Protein AF-0000000072565455 (afdb_homodimer)

Organism: Arthroderma benhamiae (strain ATCC MYA-4681 / CBS 112371) (NCBI:txid663331)

Structure (mmCIF, N/CA/C/O backbone):
data_AF-0000000072565455-model_v1
#
loop_
_entity.id
_entity.type
_entity.pdbx_description
1 polymer 'PHP domain protein'
#
loop_
_atom_site.group_PDB
_atom_site.id
_atom_site.type_symbol
_atom_site.label_atom_id
_atom_site.label_alt_id
_atom_site.label_comp_id
_atom_site.label_asym_id
_atom_site.label_entity_id
_atom_site.label_seq_id
_atom_site.pdbx_PDB_ins_code
_atom_site.Cartn_x
_atom_site.Cartn_y
_atom_site.Cartn_z
_atom_site.occupancy
_atom_site.B_iso_or_equiv
_atom_site.auth_seq_id
_atom_site.auth_comp_id
_atom_site.auth_asym_id
_atom_site.auth_atom_id
_atom_site.pdbx_PDB_model_num
ATOM 1 N N . MET A 1 1 ? -24.5 -38.125 63.219 1 19.62 1 MET A N 1
ATOM 2 C CA . MET A 1 1 ? -24.641 -38.969 62.031 1 19.62 1 MET A CA 1
ATOM 3 C C . MET A 1 1 ? -24.625 -38.156 60.75 1 19.62 1 MET A C 1
ATOM 5 O O . MET A 1 1 ? -25.656 -37.625 60.312 1 19.62 1 MET A O 1
ATOM 9 N N . VAL A 1 2 ? -23.75 -37.25 60.594 1 24.77 2 VAL A N 1
ATOM 10 C CA . VAL A 1 2 ? -23.609 -36.062 59.75 1 24.77 2 VAL A CA 1
ATOM 11 C C . VAL A 1 2 ? -23.312 -36.469 58.312 1 24.77 2 VAL A C 1
ATOM 13 O O . VAL A 1 2 ? -22.312 -37.156 58.062 1 24.77 2 VAL A O 1
ATOM 16 N N . THR A 1 3 ? -24.391 -36.781 57.594 1 21.44 3 THR A N 1
ATOM 17 C CA . THR A 1 3 ? -24.484 -37.469 56.312 1 21.44 3 THR A CA 1
ATOM 18 C C . THR A 1 3 ? -23.719 -36.719 55.219 1 21.44 3 THR A C 1
ATOM 20 O O . THR A 1 3 ? -23.828 -35.5 55.094 1 21.44 3 THR A O 1
ATOM 23 N N . TRP A 1 4 ? -22.547 -37.219 54.812 1 23.03 4 TRP A N 1
ATOM 24 C CA . TRP A 1 4 ? -21.5 -36.906 53.844 1 23.03 4 TRP A CA 1
ATOM 25 C C . TRP A 1 4 ? -22.062 -36.75 52.438 1 23.03 4 TRP A C 1
ATOM 27 O O . TRP A 1 4 ? -22.547 -37.719 51.875 1 23.03 4 TRP A O 1
ATOM 37 N N . ALA A 1 5 ? -22.906 -35.688 52.25 1 22.03 5 ALA A N 1
ATOM 38 C CA . ALA A 1 5 ? -23.656 -35.688 50.969 1 22.03 5 ALA A CA 1
ATOM 39 C C . ALA A 1 5 ? -22.703 -35.719 49.781 1 22.03 5 ALA A C 1
ATOM 41 O O . ALA A 1 5 ? -21.766 -34.938 49.688 1 22.03 5 ALA A O 1
ATOM 42 N N . PHE A 1 6 ? -22.391 -36.875 49.219 1 21.48 6 PHE A N 1
ATOM 43 C CA . PHE A 1 6 ? -21.562 -37.344 48.125 1 21.48 6 PHE A CA 1
ATOM 44 C C . PHE A 1 6 ? -21.906 -36.594 46.812 1 21.48 6 PHE A C 1
ATOM 46 O O . PHE A 1 6 ? -23.031 -36.688 46.344 1 21.48 6 PHE A O 1
ATOM 53 N N . ILE A 1 7 ? -21.578 -35.312 46.719 1 22.39 7 ILE A N 1
ATOM 54 C CA . ILE A 1 7 ? -22.078 -34.562 45.594 1 22.39 7 ILE A CA 1
ATOM 55 C C . ILE A 1 7 ? -21.562 -35.219 44.281 1 22.39 7 ILE A C 1
ATOM 57 O O . ILE A 1 7 ? -20.359 -35.406 44.125 1 22.39 7 ILE A O 1
ATOM 61 N N . SER A 1 8 ? -22.312 -36.031 43.656 1 18.98 8 SER A N 1
ATOM 62 C CA . SER A 1 8 ? -22.141 -36.875 42.469 1 18.98 8 SER A CA 1
ATOM 63 C C . SER A 1 8 ? -21.703 -36.031 41.281 1 18.98 8 SER A C 1
ATOM 65 O O . SER A 1 8 ? -22.312 -35 40.969 1 18.98 8 SER A O 1
ATOM 67 N N . PHE A 1 9 ? -20.422 -35.969 40.969 1 22.52 9 PHE A N 1
ATOM 68 C CA . PHE A 1 9 ? -19.688 -35.375 39.875 1 22.52 9 PHE A CA 1
ATOM 69 C C . PHE A 1 9 ? -20.281 -35.812 38.531 1 22.52 9 PHE A C 1
ATOM 71 O O . PHE A 1 9 ? -20.281 -37 38.219 1 22.52 9 PHE A O 1
ATOM 78 N N . ALA A 1 10 ? -21.438 -35.219 38.156 1 20.12 10 ALA A N 1
ATOM 79 C CA . ALA A 1 10 ? -22.141 -35.625 36.938 1 20.12 10 ALA A CA 1
ATOM 80 C C . ALA A 1 10 ? -21.172 -35.656 35.75 1 20.12 10 ALA A C 1
ATOM 82 O O . ALA A 1 10 ? -20.281 -34.812 35.656 1 20.12 10 ALA A O 1
ATOM 83 N N . VAL A 1 11 ? -20.969 -36.812 35.125 1 20.44 11 VAL A N 1
ATOM 84 C CA . VAL A 1 11 ? -20.25 -37.375 33.969 1 20.44 11 VAL A CA 1
ATOM 85 C C . VAL A 1 11 ? -20.562 -36.531 32.719 1 20.44 11 VAL A C 1
ATOM 87 O O . VAL A 1 11 ? -21.719 -36.469 32.281 1 20.44 11 VAL A O 1
ATOM 90 N N . LEU A 1 12 ? -20 -35.344 32.562 1 20.39 12 LEU A N 1
ATOM 91 C CA . LEU A 1 12 ? -20.203 -34.531 31.359 1 20.39 12 LEU A CA 1
ATOM 92 C C . LEU A 1 12 ? -19.953 -35.375 30.109 1 20.39 12 LEU A C 1
ATOM 94 O O . LEU A 1 12 ? -18.875 -35.938 29.953 1 20.39 12 LEU A O 1
ATOM 98 N N . ILE A 1 13 ? -20.953 -35.938 29.547 1 20.23 13 ILE A N 1
ATOM 99 C CA . ILE A 1 13 ? -21.062 -36.781 28.344 1 20.23 13 ILE A CA 1
ATOM 100 C C . ILE A 1 13 ? -20.344 -36.062 27.188 1 20.23 13 ILE A C 1
ATOM 102 O O . ILE A 1 13 ? -20.531 -34.875 26.969 1 20.23 13 ILE A O 1
ATOM 106 N N . TRP A 1 14 ? -19.312 -36.625 26.641 1 21.28 14 TRP A N 1
ATOM 107 C CA . TRP A 1 14 ? -18.406 -36.5 25.5 1 21.28 14 TRP A CA 1
ATOM 108 C C . TRP A 1 14 ? -19.188 -36.312 24.203 1 21.28 14 TRP A C 1
ATOM 110 O O . TRP A 1 14 ? -19.797 -37.281 23.719 1 21.28 14 TRP A O 1
ATOM 120 N N . ALA A 1 15 ? -20.047 -35.281 24.062 1 20.5 15 ALA A N 1
ATOM 121 C CA . ALA A 1 15 ? -20.766 -35.312 22.797 1 20.5 15 ALA A CA 1
ATOM 122 C C . ALA A 1 15 ? -19.781 -35.344 21.625 1 20.5 15 ALA A C 1
ATOM 124 O O . ALA A 1 15 ? -18.797 -34.594 21.609 1 20.5 15 ALA A O 1
ATOM 125 N N . ALA A 1 16 ? -19.734 -36.438 20.828 1 21.88 16 ALA A N 1
ATOM 126 C CA . ALA A 1 16 ? -19.047 -36.812 19.594 1 21.88 16 ALA A CA 1
ATOM 127 C C . ALA A 1 16 ? -19.203 -35.719 18.531 1 21.88 16 ALA A C 1
ATOM 129 O O . ALA A 1 16 ? -20.312 -35.469 18.062 1 21.88 16 ALA A O 1
ATOM 130 N N . VAL A 1 17 ? -18.547 -34.625 18.672 1 21.83 17 VAL A N 1
ATOM 131 C CA . VAL A 1 17 ? -18.594 -33.625 17.594 1 21.83 17 VAL A CA 1
ATOM 132 C C . VAL A 1 17 ? -18.266 -34.312 16.266 1 21.83 17 VAL A C 1
ATOM 134 O O . VAL A 1 17 ? -17.203 -34.906 16.109 1 21.83 17 VAL A O 1
ATOM 137 N N . SER A 1 18 ? -19.266 -34.781 15.523 1 21.62 18 SER A N 1
ATOM 138 C CA . SER A 1 18 ? -19.188 -35.344 14.18 1 21.62 18 SER A CA 1
ATOM 139 C C . SER A 1 18 ? -18.344 -34.438 13.273 1 21.62 18 SER A C 1
ATOM 141 O O . SER A 1 18 ? -18.5 -33.219 13.281 1 21.62 18 SER A O 1
ATOM 143 N N . THR A 1 19 ? -17.156 -34.812 12.938 1 23.67 19 THR A N 1
ATOM 144 C CA . THR A 1 19 ? -16.172 -34.281 11.992 1 23.67 19 THR A CA 1
ATOM 145 C C . THR A 1 19 ? -16.797 -34.094 10.609 1 23.67 19 THR A C 1
ATOM 147 O O . THR A 1 19 ? -17.109 -35.062 9.922 1 23.67 19 THR A O 1
ATOM 150 N N . ALA A 1 20 ? -17.688 -33.125 10.422 1 25.16 20 ALA A N 1
ATOM 151 C CA . ALA A 1 20 ? -18.188 -32.938 9.062 1 25.16 20 ALA A CA 1
ATOM 152 C C . ALA A 1 20 ? -17.047 -32.75 8.07 1 25.16 20 ALA A C 1
ATOM 154 O O . ALA A 1 20 ? -16.109 -31.984 8.328 1 25.16 20 ALA A O 1
ATOM 155 N N . SER A 1 21 ? -16.781 -33.75 7.355 1 23.53 21 SER A N 1
ATOM 156 C CA . SER A 1 21 ? -15.914 -33.781 6.176 1 23.53 21 SER A CA 1
ATOM 157 C C . SER A 1 21 ? -16.188 -32.562 5.273 1 23.53 21 SER A C 1
ATOM 159 O O . SER A 1 21 ? -17.312 -32.406 4.797 1 23.53 21 SER A O 1
ATOM 161 N N . VAL A 1 22 ? -15.609 -31.469 5.602 1 26.25 22 VAL A N 1
ATOM 162 C CA . VAL A 1 22 ? -15.773 -30.344 4.688 1 26.25 22 VAL A CA 1
ATOM 163 C C . VAL A 1 22 ? -15.43 -30.781 3.266 1 26.25 22 VAL A C 1
ATOM 165 O O . VAL A 1 22 ? -14.281 -31.156 2.986 1 26.25 22 VAL A O 1
ATOM 168 N N . ASP A 1 23 ? -16.391 -31.422 2.629 1 24.09 23 ASP A N 1
ATOM 169 C CA . ASP A 1 23 ? -16.297 -31.641 1.187 1 24.09 23 ASP A CA 1
ATOM 170 C C . ASP A 1 23 ? -15.906 -30.344 0.469 1 24.09 23 ASP A C 1
ATOM 172 O O . ASP A 1 23 ? -16.656 -29.375 0.472 1 24.09 23 ASP A O 1
ATOM 176 N N . THR A 1 24 ? -14.664 -29.938 0.474 1 27.45 24 THR A N 1
ATOM 177 C CA . THR A 1 24 ? -14.062 -28.797 -0.216 1 27.45 24 THR A CA 1
ATOM 178 C C . THR A 1 24 ? -14.383 -28.844 -1.708 1 27.45 24 THR A C 1
ATOM 180 O O . THR A 1 24 ? -13.531 -29.203 -2.518 1 27.45 24 THR A O 1
ATOM 183 N N . SER A 1 25 ? -15.469 -29.469 -2.168 1 28.83 25 SER A N 1
ATOM 184 C CA . SER A 1 25 ? -15.758 -29.281 -3.584 1 28.83 25 SER A CA 1
ATOM 185 C C . SER A 1 25 ? -15.648 -27.812 -3.975 1 28.83 25 SER A C 1
ATOM 187 O O . SER A 1 25 ? -16.328 -26.953 -3.398 1 28.83 25 SER A O 1
ATOM 189 N N . LEU A 1 26 ? -14.516 -27.25 -4.258 1 31.48 26 LEU A N 1
ATOM 190 C CA . LEU A 1 26 ? -14.234 -25.969 -4.875 1 31.48 26 LEU A CA 1
ATOM 191 C C . LEU A 1 26 ? -15.328 -25.594 -5.871 1 31.48 26 LEU A C 1
ATOM 193 O O . LEU A 1 26 ? -15.5 -26.266 -6.891 1 31.48 26 LEU A O 1
ATOM 197 N N . LEU A 1 27 ? -16.484 -25.109 -5.465 1 31.94 27 LEU A N 1
ATOM 198 C CA . LEU A 1 27 ? -17.688 -24.594 -6.109 1 31.94 27 LEU A CA 1
ATOM 199 C C . LEU A 1 27 ? -17.328 -23.609 -7.215 1 31.94 27 LEU A C 1
ATOM 201 O O . LEU A 1 27 ? -16.531 -22.703 -7.004 1 31.94 27 LEU A O 1
ATOM 205 N N . SER A 1 28 ? -17.234 -23.953 -8.406 1 35.16 28 SER A N 1
ATOM 206 C CA . SER A 1 28 ? -17.375 -23.062 -9.547 1 35.16 28 SER A CA 1
ATOM 207 C C . SER A 1 28 ? -18.344 -21.922 -9.234 1 35.16 28 SER A C 1
ATOM 209 O O . SER A 1 28 ? -19.547 -22.141 -9.109 1 35.16 28 SER A O 1
ATOM 211 N N . ILE A 1 29 ? -18.047 -21.031 -8.43 1 41.22 29 ILE A N 1
ATOM 212 C CA . ILE A 1 29 ? -18.891 -19.922 -7.988 1 41.22 29 ILE A CA 1
ATOM 213 C C . ILE A 1 29 ? -19.531 -19.25 -9.203 1 41.22 29 ILE A C 1
ATOM 215 O O . ILE A 1 29 ? -19.859 -18.062 -9.148 1 41.22 29 ILE A O 1
ATOM 219 N N . ARG A 1 30 ? -19.281 -19.688 -10.391 1 44.69 30 ARG A N 1
ATOM 220 C CA . ARG A 1 30 ? -20.156 -19.234 -11.469 1 44.69 30 ARG A CA 1
ATOM 221 C C . ARG A 1 30 ? -21.594 -19.625 -11.195 1 44.69 30 ARG A C 1
ATOM 223 O O . ARG A 1 30 ? -21.906 -20.797 -10.953 1 44.69 30 ARG A O 1
ATOM 230 N N . GLY A 1 31 ? -22.234 -18.641 -10.898 1 61.12 31 GLY A N 1
ATOM 231 C CA . GLY A 1 31 ? -23.688 -18.719 -10.938 1 61.12 31 GLY A CA 1
ATOM 232 C C . GLY A 1 31 ? -24.328 -18.547 -9.578 1 61.12 31 GLY A C 1
ATOM 233 O O . GLY A 1 31 ? -25.5 -18.859 -9.398 1 61.12 31 GLY A O 1
ATOM 234 N N . GLN A 1 32 ? -23.359 -18.25 -8.609 1 78 32 GLN A N 1
ATOM 235 C CA . GLN A 1 32 ? -24 -18.062 -7.316 1 78 32 GLN A CA 1
ATOM 236 C C . GLN A 1 32 ? -24.875 -16.812 -7.312 1 78 32 GLN A C 1
ATOM 238 O O . GLN A 1 32 ? -24.5 -15.781 -7.871 1 78 32 GLN A O 1
ATOM 243 N N . GLN A 1 33 ? -26.047 -17 -6.891 1 89.62 33 GLN A N 1
ATOM 244 C CA . GLN A 1 33 ? -26.984 -15.898 -6.797 1 89.62 33 GLN A CA 1
ATOM 245 C C . GLN A 1 33 ? -26.562 -14.898 -5.723 1 89.62 33 GLN A C 1
ATOM 247 O O . GLN A 1 33 ? -25.984 -15.289 -4.703 1 89.62 33 GLN A O 1
ATOM 252 N N . PRO A 1 34 ? -26.797 -13.695 -5.949 1 94.12 34 PRO A N 1
ATOM 253 C CA . PRO A 1 34 ? -26.5 -12.68 -4.934 1 94.12 34 PRO A CA 1
ATOM 254 C C . PRO A 1 34 ? -27.203 -12.938 -3.611 1 94.12 34 PRO A C 1
ATOM 256 O O . PRO A 1 34 ? -28.281 -13.555 -3.592 1 94.12 34 PRO A O 1
ATOM 259 N N . ILE A 1 35 ? -26.578 -12.523 -2.541 1 96.62 35 ILE A N 1
ATOM 260 C CA . ILE A 1 35 ? -27.156 -12.617 -1.205 1 96.62 35 ILE A CA 1
ATOM 261 C C . ILE A 1 35 ? -27.625 -11.242 -0.742 1 96.62 35 ILE A C 1
ATOM 263 O O . ILE A 1 35 ? -26.891 -10.25 -0.882 1 96.62 35 ILE A O 1
ATOM 267 N N . HIS A 1 36 ? -28.859 -11.133 -0.255 1 97.5 36 HIS A N 1
ATOM 268 C CA . HIS A 1 36 ? -29.422 -9.898 0.263 1 97.5 36 HIS A CA 1
ATOM 269 C C . HIS A 1 36 ? -29.703 -10 1.76 1 97.5 36 HIS A C 1
ATOM 271 O O . HIS A 1 36 ? -30.375 -10.93 2.209 1 97.5 36 HIS A O 1
ATOM 277 N N . LEU A 1 37 ? -29.109 -9.102 2.52 1 98 37 LEU A N 1
ATOM 278 C CA . LEU A 1 37 ? -29.344 -9.023 3.959 1 98 37 LEU A CA 1
ATOM 279 C C . LEU A 1 37 ? -30.016 -7.703 4.328 1 98 37 LEU A C 1
ATOM 281 O O . LEU A 1 37 ? -29.719 -6.66 3.748 1 98 37 LEU A O 1
ATOM 285 N N . ASN A 1 38 ? -30.953 -7.723 5.172 1 98.19 38 ASN A N 1
ATOM 286 C CA . ASN A 1 38 ? -31.578 -6.562 5.801 1 98.19 38 ASN A CA 1
ATOM 287 C C . ASN A 1 38 ? -31.406 -6.586 7.316 1 98.19 38 ASN A C 1
ATOM 289 O O . ASN A 1 38 ? -32.031 -7.395 8.008 1 98.19 38 ASN A O 1
ATOM 293 N N . LEU A 1 39 ? -30.562 -5.727 7.812 1 98.5 39 LEU A N 1
ATOM 294 C CA . LEU A 1 39 ? -30.266 -5.664 9.242 1 98.5 39 LEU A CA 1
ATOM 295 C C . LEU A 1 39 ? -30.844 -4.391 9.852 1 98.5 39 LEU A C 1
ATOM 297 O O . LEU A 1 39 ? -30.688 -3.305 9.289 1 98.5 39 LEU A O 1
ATOM 301 N N . THR A 1 40 ? -31.531 -4.535 10.914 1 98.38 40 THR A N 1
ATOM 302 C CA . THR A 1 40 ? -32.125 -3.387 11.594 1 98.38 40 THR A CA 1
ATOM 303 C C . THR A 1 40 ? -31.656 -3.312 13.047 1 98.38 40 THR A C 1
ATOM 305 O O . THR A 1 40 ? -31.172 -4.301 13.594 1 98.38 40 THR A O 1
ATOM 308 N N . GLY A 1 41 ? -31.688 -2.125 13.578 1 98.06 41 GLY A N 1
ATOM 309 C CA . GLY A 1 41 ? -31.328 -1.925 14.969 1 98.06 41 GLY A CA 1
ATOM 310 C C . GLY A 1 41 ? -31.734 -0.563 15.5 1 98.06 41 GLY A C 1
ATOM 311 O O . GLY A 1 41 ? -32.406 0.204 14.805 1 98.06 41 GLY A O 1
ATOM 312 N N . HIS A 1 42 ? -31.5 -0.386 16.781 1 98 42 HIS A N 1
ATOM 313 C CA . HIS A 1 42 ? -31.812 0.846 17.5 1 98 42 HIS A CA 1
ATOM 314 C C . HIS A 1 42 ? -30.625 1.316 18.328 1 98 42 HIS A C 1
ATOM 316 O O . HIS A 1 42 ? -30 0.521 19.031 1 98 42 HIS A O 1
ATOM 322 N N . ILE A 1 43 ? -30.344 2.596 18.172 1 97.69 43 ILE A N 1
ATOM 323 C CA . ILE A 1 43 ? -29.328 3.23 19 1 97.69 43 ILE A CA 1
ATOM 324 C C . ILE A 1 43 ? -29.984 4.184 20 1 97.69 43 ILE A C 1
ATOM 326 O O . ILE A 1 43 ? -30.516 5.227 19.609 1 97.69 43 ILE A O 1
ATOM 330 N N . PRO A 1 44 ? -29.906 3.824 21.234 1 96.69 44 PRO A N 1
ATOM 331 C CA . PRO A 1 44 ? -30.484 4.738 22.219 1 96.69 44 PRO A CA 1
ATOM 332 C C . PRO A 1 44 ? -29.75 6.074 22.297 1 96.69 44 PRO A C 1
ATOM 334 O O . PRO A 1 44 ? -28.562 6.141 21.984 1 96.69 44 PRO A O 1
ATOM 337 N N . ALA A 1 45 ? -30.422 7.09 22.734 1 94.25 45 ALA A N 1
ATOM 338 C CA . ALA A 1 45 ? -29.859 8.438 22.797 1 94.25 45 ALA A CA 1
ATOM 339 C C . ALA A 1 45 ? -28.625 8.477 23.703 1 94.25 45 ALA A C 1
ATOM 341 O O . ALA A 1 45 ? -27.688 9.234 23.438 1 94.25 45 ALA A O 1
ATOM 342 N N . GLU A 1 46 ? -28.578 7.637 24.672 1 91.5 46 GLU A N 1
ATOM 343 C CA . GLU A 1 46 ? -27.484 7.629 25.641 1 91.5 46 GLU A CA 1
ATOM 344 C C . GLU A 1 46 ? -26.203 7.09 25 1 91.5 46 GLU A C 1
ATOM 346 O O . GLU A 1 46 ? -25.109 7.297 25.531 1 91.5 46 GLU A O 1
ATOM 351 N N . LYS A 1 47 ? -26.328 6.426 23.906 1 89.5 47 LYS A N 1
ATOM 352 C CA . LYS A 1 47 ? -25.172 5.82 23.25 1 89.5 47 LYS A CA 1
ATOM 353 C C . LYS A 1 47 ? -24.734 6.641 22.047 1 89.5 47 LYS A C 1
ATOM 355 O O . LYS A 1 47 ? -23.938 6.176 21.234 1 89.5 47 LYS A O 1
ATOM 360 N N . VAL A 1 48 ? -25.297 7.836 22.25 1 83.44 48 VAL A N 1
ATOM 361 C CA . VAL A 1 48 ? -24.922 8.719 21.156 1 83.44 48 VAL A CA 1
ATOM 362 C C . VAL A 1 48 ? -23.438 9.07 21.266 1 83.44 48 VAL A C 1
ATOM 364 O O . VAL A 1 48 ? -22.906 9.203 22.375 1 83.44 48 VAL A O 1
ATOM 367 N N . LEU A 1 49 ? -22.562 8.883 20.453 1 83.81 49 LEU A N 1
ATOM 368 C CA . LEU A 1 49 ? -21.141 9.18 20.281 1 83.81 49 LEU A CA 1
ATOM 369 C C . LEU A 1 49 ? -20.312 7.895 20.312 1 83.81 49 LEU A C 1
ATOM 371 O O . LEU A 1 49 ? -19.109 7.926 20.062 1 83.81 49 LEU A O 1
ATOM 375 N N . ASP A 1 50 ? -21.125 6.836 20.656 1 90.56 50 ASP A N 1
ATOM 376 C CA . ASP A 1 50 ? -20.453 5.543 20.562 1 90.56 50 ASP A CA 1
ATOM 377 C C . ASP A 1 50 ? -20.531 4.992 19.141 1 90.56 50 ASP A C 1
ATOM 379 O O . ASP A 1 50 ? -21.562 5.125 18.469 1 90.56 50 ASP A O 1
ATOM 383 N N . PHE A 1 51 ? -19.469 4.438 18.766 1 93.69 51 PHE A N 1
ATOM 384 C CA . PHE A 1 51 ? -19.5 3.758 17.484 1 93.69 51 PHE A CA 1
ATOM 385 C C . PHE A 1 51 ? -20.203 2.414 17.594 1 93.69 51 PHE A C 1
ATOM 387 O O . PHE A 1 51 ? -20.031 1.693 18.578 1 93.69 51 PHE A O 1
ATOM 394 N N . VAL A 1 52 ? -21.047 2.113 16.672 1 96.12 52 VAL A N 1
ATOM 395 C CA . VAL A 1 52 ? -21.797 0.867 16.625 1 96.12 52 VAL A CA 1
ATOM 396 C C . VAL A 1 52 ? -21.375 0.048 15.414 1 96.12 52 VAL A C 1
ATOM 398 O O . VAL A 1 52 ? -21.297 0.571 14.297 1 96.12 52 VAL A O 1
ATOM 401 N N . PHE A 1 53 ? -21.078 -1.197 15.656 1 96.81 53 PHE A N 1
ATOM 402 C CA . PHE A 1 53 ? -20.656 -2.084 14.578 1 96.81 53 PHE A CA 1
ATOM 403 C C . PHE A 1 53 ? -21.688 -3.18 14.352 1 96.81 53 PHE A C 1
ATOM 405 O O . PHE A 1 53 ? -22.031 -3.916 15.273 1 96.81 53 PHE A O 1
ATOM 412 N N . VAL A 1 54 ? -22.172 -3.229 13.148 1 98.44 54 VAL A N 1
ATOM 413 C CA . VAL A 1 54 ? -23.156 -4.242 12.766 1 98.44 54 VAL A CA 1
ATOM 414 C C . VAL A 1 54 ? -22.484 -5.316 11.914 1 98.44 54 VAL A C 1
ATOM 416 O O . VAL A 1 54 ? -22.141 -5.074 10.75 1 98.44 54 VAL A O 1
ATOM 419 N N . ASP A 1 55 ? -22.406 -6.5 12.484 1 98.06 55 ASP A N 1
ATOM 420 C CA . ASP A 1 55 ? -21.656 -7.586 11.859 1 98.06 55 ASP A CA 1
ATOM 421 C C . ASP A 1 55 ? -22.516 -8.328 10.836 1 98.06 55 ASP A C 1
ATOM 423 O O . ASP A 1 55 ? -23.734 -8.453 11.008 1 98.06 55 ASP A O 1
ATOM 427 N N . PHE A 1 56 ? -21.938 -8.781 9.773 1 98.12 56 PHE A N 1
ATOM 428 C CA . PHE A 1 56 ? -22.578 -9.664 8.812 1 98.12 56 PHE A CA 1
ATOM 429 C C . PHE A 1 56 ? -21.562 -10.625 8.195 1 98.12 56 PHE A C 1
ATOM 431 O O . PHE A 1 56 ? -20.375 -10.289 8.07 1 98.12 56 PHE A O 1
ATOM 438 N N . ASP A 1 57 ? -21.984 -11.758 7.816 1 97.38 57 ASP A N 1
ATOM 439 C CA . ASP A 1 57 ? -21.125 -12.797 7.266 1 97.38 57 ASP A CA 1
ATOM 440 C C . ASP A 1 57 ? -20.922 -12.609 5.766 1 97.38 57 ASP A C 1
ATOM 442 O O . ASP A 1 57 ? -21.875 -12.383 5.027 1 97.38 57 ASP A O 1
ATOM 446 N N . VAL A 1 58 ? -19.719 -12.664 5.359 1 96.62 58 VAL A N 1
ATOM 447 C CA . VAL A 1 58 ? -19.344 -12.656 3.945 1 96.62 58 VAL A CA 1
ATOM 448 C C . VAL A 1 58 ? -18.828 -14.039 3.543 1 96.62 58 VAL A C 1
ATOM 450 O O . VAL A 1 58 ? -17.766 -14.461 4 1 96.62 58 VAL A O 1
ATOM 453 N N . PRO A 1 59 ? -19.516 -14.703 2.736 1 94.5 59 PRO A N 1
ATOM 454 C CA . PRO A 1 59 ? -19.094 -16.047 2.344 1 94.5 59 PRO A CA 1
ATOM 455 C C . PRO A 1 59 ? -17.953 -16.047 1.321 1 94.5 59 PRO A C 1
ATOM 457 O O . PRO A 1 59 ? -17.688 -15.008 0.709 1 94.5 59 PRO A O 1
ATOM 460 N N . GLU A 1 60 ? -17.328 -17.188 1.196 1 88.69 60 GLU A N 1
ATOM 461 C CA . GLU A 1 60 ? -16.281 -17.375 0.203 1 88.69 60 GLU A CA 1
ATOM 462 C C . GLU A 1 60 ? -16.797 -17.094 -1.207 1 88.69 60 GLU A C 1
ATOM 464 O O . GLU A 1 60 ? -17.922 -17.484 -1.546 1 88.69 60 GLU A O 1
ATOM 469 N N . GLY A 1 61 ? -15.969 -16.453 -1.982 1 88.06 61 GLY A N 1
ATOM 470 C CA . GLY A 1 61 ? -16.297 -16.203 -3.377 1 88.06 61 GLY A CA 1
ATOM 471 C C . GLY A 1 61 ? -16.969 -14.867 -3.607 1 88.06 61 GLY A C 1
ATOM 472 O O . GLY A 1 61 ? -17.172 -14.461 -4.75 1 88.06 61 GLY A O 1
ATOM 473 N N . THR A 1 62 ? -17.297 -14.109 -2.5 1 94.62 62 THR A N 1
ATOM 474 C CA . THR A 1 62 ? -17.906 -12.789 -2.631 1 94.62 62 THR A CA 1
ATOM 475 C C . THR A 1 62 ? -16.984 -11.844 -3.385 1 94.62 62 THR A C 1
ATOM 477 O O . THR A 1 62 ? -15.781 -11.797 -3.125 1 94.62 62 THR A O 1
ATOM 480 N N . THR A 1 63 ? -17.609 -11.125 -4.398 1 93.62 63 THR A N 1
ATOM 481 C CA . THR A 1 63 ? -16.766 -10.227 -5.195 1 93.62 63 THR A CA 1
ATOM 482 C C . THR A 1 63 ? -17.312 -8.797 -5.145 1 93.62 63 THR A C 1
ATOM 484 O O . THR A 1 63 ? -16.766 -7.906 -5.805 1 93.62 63 THR A O 1
ATOM 487 N N . SER A 1 64 ? -18.406 -8.602 -4.418 1 96.88 64 SER A N 1
ATOM 488 C CA . SER A 1 64 ? -18.906 -7.242 -4.211 1 96.88 64 SER A CA 1
ATOM 489 C C . SER A 1 64 ? -19.734 -7.145 -2.932 1 96.88 64 SER A C 1
ATOM 491 O O . SER A 1 64 ? -20.453 -8.07 -2.58 1 96.88 64 SER A O 1
ATOM 493 N N . ILE A 1 65 ? -19.578 -6.109 -2.242 1 98.38 65 ILE A N 1
ATOM 494 C CA . ILE A 1 65 ? -20.375 -5.758 -1.072 1 98.38 65 ILE A CA 1
ATOM 495 C C . ILE A 1 65 ? -20.984 -4.367 -1.258 1 98.38 65 ILE A C 1
ATOM 497 O O . ILE A 1 65 ? -20.25 -3.379 -1.395 1 98.38 65 ILE A O 1
ATOM 501 N N . SER A 1 66 ? -22.281 -4.277 -1.317 1 98.69 66 SER A N 1
ATOM 502 C CA . SER A 1 66 ? -22.984 -3.004 -1.387 1 98.69 66 SER A CA 1
ATOM 503 C C . SER A 1 66 ? -23.891 -2.809 -0.174 1 98.69 66 SER A C 1
ATOM 505 O O . SER A 1 66 ? -24.625 -3.719 0.211 1 98.69 66 SER A O 1
ATOM 507 N N . VAL A 1 67 ? -23.797 -1.664 0.424 1 98.75 67 VAL A N 1
ATOM 508 C CA . VAL A 1 67 ? -24.594 -1.339 1.607 1 98.75 67 VAL A CA 1
ATOM 509 C C . VAL A 1 67 ? -25.391 -0.062 1.36 1 98.75 67 VAL A C 1
ATOM 511 O O . VAL A 1 67 ? -24.859 0.909 0.809 1 98.75 67 VAL A O 1
ATOM 514 N N . LEU A 1 68 ? -26.609 -0.078 1.695 1 98.75 68 LEU A N 1
ATOM 515 C CA . LEU A 1 68 ? -27.484 1.089 1.75 1 98.75 68 LEU A CA 1
ATOM 516 C C . LEU A 1 68 ? -27.984 1.326 3.17 1 98.75 68 LEU A C 1
ATOM 518 O O . LEU A 1 68 ? -28.547 0.419 3.795 1 98.75 68 LEU A O 1
ATOM 522 N N . GLN A 1 69 ? -27.75 2.494 3.65 1 98.69 69 GLN A N 1
ATOM 523 C CA . GLN A 1 69 ? -28.141 2.877 5.004 1 98.69 69 GLN A CA 1
ATOM 524 C C . GLN A 1 69 ? -29.391 3.748 4.988 1 98.69 69 GLN A C 1
ATOM 526 O O . GLN A 1 69 ? -29.484 4.707 4.219 1 98.69 69 GLN A O 1
ATOM 531 N N . LYS A 1 70 ? -30.344 3.377 5.828 1 98.38 70 LYS A N 1
ATOM 532 C CA . LYS A 1 70 ? -31.469 4.219 6.191 1 98.38 70 LYS A CA 1
ATOM 533 C C . LYS A 1 70 ? -31.578 4.379 7.707 1 98.38 70 LYS A C 1
ATOM 535 O O . LYS A 1 70 ? -31.203 3.479 8.461 1 98.38 70 LYS A O 1
ATOM 540 N N . TYR A 1 71 ? -32.062 5.562 8.125 1 98 71 TYR A N 1
ATOM 541 C CA . TYR A 1 71 ? -32.312 5.703 9.562 1 98 71 TYR A CA 1
ATOM 542 C C . TYR A 1 71 ? -33.375 6.758 9.844 1 98 71 TYR A C 1
ATOM 544 O O . TYR A 1 71 ? -33.656 7.602 8.984 1 98 71 TYR A O 1
ATOM 552 N N . SER A 1 72 ? -33.875 6.719 10.969 1 97.56 72 SER A N 1
ATOM 553 C CA . SER A 1 72 ? -35.031 7.535 11.344 1 97.56 72 SER A CA 1
ATOM 554 C C . SER A 1 72 ? -34.625 9 11.508 1 97.56 72 SER A C 1
ATOM 556 O O . SER A 1 72 ? -33.531 9.305 11.992 1 97.56 72 SER A O 1
ATOM 558 N N . LEU A 1 73 ? -35.5 9.914 11.055 1 97.25 73 LEU A N 1
ATOM 559 C CA . LEU A 1 73 ? -35.438 11.352 11.273 1 97.25 73 LEU A CA 1
ATOM 560 C C . LEU A 1 73 ? -34.125 11.93 10.766 1 97.25 73 LEU A C 1
ATOM 562 O O . LEU A 1 73 ? -33.562 12.828 11.383 1 97.25 73 LEU A O 1
ATOM 566 N N . LYS A 1 74 ? -33.656 11.336 9.75 1 95.25 74 LYS A N 1
ATOM 567 C CA . LYS A 1 74 ? -32.5 11.898 9.047 1 95.25 74 LYS A CA 1
ATOM 568 C C . LYS A 1 74 ? -32.75 13.352 8.656 1 95.25 74 LYS A C 1
ATOM 570 O O . LYS A 1 74 ? -33.781 13.664 8.016 1 95.25 74 LYS A O 1
ATOM 575 N N . GLY A 1 75 ? -31.828 14.172 9.031 1 90.25 75 GLY A N 1
ATOM 576 C CA . GLY A 1 75 ? -31.984 15.594 8.766 1 90.25 75 GLY A CA 1
ATOM 577 C C . GLY A 1 75 ? -32.938 16.297 9.727 1 90.25 75 GLY A C 1
ATOM 578 O O . GLY A 1 75 ? -33.156 17.5 9.625 1 90.25 75 GLY A O 1
ATOM 579 N N . LYS A 1 76 ? -33.5 15.57 10.609 1 95 76 LYS A N 1
ATOM 580 C CA . LYS A 1 76 ? -34.469 16.094 11.586 1 95 76 LYS A CA 1
ATOM 581 C C . LYS A 1 76 ? -34.031 15.766 13.008 1 95 76 LYS A C 1
ATOM 583 O O . LYS A 1 76 ? -34.875 15.336 13.82 1 95 76 LYS A O 1
ATOM 588 N N . GLY A 1 77 ? -32.781 15.898 13.164 1 93.12 77 GLY A N 1
ATOM 589 C CA . GLY A 1 77 ? -32.25 15.734 14.516 1 93.12 77 GLY A CA 1
ATOM 590 C C . GLY A 1 77 ? -31.312 14.547 14.656 1 93.12 77 GLY A C 1
ATOM 591 O O . GLY A 1 77 ? -30.484 14.516 15.57 1 93.12 77 GLY A O 1
ATOM 592 N N . ASN A 1 78 ? -31.578 13.555 13.805 1 95.31 78 ASN A N 1
ATOM 593 C CA . ASN A 1 78 ? -30.672 12.406 13.852 1 95.31 78 ASN A CA 1
ATOM 594 C C . ASN A 1 78 ? -29.578 12.5 12.797 1 95.31 78 ASN A C 1
ATOM 596 O O . ASN A 1 78 ? -29.828 12.977 11.688 1 95.31 78 ASN A O 1
ATOM 600 N N . ALA A 1 79 ? -28.391 12.188 13.172 1 94.25 79 ALA A N 1
ATOM 601 C CA . ALA A 1 79 ? -27.25 12.07 12.266 1 94.25 79 ALA A CA 1
ATOM 602 C C . ALA A 1 79 ? -26.469 10.789 12.539 1 94.25 79 ALA A C 1
ATOM 604 O O . ALA A 1 79 ? -26.125 10.5 13.688 1 94.25 79 ALA A O 1
ATOM 605 N N . LEU A 1 80 ? -26.219 10.031 11.461 1 96.56 80 LEU A N 1
ATOM 606 C CA . LEU A 1 80 ? -25.594 8.719 11.594 1 96.56 80 LEU A CA 1
ATOM 607 C C . LEU A 1 80 ? -24.562 8.492 10.5 1 96.56 80 LEU A C 1
ATOM 609 O O . LEU A 1 80 ? -24.922 8.273 9.336 1 96.56 80 LEU A O 1
ATOM 613 N N . ASP A 1 81 ? -23.312 8.508 10.914 1 96.75 81 ASP A N 1
ATOM 614 C CA . ASP A 1 81 ? -22.203 8.328 9.984 1 96.75 81 ASP A CA 1
ATOM 615 C C . ASP A 1 81 ? -22.094 6.871 9.539 1 96.75 81 ASP A C 1
ATOM 617 O O . ASP A 1 81 ? -22.672 5.98 10.164 1 96.75 81 ASP A O 1
ATOM 621 N N . LEU A 1 82 ? -21.344 6.66 8.453 1 98.19 82 LEU A N 1
ATOM 622 C CA . LEU A 1 82 ? -21.281 5.348 7.816 1 98.19 82 LEU A CA 1
ATOM 623 C C . LEU A 1 82 ? -19.844 4.969 7.496 1 98.19 82 LEU A C 1
ATOM 625 O O . LEU A 1 82 ? -19.062 5.801 7.012 1 98.19 82 LEU A O 1
ATOM 629 N N . GLY A 1 83 ? -19.438 3.715 7.82 1 98.25 83 GLY A N 1
ATOM 630 C CA . GLY A 1 83 ? -18.141 3.15 7.48 1 98.25 83 GLY A CA 1
ATOM 631 C C . GLY A 1 83 ? -18.156 1.639 7.367 1 98.25 83 GLY A C 1
ATOM 632 O O . GLY A 1 83 ? -19.234 1.023 7.367 1 98.25 83 GLY A O 1
ATOM 633 N N . CYS A 1 84 ? -16.938 1.071 7.168 1 98.25 84 CYS A N 1
ATOM 634 C CA . CYS A 1 84 ? -16.844 -0.371 6.965 1 98.25 84 CYS A CA 1
ATOM 635 C C . CYS A 1 84 ? -15.5 -0.907 7.418 1 98.25 84 CYS A C 1
ATOM 637 O O . CYS A 1 84 ? -14.461 -0.29 7.156 1 98.25 84 CYS A O 1
ATOM 639 N N . TRP A 1 85 ? -15.539 -2.023 8.133 1 96.75 85 TRP A N 1
ATOM 640 C CA . TRP A 1 85 ? -14.367 -2.828 8.445 1 96.75 85 TRP A CA 1
ATOM 641 C C . TRP A 1 85 ? -14.508 -4.242 7.887 1 96.75 85 TRP A C 1
ATOM 643 O O . TRP A 1 85 ? -15.602 -4.812 7.902 1 96.75 85 TRP A O 1
ATOM 653 N N . ASP A 1 86 ? -13.375 -4.781 7.41 1 94.25 86 ASP A N 1
ATOM 654 C CA . ASP A 1 86 ? -13.422 -6.125 6.844 1 94.25 86 ASP A CA 1
ATOM 655 C C . ASP A 1 86 ? -13.195 -7.184 7.922 1 94.25 86 ASP A C 1
ATOM 657 O O . ASP A 1 86 ? -13.352 -6.906 9.117 1 94.25 86 ASP A O 1
ATOM 661 N N . GLN A 1 87 ? -12.961 -8.453 7.488 1 89.75 87 GLN A N 1
ATOM 662 C CA . GLN A 1 87 ? -12.953 -9.609 8.375 1 89.75 87 GLN A CA 1
ATOM 663 C C . GLN A 1 87 ? -11.797 -9.539 9.367 1 89.75 87 GLN A C 1
ATOM 665 O O . GLN A 1 87 ? -11.773 -10.281 10.352 1 89.75 87 GLN A O 1
ATOM 670 N N . ARG A 1 88 ? -10.836 -8.68 9.156 1 86.19 88 ARG A N 1
ATOM 671 C CA . ARG A 1 88 ? -9.719 -8.531 10.078 1 86.19 88 ARG A CA 1
ATOM 672 C C . ARG A 1 88 ? -10.141 -7.805 11.352 1 86.19 88 ARG A C 1
ATOM 674 O O . ARG A 1 88 ? -9.438 -7.855 12.359 1 86.19 88 ARG A O 1
ATOM 681 N N . GLY A 1 89 ? -11.242 -7.098 11.234 1 86.31 89 GLY A N 1
ATOM 682 C CA . GLY A 1 89 ? -11.867 -6.613 12.453 1 86.31 89 GLY A CA 1
ATOM 683 C C . GLY A 1 89 ? -11.625 -5.137 12.703 1 86.31 89 GLY A C 1
ATOM 684 O O . GLY A 1 89 ? -10.906 -4.484 11.945 1 86.31 89 GLY A O 1
ATOM 685 N N . HIS A 1 90 ? -12.312 -4.664 13.758 1 89 90 HIS A N 1
ATOM 686 C CA . HIS A 1 90 ? -12.266 -3.25 14.109 1 89 90 HIS A CA 1
ATOM 687 C C . HIS A 1 90 ? -11.648 -3.041 15.484 1 89 90 HIS A C 1
ATOM 689 O O . HIS A 1 90 ? -11.562 -1.91 15.969 1 89 90 HIS A O 1
ATOM 695 N N . HIS A 1 91 ? -11.18 -4.125 16.031 1 82.94 91 HIS A N 1
ATOM 696 C CA . HIS A 1 91 ? -10.578 -4.016 17.359 1 82.94 91 HIS A CA 1
ATOM 697 C C . HIS A 1 91 ? -9.211 -3.35 17.297 1 82.94 91 HIS A C 1
ATOM 699 O O . HIS A 1 91 ? -8.453 -3.574 16.344 1 82.94 91 HIS A O 1
ATOM 705 N N . LEU A 1 92 ? -8.977 -2.531 18.281 1 76.06 92 LEU A N 1
ATOM 706 C CA . LEU A 1 92 ? -7.719 -1.797 18.328 1 76.06 92 LEU A CA 1
ATOM 707 C C . LEU A 1 92 ? -6.594 -2.682 18.859 1 76.06 92 LEU A C 1
ATOM 709 O O . LEU A 1 92 ? -6.797 -3.457 19.797 1 76.06 92 LEU A O 1
ATOM 713 N N . ALA A 1 93 ? -5.527 -2.713 18.016 1 66.81 93 ALA A N 1
ATOM 714 C CA . ALA A 1 93 ? -4.312 -3.412 18.438 1 66.81 93 ALA A CA 1
ATOM 715 C C . ALA A 1 93 ? -3.17 -2.432 18.672 1 66.81 93 ALA A C 1
ATOM 717 O O . ALA A 1 93 ? -3.338 -1.221 18.516 1 66.81 93 ALA A O 1
ATOM 718 N N . LEU A 1 94 ? -1.987 -2.91 19.141 1 56.44 94 LEU A N 1
ATOM 719 C CA . LEU A 1 94 ? -0.753 -2.16 19.344 1 56.44 94 LEU A CA 1
ATOM 720 C C . LEU A 1 94 ? -1.018 -0.891 20.141 1 56.44 94 LEU A C 1
ATOM 722 O O . LEU A 1 94 ? -0.772 0.216 19.656 1 56.44 94 LEU A O 1
ATOM 726 N N . GLU A 1 95 ? -1.518 -1.008 21.219 1 52.25 95 GLU A N 1
ATOM 727 C CA . GLU A 1 95 ? -1.769 0.046 22.203 1 52.25 95 GLU A CA 1
ATOM 728 C C . GLU A 1 95 ? -2.93 0.937 21.766 1 52.25 95 GLU A C 1
ATOM 730 O O . GLU A 1 95 ? -2.92 2.145 22.016 1 52.25 95 GLU A O 1
ATOM 735 N N . GLY A 1 96 ? -3.768 0.318 20.906 1 46.25 96 GLY A N 1
ATOM 736 C CA . GLY A 1 96 ? -5.031 0.988 20.656 1 46.25 96 GLY A CA 1
ATOM 737 C C . GLY A 1 96 ? -5.012 1.851 19.406 1 46.25 96 GLY A C 1
ATOM 738 O O . GLY A 1 96 ? -5.918 2.654 19.188 1 46.25 96 GLY A O 1
ATOM 739 N N . ASN A 1 97 ? -3.994 1.761 18.641 1 43.97 97 ASN A N 1
ATOM 740 C CA . ASN A 1 97 ? -3.922 2.729 17.562 1 43.97 97 ASN A CA 1
ATOM 741 C C . ASN A 1 97 ? -3.791 2.039 16.203 1 43.97 97 ASN A C 1
ATOM 743 O O . ASN A 1 97 ? -3.367 2.66 15.219 1 43.97 97 ASN A O 1
ATOM 747 N N . PHE A 1 98 ? -4.086 0.79 16.297 1 59.16 98 PHE A N 1
ATOM 748 C CA . PHE A 1 98 ? -3.939 0.048 15.055 1 59.16 98 PHE A CA 1
ATOM 749 C C . PHE A 1 98 ? -5.129 -0.877 14.828 1 59.16 98 PHE A C 1
ATOM 751 O O . PHE A 1 98 ? -5.613 -1.509 15.773 1 59.16 98 PHE A O 1
ATOM 758 N N . THR A 1 99 ? -5.785 -0.654 13.703 1 63.59 99 THR A N 1
ATOM 759 C CA . THR A 1 99 ? -6.754 -1.645 13.25 1 63.59 99 THR A CA 1
ATOM 760 C C . THR A 1 99 ? -6.371 -2.189 11.875 1 63.59 99 THR A C 1
ATOM 762 O O . THR A 1 99 ? -5.742 -1.49 11.078 1 63.59 99 THR A O 1
ATOM 765 N N . THR A 1 100 ? -6.672 -3.371 11.602 1 74.38 100 THR A N 1
ATOM 766 C CA . THR A 1 100 ? -6.238 -3.98 10.352 1 74.38 100 THR A CA 1
ATOM 767 C C . THR A 1 100 ? -7.406 -4.113 9.383 1 74.38 100 THR A C 1
ATOM 769 O O . THR A 1 100 ? -7.207 -4.375 8.195 1 74.38 100 THR A O 1
ATOM 772 N N . GLY A 1 101 ? -8.625 -3.752 9.789 1 87.94 101 GLY A N 1
ATOM 773 C CA . GLY A 1 101 ? -9.711 -4.121 8.898 1 87.94 101 GLY A CA 1
ATOM 774 C C . GLY A 1 101 ? -10.406 -2.922 8.273 1 87.94 101 GLY A C 1
ATOM 775 O O . GLY A 1 101 ? -11.438 -3.066 7.617 1 87.94 101 GLY A O 1
ATOM 776 N N . PHE A 1 102 ? -9.781 -1.739 8.367 1 94.06 102 PHE A N 1
ATOM 777 C CA . PHE A 1 102 ? -10.445 -0.537 7.875 1 94.06 102 PHE A CA 1
ATOM 778 C C . PHE A 1 102 ? -10.602 -0.585 6.359 1 94.06 102 PHE A C 1
ATOM 780 O O . PHE A 1 102 ? -9.633 -0.82 5.637 1 94.06 102 PHE A O 1
ATOM 787 N N . ARG A 1 103 ? -11.883 -0.305 5.867 1 96.56 103 ARG A N 1
ATOM 788 C CA . ARG A 1 103 ? -12.148 -0.321 4.434 1 96.56 103 ARG A CA 1
ATOM 789 C C . ARG A 1 103 ? -12.797 0.986 3.982 1 96.56 103 ARG A C 1
ATOM 791 O O . ARG A 1 103 ? -13.117 1.15 2.803 1 96.56 103 ARG A O 1
ATOM 798 N N . GLY A 1 104 ? -13.109 1.849 4.953 1 97.31 104 GLY A N 1
ATOM 799 C CA . GLY A 1 104 ? -13.57 3.145 4.484 1 97.31 104 GLY A CA 1
ATOM 800 C C . GLY A 1 104 ? -14.484 3.844 5.473 1 97.31 104 GLY A C 1
ATOM 801 O O . GLY A 1 104 ? -14.961 3.227 6.43 1 97.31 104 GLY A O 1
ATOM 802 N N . TRP A 1 105 ? -14.703 5.086 5.195 1 98 105 TRP A N 1
ATOM 803 C CA . TRP A 1 105 ? -15.531 6.004 5.977 1 98 105 TRP A CA 1
ATOM 804 C C . TRP A 1 105 ? -16.047 7.148 5.109 1 98 105 TRP A C 1
ATOM 806 O O . TRP A 1 105 ? -15.273 7.75 4.352 1 98 105 TRP A O 1
ATOM 816 N N . SER A 1 106 ? -17.344 7.391 5.242 1 96.75 106 SER A N 1
ATOM 817 C CA . SER A 1 106 ? -17.891 8.516 4.492 1 96.75 106 SER A CA 1
ATOM 818 C C . SER A 1 106 ? -18.516 9.555 5.422 1 96.75 106 SER A C 1
ATOM 820 O O . SER A 1 106 ? -18.922 10.625 4.977 1 96.75 106 SER A O 1
ATOM 822 N N . GLY A 1 107 ? -18.516 9.211 6.684 1 94.56 107 GLY A N 1
ATOM 823 C CA . GLY A 1 107 ? -19.297 10.086 7.539 1 94.56 107 GLY A CA 1
ATOM 824 C C . GLY A 1 107 ? -20.75 10.203 7.102 1 94.56 107 GLY A C 1
ATOM 825 O O . GLY A 1 107 ? -21.375 9.203 6.758 1 94.56 107 GLY A O 1
ATOM 826 N N . GLY A 1 108 ? -21.266 11.414 7.227 1 93.62 108 GLY A N 1
ATOM 827 C CA . GLY A 1 108 ? -22.641 11.656 6.805 1 93.62 108 GLY A CA 1
ATOM 828 C C . GLY A 1 108 ? -22.75 11.992 5.332 1 93.62 108 GLY A C 1
ATOM 829 O O . GLY A 1 108 ? -23.859 12.242 4.836 1 93.62 108 GLY A O 1
ATOM 830 N N . ALA A 1 109 ? -21.625 11.938 4.578 1 94.31 109 ALA A N 1
ATOM 831 C CA . ALA A 1 109 ? -21.609 12.391 3.189 1 94.31 109 ALA A CA 1
ATOM 832 C C . ALA A 1 109 ? -22.344 11.414 2.281 1 94.31 109 ALA A C 1
ATOM 834 O O . ALA A 1 109 ? -22.844 11.805 1.219 1 94.31 109 ALA A O 1
ATOM 835 N N . ARG A 1 110 ? -22.344 10.102 2.689 1 95.44 110 ARG A N 1
ATOM 836 C CA . ARG A 1 110 ? -23 9.062 1.9 1 95.44 110 ARG A CA 1
ATOM 837 C C . ARG A 1 110 ? -23.906 8.195 2.773 1 95.44 110 ARG A C 1
ATOM 839 O O . ARG A 1 110 ? -23.688 8.086 3.98 1 95.44 110 ARG A O 1
ATOM 846 N N . ASP A 1 111 ? -24.922 7.668 2.104 1 97.56 111 ASP A N 1
ATOM 847 C CA . ASP A 1 111 ? -25.766 6.691 2.793 1 97.56 111 ASP A CA 1
ATOM 848 C C . ASP A 1 111 ? -25.578 5.297 2.199 1 97.56 111 ASP A C 1
ATOM 850 O O . ASP A 1 111 ? -26.375 4.391 2.469 1 97.56 111 ASP A O 1
ATOM 854 N N . ASN A 1 112 ? -24.641 5.203 1.356 1 98.56 112 ASN A N 1
ATOM 855 C CA . ASN A 1 112 ? -24.344 3.91 0.745 1 98.56 112 ASN A CA 1
ATOM 856 C C . ASN A 1 112 ? -22.875 3.801 0.338 1 98.56 112 ASN A C 1
ATOM 858 O O . ASN A 1 112 ? -22.188 4.812 0.243 1 98.56 112 ASN A O 1
ATOM 862 N N . PHE A 1 113 ? -22.438 2.582 0.148 1 98.62 113 PHE A N 1
ATOM 863 C CA . PHE A 1 113 ? -21.125 2.336 -0.441 1 98.62 113 PHE A CA 1
ATOM 864 C C . PHE A 1 113 ? -21.078 0.958 -1.091 1 98.62 113 PHE A C 1
ATOM 866 O O . PHE A 1 113 ? -21.922 0.101 -0.806 1 98.62 113 PHE A O 1
ATOM 873 N N . THR A 1 114 ? -20.188 0.839 -2.027 1 98.56 114 THR A N 1
ATOM 874 C CA . THR A 1 114 ? -19.844 -0.431 -2.656 1 98.56 114 THR A CA 1
ATOM 875 C C . THR A 1 114 ? -18.344 -0.678 -2.598 1 98.56 114 THR A C 1
ATOM 877 O O . THR A 1 114 ? -17.547 0.24 -2.811 1 98.56 114 THR A O 1
ATOM 880 N N . ILE A 1 115 ? -17.953 -1.91 -2.258 1 97.88 115 ILE A N 1
ATOM 881 C CA . ILE A 1 115 ? -16.562 -2.344 -2.254 1 97.88 115 ILE A CA 1
ATOM 882 C C . ILE A 1 115 ? -16.391 -3.572 -3.145 1 97.88 115 ILE A C 1
ATOM 884 O O . ILE A 1 115 ? -17.141 -4.547 -3.01 1 97.88 115 ILE A O 1
ATOM 888 N N . THR A 1 116 ? -15.484 -3.508 -4.121 1 95.31 116 THR A N 1
ATOM 889 C CA . THR A 1 116 ? -15.109 -4.613 -4.996 1 95.31 116 THR A CA 1
ATOM 890 C C . THR A 1 116 ? -13.594 -4.715 -5.121 1 95.31 116 THR A C 1
ATOM 892 O O . THR A 1 116 ? -12.867 -3.816 -4.695 1 95.31 116 THR A O 1
ATOM 895 N N . PRO A 1 117 ? -13.062 -5.785 -5.656 1 91.62 117 PRO A N 1
ATOM 896 C CA . PRO A 1 117 ? -11.625 -5.871 -5.918 1 91.62 117 PRO A CA 1
ATOM 897 C C . PRO A 1 117 ? -11.148 -4.828 -6.926 1 91.62 117 PRO A C 1
ATOM 899 O O . PRO A 1 117 ? -9.961 -4.496 -6.957 1 91.62 117 PRO A O 1
ATOM 902 N N . GLU A 1 118 ? -12.055 -4.277 -7.75 1 89.38 118 GLU A N 1
ATOM 903 C CA . GLU A 1 118 ? -11.695 -3.387 -8.852 1 89.38 118 GLU A CA 1
ATOM 904 C C . GLU A 1 118 ? -11.906 -1.924 -8.469 1 89.38 118 GLU A C 1
ATOM 906 O O . GLU A 1 118 ? -11.133 -1.055 -8.867 1 89.38 118 GLU A O 1
ATOM 911 N N . TYR A 1 119 ? -13.016 -1.707 -7.754 1 92.69 119 TYR A N 1
ATOM 912 C CA . TYR A 1 119 ? -13.352 -0.33 -7.414 1 92.69 119 TYR A CA 1
ATOM 913 C C . TYR A 1 119 ? -14.117 -0.265 -6.098 1 92.69 119 TYR A C 1
ATOM 915 O O . TYR A 1 119 ? -14.625 -1.281 -5.617 1 92.69 119 TYR A O 1
ATOM 923 N N . ALA A 1 120 ? -14.156 0.883 -5.488 1 97.19 120 ALA A N 1
ATOM 924 C CA . ALA A 1 120 ? -15 1.183 -4.328 1 97.19 120 ALA A CA 1
ATOM 925 C C . ALA A 1 120 ? -15.562 2.6 -4.41 1 97.19 120 ALA A C 1
ATOM 927 O O . ALA A 1 120 ? -15.031 3.439 -5.145 1 97.19 120 ALA A O 1
ATOM 928 N N . SER A 1 121 ? -16.656 2.83 -3.695 1 97.44 121 SER A N 1
ATOM 929 C CA . SER A 1 121 ? -17.188 4.188 -3.559 1 97.44 121 SER A CA 1
ATOM 930 C C . SER A 1 121 ? -16.141 5.129 -2.975 1 97.44 121 SER A C 1
ATOM 932 O O . SER A 1 121 ? -15.328 4.723 -2.139 1 97.44 121 SER A O 1
ATOM 934 N N . PRO A 1 122 ? -16.188 6.465 -3.424 1 96.75 122 PRO A N 1
ATOM 935 C CA . PRO A 1 122 ? -15.273 7.418 -2.787 1 96.75 122 PRO A CA 1
ATOM 936 C C . PRO A 1 122 ? -15.383 7.414 -1.264 1 96.75 122 PRO A C 1
ATOM 938 O O . PRO A 1 122 ? -16.5 7.422 -0.724 1 96.75 122 PRO A O 1
ATOM 941 N N . GLY A 1 123 ? -14.281 7.367 -0.632 1 97.94 123 GLY A N 1
ATOM 942 C CA . GLY A 1 123 ? -14.227 7.254 0.817 1 97.94 123 GLY A CA 1
ATOM 943 C C . GLY A 1 123 ? -13.93 5.848 1.296 1 97.94 123 GLY A C 1
ATOM 944 O O . GLY A 1 123 ? -13.594 5.645 2.467 1 97.94 123 GLY A O 1
ATOM 945 N N . TYR A 1 124 ? -14.047 4.879 0.365 1 97.75 124 TYR A N 1
ATOM 946 C CA . TYR A 1 124 ? -13.812 3.475 0.678 1 97.75 124 TYR A CA 1
ATOM 947 C C . TYR A 1 124 ? -12.648 2.92 -0.136 1 97.75 124 TYR A C 1
ATOM 949 O O . TYR A 1 124 ? -12.203 3.547 -1.101 1 97.75 124 TYR A O 1
ATOM 957 N N . ILE A 1 125 ? -12.141 1.785 0.323 1 95.62 125 ILE A N 1
ATOM 958 C CA . ILE A 1 125 ? -10.922 1.231 -0.26 1 95.62 125 ILE A CA 1
ATOM 959 C C . ILE A 1 125 ? -11.25 -0.07 -0.99 1 95.62 125 ILE A C 1
ATOM 961 O O . ILE A 1 125 ? -11.727 -1.029 -0.379 1 95.62 125 ILE A O 1
ATOM 965 N N . ALA A 1 126 ? -10.938 -0.072 -2.283 1 93.88 126 ALA A N 1
ATOM 966 C CA . ALA A 1 126 ? -11.109 -1.271 -3.102 1 93.88 126 ALA A CA 1
ATOM 967 C C . ALA A 1 126 ? -10.07 -2.326 -2.752 1 93.88 126 ALA A C 1
ATOM 969 O O . ALA A 1 126 ? -9.07 -2.025 -2.098 1 93.88 126 ALA A O 1
ATOM 970 N N . GLY A 1 127 ? -10.352 -3.539 -3.193 1 90.88 127 GLY A N 1
ATOM 971 C CA . GLY A 1 127 ? -9.406 -4.625 -2.977 1 90.88 127 GLY A CA 1
ATOM 972 C C . GLY A 1 127 ? -10.086 -5.953 -2.686 1 90.88 127 GLY A C 1
ATOM 973 O O . GLY A 1 127 ? -11.312 -6.059 -2.748 1 90.88 127 GLY A O 1
ATOM 974 N N . ALA A 1 128 ? -9.305 -6.887 -2.35 1 88.19 128 ALA A N 1
ATOM 975 C CA . ALA A 1 128 ? -9.766 -8.258 -2.164 1 88.19 128 ALA A CA 1
ATOM 976 C C . ALA A 1 128 ? -10.836 -8.336 -1.085 1 88.19 128 ALA A C 1
ATOM 978 O O . ALA A 1 128 ? -10.75 -7.648 -0.063 1 88.19 128 ALA A O 1
ATOM 979 N N . ILE A 1 129 ? -11.828 -9.156 -1.331 1 92.62 129 ILE A N 1
ATOM 980 C CA . ILE A 1 129 ? -12.875 -9.469 -0.361 1 92.62 129 ILE A CA 1
ATOM 981 C C . ILE A 1 129 ? -12.664 -10.883 0.18 1 92.62 129 ILE A C 1
ATOM 983 O O . ILE A 1 129 ? -12.844 -11.867 -0.545 1 92.62 129 ILE A O 1
ATOM 987 N N . GLN A 1 130 ? -12.281 -10.914 1.435 1 88.38 130 GLN A N 1
ATOM 988 C CA . GLN A 1 130 ? -12.07 -12.211 2.068 1 88.38 130 GLN A CA 1
ATOM 989 C C . GLN A 1 130 ? -13.273 -12.625 2.902 1 88.38 130 GLN A C 1
ATOM 991 O O . GLN A 1 130 ? -13.953 -11.773 3.484 1 88.38 130 GLN A O 1
ATOM 996 N N . PRO A 1 131 ? -13.508 -13.945 2.941 1 91.62 131 PRO A N 1
ATOM 997 C CA . PRO A 1 131 ? -14.633 -14.391 3.756 1 91.62 131 PRO A CA 1
ATOM 998 C C . PRO A 1 131 ? -14.422 -14.156 5.25 1 91.62 131 PRO A C 1
ATOM 1000 O O . PRO A 1 131 ? -13.281 -14.117 5.711 1 91.62 131 PRO A O 1
ATOM 1003 N N . GLY A 1 132 ? -15.461 -14.039 5.953 1 92.69 132 GLY A N 1
ATOM 1004 C CA . GLY A 1 132 ? -15.445 -13.797 7.391 1 92.69 132 GLY A CA 1
ATOM 1005 C C . GLY A 1 132 ? -16.469 -12.773 7.836 1 92.69 132 GLY A C 1
ATOM 1006 O O . GLY A 1 132 ? -17.406 -12.453 7.086 1 92.69 132 GLY A O 1
ATOM 1007 N N . VAL A 1 133 ? -16.297 -12.328 8.984 1 95.25 133 VAL A N 1
ATOM 1008 C CA . VAL A 1 133 ? -17.25 -11.383 9.547 1 95.25 133 VAL A CA 1
ATOM 1009 C C . VAL A 1 133 ? -16.797 -9.953 9.242 1 95.25 133 VAL A C 1
ATOM 1011 O O . VAL A 1 133 ? -15.734 -9.523 9.688 1 95.25 133 VAL A O 1
ATOM 1014 N N . TRP A 1 134 ? -17.547 -9.305 8.391 1 97.56 134 TRP A N 1
ATOM 1015 C CA . TRP A 1 134 ? -17.359 -7.883 8.125 1 97.56 134 TRP A CA 1
ATOM 1016 C C . TRP A 1 134 ? -18.281 -7.039 9 1 97.56 134 TRP A C 1
ATOM 1018 O O . TRP A 1 134 ? -19.219 -7.562 9.617 1 97.56 134 TRP A O 1
ATOM 1028 N N . SER A 1 135 ? -18.016 -5.73 9.102 1 98 135 SER A N 1
ATOM 1029 C CA . SER A 1 135 ? -18.844 -4.863 9.938 1 98 135 SER A CA 1
ATOM 1030 C C . SER A 1 135 ? -19.156 -3.549 9.234 1 98 135 SER A C 1
ATOM 1032 O O . SER A 1 135 ? -18.25 -2.873 8.742 1 98 135 SER A O 1
ATOM 1034 N N . VAL A 1 136 ? -20.438 -3.223 9.164 1 98.62 136 VAL A N 1
ATOM 1035 C CA . VAL A 1 136 ? -20.812 -1.837 8.898 1 98.62 136 VAL A CA 1
ATOM 1036 C C . VAL A 1 136 ? -20.625 -1 10.156 1 98.62 136 VAL A C 1
ATOM 1038 O O . VAL A 1 136 ? -21.125 -1.362 11.227 1 98.62 136 VAL A O 1
ATOM 1041 N N . ALA A 1 137 ? -19.875 -0.013 10.016 1 97.69 137 ALA A N 1
ATOM 1042 C CA . ALA A 1 137 ? -19.625 0.876 11.148 1 97.69 137 ALA A CA 1
ATOM 1043 C C . ALA A 1 137 ? -20.578 2.07 11.117 1 97.69 137 ALA A C 1
ATOM 1045 O O . ALA A 1 137 ? -20.703 2.748 10.094 1 97.69 137 ALA A O 1
ATOM 1046 N N . LEU A 1 138 ? -21.219 2.33 12.203 1 97.75 138 LEU A N 1
ATOM 1047 C CA . LEU A 1 138 ? -22.109 3.463 12.391 1 97.75 138 LEU A CA 1
ATOM 1048 C C . LEU A 1 138 ? -21.578 4.414 13.461 1 97.75 138 LEU A C 1
ATOM 1050 O O . LEU A 1 138 ? -21.156 3.975 14.531 1 97.75 138 LEU A O 1
ATOM 1054 N N . GLY A 1 139 ? -21.531 5.688 13.062 1 95.62 139 GLY A N 1
ATOM 1055 C CA . GLY A 1 139 ? -21.109 6.703 14.008 1 95.62 139 GLY A CA 1
ATOM 1056 C C . GLY A 1 139 ? -22.156 7.75 14.289 1 95.62 139 GLY A C 1
ATOM 1057 O O . GLY A 1 139 ? -22.219 8.789 13.625 1 95.62 139 GLY A O 1
ATOM 1058 N N . PRO A 1 140 ? -23 7.496 15.266 1 93.69 140 PRO A N 1
ATOM 1059 C CA . PRO A 1 140 ? -23.969 8.531 15.617 1 93.69 140 PRO A CA 1
ATOM 1060 C C . PRO A 1 140 ? -23.312 9.789 16.188 1 93.69 140 PRO A C 1
ATOM 1062 O O . PRO A 1 140 ? -22.391 9.695 16.984 1 93.69 140 PRO A O 1
ATOM 1065 N N . TYR A 1 141 ? -23.781 10.945 15.695 1 87.12 141 TYR A N 1
ATOM 1066 C CA . TYR A 1 141 ? -23.188 12.141 16.281 1 87.12 141 TYR A CA 1
ATOM 1067 C C . TYR A 1 141 ? -24.266 13.102 16.781 1 87.12 141 TYR A C 1
ATOM 1069 O O . TYR A 1 141 ? -23.984 14.047 17.516 1 87.12 141 TYR A O 1
ATOM 1077 N N . ASN A 1 142 ? -25.484 12.859 16.406 1 89.94 142 ASN A N 1
ATOM 1078 C CA . ASN A 1 142 ? -26.641 13.555 16.969 1 89.94 142 ASN A CA 1
ATOM 1079 C C . ASN A 1 142 ? -27.875 12.664 16.984 1 89.94 142 ASN A C 1
ATOM 1081 O O . ASN A 1 142 ? -28.047 11.805 16.109 1 89.94 142 ASN A O 1
ATOM 1085 N N . SER A 1 143 ? -28.734 12.906 18.094 1 93.44 143 SER A N 1
ATOM 1086 C CA . SER A 1 143 ? -29.922 12.078 18.203 1 93.44 143 SER A CA 1
ATOM 1087 C C . SER A 1 143 ? -31.062 12.836 18.891 1 93.44 143 SER A C 1
ATOM 1089 O O . SER A 1 143 ? -30.812 13.648 19.781 1 93.44 143 SER A O 1
ATOM 1091 N N . VAL A 1 144 ? -32.219 12.477 18.469 1 95.5 144 VAL A N 1
ATOM 1092 C CA . VAL A 1 144 ? -33.406 12.859 19.234 1 95.5 144 VAL A CA 1
ATOM 1093 C C . VAL A 1 144 ? -33.5 11.992 20.484 1 95.5 144 VAL A C 1
ATOM 1095 O O . VAL A 1 144 ? -32.812 10.992 20.609 1 95.5 144 VAL A O 1
ATOM 1098 N N . PRO A 1 145 ? -34.406 12.477 21.328 1 95.81 145 PRO A N 1
ATOM 1099 C CA . PRO A 1 145 ? -34.469 11.75 22.594 1 95.81 145 PRO A CA 1
ATOM 1100 C C . PRO A 1 145 ? -34.875 10.281 22.422 1 95.81 145 PRO A C 1
ATOM 1102 O O . PRO A 1 145 ? -34.469 9.438 23.219 1 95.81 145 PRO A O 1
ATOM 1105 N N . GLN A 1 146 ? -35.562 9.984 21.406 1 96.25 146 GLN A N 1
ATOM 1106 C CA . GLN A 1 146 ? -36.031 8.625 21.172 1 96.25 146 GLN A CA 1
ATOM 1107 C C . GLN A 1 146 ? -34.938 7.73 20.609 1 96.25 146 GLN A C 1
ATOM 1109 O O . GLN A 1 146 ? -35.094 6.508 20.547 1 96.25 146 GLN A O 1
ATOM 1114 N N . GLY A 1 147 ? -33.906 8.266 20.25 1 97.31 147 GLY A N 1
ATOM 1115 C CA . GLY A 1 147 ? -32.844 7.488 19.656 1 97.31 147 GLY A CA 1
ATOM 1116 C C . GLY A 1 147 ? -32.938 7.41 18.141 1 97.31 147 GLY A C 1
ATOM 1117 O O . GLY A 1 147 ? -33.625 8.211 17.516 1 97.31 147 GLY A O 1
ATOM 1118 N N . ILE A 1 148 ? -32.125 6.492 17.547 1 98.12 148 ILE A N 1
ATOM 1119 C CA . ILE A 1 148 ? -32.031 6.363 16.094 1 98.12 148 ILE A CA 1
ATOM 1120 C C . ILE A 1 148 ? -32.406 4.934 15.688 1 98.12 148 ILE A C 1
ATOM 1122 O O . ILE A 1 148 ? -31.719 3.982 16.078 1 98.12 148 ILE A O 1
ATOM 1126 N N . ASP A 1 149 ? -33.438 4.758 14.961 1 98.44 149 ASP A N 1
ATOM 1127 C CA . ASP A 1 149 ? -33.688 3.492 14.281 1 98.44 149 ASP A CA 1
ATOM 1128 C C . ASP A 1 149 ? -32.938 3.418 12.945 1 98.44 149 ASP A C 1
ATOM 1130 O O . ASP A 1 149 ? -33.031 4.348 12.141 1 98.44 149 ASP A O 1
ATOM 1134 N N . TYR A 1 150 ? -32.219 2.312 12.734 1 98.38 150 TYR A N 1
ATOM 1135 C CA . TYR A 1 150 ? -31.5 2.217 11.469 1 98.38 150 TYR A CA 1
ATOM 1136 C C . TYR A 1 150 ? -31.844 0.923 10.742 1 98.38 150 TYR A C 1
ATOM 1138 O O . TYR A 1 150 ? -32.344 -0.025 11.359 1 98.38 150 TYR A O 1
ATOM 1146 N N . GLU A 1 151 ? -31.688 0.946 9.453 1 98.69 151 GLU A N 1
ATOM 1147 C CA . GLU A 1 151 ? -31.828 -0.177 8.531 1 98.69 151 GLU A CA 1
ATOM 1148 C C . GLU A 1 151 ? -30.656 -0.229 7.543 1 98.69 151 GLU A C 1
ATOM 1150 O O . GLU A 1 151 ? -30.344 0.774 6.902 1 98.69 151 GLU A O 1
ATOM 1155 N N . LEU A 1 152 ? -30.016 -1.383 7.48 1 98.81 152 LEU A N 1
ATOM 1156 C CA . LEU A 1 152 ? -28.922 -1.619 6.539 1 98.81 152 LEU A CA 1
ATOM 1157 C C . LEU A 1 152 ? -29.312 -2.688 5.52 1 98.81 152 LEU A C 1
ATOM 1159 O O . LEU A 1 152 ? -29.531 -3.846 5.883 1 98.81 152 LEU A O 1
ATOM 1163 N N . ASN A 1 153 ? -29.422 -2.258 4.285 1 98.75 153 ASN A N 1
ATOM 1164 C CA . ASN A 1 153 ? -29.562 -3.205 3.186 1 98.75 153 ASN A CA 1
ATOM 1165 C C . ASN A 1 153 ? -28.219 -3.588 2.59 1 98.75 153 ASN A C 1
ATOM 1167 O O . ASN A 1 153 ? -27.531 -2.748 1.996 1 98.75 153 ASN A O 1
ATOM 1171 N N . ILE A 1 154 ? -27.844 -4.836 2.75 1 98.75 154 ILE A N 1
ATOM 1172 C CA . ILE A 1 154 ? -26.547 -5.32 2.314 1 98.75 154 ILE A CA 1
ATOM 1173 C C . ILE A 1 154 ? -26.719 -6.312 1.166 1 98.75 154 ILE A C 1
ATOM 1175 O O . ILE A 1 154 ? -27.469 -7.285 1.286 1 98.75 154 ILE A O 1
ATOM 1179 N N . ASN A 1 155 ? -26.062 -6.035 0.076 1 98.44 155 ASN A N 1
ATOM 1180 C CA . ASN A 1 155 ? -26.047 -6.926 -1.08 1 98.44 155 ASN A CA 1
ATOM 1181 C C . ASN A 1 155 ? -24.656 -7.488 -1.334 1 98.44 155 ASN A C 1
ATOM 1183 O O . ASN A 1 155 ? -23.688 -6.734 -1.509 1 98.44 155 ASN A O 1
ATOM 1187 N N . LEU A 1 156 ? -24.516 -8.805 -1.333 1 98.12 156 LEU A N 1
ATOM 1188 C CA . LEU A 1 156 ? -23.281 -9.5 -1.67 1 98.12 156 LEU A CA 1
ATOM 1189 C C . LEU A 1 156 ? -23.359 -10.094 -3.072 1 98.12 156 LEU A C 1
ATOM 1191 O O . LEU A 1 156 ? -24.281 -10.844 -3.385 1 98.12 156 LEU A O 1
ATOM 1195 N N . GLY A 1 157 ? -22.406 -9.703 -3.883 1 96.56 157 GLY A N 1
ATOM 1196 C CA . GLY A 1 157 ? -22.359 -10.195 -5.25 1 96.56 157 GLY A CA 1
ATOM 1197 C C . GLY A 1 157 ? -21.234 -11.188 -5.484 1 96.56 157 GLY A C 1
ATOM 1198 O O . GLY A 1 157 ? -20.312 -11.281 -4.676 1 96.56 157 GLY A O 1
ATOM 1199 N N . PHE A 1 158 ? -21.375 -11.945 -6.57 1 93.25 158 PHE A N 1
ATOM 1200 C CA . PHE A 1 158 ? -20.422 -13.016 -6.895 1 93.25 158 PHE A CA 1
ATOM 1201 C C . PHE A 1 158 ? -20.031 -12.953 -8.359 1 93.25 158 PHE A C 1
ATOM 1203 O O . PHE A 1 158 ? -19.719 -13.977 -8.969 1 93.25 158 PHE A O 1
ATOM 1210 N N . GLU A 1 159 ? -20.016 -11.766 -8.898 1 87.88 159 GLU A N 1
ATOM 1211 C CA . GLU A 1 159 ? -19.688 -11.578 -10.305 1 87.88 159 GLU A CA 1
ATOM 1212 C C . GLU A 1 159 ? -18.188 -11.789 -10.547 1 87.88 159 GLU A C 1
ATOM 1214 O O . GLU A 1 159 ? -17.375 -11.555 -9.648 1 87.88 159 GLU A O 1
ATOM 1219 N N . PRO A 1 160 ? -17.828 -12.227 -11.781 1 84.69 160 PRO A N 1
ATOM 1220 C CA . PRO A 1 160 ? -16.406 -12.367 -12.109 1 84.69 160 PRO A CA 1
ATOM 1221 C C . PRO A 1 160 ? -15.633 -11.055 -11.961 1 84.69 160 PRO A C 1
ATOM 1223 O O . PRO A 1 160 ? -16.172 -9.984 -12.281 1 84.69 160 PRO A O 1
ATOM 1226 N N . VAL A 1 161 ? -14.453 -11.18 -11.422 1 88 161 VAL A N 1
ATOM 1227 C CA . VAL A 1 161 ? -13.586 -10.023 -11.242 1 88 161 VAL A CA 1
ATOM 1228 C C . VAL A 1 161 ? -12.805 -9.75 -12.523 1 88 161 VAL A C 1
ATOM 1230 O O . VAL A 1 161 ? -12.102 -10.633 -13.023 1 88 161 VAL A O 1
ATOM 1233 N N . LYS A 1 162 ? -12.836 -8.586 -13.023 1 82.94 162 LYS A N 1
ATOM 1234 C CA . LYS A 1 162 ? -12.234 -8.273 -14.32 1 82.94 162 LYS A CA 1
ATOM 1235 C C . LYS A 1 162 ? -10.82 -7.723 -14.141 1 82.94 162 LYS A C 1
ATOM 1237 O O . LYS A 1 162 ? -9.977 -7.855 -15.031 1 82.94 162 LYS A O 1
ATOM 1242 N N . SER A 1 163 ? -10.656 -7.059 -13.07 1 85.62 163 SER A N 1
ATOM 1243 C CA . SER A 1 163 ? -9.359 -6.457 -12.773 1 85.62 163 SER A CA 1
ATOM 1244 C C . SER A 1 163 ? -9.211 -6.16 -11.281 1 85.62 163 SER A C 1
ATOM 1246 O O . SER A 1 163 ? -10.18 -6.285 -10.523 1 85.62 163 SER A O 1
ATOM 1248 N N . TYR A 1 164 ? -7.965 -5.91 -10.906 1 87.12 164 TYR A N 1
ATOM 1249 C CA . TYR A 1 164 ? -7.691 -5.531 -9.523 1 87.12 164 TYR A CA 1
ATOM 1250 C C . TYR A 1 164 ? -7.355 -4.047 -9.422 1 87.12 164 TYR A C 1
ATOM 1252 O O . TYR A 1 164 ? -6.703 -3.488 -10.312 1 87.12 164 TYR A O 1
ATOM 1260 N N . PHE A 1 165 ? -7.828 -3.535 -8.344 1 89.56 165 PHE A N 1
ATOM 1261 C CA . PHE A 1 165 ? -7.504 -2.145 -8.062 1 89.56 165 PHE A CA 1
ATOM 1262 C C . PHE A 1 165 ? -5.996 -1.961 -7.914 1 89.56 165 PHE A C 1
ATOM 1264 O O . PHE A 1 165 ? -5.32 -2.795 -7.309 1 89.56 165 PHE A O 1
ATOM 1271 N N . GLN A 1 166 ? -5.512 -0.907 -8.516 1 86.62 166 GLN A N 1
ATOM 1272 C CA . GLN A 1 166 ? -4.129 -0.474 -8.344 1 86.62 166 GLN A CA 1
ATOM 1273 C C . GLN A 1 166 ? -4.059 0.975 -7.875 1 86.62 166 GLN A C 1
ATOM 1275 O O . GLN A 1 166 ? -4.547 1.879 -8.555 1 86.62 166 GLN A O 1
ATOM 1280 N N . PRO A 1 167 ? -3.43 1.187 -6.688 1 90.12 167 PRO A N 1
ATOM 1281 C CA . PRO A 1 167 ? -3.275 2.584 -6.281 1 90.12 167 PRO A CA 1
ATOM 1282 C C . PRO A 1 167 ? -2.348 3.371 -7.207 1 90.12 167 PRO A C 1
ATOM 1284 O O . PRO A 1 167 ? -1.439 2.795 -7.809 1 90.12 167 PRO A O 1
ATOM 1287 N N . ALA A 1 168 ? -2.615 4.578 -7.402 1 90.62 168 ALA A N 1
ATOM 1288 C CA . ALA A 1 168 ? -1.761 5.555 -8.07 1 90.62 168 ALA A CA 1
ATOM 1289 C C . ALA A 1 168 ? -1.371 6.688 -7.125 1 90.62 168 ALA A C 1
ATOM 1291 O O . ALA A 1 168 ? -2.135 7.637 -6.934 1 90.62 168 ALA A O 1
ATOM 1292 N N . PHE A 1 169 ? -0.209 6.617 -6.613 1 90.69 169 PHE A N 1
ATOM 1293 C CA . PHE A 1 169 ? 0.227 7.602 -5.633 1 90.69 169 PHE A CA 1
ATOM 1294 C C . PHE A 1 169 ? 0.828 8.82 -6.316 1 90.69 169 PHE A C 1
ATOM 1296 O O . PHE A 1 169 ? 1.546 8.695 -7.312 1 90.69 169 PHE A O 1
ATOM 1303 N N . ALA A 1 170 ? 0.493 9.961 -5.738 1 91.56 170 ALA A N 1
ATOM 1304 C CA . ALA A 1 170 ? 1.175 11.164 -6.199 1 91.56 170 ALA A CA 1
ATOM 1305 C C . ALA A 1 170 ? 2.65 11.141 -5.816 1 91.56 170 ALA A C 1
ATOM 1307 O O . ALA A 1 170 ? 3.016 10.633 -4.754 1 91.56 170 ALA A O 1
ATOM 1308 N N . PRO A 1 171 ? 3.477 11.75 -6.711 1 88 171 PRO A N 1
ATOM 1309 C CA . PRO A 1 171 ? 4.891 11.828 -6.332 1 88 171 PRO A CA 1
ATOM 1310 C C . PRO A 1 171 ? 5.109 12.617 -5.047 1 88 171 PRO A C 1
ATOM 1312 O O . PRO A 1 171 ? 4.418 13.602 -4.797 1 88 171 PRO A O 1
ATOM 1315 N N . SER A 1 172 ? 6.105 12.172 -4.301 1 91.19 172 SER A N 1
ATOM 1316 C CA . SER A 1 172 ? 6.402 12.844 -3.041 1 91.19 172 SER A CA 1
ATOM 1317 C C . SER A 1 172 ? 7.391 13.992 -3.246 1 91.19 172 SER A C 1
ATOM 1319 O O . SER A 1 172 ? 7.691 14.727 -2.307 1 91.19 172 SER A O 1
ATOM 1321 N N . ARG A 1 173 ? 7.938 14.078 -4.441 1 90.19 173 ARG A N 1
ATOM 1322 C CA . ARG A 1 173 ? 8.852 15.156 -4.793 1 90.19 173 ARG A CA 1
ATOM 1323 C C . ARG A 1 173 ? 8.656 15.594 -6.242 1 90.19 173 ARG A C 1
ATOM 1325 O O . ARG A 1 173 ? 8.453 14.758 -7.125 1 90.19 173 ARG A O 1
ATOM 1332 N N . ILE A 1 174 ? 8.641 16.859 -6.414 1 88 174 ILE A N 1
ATOM 1333 C CA . ILE A 1 174 ? 8.547 17.406 -7.762 1 88 174 ILE A CA 1
ATOM 1334 C C . ILE A 1 174 ? 9.906 17.938 -8.195 1 88 174 ILE A C 1
ATOM 1336 O O . ILE A 1 174 ? 10.555 18.688 -7.461 1 88 174 ILE A O 1
ATOM 1340 N N . ASP A 1 175 ? 10.43 17.219 -9.25 1 72.31 175 ASP A N 1
ATOM 1341 C CA . ASP A 1 175 ? 11.68 17.719 -9.805 1 72.31 175 ASP A CA 1
ATOM 1342 C C . ASP A 1 175 ? 11.414 18.797 -10.859 1 72.31 175 ASP A C 1
ATOM 1344 O O . ASP A 1 175 ? 10.852 18.516 -11.914 1 72.31 175 ASP A O 1
ATOM 1348 N N . SER A 1 176 ? 11.477 19.984 -10.5 1 55.06 176 SER A N 1
ATOM 1349 C CA . SER A 1 176 ? 11.188 21.125 -11.375 1 55.06 176 SER A CA 1
ATOM 1350 C C . SER A 1 176 ? 12.047 21.078 -12.633 1 55.06 176 SER A C 1
ATOM 1352 O O . SER A 1 176 ? 11.742 21.75 -13.617 1 55.06 176 SER A O 1
ATOM 1354 N N . SER A 1 177 ? 13.25 20.344 -12.617 1 48.47 177 SER A N 1
ATOM 1355 C CA . SER A 1 177 ? 14.109 20.344 -13.797 1 48.47 177 SER A CA 1
ATOM 1356 C C . SER A 1 177 ? 13.445 19.625 -14.969 1 48.47 177 SER A C 1
ATOM 1358 O O . SER A 1 177 ? 13.719 19.938 -16.125 1 48.47 177 SER A O 1
ATOM 1360 N N . LEU A 1 178 ? 12.641 18.641 -14.688 1 43.62 178 LEU A N 1
ATOM 1361 C CA . LEU A 1 178 ? 12.102 17.828 -15.766 1 43.62 178 LEU A CA 1
ATOM 1362 C C . LEU A 1 178 ? 11.008 18.562 -16.531 1 43.62 178 LEU A C 1
ATOM 1364 O O . LEU A 1 178 ? 10.688 18.219 -17.656 1 43.62 178 LEU A O 1
ATOM 1368 N N . TYR A 1 179 ? 10.25 19.359 -15.922 1 38.69 179 TYR A N 1
ATOM 1369 C CA . TYR A 1 179 ? 9.148 20.016 -16.625 1 38.69 179 TYR A CA 1
ATOM 1370 C C . TYR A 1 179 ? 9.578 21.391 -17.156 1 38.69 179 TYR A C 1
ATOM 1372 O O . TYR A 1 179 ? 8.742 22.172 -17.594 1 38.69 179 TYR A O 1
ATOM 1380 N N . MET A 1 180 ? 10.797 21.688 -17.062 1 34.25 180 MET A N 1
ATOM 1381 C CA . MET A 1 180 ? 11.219 22.922 -17.688 1 34.25 180 MET A CA 1
ATOM 1382 C C . MET A 1 180 ? 11 22.875 -19.203 1 34.25 180 MET A C 1
ATOM 1384 O O . MET A 1 180 ? 11.234 23.859 -19.906 1 34.25 180 MET A O 1
ATOM 1388 N N . ASN A 1 181 ? 10.953 21.688 -19.766 1 30.59 181 ASN A N 1
ATOM 1389 C CA . ASN A 1 181 ? 10.922 21.891 -21.203 1 30.59 181 ASN A CA 1
ATOM 1390 C C . ASN A 1 181 ? 9.531 22.297 -21.688 1 30.59 181 ASN A C 1
ATOM 1392 O O . ASN A 1 181 ? 9.297 22.438 -22.891 1 30.59 181 ASN A O 1
ATOM 1396 N N . GLU A 1 182 ? 8.438 21.766 -21.234 1 31 182 GLU A N 1
ATOM 1397 C CA . GLU A 1 182 ? 7.289 22.203 -22.031 1 31 182 GLU A CA 1
ATOM 1398 C C . GLU A 1 182 ? 7.121 23.719 -21.969 1 31 182 GLU A C 1
ATOM 1400 O O . GLU A 1 182 ? 7.641 24.359 -21.062 1 31 182 GLU A O 1
ATOM 1405 N N . SER A 1 183 ? 5.887 24.359 -22.594 1 28.48 183 SER A N 1
ATOM 1406 C CA . SER A 1 183 ? 5.785 25.734 -23.094 1 28.48 183 SER A CA 1
ATOM 1407 C C . SER A 1 183 ? 6.254 26.734 -22.062 1 28.48 183 SER A C 1
ATOM 1409 O O . SER A 1 183 ? 6.535 26.375 -20.906 1 28.48 183 SER A O 1
ATOM 1411 N N . GLY A 1 184 ? 5.395 27.969 -21.984 1 26.78 184 GLY A N 1
ATOM 1412 C CA . GLY A 1 184 ? 5.383 29.406 -21.891 1 26.78 184 GLY A CA 1
ATOM 1413 C C . GLY A 1 184 ? 5.785 29.922 -20.516 1 26.78 184 GLY A C 1
ATOM 1414 O O . GLY A 1 184 ? 6.48 29.234 -19.766 1 26.78 184 GLY A O 1
ATOM 1415 N N . SER A 1 185 ? 4.785 30.844 -19.891 1 29.72 185 SER A N 1
ATOM 1416 C CA . SER A 1 185 ? 4.879 32.094 -19.141 1 29.72 185 SER A CA 1
ATOM 1417 C C . SER A 1 185 ? 5.383 31.844 -17.719 1 29.72 185 SER A C 1
ATOM 1419 O O . SER A 1 185 ? 6.348 32.469 -17.281 1 29.72 185 SER A O 1
ATOM 1421 N N . ASN A 1 186 ? 4.43 31.328 -16.797 1 27.75 186 ASN A N 1
ATOM 1422 C CA . ASN A 1 186 ? 4.523 31.797 -15.422 1 27.75 186 ASN A CA 1
ATOM 1423 C C . ASN A 1 186 ? 5.574 31.031 -14.633 1 27.75 186 ASN A C 1
ATOM 1425 O O . ASN A 1 186 ? 5.707 31.219 -13.422 1 27.75 186 ASN A O 1
ATOM 1429 N N . ILE A 1 187 ? 6.07 29.906 -15.141 1 32.34 187 ILE A N 1
ATOM 1430 C CA . ILE A 1 187 ? 7.133 29.297 -14.352 1 32.34 187 ILE A CA 1
ATOM 1431 C C . ILE A 1 187 ? 8.414 30.125 -14.477 1 32.34 187 ILE A C 1
ATOM 1433 O O . ILE A 1 187 ? 9.445 29.766 -13.906 1 32.34 187 ILE A O 1
ATOM 1437 N N . ASP A 1 188 ? 8.531 30.828 -15.617 1 32.78 188 ASP A N 1
ATOM 1438 C CA . ASP A 1 188 ? 9.609 31.812 -15.688 1 32.78 188 ASP A CA 1
ATOM 1439 C C . ASP A 1 188 ? 9.789 32.531 -14.352 1 32.78 188 ASP A C 1
ATOM 1441 O O . ASP A 1 188 ? 10.867 33.062 -14.062 1 32.78 188 ASP A O 1
ATOM 1445 N N . GLN A 1 189 ? 8.57 32.906 -13.766 1 30.69 189 GLN A N 1
ATOM 1446 C CA . GLN A 1 189 ? 8.703 33.688 -12.539 1 30.69 189 GLN A CA 1
ATOM 1447 C C . GLN A 1 189 ? 9.32 32.875 -11.422 1 30.69 189 GLN A C 1
ATOM 1449 O O . GLN A 1 189 ? 9.75 33.406 -10.398 1 30.69 189 GLN A O 1
ATOM 1454 N N . LEU A 1 190 ? 9.031 31.484 -11.523 1 31.45 190 LEU A N 1
ATOM 1455 C CA . LEU A 1 190 ? 9.703 30.766 -10.453 1 31.45 190 LEU A CA 1
ATOM 1456 C C . LEU A 1 190 ? 11.18 30.562 -10.781 1 31.45 190 LEU A C 1
ATOM 1458 O O . LEU A 1 190 ? 11.922 29.984 -9.977 1 31.45 190 LEU A O 1
ATOM 1462 N N . LYS A 1 191 ? 11.484 30.5 -12.117 1 36.56 191 LYS A N 1
ATOM 1463 C CA . LYS A 1 191 ? 12.883 30.328 -12.5 1 36.56 191 LYS A CA 1
ATOM 1464 C C . LYS A 1 191 ? 13.727 31.516 -12.039 1 36.56 191 LYS A C 1
ATOM 1466 O O . LYS A 1 191 ? 14.875 31.672 -12.453 1 36.56 191 LYS A O 1
ATOM 1471 N N . ASN A 1 192 ? 12.93 32.625 -11.867 1 31.31 192 ASN A N 1
ATOM 1472 C CA . ASN A 1 192 ? 13.852 33.75 -11.828 1 31.31 192 ASN A CA 1
ATOM 1473 C C . ASN A 1 192 ? 15.109 33.406 -11.023 1 31.31 192 ASN A C 1
ATOM 1475 O O . ASN A 1 192 ? 16.109 34.125 -11.125 1 31.31 192 ASN A O 1
ATOM 1479 N N . ARG A 1 193 ? 14.984 33.5 -9.609 1 29.28 193 ARG A N 1
ATOM 1480 C CA . ARG A 1 193 ? 16.281 33.875 -9.062 1 29.28 193 ARG A CA 1
ATOM 1481 C C . ARG A 1 193 ? 17.281 32.75 -9.172 1 29.28 193 ARG A C 1
ATOM 1483 O O . ARG A 1 193 ? 17.047 31.656 -8.641 1 29.28 193 ARG A O 1
ATOM 1490 N N . PRO A 1 194 ? 18.109 32.5 -10.297 1 33.28 194 PRO A N 1
ATOM 1491 C CA . PRO A 1 194 ? 19.25 31.594 -10.406 1 33.28 194 PRO A CA 1
ATOM 1492 C C . PRO A 1 194 ? 19.859 31.25 -9.047 1 33.28 194 PRO A C 1
ATOM 1494 O O . PRO A 1 194 ? 20.922 30.609 -8.984 1 33.28 194 PRO A O 1
ATOM 1497 N N . GLY A 1 195 ? 19.922 32.25 -8.141 1 32.47 195 GLY A N 1
ATOM 1498 C CA . GLY A 1 195 ? 20.984 32.281 -7.16 1 32.47 195 GLY A CA 1
ATOM 1499 C C . GLY A 1 195 ? 21.172 30.953 -6.441 1 32.47 195 GLY A C 1
ATOM 1500 O O . GLY A 1 195 ? 20.656 29.922 -6.875 1 32.47 195 GLY A O 1
ATOM 1501 N N . GLN A 1 196 ? 21.469 31.016 -5.027 1 34.69 196 GLN A N 1
ATOM 1502 C CA . GLN A 1 196 ? 22.125 30.141 -4.062 1 34.69 196 GLN A CA 1
ATOM 1503 C C . GLN A 1 196 ? 21.391 28.797 -3.949 1 34.69 196 GLN A C 1
ATOM 1505 O O . GLN A 1 196 ? 20.156 28.766 -3.941 1 34.69 196 GLN A O 1
ATOM 1510 N N . PRO A 1 197 ? 21.859 27.531 -4.156 1 49.88 197 PRO A N 1
ATOM 1511 C CA . PRO A 1 197 ? 21.578 26.25 -3.498 1 49.88 197 PRO A CA 1
ATOM 1512 C C . PRO A 1 197 ? 20.844 26.422 -2.17 1 49.88 197 PRO A C 1
ATOM 1514 O O . PRO A 1 197 ? 21.375 27.031 -1.237 1 49.88 197 PRO A O 1
ATOM 1517 N N . GLY A 1 198 ? 19.453 26.969 -2.004 1 68.06 198 GLY A N 1
ATOM 1518 C CA . GLY A 1 198 ? 18.891 27.359 -0.723 1 68.06 198 GLY A CA 1
ATOM 1519 C C . GLY A 1 198 ? 17.391 27.203 -0.646 1 68.06 198 GLY A C 1
ATOM 1520 O O . GLY A 1 198 ? 16.766 26.688 -1.578 1 68.06 198 GLY A O 1
ATOM 1521 N N . LEU A 1 199 ? 16.719 27.578 0.384 1 84.38 199 LEU A N 1
ATOM 1522 C CA . LEU A 1 199 ? 15.32 27.578 0.771 1 84.38 199 LEU A CA 1
ATOM 1523 C C . LEU A 1 199 ? 14.508 28.5 -0.125 1 84.38 199 LEU A C 1
ATOM 1525 O O . LEU A 1 199 ? 14.945 29.609 -0.437 1 84.38 199 LEU A O 1
ATOM 1529 N N . GLN A 1 200 ? 13.461 28.031 -0.868 1 91.5 200 GLN A N 1
ATOM 1530 C CA . GLN A 1 200 ? 12.516 28.797 -1.679 1 91.5 200 GLN A CA 1
ATOM 1531 C C . GLN A 1 200 ? 11.117 28.766 -1.062 1 91.5 200 GLN A C 1
ATOM 1533 O O . GLN A 1 200 ? 10.789 27.875 -0.291 1 91.5 200 GLN A O 1
ATOM 1538 N N . TRP A 1 201 ? 10.367 29.844 -1.392 1 96.06 201 TRP A N 1
ATOM 1539 C CA . TRP A 1 201 ? 9.008 29.922 -0.875 1 96.06 201 TRP A CA 1
ATOM 1540 C C . TRP A 1 201 ? 8.023 29.234 -1.821 1 96.06 201 TRP A C 1
ATOM 1542 O O . TRP A 1 201 ? 8.031 29.5 -3.025 1 96.06 201 TRP A O 1
ATOM 1552 N N . TYR A 1 202 ? 7.234 28.344 -1.323 1 96.25 202 TYR A N 1
ATOM 1553 C CA . TYR A 1 202 ? 6.215 27.625 -2.082 1 96.25 202 TYR A CA 1
ATOM 1554 C C . TYR A 1 202 ? 4.82 27.906 -1.527 1 96.25 202 TYR A C 1
ATOM 1556 O O . TYR A 1 202 ? 4.602 27.828 -0.317 1 96.25 202 TYR A O 1
ATOM 1564 N N . ARG A 1 203 ? 3.891 28.266 -2.406 1 98.06 203 ARG A N 1
ATOM 1565 C CA . ARG A 1 203 ? 2.516 28.562 -2.016 1 98.06 203 ARG A CA 1
ATOM 1566 C C . ARG A 1 203 ? 1.68 27.281 -1.979 1 98.06 203 ARG A C 1
ATOM 1568 O O . ARG A 1 203 ? 1.738 26.469 -2.902 1 98.06 203 ARG A O 1
ATOM 1575 N N . GLY A 1 204 ? 0.925 27.125 -0.944 1 98.5 204 GLY A N 1
ATOM 1576 C CA . GLY A 1 204 ? 0.155 25.891 -0.843 1 98.5 204 GLY A CA 1
ATOM 1577 C C . GLY A 1 204 ? -1.069 26.031 0.043 1 98.5 204 GLY A C 1
ATOM 1578 O O . GLY A 1 204 ? -1.389 27.125 0.508 1 98.5 204 GLY A O 1
ATOM 1579 N N . ASP A 1 205 ? -1.873 24.969 0.144 1 98.81 205 ASP A N 1
ATOM 1580 C CA . ASP A 1 205 ? -3.094 24.812 0.928 1 98.81 205 ASP A CA 1
ATOM 1581 C C . ASP A 1 205 ? -3.076 23.516 1.716 1 98.81 205 ASP A C 1
ATOM 1583 O O . ASP A 1 205 ? -2.961 22.438 1.134 1 98.81 205 ASP A O 1
ATOM 1587 N N . PHE A 1 206 ? -3.273 23.594 3.037 1 98.69 206 PHE A N 1
ATOM 1588 C CA . PHE A 1 206 ? -3.053 22.422 3.883 1 98.69 206 PHE A CA 1
ATOM 1589 C C . PHE A 1 206 ? -4.379 21.781 4.273 1 98.69 206 PHE A C 1
ATOM 1591 O O . PHE A 1 206 ? -4.406 20.844 5.074 1 98.69 206 PHE A O 1
ATOM 1598 N N . HIS A 1 207 ? -5.512 22.234 3.758 1 98.75 207 HIS A N 1
ATOM 1599 C CA . HIS A 1 207 ? -6.816 21.75 4.199 1 98.75 207 HIS A CA 1
ATOM 1600 C C . HIS A 1 207 ? -7.812 21.734 3.043 1 98.75 207 HIS A C 1
ATOM 1602 O O . HIS A 1 207 ? -8.5 22.719 2.793 1 98.75 207 HIS A O 1
ATOM 1608 N N . ILE A 1 208 ? -7.93 20.562 2.387 1 98.38 208 ILE A N 1
ATOM 1609 C CA . ILE A 1 208 ? -8.781 20.438 1.208 1 98.38 208 ILE A CA 1
ATOM 1610 C C . ILE A 1 208 ? -9.562 19.125 1.272 1 98.38 208 ILE A C 1
ATOM 1612 O O . ILE A 1 208 ? -9.023 18.078 1.649 1 98.38 208 ILE A O 1
ATOM 1616 N N . HIS A 1 209 ? -10.82 19.203 0.899 1 98.38 209 HIS A N 1
ATOM 1617 C CA . HIS A 1 209 ? -11.664 18.016 0.825 1 98.38 209 HIS A CA 1
ATOM 1618 C C . HIS A 1 209 ? -12.102 17.75 -0.609 1 98.38 209 HIS A C 1
ATOM 1620 O O . HIS A 1 209 ? -12.117 18.656 -1.445 1 98.38 209 HIS A O 1
ATOM 1626 N N . THR A 1 210 ? -12.43 16.547 -0.898 1 98.12 210 THR A N 1
ATOM 1627 C CA . THR A 1 210 ? -12.977 16.078 -2.166 1 98.12 210 THR A CA 1
ATOM 1628 C C . THR A 1 210 ? -14.211 15.211 -1.935 1 98.12 210 THR A C 1
ATOM 1630 O O . THR A 1 210 ? -14.672 15.078 -0.801 1 98.12 210 THR A O 1
ATOM 1633 N N . ILE A 1 211 ? -14.719 14.641 -3.02 1 97.88 211 ILE A N 1
ATOM 1634 C CA . ILE A 1 211 ? -15.883 13.758 -2.949 1 97.88 211 ILE A CA 1
ATOM 1635 C C . ILE A 1 211 ? -15.523 12.5 -2.164 1 97.88 211 ILE A C 1
ATOM 1637 O O . ILE A 1 211 ? -16.391 11.68 -1.862 1 97.88 211 ILE A O 1
ATOM 1641 N N . TYR A 1 212 ? -14.32 12.289 -1.79 1 97.94 212 TYR A N 1
ATOM 1642 C CA . TYR A 1 212 ? -13.922 11.117 -1.023 1 97.94 212 TYR A CA 1
ATOM 1643 C C . TYR A 1 212 ? -14.289 11.273 0.447 1 97.94 212 TYR A C 1
ATOM 1645 O O . TYR A 1 212 ? -14.156 10.328 1.229 1 97.94 212 TYR A O 1
ATOM 1653 N N . SER A 1 213 ? -14.68 12.383 0.824 1 97.38 213 SER A N 1
ATOM 1654 C CA . SER A 1 213 ? -15.438 12.617 2.053 1 97.38 213 SER A CA 1
ATOM 1655 C C . SER A 1 213 ? -16.641 13.523 1.804 1 97.38 213 SER A C 1
ATOM 1657 O O . SER A 1 213 ? -17.594 13.117 1.146 1 97.38 213 SER A O 1
ATOM 1659 N N . ASP A 1 214 ? -16.609 14.773 2.305 1 96.38 214 ASP A N 1
ATOM 1660 C CA . ASP A 1 214 ? -17.828 15.57 2.156 1 96.38 214 ASP A CA 1
ATOM 1661 C C . ASP A 1 214 ? -17.594 16.766 1.244 1 96.38 214 ASP A C 1
ATOM 1663 O O . ASP A 1 214 ? -18.422 17.672 1.175 1 96.38 214 ASP A O 1
ATOM 1667 N N . GLY A 1 215 ? -16.453 16.812 0.561 1 97.38 215 GLY A N 1
ATOM 1668 C CA . GLY A 1 215 ? -16.312 17.766 -0.525 1 97.38 215 GLY A CA 1
ATOM 1669 C C . GLY A 1 215 ? -17.188 17.469 -1.717 1 97.38 215 GLY A C 1
ATOM 1670 O O . GLY A 1 215 ? -17.719 16.359 -1.838 1 97.38 215 GLY A O 1
ATOM 1671 N N . LYS A 1 216 ? -17.312 18.406 -2.605 1 97.19 216 LYS A N 1
ATOM 1672 C CA . LYS A 1 216 ? -18.266 18.234 -3.701 1 97.19 216 LYS A CA 1
ATOM 1673 C C . LYS A 1 216 ? -17.547 18.109 -5.039 1 97.19 216 LYS A C 1
ATOM 1675 O O . LYS A 1 216 ? -18.172 17.844 -6.066 1 97.19 216 LYS A O 1
ATOM 1680 N N . GLN A 1 217 ? -16.25 18.219 -5 1 96.75 217 GLN A N 1
ATOM 1681 C CA . GLN A 1 217 ? -15.523 18.156 -6.262 1 96.75 217 GLN A CA 1
ATOM 1682 C C . GLN A 1 217 ? -14.648 16.906 -6.328 1 96.75 217 GLN A C 1
ATOM 1684 O O . GLN A 1 217 ? -14.203 16.406 -5.297 1 96.75 217 GLN A O 1
ATOM 1689 N N . THR A 1 218 ? -14.43 16.453 -7.531 1 96.81 218 THR A N 1
ATOM 1690 C CA . THR A 1 218 ? -13.531 15.328 -7.781 1 96.81 218 THR A CA 1
ATOM 1691 C C . THR A 1 218 ? -12.078 15.75 -7.586 1 96.81 218 THR A C 1
ATOM 1693 O O . THR A 1 218 ? -11.758 16.938 -7.648 1 96.81 218 THR A O 1
ATOM 1696 N N . PRO A 1 219 ? -11.211 14.766 -7.348 1 96.69 219 PRO A N 1
ATOM 1697 C CA . PRO A 1 219 ? -9.789 15.078 -7.281 1 96.69 219 PRO A CA 1
ATOM 1698 C C . PRO A 1 219 ? -9.289 15.828 -8.516 1 96.69 219 PRO A C 1
ATOM 1700 O O . PRO A 1 219 ? -8.516 16.781 -8.398 1 96.69 219 PRO A O 1
ATOM 1703 N N . GLN A 1 220 ? -9.75 15.477 -9.664 1 95.5 220 GLN A N 1
ATOM 1704 C CA . GLN A 1 220 ? -9.344 16.156 -10.898 1 95.5 220 GLN A CA 1
ATOM 1705 C C . GLN A 1 220 ? -9.719 17.625 -10.859 1 95.5 220 GLN A C 1
ATOM 1707 O O . GLN A 1 220 ? -8.906 18.484 -11.211 1 95.5 220 GLN A O 1
ATOM 1712 N N . ARG A 1 221 ? -10.922 17.859 -10.43 1 96.56 221 ARG A N 1
ATOM 1713 C CA . ARG A 1 221 ? -11.383 19.25 -10.375 1 96.56 221 ARG A CA 1
ATOM 1714 C C . ARG A 1 221 ? -10.602 20.031 -9.328 1 96.56 221 ARG A C 1
ATOM 1716 O O . ARG A 1 221 ? -10.289 21.203 -9.539 1 96.56 221 ARG A O 1
ATOM 1723 N N . VAL A 1 222 ? -10.297 19.469 -8.242 1 97.75 222 VAL A N 1
ATOM 1724 C CA . VAL A 1 222 ? -9.547 20.141 -7.184 1 97.75 222 VAL A CA 1
ATOM 1725 C C . VAL A 1 222 ? -8.148 20.5 -7.688 1 97.75 222 VAL A C 1
ATOM 1727 O O . VAL A 1 222 ? -7.645 21.594 -7.395 1 97.75 222 VAL A O 1
ATOM 1730 N N . VAL A 1 223 ? -7.555 19.594 -8.469 1 97.19 223 VAL A N 1
ATOM 1731 C CA . VAL A 1 223 ? -6.258 19.875 -9.078 1 97.19 223 VAL A CA 1
ATOM 1732 C C . VAL A 1 223 ? -6.355 21.094 -9.977 1 97.19 223 VAL A C 1
ATOM 1734 O O . VAL A 1 223 ? -5.496 21.984 -9.93 1 97.19 223 VAL A O 1
ATOM 1737 N N . GLU A 1 224 ? -7.406 21.156 -10.727 1 96.56 224 GLU A N 1
ATOM 1738 C CA . GLU A 1 224 ? -7.613 22.297 -11.617 1 96.56 224 GLU A CA 1
ATOM 1739 C C . GLU A 1 224 ? -7.758 23.594 -10.828 1 96.56 224 GLU A C 1
ATOM 1741 O O . GLU A 1 224 ? -7.195 24.625 -11.203 1 96.56 224 GLU A O 1
ATOM 1746 N N . LEU A 1 225 ? -8.445 23.531 -9.766 1 97.56 225 LEU A N 1
ATOM 1747 C CA . LEU A 1 225 ? -8.656 24.703 -8.922 1 97.56 225 LEU A CA 1
ATOM 1748 C C . LEU A 1 225 ? -7.344 25.141 -8.273 1 97.56 225 LEU A C 1
ATOM 1750 O O . LEU A 1 225 ? -7.07 26.344 -8.164 1 97.56 225 LEU A O 1
ATOM 1754 N N . ALA A 1 226 ? -6.547 24.172 -7.844 1 97.88 226 ALA A N 1
ATOM 1755 C CA . ALA A 1 226 ? -5.254 24.484 -7.246 1 97.88 226 ALA A CA 1
ATOM 1756 C C . ALA A 1 226 ? -4.328 25.156 -8.258 1 97.88 226 ALA A C 1
ATOM 1758 O O . ALA A 1 226 ? -3.617 26.094 -7.922 1 97.88 226 ALA A O 1
ATOM 1759 N N . GLN A 1 227 ? -4.375 24.625 -9.438 1 95.62 227 GLN A N 1
ATOM 1760 C CA . GLN A 1 227 ? -3.57 25.219 -10.5 1 95.62 227 GLN A CA 1
ATOM 1761 C C . GLN A 1 227 ? -4.035 26.625 -10.82 1 95.62 227 GLN A C 1
ATOM 1763 O O . GLN A 1 227 ? -3.217 27.531 -11.023 1 95.62 227 GLN A O 1
ATOM 1768 N N . GLN A 1 228 ? -5.312 26.828 -10.852 1 95.69 228 GLN A N 1
ATOM 1769 C CA . GLN A 1 228 ? -5.879 28.141 -11.094 1 95.69 228 GLN A CA 1
ATOM 1770 C C . GLN A 1 228 ? -5.461 29.125 -10.008 1 95.69 228 GLN A C 1
ATOM 1772 O O . GLN A 1 228 ? -5.273 30.312 -10.273 1 95.69 228 GLN A O 1
ATOM 1777 N N . ALA A 1 229 ? -5.254 28.625 -8.859 1 96.62 229 ALA A N 1
ATOM 1778 C CA . ALA A 1 229 ? -4.844 29.469 -7.734 1 96.62 229 ALA A CA 1
ATOM 1779 C C . ALA A 1 229 ? -3.328 29.625 -7.691 1 96.62 229 ALA A C 1
ATOM 1781 O O . ALA A 1 229 ? -2.787 30.234 -6.773 1 96.62 229 ALA A O 1
ATOM 1782 N N . ASN A 1 230 ? -2.623 29 -8.578 1 94.88 230 ASN A N 1
ATOM 1783 C CA . ASN A 1 230 ? -1.171 29.062 -8.711 1 94.88 230 ASN A CA 1
ATOM 1784 C C . ASN A 1 230 ? -0.475 28.5 -7.477 1 94.88 230 ASN A C 1
ATOM 1786 O O . ASN A 1 230 ? 0.484 29.078 -6.973 1 94.88 230 ASN A O 1
ATOM 1790 N N . LEU A 1 231 ? -1.035 27.453 -7.031 1 97.56 231 LEU A N 1
ATOM 1791 C CA . LEU A 1 231 ? -0.413 26.766 -5.902 1 97.56 231 LEU A CA 1
ATOM 1792 C C . LEU A 1 231 ? 0.669 25.812 -6.383 1 97.56 231 LEU A C 1
ATOM 1794 O O . LEU A 1 231 ? 0.547 25.219 -7.457 1 97.56 231 LEU A O 1
ATOM 1798 N N . SER A 1 232 ? 1.727 25.672 -5.543 1 96.56 232 SER A N 1
ATOM 1799 C CA . SER A 1 232 ? 2.773 24.688 -5.781 1 96.56 232 SER A CA 1
ATOM 1800 C C . SER A 1 232 ? 2.422 23.344 -5.141 1 96.56 232 SER A C 1
ATOM 1802 O O . SER A 1 232 ? 2.891 22.297 -5.59 1 96.56 232 SER A O 1
ATOM 1804 N N . PHE A 1 233 ? 1.672 23.406 -4.121 1 97.94 233 PHE A N 1
ATOM 1805 C CA . PHE A 1 233 ? 1.331 22.172 -3.443 1 97.94 233 PHE A CA 1
ATOM 1806 C C . PHE A 1 233 ? 0.01 22.297 -2.695 1 97.94 233 PHE A C 1
ATOM 1808 O O . PHE A 1 233 ? -0.456 23.406 -2.441 1 97.94 233 PHE A O 1
ATOM 1815 N N . PHE A 1 234 ? -0.624 21.203 -2.414 1 98.5 234 PHE A N 1
ATOM 1816 C CA . PHE A 1 234 ? -1.636 21.109 -1.368 1 98.5 234 PHE A CA 1
ATOM 1817 C C . PHE A 1 234 ? -1.609 19.75 -0.697 1 98.5 234 PHE A C 1
ATOM 1819 O O . PHE A 1 234 ? -0.936 18.828 -1.173 1 98.5 234 PHE A O 1
ATOM 1826 N N . PHE A 1 235 ? -2.17 19.656 0.462 1 98.44 235 PHE A N 1
ATOM 1827 C CA . PHE A 1 235 ? -2.361 18.391 1.148 1 98.44 235 PHE A CA 1
ATOM 1828 C C . PHE A 1 235 ? -3.818 17.953 1.081 1 98.44 235 PHE A C 1
ATOM 1830 O O . PHE A 1 235 ? -4.727 18.75 1.305 1 98.44 235 PHE A O 1
ATOM 1837 N N . SER A 1 236 ? -4.031 16.703 0.673 1 97.69 236 SER A N 1
ATOM 1838 C CA . SER A 1 236 ? -5.352 16.078 0.649 1 97.69 236 SER A CA 1
ATOM 1839 C C . SER A 1 236 ? -5.773 15.625 2.041 1 97.69 236 SER A C 1
ATOM 1841 O O . SER A 1 236 ? -5.109 14.781 2.648 1 97.69 236 SER A O 1
ATOM 1843 N N . THR A 1 237 ? -6.93 16.156 2.535 1 98.5 237 THR A N 1
ATOM 1844 C CA . THR A 1 237 ? -7.254 15.93 3.936 1 98.5 237 THR A CA 1
ATOM 1845 C C . THR A 1 237 ? -8.711 15.492 4.086 1 98.5 237 THR A C 1
ATOM 1847 O O . THR A 1 237 ? -9.422 15.977 4.965 1 98.5 237 THR A O 1
ATOM 1850 N N . ASP A 1 238 ? -9.156 14.562 3.289 1 98.5 238 ASP A N 1
ATOM 1851 C CA . ASP A 1 238 ? -10.508 14.039 3.443 1 98.5 238 ASP A CA 1
ATOM 1852 C C . ASP A 1 238 ? -10.711 13.438 4.836 1 98.5 238 ASP A C 1
ATOM 1854 O O . ASP A 1 238 ? -9.766 12.938 5.445 1 98.5 238 ASP A O 1
ATOM 1858 N N . HIS A 1 239 ? -11.961 13.477 5.262 1 97.88 239 HIS A N 1
ATOM 1859 C CA . HIS A 1 239 ? -12.281 13.094 6.633 1 97.88 239 HIS A CA 1
ATOM 1860 C C . HIS A 1 239 ? -12.086 11.602 6.852 1 97.88 239 HIS A C 1
ATOM 1862 O O . HIS A 1 239 ? -12.742 10.781 6.207 1 97.88 239 HIS A O 1
ATOM 1868 N N . ASN A 1 240 ? -11.227 11.227 7.723 1 97.31 240 ASN A N 1
ATOM 1869 C CA . ASN A 1 240 ? -11.102 9.938 8.391 1 97.31 240 ASN A CA 1
ATOM 1870 C C . ASN A 1 240 ? -10.859 8.812 7.391 1 97.31 240 ASN A C 1
ATOM 1872 O O . ASN A 1 240 ? -11.195 7.656 7.66 1 97.31 240 ASN A O 1
ATOM 1876 N N . THR A 1 241 ? -10.414 9.086 6.254 1 96.94 241 THR A N 1
ATOM 1877 C CA . THR A 1 241 ? -10.078 8.078 5.258 1 96.94 241 THR A CA 1
ATOM 1878 C C . THR A 1 241 ? -8.836 8.477 4.473 1 96.94 241 THR A C 1
ATOM 1880 O O . THR A 1 241 ? -8.578 9.664 4.27 1 96.94 241 THR A O 1
ATOM 1883 N N . GLN A 1 242 ? -8.102 7.508 4.043 1 94.56 242 GLN A N 1
ATOM 1884 C CA . GLN A 1 242 ? -6.922 7.738 3.213 1 94.56 242 GLN A CA 1
ATOM 1885 C C . GLN A 1 242 ? -7.207 7.391 1.753 1 94.56 242 GLN A C 1
ATOM 1887 O O . GLN A 1 242 ? -6.293 7.371 0.926 1 94.56 242 GLN A O 1
ATOM 1892 N N . SER A 1 243 ? -8.477 7.113 1.413 1 95.5 243 SER A N 1
ATOM 1893 C CA . SER A 1 243 ? -8.82 6.547 0.113 1 95.5 243 SER A CA 1
ATOM 1894 C C . SER A 1 243 ? -8.461 7.504 -1.021 1 95.5 243 SER A C 1
ATOM 1896 O O . SER A 1 243 ? -8.047 7.066 -2.098 1 95.5 243 SER A O 1
ATOM 1898 N N . SER A 1 244 ? -8.594 8.773 -0.763 1 95.12 244 SER A N 1
ATOM 1899 C CA . SER A 1 244 ? -8.234 9.703 -1.824 1 95.12 244 SER A CA 1
ATOM 1900 C C . SER A 1 244 ? -6.738 9.656 -2.117 1 95.12 244 SER A C 1
ATOM 1902 O O . SER A 1 244 ? -6.316 9.906 -3.246 1 95.12 244 SER A O 1
ATOM 1904 N N . GLY A 1 245 ? -5.969 9.383 -1.116 1 93.94 245 GLY A N 1
ATOM 1905 C CA . GLY A 1 245 ? -4.531 9.273 -1.287 1 93.94 245 GLY A CA 1
ATOM 1906 C C . GLY A 1 245 ? -4.125 8.195 -2.277 1 93.94 245 GLY A C 1
ATOM 1907 O O . GLY A 1 245 ? -3.008 8.211 -2.795 1 93.94 245 GLY A O 1
ATOM 1908 N N . LEU A 1 246 ? -5.012 7.336 -2.574 1 93.19 246 LEU A N 1
ATOM 1909 C CA . LEU A 1 246 ? -4.711 6.188 -3.418 1 93.19 246 LEU A CA 1
ATOM 1910 C C . LEU A 1 246 ? -4.902 6.531 -4.891 1 93.19 246 LEU A C 1
ATOM 1912 O O . LEU A 1 246 ? -4.594 5.719 -5.77 1 93.19 246 LEU A O 1
ATOM 1916 N N . ILE A 1 247 ? -5.328 7.812 -5.195 1 93.38 247 ILE A N 1
ATOM 1917 C CA . ILE A 1 247 ? -5.684 8.031 -6.594 1 93.38 247 ILE A CA 1
ATOM 1918 C C . ILE A 1 247 ? -5.031 9.32 -7.094 1 93.38 247 ILE A C 1
ATOM 1920 O O . ILE A 1 247 ? -5.086 9.625 -8.289 1 93.38 247 ILE A O 1
ATOM 1924 N N . TRP A 1 248 ? -4.391 10.023 -6.301 1 95.19 248 TRP A N 1
ATOM 1925 C CA . TRP A 1 248 ? -3.893 11.336 -6.68 1 95.19 248 TRP A CA 1
ATOM 1926 C C . TRP A 1 248 ? -2.852 11.227 -7.789 1 95.19 248 TRP A C 1
ATOM 1928 O O . TRP A 1 248 ? -2.752 12.117 -8.641 1 95.19 248 TRP A O 1
ATOM 1938 N N . GLY A 1 249 ? -2.078 10.195 -7.824 1 91.56 249 GLY A N 1
ATOM 1939 C CA . GLY A 1 249 ? -1.079 10.016 -8.867 1 91.56 249 GLY A CA 1
ATOM 1940 C C . GLY A 1 249 ? -1.68 9.898 -10.25 1 91.56 249 GLY A C 1
ATOM 1941 O O . GLY A 1 249 ? -0.997 10.133 -11.25 1 91.56 249 GLY A O 1
ATOM 1942 N N . ALA A 1 250 ? -2.879 9.531 -10.266 1 88.81 250 ALA A N 1
ATOM 1943 C CA . ALA A 1 250 ? -3.551 9.367 -11.547 1 88.81 250 ALA A CA 1
ATOM 1944 C C . ALA A 1 250 ? -4.004 10.711 -12.109 1 88.81 250 ALA A C 1
ATOM 1946 O O . ALA A 1 250 ? -4.242 10.836 -13.312 1 88.81 250 ALA A O 1
ATOM 1947 N N . VAL A 1 251 ? -4.086 11.75 -11.188 1 92.38 251 VAL A N 1
ATOM 1948 C CA . VAL A 1 251 ? -4.727 12.961 -11.688 1 92.38 251 VAL A CA 1
ATOM 1949 C C . VAL A 1 251 ? -3.807 14.164 -11.469 1 92.38 251 VAL A C 1
ATOM 1951 O O . VAL A 1 251 ? -3.928 15.18 -12.156 1 92.38 251 VAL A O 1
ATOM 1954 N N . ALA A 1 252 ? -2.904 14.086 -10.555 1 92.19 252 ALA A N 1
ATOM 1955 C CA . ALA A 1 252 ? -2.037 15.227 -10.258 1 92.19 252 ALA A CA 1
ATOM 1956 C C . ALA A 1 252 ? -1.034 15.461 -11.383 1 92.19 252 ALA A C 1
ATOM 1958 O O . ALA A 1 252 ? -0.362 14.523 -11.828 1 92.19 252 ALA A O 1
ATOM 1959 N N . PRO A 1 253 ? -0.936 16.641 -11.852 1 90.94 253 PRO A N 1
ATOM 1960 C CA . PRO A 1 253 ? 0.1 16.938 -12.844 1 90.94 253 PRO A CA 1
ATOM 1961 C C . PRO A 1 253 ? 1.505 16.953 -12.242 1 90.94 253 PRO A C 1
ATOM 1963 O O . PRO A 1 253 ? 1.66 17.047 -11.023 1 90.94 253 PRO A O 1
ATOM 1966 N N . PRO A 1 254 ? 2.547 16.844 -13.008 1 85.81 254 PRO A N 1
ATOM 1967 C CA . PRO A 1 254 ? 3.926 16.781 -12.523 1 85.81 254 PRO A CA 1
ATOM 1968 C C . PRO A 1 254 ? 4.379 18.078 -11.852 1 85.81 254 PRO A C 1
ATOM 1970 O O . PRO A 1 254 ? 5.418 18.094 -11.188 1 85.81 254 PRO A O 1
ATOM 1973 N N . SER A 1 255 ? 3.635 19.125 -11.977 1 89.31 255 SER A N 1
ATOM 1974 C CA . SER A 1 255 ? 4.055 20.422 -11.445 1 89.31 255 SER A CA 1
ATOM 1975 C C . SER A 1 255 ? 3.404 20.703 -10.094 1 89.31 255 SER A C 1
ATOM 1977 O O . SER A 1 255 ? 3.693 21.719 -9.461 1 89.31 255 SER A O 1
ATOM 1979 N N . LEU A 1 256 ? 2.562 19.844 -9.656 1 95.06 256 LEU A N 1
ATOM 1980 C CA . LEU A 1 256 ? 1.804 20.094 -8.43 1 95.06 256 LEU A CA 1
ATOM 1981 C C . LEU A 1 256 ? 2.049 18.984 -7.41 1 95.06 256 LEU A C 1
ATOM 1983 O O . LEU A 1 256 ? 1.787 17.812 -7.688 1 95.06 256 LEU A O 1
ATOM 1987 N N . LEU A 1 257 ? 2.598 19.391 -6.328 1 96.12 257 LEU A N 1
ATOM 1988 C CA . LEU A 1 257 ? 2.793 18.422 -5.246 1 96.12 257 LEU A CA 1
ATOM 1989 C C . LEU A 1 257 ? 1.499 18.219 -4.469 1 96.12 257 LEU A C 1
ATOM 1991 O O . LEU A 1 257 ? 0.898 19.172 -3.979 1 96.12 257 LEU A O 1
ATOM 1995 N N . VAL A 1 258 ? 1.047 16.984 -4.387 1 97.56 258 VAL A N 1
ATOM 1996 C CA . VAL A 1 258 ? -0.108 16.641 -3.562 1 97.56 258 VAL A CA 1
ATOM 1997 C C . VAL A 1 258 ? 0.331 15.766 -2.393 1 97.56 258 VAL A C 1
ATOM 1999 O O . VAL A 1 258 ? 0.587 14.578 -2.566 1 97.56 258 VAL A O 1
ATOM 2002 N N . GLY A 1 259 ? 0.397 16.406 -1.263 1 96.75 259 GLY A N 1
ATOM 2003 C CA . GLY A 1 259 ? 0.745 15.672 -0.062 1 96.75 259 GLY A CA 1
ATOM 2004 C C . GLY A 1 259 ? -0.416 14.875 0.506 1 96.75 259 GLY A C 1
ATOM 2005 O O . GLY A 1 259 ? -1.573 15.281 0.382 1 96.75 259 GLY A O 1
ATOM 2006 N N . ARG A 1 260 ? -0.086 13.789 1.156 1 95.75 260 ARG A N 1
ATOM 2007 C CA . ARG A 1 260 ? -1.104 12.953 1.791 1 95.75 260 ARG A CA 1
ATOM 2008 C C . ARG A 1 260 ? -1.424 13.461 3.195 1 95.75 260 ARG A C 1
ATOM 2010 O O . ARG A 1 260 ? -0.518 13.797 3.961 1 95.75 260 ARG A O 1
ATOM 2017 N N . GLY A 1 261 ? -2.699 13.461 3.463 1 97.81 261 GLY A N 1
ATOM 2018 C CA . GLY A 1 261 ? -3.207 13.82 4.777 1 97.81 261 GLY A CA 1
ATOM 2019 C C . GLY A 1 261 ? -4.609 13.312 5.035 1 97.81 261 GLY A C 1
ATOM 2020 O O . GLY A 1 261 ? -5.234 12.727 4.148 1 97.81 261 GLY A O 1
ATOM 2021 N N . ILE A 1 262 ? -4.996 13.398 6.277 1 98.25 262 ILE A N 1
ATOM 2022 C CA . ILE A 1 262 ? -6.332 13.062 6.754 1 98.25 262 ILE A CA 1
ATOM 2023 C C . ILE A 1 262 ? -6.785 14.094 7.785 1 98.25 262 ILE A C 1
ATOM 2025 O O . ILE A 1 262 ? -6.027 14.445 8.695 1 98.25 262 ILE A O 1
ATOM 2029 N N . GLU A 1 263 ? -7.93 14.648 7.492 1 98.25 263 GLU A N 1
ATOM 2030 C CA . GLU A 1 263 ? -8.531 15.336 8.625 1 98.25 263 GLU A CA 1
ATOM 2031 C C . GLU A 1 263 ? -9.188 14.352 9.586 1 98.25 263 GLU A C 1
ATOM 2033 O O . GLU A 1 263 ? -10.273 13.828 9.305 1 98.25 263 GLU A O 1
ATOM 2038 N N . VAL A 1 264 ? -8.484 14.164 10.594 1 97.12 264 VAL A N 1
ATOM 2039 C CA . VAL A 1 264 ? -9.008 13.266 11.617 1 97.12 264 VAL A CA 1
ATOM 2040 C C . VAL A 1 264 ? -10.148 13.953 12.367 1 97.12 264 VAL A C 1
ATOM 2042 O O . VAL A 1 264 ? -9.922 14.883 13.141 1 97.12 264 VAL A O 1
ATOM 2045 N N . THR A 1 265 ? -11.312 13.5 12.07 1 95.75 265 THR A N 1
ATOM 2046 C CA . THR A 1 265 ? -12.539 14.047 12.648 1 95.75 265 THR A CA 1
ATOM 2047 C C . THR A 1 265 ? -13 13.203 13.836 1 95.75 265 THR A C 1
ATOM 2049 O O . THR A 1 265 ? -13.391 12.047 13.664 1 95.75 265 THR A O 1
ATOM 2052 N N . THR A 1 266 ? -12.922 13.82 15 1 93.19 266 THR A N 1
ATOM 2053 C CA . THR A 1 266 ? -13.227 13.109 16.234 1 93.19 266 THR A CA 1
ATOM 2054 C C . THR A 1 266 ? -14.461 13.703 16.906 1 93.19 266 THR A C 1
ATOM 2056 O O . THR A 1 266 ? -15.164 14.523 16.312 1 93.19 266 THR A O 1
ATOM 2059 N N . ARG A 1 267 ? -14.68 13.219 18.156 1 90 267 ARG A N 1
ATOM 2060 C CA . ARG A 1 267 ? -15.789 13.742 18.953 1 90 267 ARG A CA 1
ATOM 2061 C C . ARG A 1 267 ? -15.336 14.898 19.828 1 90 267 ARG A C 1
ATOM 2063 O O . ARG A 1 267 ? -16.094 15.383 20.672 1 90 267 ARG A O 1
ATOM 2070 N N . GLY A 1 268 ? -14.109 15.359 19.656 1 91.5 268 GLY A N 1
ATOM 2071 C CA . GLY A 1 268 ? -13.555 16.453 20.438 1 91.5 268 GLY A CA 1
ATOM 2072 C C . GLY A 1 268 ? -12.797 17.469 19.594 1 91.5 268 GLY A C 1
ATOM 2073 O O . GLY A 1 268 ? -11.906 18.156 20.094 1 91.5 268 GLY A O 1
ATOM 2074 N N . GLY A 1 269 ? -13.188 17.5 18.359 1 94.62 269 GLY A N 1
ATOM 2075 C CA . GLY A 1 269 ? -12.523 18.406 17.453 1 94.62 269 GLY A CA 1
ATOM 2076 C C . GLY A 1 269 ? -11.836 17.703 16.297 1 94.62 269 GLY A C 1
ATOM 2077 O O . GLY A 1 269 ? -11.797 16.469 16.25 1 94.62 269 GLY A O 1
ATOM 2078 N N . HIS A 1 270 ? -11.352 18.516 15.352 1 96.81 270 HIS A N 1
ATOM 2079 C CA . HIS A 1 270 ? -10.68 18.016 14.156 1 96.81 270 HIS A CA 1
ATOM 2080 C C . HIS A 1 270 ? -9.195 18.344 14.18 1 96.81 270 HIS A C 1
ATOM 2082 O O . HIS A 1 270 ? -8.789 19.375 14.734 1 96.81 270 HIS A O 1
ATOM 2088 N N . TRP A 1 271 ? -8.422 17.406 13.625 1 97.75 271 TRP A N 1
ATOM 2089 C CA . TRP A 1 271 ? -7.012 17.719 13.391 1 97.75 271 TRP A CA 1
ATOM 2090 C C . TRP A 1 271 ? -6.523 17.094 12.094 1 97.75 271 TRP A C 1
ATOM 2092 O O . TRP A 1 271 ? -7.078 16.094 11.633 1 97.75 271 TRP A O 1
ATOM 2102 N N . ASN A 1 272 ? -5.582 17.766 11.492 1 98.56 272 ASN A N 1
ATOM 2103 C CA . ASN A 1 272 ? -4.973 17.234 10.273 1 98.56 272 ASN A CA 1
ATOM 2104 C C . ASN A 1 272 ? -3.723 16.422 10.578 1 98.56 272 ASN A C 1
ATOM 2106 O O . ASN A 1 272 ? -2.818 16.891 11.273 1 98.56 272 ASN A O 1
ATOM 2110 N N . ALA A 1 273 ? -3.738 15.172 10.164 1 98.25 273 ALA A N 1
ATOM 2111 C CA . ALA A 1 273 ? -2.508 14.406 9.984 1 98.25 273 ALA A CA 1
ATOM 2112 C C . ALA A 1 273 ? -1.891 14.68 8.609 1 98.25 273 ALA A C 1
ATOM 2114 O O . ALA A 1 273 ? -2.477 14.336 7.582 1 98.25 273 ALA A O 1
ATOM 2115 N N . LEU A 1 274 ? -0.698 15.297 8.602 1 97.88 274 LEU A N 1
ATOM 2116 C CA . LEU A 1 274 ? -0.073 15.711 7.352 1 97.88 274 LEU A CA 1
ATOM 2117 C C . LEU A 1 274 ? 1.234 14.961 7.125 1 97.88 274 LEU A C 1
ATOM 2119 O O . LEU A 1 274 ? 1.974 14.688 8.07 1 97.88 274 LEU A O 1
ATOM 2123 N N . GLY A 1 275 ? 1.547 14.75 5.844 1 95.88 275 GLY A N 1
ATOM 2124 C CA . GLY A 1 275 ? 2.785 14.07 5.504 1 95.88 275 GLY A CA 1
ATOM 2125 C C . GLY A 1 275 ? 2.74 12.578 5.773 1 95.88 275 GLY A C 1
ATOM 2126 O O . GLY A 1 275 ? 3.717 12 6.25 1 95.88 275 GLY A O 1
ATOM 2127 N N . LEU A 1 276 ? 1.602 11.945 5.531 1 93.19 276 LEU A N 1
ATOM 2128 C CA . LEU A 1 276 ? 1.398 10.523 5.789 1 93.19 276 LEU A CA 1
ATOM 2129 C C . LEU A 1 276 ? 2.129 9.672 4.758 1 93.19 276 LEU A C 1
ATOM 2131 O O . LEU A 1 276 ? 2.23 10.055 3.59 1 93.19 276 LEU A O 1
ATOM 2135 N N . ASN A 1 277 ? 2.582 8.523 5.254 1 87.38 277 ASN A N 1
ATOM 2136 C CA . ASN A 1 277 ? 3.135 7.52 4.348 1 87.38 277 ASN A CA 1
ATOM 2137 C C . ASN A 1 277 ? 2.051 6.891 3.482 1 87.38 277 ASN A C 1
ATOM 2139 O O . ASN A 1 277 ? 0.86 7.047 3.758 1 87.38 277 ASN A O 1
ATOM 2143 N N . TRP A 1 278 ? 2.453 6.188 2.457 1 85.62 278 TRP A N 1
ATOM 2144 C CA . TRP A 1 278 ? 1.536 5.707 1.43 1 85.62 278 TRP A CA 1
ATOM 2145 C C . TRP A 1 278 ? 0.559 4.688 2.008 1 85.62 278 TRP A C 1
ATOM 2147 O O . TRP A 1 278 ? -0.555 4.531 1.502 1 85.62 278 TRP A O 1
ATOM 2157 N N . ASN A 1 279 ? 0.914 4.043 3.031 1 79.44 279 ASN A N 1
ATOM 2158 C CA . ASN A 1 279 ? 0.079 2.998 3.613 1 79.44 279 ASN A CA 1
ATOM 2159 C C . ASN A 1 279 ? -0.391 3.371 5.016 1 79.44 279 ASN A C 1
ATOM 2161 O O . ASN A 1 279 ? -0.781 2.502 5.797 1 79.44 279 ASN A O 1
ATOM 2165 N N . GLU A 1 280 ? -0.404 4.578 5.312 1 85.19 280 GLU A N 1
ATOM 2166 C CA . GLU A 1 280 ? -0.703 5.016 6.672 1 85.19 280 GLU A CA 1
ATOM 2167 C C . GLU A 1 280 ? -2.152 5.477 6.797 1 85.19 280 GLU A C 1
ATOM 2169 O O . GLU A 1 280 ? -2.674 6.152 5.91 1 85.19 280 GLU A O 1
ATOM 2174 N N . TRP A 1 281 ? -2.811 5.027 7.812 1 90.12 281 TRP A N 1
ATOM 2175 C CA . TRP A 1 281 ? -4.121 5.488 8.258 1 90.12 281 TRP A CA 1
ATOM 2176 C C . TRP A 1 281 ? -4.09 5.887 9.734 1 90.12 281 TRP A C 1
ATOM 2178 O O . TRP A 1 281 ? -3.162 5.52 10.461 1 90.12 281 TRP A O 1
ATOM 2188 N N . VAL A 1 282 ? -5.055 6.73 10.156 1 93.12 282 VAL A N 1
ATOM 2189 C CA . VAL A 1 282 ? -5.039 7.273 11.508 1 93.12 282 VAL A CA 1
ATOM 2190 C C . VAL A 1 282 ? -6.355 6.945 12.211 1 93.12 282 VAL A C 1
ATOM 2192 O O . VAL A 1 282 ? -7.434 7.191 11.672 1 93.12 282 VAL A O 1
ATOM 2195 N N . GLU A 1 283 ? -6.219 6.414 13.422 1 92.5 283 GLU A N 1
ATOM 2196 C CA . GLU A 1 283 ? -7.383 6.078 14.234 1 92.5 283 GLU A CA 1
ATOM 2197 C C . GLU A 1 283 ? -8.125 7.332 14.688 1 92.5 283 GLU A C 1
ATOM 2199 O O . GLU A 1 283 ? -7.5 8.336 15.047 1 92.5 283 GLU A O 1
ATOM 2204 N N . PHE A 1 284 ? -9.492 7.273 14.609 1 93.31 284 PHE A N 1
ATOM 2205 C CA . PHE A 1 284 ? -10.281 8.453 14.938 1 93.31 284 PHE A CA 1
ATOM 2206 C C . PHE A 1 284 ? -11.391 8.109 15.914 1 93.31 284 PHE A C 1
ATOM 2208 O O . PHE A 1 284 ? -12.117 8.992 16.391 1 93.31 284 PHE A O 1
ATOM 2215 N N . ARG A 1 285 ? -11.555 6.828 16.312 1 92.06 285 ARG A N 1
ATOM 2216 C CA . ARG A 1 285 ? -12.688 6.355 17.094 1 92.06 285 ARG A CA 1
ATOM 2217 C C . ARG A 1 285 ? -12.406 6.492 18.594 1 92.06 285 ARG A C 1
ATOM 2219 O O . ARG A 1 285 ? -12.312 5.492 19.297 1 92.06 285 ARG A O 1
ATOM 2226 N N . TYR A 1 286 ? -12.258 7.648 19.047 1 88.31 286 TYR A N 1
ATOM 2227 C CA . TYR A 1 286 ? -12.086 7.91 20.469 1 88.31 286 TYR A CA 1
ATOM 2228 C C . TYR A 1 286 ? -12.922 9.109 20.906 1 88.31 286 TYR A C 1
ATOM 2230 O O . TYR A 1 286 ? -13.25 9.977 20.094 1 88.31 286 TYR A O 1
ATOM 2238 N N . LYS A 1 287 ? -13.219 9.102 22.203 1 86.12 287 LYS A N 1
ATOM 2239 C CA . LYS A 1 287 ? -14.086 10.117 22.797 1 86.12 287 LYS A CA 1
ATOM 2240 C C . LYS A 1 287 ? -13.336 11.438 22.984 1 86.12 287 LYS A C 1
ATOM 2242 O O . LYS A 1 287 ? -12.102 11.461 22.969 1 86.12 287 LYS A O 1
ATOM 2247 N N . GLY A 1 288 ? -14.133 12.43 23.219 1 85.88 288 GLY A N 1
ATOM 2248 C CA . GLY A 1 288 ? -13.57 13.766 23.344 1 85.88 288 GLY A CA 1
ATOM 2249 C C . GLY A 1 288 ? -12.742 13.945 24.609 1 85.88 288 GLY A C 1
ATOM 2250 O O . GLY A 1 288 ? -11.938 14.867 24.703 1 85.88 288 GLY A O 1
ATOM 2251 N N . ASP A 1 289 ? -12.922 13.125 25.484 1 87.62 289 ASP A N 1
ATOM 2252 C CA . ASP A 1 289 ? -12.188 13.25 26.734 1 87.62 289 ASP A CA 1
ATOM 2253 C C . ASP A 1 289 ? -11.109 12.18 26.859 1 87.62 289 ASP A C 1
ATOM 2255 O O . ASP A 1 289 ? -10.492 12.023 27.906 1 87.62 289 ASP A O 1
ATOM 2259 N N . ASP A 1 290 ? -10.898 11.469 25.797 1 89.88 290 ASP A N 1
ATOM 2260 C CA . ASP A 1 290 ? -9.906 10.398 25.828 1 89.88 290 ASP A CA 1
ATOM 2261 C C . ASP A 1 290 ? -8.531 10.922 25.406 1 89.88 290 ASP A C 1
ATOM 2263 O O . ASP A 1 290 ? -8.094 10.695 24.281 1 89.88 290 ASP A O 1
ATOM 2267 N N . SER A 1 291 ? -7.82 11.445 26.328 1 91.88 291 SER A N 1
ATOM 2268 C CA . SER A 1 291 ? -6.527 12.07 26.078 1 91.88 291 SER A CA 1
ATOM 2269 C C . SER A 1 291 ? -5.48 11.039 25.672 1 91.88 291 SER A C 1
ATOM 2271 O O . SER A 1 291 ? -4.559 11.344 24.906 1 91.88 291 SER A O 1
ATOM 2273 N N . THR A 1 292 ? -5.652 9.875 26.156 1 90.5 292 THR A N 1
ATOM 2274 C CA . THR A 1 292 ? -4.695 8.82 25.844 1 90.5 292 THR A CA 1
ATOM 2275 C C . THR A 1 292 ? -4.805 8.406 24.375 1 90.5 292 THR A C 1
ATOM 2277 O O . THR A 1 292 ? -3.797 8.305 23.688 1 90.5 292 THR A O 1
ATOM 2280 N N . ALA A 1 293 ? -5.984 8.234 23.938 1 89.25 293 ALA A N 1
ATOM 2281 C CA . ALA A 1 293 ? -6.215 7.754 22.578 1 89.25 293 ALA A CA 1
ATOM 2282 C C . ALA A 1 293 ? -5.727 8.773 21.547 1 89.25 293 ALA A C 1
ATOM 2284 O O . ALA A 1 293 ? -5.062 8.406 20.578 1 89.25 293 ALA A O 1
ATOM 2285 N N . ILE A 1 294 ? -6.031 10.023 21.781 1 92.81 294 ILE A N 1
ATOM 2286 C CA . ILE A 1 294 ? -5.594 11.016 20.812 1 92.81 294 ILE A CA 1
ATOM 2287 C C . ILE A 1 294 ? -4.07 11.133 20.844 1 92.81 294 ILE A C 1
ATOM 2289 O O . ILE A 1 294 ? -3.438 11.344 19.812 1 92.81 294 ILE A O 1
ATOM 2293 N N . SER A 1 295 ? -3.529 11.078 21.984 1 92.5 295 SER A N 1
ATOM 2294 C CA . SER A 1 295 ? -2.076 11.148 22.094 1 92.5 295 SER A CA 1
ATOM 2295 C C . SER A 1 295 ? -1.412 10.016 21.312 1 92.5 295 SER A C 1
ATOM 2297 O O . SER A 1 295 ? -0.384 10.227 20.672 1 92.5 295 SER A O 1
ATOM 2299 N N . GLN A 1 296 ? -1.99 8.875 21.359 1 88.69 296 GLN A N 1
ATOM 2300 C CA . GLN A 1 296 ? -1.454 7.73 20.625 1 88.69 296 GLN A CA 1
ATOM 2301 C C . GLN A 1 296 ? -1.562 7.953 19.125 1 88.69 296 GLN A C 1
ATOM 2303 O O . GLN A 1 296 ? -0.627 7.652 18.375 1 88.69 296 GLN A O 1
ATOM 2308 N N . ALA A 1 297 ? -2.691 8.43 18.672 1 92.56 297 ALA A N 1
ATOM 2309 C CA . ALA A 1 297 ? -2.893 8.703 17.25 1 92.56 297 ALA A CA 1
ATOM 2310 C C . ALA A 1 297 ? -1.908 9.758 16.75 1 92.56 297 ALA A C 1
ATOM 2312 O O . ALA A 1 297 ? -1.28 9.578 15.703 1 92.56 297 ALA A O 1
ATOM 2313 N N . VAL A 1 298 ? -1.767 10.781 17.516 1 94.06 298 VAL A N 1
ATOM 2314 C CA . VAL A 1 298 ? -0.868 11.883 17.172 1 94.06 298 VAL A CA 1
ATOM 2315 C C . VAL A 1 298 ? 0.573 11.375 17.141 1 94.06 298 VAL A C 1
ATOM 2317 O O . VAL A 1 298 ? 1.315 11.664 16.188 1 94.06 298 VAL A O 1
ATOM 2320 N N . ARG A 1 299 ? 0.945 10.633 18.078 1 89.25 299 ARG A N 1
ATOM 2321 C CA . ARG A 1 299 ? 2.303 10.102 18.156 1 89.25 299 ARG A CA 1
ATOM 2322 C C . ARG A 1 299 ? 2.611 9.188 16.984 1 89.25 299 ARG A C 1
ATOM 2324 O O . ARG A 1 299 ? 3.742 9.156 16.484 1 89.25 299 ARG A O 1
ATOM 2331 N N . GLN A 1 300 ? 1.648 8.438 16.609 1 86.25 300 GLN A N 1
ATOM 2332 C CA . GLN A 1 300 ? 1.836 7.574 15.445 1 86.25 300 GLN A CA 1
ATOM 2333 C C . GLN A 1 300 ? 2.234 8.391 14.219 1 86.25 300 GLN A C 1
ATOM 2335 O O . GLN A 1 300 ? 3.18 8.031 13.516 1 86.25 300 GLN A O 1
ATOM 2340 N N . VAL A 1 301 ? 1.532 9.461 13.984 1 91.69 301 VAL A N 1
ATOM 2341 C CA . VAL A 1 301 ? 1.787 10.312 12.828 1 91.69 301 VAL A CA 1
ATOM 2342 C C . VAL A 1 301 ? 3.17 10.945 12.953 1 91.69 301 VAL A C 1
ATOM 2344 O O . VAL A 1 301 ? 3.957 10.922 12 1 91.69 301 VAL A O 1
ATOM 2347 N N . GLN A 1 302 ? 3.482 11.406 14.125 1 89.75 302 GLN A N 1
ATOM 2348 C CA . GLN A 1 302 ? 4.746 12.086 14.367 1 89.75 302 GLN A CA 1
ATOM 2349 C C . GLN A 1 302 ? 5.926 11.133 14.234 1 89.75 302 GLN A C 1
ATOM 2351 O O . GLN A 1 302 ? 6.957 11.484 13.664 1 89.75 302 GLN A O 1
ATOM 2356 N N . ARG A 1 303 ? 5.715 9.93 14.648 1 81.81 303 ARG A N 1
ATOM 2357 C CA . ARG A 1 303 ? 6.777 8.93 14.609 1 81.81 303 ARG A CA 1
ATOM 2358 C C . ARG A 1 303 ? 7.078 8.508 13.172 1 81.81 303 ARG A C 1
ATOM 2360 O O . ARG A 1 303 ? 8.188 8.078 12.867 1 81.81 303 ARG A O 1
ATOM 2367 N N . HIS A 1 304 ? 6.098 8.695 12.375 1 82.56 304 HIS A N 1
ATOM 2368 C CA . HIS A 1 304 ? 6.281 8.352 10.969 1 82.56 304 HIS A CA 1
ATOM 2369 C C . HIS A 1 304 ? 6.816 9.539 10.172 1 82.56 304 HIS A C 1
ATOM 2371 O O . HIS A 1 304 ? 7.016 9.438 8.961 1 82.56 304 HIS A O 1
ATOM 2377 N N . GLY A 1 305 ? 7.059 10.656 10.875 1 85.81 305 GLY A N 1
ATOM 2378 C CA . GLY A 1 305 ? 7.656 11.82 10.25 1 85.81 305 GLY A CA 1
ATOM 2379 C C . GLY A 1 305 ? 6.637 12.875 9.859 1 85.81 305 GLY A C 1
ATOM 2380 O O . GLY A 1 305 ? 6.996 13.93 9.336 1 85.81 305 GLY A O 1
ATOM 2381 N N . GLY A 1 306 ? 5.332 12.57 10.117 1 93.69 306 GLY A N 1
ATOM 2382 C CA . GLY A 1 306 ? 4.277 13.508 9.781 1 93.69 306 GLY A CA 1
ATOM 2383 C C . GLY A 1 306 ? 4.043 14.555 10.852 1 93.69 306 GLY A C 1
ATOM 2384 O O . GLY A 1 306 ? 4.832 14.672 11.797 1 93.69 306 GLY A O 1
ATOM 2385 N N . LEU A 1 307 ? 3.025 15.406 10.609 1 97.25 307 LEU A N 1
ATOM 2386 C CA . LEU A 1 307 ? 2.662 16.484 11.531 1 97.25 307 LEU A CA 1
ATOM 2387 C C . LEU A 1 307 ? 1.205 16.359 11.961 1 97.25 307 LEU A C 1
ATOM 2389 O O . LEU A 1 307 ? 0.351 15.953 11.172 1 97.25 307 LEU A O 1
ATOM 2393 N N . ALA A 1 308 ? 0.981 16.719 13.164 1 98.44 308 ALA A N 1
ATOM 2394 C CA . ALA A 1 308 ? -0.374 16.875 13.688 1 98.44 308 ALA A CA 1
ATOM 2395 C C . ALA A 1 308 ? -0.728 18.344 13.883 1 98.44 308 ALA A C 1
ATOM 2397 O O . ALA A 1 308 ? -0.014 19.078 14.57 1 98.44 308 ALA A O 1
ATOM 2398 N N . VAL A 1 309 ? -1.84 18.734 13.258 1 98.75 309 VAL A N 1
ATOM 2399 C CA . VAL A 1 309 ? -2.256 20.125 13.312 1 98.75 309 VAL A CA 1
ATOM 2400 C C . VAL A 1 309 ? -3.699 20.219 13.805 1 98.75 309 VAL A C 1
ATOM 2402 O O . VAL A 1 309 ? -4.602 19.609 13.219 1 98.75 309 VAL A O 1
ATOM 2405 N N . ALA A 1 310 ? -3.975 20.984 14.883 1 98.19 310 ALA A N 1
ATOM 2406 C CA . ALA A 1 310 ? -5.355 21.25 15.297 1 98.19 310 ALA A CA 1
ATOM 2407 C C . ALA A 1 310 ? -6.074 22.125 14.281 1 98.19 310 ALA A C 1
ATOM 2409 O O . ALA A 1 310 ? -5.613 23.234 13.977 1 98.19 310 ALA A O 1
ATOM 2410 N N . ASN A 1 311 ? -7.18 21.641 13.836 1 97.75 311 ASN A N 1
ATOM 2411 C CA . ASN A 1 311 ? -7.914 22.375 12.812 1 97.75 311 ASN A CA 1
ATOM 2412 C C . ASN A 1 311 ? -8.945 23.312 13.43 1 97.75 311 ASN A C 1
ATOM 2414 O O . ASN A 1 311 ? -9.656 22.938 14.367 1 97.75 311 ASN A O 1
ATOM 2418 N N . HIS A 1 312 ? -9.086 24.5 12.938 1 96.62 312 HIS A N 1
ATOM 2419 C CA . HIS A 1 312 ? -10.086 25.484 13.344 1 96.62 312 HIS A CA 1
ATOM 2420 C C . HIS A 1 312 ? -10.594 25.203 14.758 1 96.62 312 HIS A C 1
ATOM 2422 O O . HIS A 1 312 ? -11.789 24.984 14.953 1 96.62 312 HIS A O 1
ATOM 2428 N N . PRO A 1 313 ? -9.695 25.359 15.68 1 96.88 313 PRO A N 1
ATOM 2429 C CA . PRO A 1 313 ? -9.93 24.812 17.016 1 96.88 313 PRO A CA 1
ATOM 2430 C C . PRO A 1 313 ? -11.055 25.531 17.75 1 96.88 313 PRO A C 1
ATOM 2432 O O . PRO A 1 313 ? -11.562 25.016 18.766 1 96.88 313 PRO A O 1
ATOM 2435 N N . PHE A 1 314 ? -11.555 26.625 17.312 1 95.62 314 PHE A N 1
ATOM 2436 C CA . PHE A 1 314 ? -12.57 27.359 18.047 1 95.62 314 PHE A CA 1
ATOM 2437 C C . PHE A 1 314 ? -13.859 27.469 17.25 1 95.62 314 PHE A C 1
ATOM 2439 O O . PHE A 1 314 ? -14.773 28.203 17.625 1 95.62 314 PHE A O 1
ATOM 2446 N N . ALA A 1 315 ? -13.828 26.797 16.141 1 90.44 315 ALA A N 1
ATOM 2447 C CA . ALA A 1 315 ? -15.055 26.781 15.344 1 90.44 315 ALA A CA 1
ATOM 2448 C C . ALA A 1 315 ? -16.203 26.141 16.141 1 90.44 315 ALA A C 1
ATOM 2450 O O . ALA A 1 315 ? -16 25.172 16.859 1 90.44 315 ALA A O 1
ATOM 2451 N N . ASN A 1 316 ? -17.375 26.734 16.078 1 79.81 316 ASN A N 1
ATOM 2452 C CA . ASN A 1 316 ? -18.516 26.203 16.812 1 79.81 316 ASN A CA 1
ATOM 2453 C C . ASN A 1 316 ? -19.75 26.062 15.914 1 79.81 316 ASN A C 1
ATOM 2455 O O . ASN A 1 316 ? -20.875 26.031 16.406 1 79.81 316 ASN A O 1
ATOM 2459 N N . ASP A 1 317 ? -19.516 26.078 14.664 1 77.62 317 ASP A N 1
ATOM 2460 C CA . ASP A 1 317 ? -20.641 25.984 13.734 1 77.62 317 ASP A CA 1
ATOM 2461 C C . ASP A 1 317 ? -20.891 24.547 13.305 1 77.62 317 ASP A C 1
ATOM 2463 O O . ASP A 1 317 ? -21.719 24.297 12.422 1 77.62 317 ASP A O 1
ATOM 2467 N N . CYS A 1 318 ? -20.141 23.703 13.844 1 73.56 318 CYS A N 1
ATOM 2468 C CA . CYS A 1 318 ? -20.391 22.281 13.609 1 73.56 318 CYS A CA 1
ATOM 2469 C C . CYS A 1 318 ? -20.359 21.5 14.914 1 73.56 318 CYS A C 1
ATOM 2471 O O . CYS A 1 318 ? -19.797 21.953 15.906 1 73.56 318 CYS A O 1
ATOM 2473 N N . LEU A 1 319 ? -21.031 20.375 14.812 1 71 319 LEU A N 1
ATOM 2474 C CA . LEU A 1 319 ? -21.109 19.547 16.016 1 71 319 LEU A CA 1
ATOM 2475 C C . LEU A 1 319 ? -19.75 18.953 16.359 1 71 319 LEU A C 1
ATOM 2477 O O . LEU A 1 319 ? -19.109 18.328 15.508 1 71 319 LEU A O 1
ATOM 2481 N N . ALA A 1 320 ? -19.297 19.219 17.516 1 72.25 320 ALA A N 1
ATOM 2482 C CA . ALA A 1 320 ? -18.109 18.625 18.094 1 72.25 320 ALA A CA 1
ATOM 2483 C C . ALA A 1 320 ? -16.844 19.078 17.359 1 72.25 320 ALA A C 1
ATOM 2485 O O . ALA A 1 320 ? -15.867 18.328 17.266 1 72.25 320 ALA A O 1
ATOM 2486 N N . CYS A 1 321 ? -16.891 20.281 16.812 1 80.5 321 CYS A N 1
ATOM 2487 C CA . CYS A 1 321 ? -15.75 20.797 16.078 1 80.5 321 CYS A CA 1
ATOM 2488 C C . CYS A 1 321 ? -14.805 21.562 17 1 80.5 321 CYS A C 1
ATOM 2490 O O . CYS A 1 321 ? -13.633 21.781 16.672 1 80.5 321 CYS A O 1
ATOM 2492 N N . ASP A 1 322 ? -15.336 21.922 18.094 1 85.88 322 ASP A N 1
ATOM 2493 C CA . ASP A 1 322 ? -14.477 22.656 19.016 1 85.88 322 ASP A CA 1
ATOM 2494 C C . ASP A 1 322 ? -13.445 21.734 19.656 1 85.88 322 ASP A C 1
ATOM 2496 O O . ASP A 1 322 ? -13.766 20.625 20.062 1 85.88 322 ASP A O 1
ATOM 2500 N N . TRP A 1 323 ? -12.258 22.281 19.719 1 94 323 TRP A N 1
ATOM 2501 C CA . TRP A 1 323 ? -11.117 21.484 20.172 1 94 323 TRP A CA 1
ATOM 2502 C C . TRP A 1 323 ? -11.172 21.281 21.688 1 94 323 TRP A C 1
ATOM 2504 O O . TRP A 1 323 ? -11.203 22.234 22.453 1 94 323 TRP A O 1
ATOM 2514 N N . SER A 1 324 ? -11.148 20.031 22.109 1 92.44 324 SER A N 1
ATOM 2515 C CA . SER A 1 324 ? -11.281 19.734 23.531 1 92.44 324 SER A CA 1
ATOM 2516 C C . SER A 1 324 ? -10.016 19.094 24.078 1 92.44 324 SER A C 1
ATOM 2518 O O . SER A 1 324 ? -9.914 18.828 25.281 1 92.44 324 SER A O 1
ATOM 2520 N N . PHE A 1 325 ? -9.07 18.844 23.25 1 95 325 PHE A N 1
ATOM 2521 C CA . PHE A 1 325 ? -7.848 18.172 23.656 1 95 325 PHE A CA 1
ATOM 2522 C C . PHE A 1 325 ? -6.742 19.172 23.938 1 95 325 PHE A C 1
ATOM 2524 O O . PHE A 1 325 ? -6.945 20.391 23.812 1 95 325 PHE A O 1
ATOM 2531 N N . SER A 1 326 ? -5.66 18.641 24.406 1 95.81 326 SER A N 1
ATOM 2532 C CA . SER A 1 326 ? -4.516 19.5 24.672 1 95.81 326 SER A CA 1
ATOM 2533 C C . SER A 1 326 ? -3.875 19.984 23.375 1 95.81 326 SER A C 1
ATOM 2535 O O . SER A 1 326 ? -3.639 19.188 22.453 1 95.81 326 SER A O 1
ATOM 2537 N N . PHE A 1 327 ? -3.592 21.312 23.375 1 97.25 327 PHE A N 1
ATOM 2538 C CA . PHE A 1 327 ? -2.873 21.859 22.234 1 97.25 327 PHE A CA 1
ATOM 2539 C C . PHE A 1 327 ? -1.41 21.438 22.25 1 97.25 327 PHE A C 1
ATOM 2541 O O . PHE A 1 327 ? -0.73 21.484 21.219 1 97.25 327 PHE A O 1
ATOM 2548 N N . ASN A 1 328 ? -0.901 20.969 23.344 1 95.31 328 ASN A N 1
ATOM 2549 C CA . ASN A 1 328 ? 0.522 20.719 23.547 1 95.31 328 ASN A CA 1
ATOM 2550 C C . ASN A 1 328 ? 0.987 19.484 22.781 1 95.31 328 ASN A C 1
ATOM 2552 O O . ASN A 1 328 ? 2.184 19.312 22.547 1 95.31 328 ASN A O 1
ATOM 2556 N N . ILE A 1 329 ? 0.094 18.625 22.391 1 96.19 329 ILE A N 1
ATOM 2557 C CA . ILE A 1 329 ? 0.492 17.406 21.688 1 96.19 329 ILE A CA 1
ATOM 2558 C C . ILE A 1 329 ? 0.535 17.672 20.188 1 96.19 329 ILE A C 1
ATOM 2560 O O . ILE A 1 329 ? 0.983 16.828 19.406 1 96.19 329 ILE A O 1
ATOM 2564 N N . MET A 1 330 ? 0.069 18.844 19.781 1 97.94 330 MET A N 1
ATOM 2565 C CA . MET A 1 330 ? 0.019 19.203 18.359 1 97.94 330 MET A CA 1
ATOM 2566 C C . MET A 1 330 ? 1.308 19.891 17.922 1 97.94 330 MET A C 1
ATOM 2568 O O . MET A 1 330 ? 1.921 20.609 18.703 1 97.94 330 MET A O 1
ATOM 2572 N N . ASP A 1 331 ? 1.719 19.641 16.672 1 98.31 331 ASP A N 1
ATOM 2573 C CA . ASP A 1 331 ? 2.9 20.281 16.109 1 98.31 331 ASP A CA 1
ATOM 2574 C C . ASP A 1 331 ? 2.594 21.734 15.711 1 98.31 331 ASP A C 1
ATOM 2576 O O . ASP A 1 331 ? 3.498 22.562 15.633 1 98.31 331 ASP A O 1
ATOM 2580 N N . GLY A 1 332 ? 1.359 22 15.375 1 98.69 332 GLY A N 1
ATOM 2581 C CA . GLY A 1 332 ? 0.925 23.312 14.953 1 98.69 332 GLY A CA 1
ATOM 2582 C C . GLY A 1 332 ? -0.576 23.516 15.055 1 98.69 332 GLY A C 1
ATOM 2583 O O . GLY A 1 332 ? -1.298 22.609 15.477 1 98.69 332 GLY A O 1
ATOM 2584 N N . LEU A 1 333 ? -1.014 24.719 14.734 1 98.69 333 LEU A N 1
ATOM 2585 C CA . LEU A 1 333 ? -2.422 25.109 14.734 1 98.69 333 LEU A CA 1
ATOM 2586 C C . LEU A 1 333 ? -2.824 25.734 13.406 1 98.69 333 LEU A C 1
ATOM 2588 O O . LEU A 1 333 ? -2.076 26.531 12.836 1 98.69 333 LEU A O 1
ATOM 2592 N N . GLU A 1 334 ? -3.994 25.297 12.977 1 98.75 334 GLU A N 1
ATOM 2593 C CA . GLU A 1 334 ? -4.656 26.047 11.914 1 98.75 334 GLU A CA 1
ATOM 2594 C C . GLU A 1 334 ? -5.34 27.297 12.477 1 98.75 334 GLU A C 1
ATOM 2596 O O . GLU A 1 334 ? -6.457 27.219 12.992 1 98.75 334 GLU A O 1
ATOM 2601 N N . VAL A 1 335 ? -4.715 28.391 12.273 1 98.75 335 VAL A N 1
ATOM 2602 C CA . VAL A 1 335 ? -5.188 29.609 12.938 1 98.75 335 VAL A CA 1
ATOM 2603 C C . VAL A 1 335 ? -6.082 30.391 11.984 1 98.75 335 VAL A C 1
ATOM 2605 O O . VAL A 1 335 ? -6.699 31.391 12.391 1 98.75 335 VAL A O 1
ATOM 2608 N N . TRP A 1 336 ? -6.055 30 10.797 1 98.69 336 TRP A N 1
ATOM 2609 C CA . TRP A 1 336 ? -6.836 30.656 9.75 1 98.69 336 TRP A CA 1
ATOM 2610 C C . TRP A 1 336 ? -7.5 29.625 8.844 1 98.69 336 TRP A C 1
ATOM 2612 O O . TRP A 1 336 ? -6.82 28.922 8.094 1 98.69 336 TRP A O 1
ATOM 2622 N N . ASN A 1 337 ? -8.844 29.516 8.844 1 97.56 337 ASN A N 1
ATOM 2623 C CA . ASN A 1 337 ? -9.633 28.562 8.078 1 97.56 337 ASN A CA 1
ATOM 2624 C C . ASN A 1 337 ? -10.664 29.25 7.199 1 97.56 337 ASN A C 1
ATOM 2626 O O . ASN A 1 337 ? -11.68 29.734 7.699 1 97.56 337 ASN A O 1
ATOM 2630 N N . GLY A 1 338 ? -10.445 29.266 5.969 1 96.81 338 GLY A N 1
ATOM 2631 C CA . GLY A 1 338 ? -11.375 29.922 5.059 1 96.81 338 GLY A CA 1
ATOM 2632 C C . GLY A 1 338 ? -11.406 31.438 5.219 1 96.81 338 GLY A C 1
ATOM 2633 O O . GLY A 1 338 ? -10.359 32.062 5.293 1 96.81 338 GLY A O 1
ATOM 2634 N N . VAL A 1 339 ? -12.539 31.969 5.199 1 95.88 339 VAL A N 1
ATOM 2635 C CA . VAL A 1 339 ? -12.711 33.406 5.344 1 95.88 339 VAL A CA 1
ATOM 2636 C C . VAL A 1 339 ? -12.43 33.812 6.789 1 95.88 339 VAL A C 1
ATOM 2638 O O . VAL A 1 339 ? -12.969 33.219 7.727 1 95.88 339 VAL A O 1
ATOM 2641 N N . TRP A 1 340 ? -11.641 34.812 6.934 1 97.31 340 TRP A N 1
ATOM 2642 C CA . TRP A 1 340 ? -11.234 35.281 8.258 1 97.31 340 TRP A CA 1
ATOM 2643 C C . TRP A 1 340 ? -12.453 35.625 9.109 1 97.31 340 TRP A C 1
ATOM 2645 O O . TRP A 1 340 ? -13.383 36.281 8.641 1 97.31 340 TRP A O 1
ATOM 2655 N N . ASN A 1 341 ? -12.461 35.188 10.352 1 95.94 341 ASN A N 1
ATOM 2656 C CA . ASN A 1 341 ? -13.539 35.469 11.281 1 95.94 341 ASN A CA 1
ATOM 2657 C C . ASN A 1 341 ? -13.055 35.469 12.734 1 95.94 341 ASN A C 1
ATOM 2659 O O . ASN A 1 341 ? -11.852 35.438 12.984 1 95.94 341 ASN A O 1
ATOM 2663 N N . ASN A 1 342 ? -13.977 35.562 13.609 1 95.88 342 ASN A N 1
ATOM 2664 C CA . ASN A 1 342 ? -13.633 35.719 15.023 1 95.88 342 ASN A CA 1
ATOM 2665 C C . ASN A 1 342 ? -13.023 34.438 15.594 1 95.88 342 ASN A C 1
ATOM 2667 O O . ASN A 1 342 ? -12.203 34.469 16.5 1 95.88 342 ASN A O 1
ATOM 2671 N N . PHE A 1 343 ? -13.438 33.312 15.094 1 96.12 343 PHE A N 1
ATOM 2672 C CA . PHE A 1 343 ? -12.859 32.062 15.547 1 96.12 343 PHE A CA 1
ATOM 2673 C C . PHE A 1 343 ? -11.375 31.984 15.203 1 96.12 343 PHE A C 1
ATOM 2675 O O . PHE A 1 343 ? -10.57 31.469 15.992 1 96.12 343 PHE A O 1
ATOM 2682 N N . ASP A 1 344 ? -11.039 32.531 14.102 1 97.94 344 ASP A N 1
ATOM 2683 C CA . ASP A 1 344 ? -9.633 32.594 13.695 1 97.94 344 ASP A CA 1
ATOM 2684 C C . ASP A 1 344 ? -8.836 33.5 14.633 1 97.94 344 ASP A C 1
ATOM 2686 O O . ASP A 1 344 ? -7.715 33.156 15.023 1 97.94 344 ASP A O 1
ATOM 2690 N N . ARG A 1 345 ? -9.422 34.625 14.938 1 98.12 345 ARG A N 1
ATOM 2691 C CA . ARG A 1 345 ? -8.75 35.531 15.875 1 98.12 345 ARG A CA 1
ATOM 2692 C C . ARG A 1 345 ? -8.445 34.812 17.188 1 98.12 345 ARG A C 1
ATOM 2694 O O . ARG A 1 345 ? -7.34 34.906 17.719 1 98.12 345 ARG A O 1
ATOM 2701 N N . LYS A 1 346 ? -9.391 34.062 17.688 1 97.62 346 LYS A N 1
ATOM 2702 C CA . LYS A 1 346 ? -9.188 33.312 18.906 1 97.62 346 LYS A CA 1
ATOM 2703 C C . LYS A 1 346 ? -8.062 32.281 18.75 1 97.62 346 LYS A C 1
ATOM 2705 O O . LYS A 1 346 ? -7.277 32.062 19.672 1 97.62 346 LYS A O 1
ATOM 2710 N N . ALA A 1 347 ? -8.047 31.688 17.609 1 98.38 347 ALA A N 1
ATOM 2711 C CA . ALA A 1 347 ? -7.004 30.703 17.344 1 98.38 347 ALA A CA 1
ATOM 2712 C C . ALA A 1 347 ? -5.625 31.344 17.328 1 98.38 347 ALA A C 1
ATOM 2714 O O . ALA A 1 347 ? -4.668 30.812 17.891 1 98.38 347 ALA A O 1
ATOM 2715 N N . VAL A 1 348 ? -5.492 32.5 16.641 1 98.75 348 VAL A N 1
ATOM 2716 C CA . VAL A 1 348 ? -4.23 33.25 16.609 1 98.75 348 VAL A CA 1
ATOM 2717 C C . VAL A 1 348 ? -3.814 33.625 18.031 1 98.75 348 VAL A C 1
ATOM 2719 O O . VAL A 1 348 ? -2.643 33.5 18.391 1 98.75 348 VAL A O 1
ATOM 2722 N N . ASP A 1 349 ? -4.762 34.094 18.812 1 98.5 349 ASP A N 1
ATOM 2723 C CA . ASP A 1 349 ? -4.461 34.469 20.188 1 98.5 349 ASP A CA 1
ATOM 2724 C C . ASP A 1 349 ? -3.973 33.281 21 1 98.5 349 ASP A C 1
ATOM 2726 O O . ASP A 1 349 ? -3.027 33.406 21.781 1 98.5 349 ASP A O 1
ATOM 2730 N N . LYS A 1 350 ? -4.645 32.188 20.844 1 98.31 350 LYS A N 1
ATOM 2731 C CA . LYS A 1 350 ? -4.215 30.984 21.547 1 98.31 350 LYS A CA 1
ATOM 2732 C C . LYS A 1 350 ? -2.807 30.578 21.109 1 98.31 350 LYS A C 1
ATOM 2734 O O . LYS A 1 350 ? -1.961 30.266 21.953 1 98.31 350 LYS A O 1
ATOM 2739 N N . TRP A 1 351 ? -2.588 30.578 19.844 1 98.75 351 TRP A N 1
ATOM 2740 C CA . TRP A 1 351 ? -1.277 30.234 19.312 1 98.75 351 TRP A CA 1
ATOM 2741 C C . TRP A 1 351 ? -0.202 31.172 19.844 1 98.75 351 TRP A C 1
ATOM 2743 O O . TRP A 1 351 ? 0.865 30.719 20.266 1 98.75 351 TRP A O 1
ATOM 2753 N N . HIS A 1 352 ? -0.482 32.438 19.828 1 98.69 352 HIS A N 1
ATOM 2754 C CA . HIS A 1 352 ? 0.455 33.438 20.359 1 98.69 352 HIS A CA 1
ATOM 2755 C C . HIS A 1 352 ? 0.766 33.156 21.828 1 98.69 352 HIS A C 1
ATOM 2757 O O . HIS A 1 352 ? 1.923 33.25 22.234 1 98.69 352 HIS A O 1
ATOM 2763 N N . SER A 1 353 ? -0.258 32.906 22.547 1 98.44 353 SER A N 1
ATOM 2764 C CA . SER A 1 353 ? -0.066 32.594 23.969 1 98.44 353 SER A CA 1
ATOM 2765 C C . SER A 1 353 ? 0.854 31.391 24.141 1 98.44 353 SER A C 1
ATOM 2767 O O . SER A 1 353 ? 1.682 31.375 25.062 1 98.44 353 SER A O 1
ATOM 2769 N N . MET A 1 354 ? 0.666 30.438 23.312 1 98.38 354 MET A N 1
ATOM 2770 C CA . MET A 1 354 ? 1.53 29.25 23.359 1 98.38 354 MET A CA 1
ATOM 2771 C C . MET A 1 354 ? 2.98 29.641 23.078 1 98.38 354 MET A C 1
ATOM 2773 O O . MET A 1 354 ? 3.893 29.156 23.766 1 98.38 354 MET A O 1
ATOM 2777 N N . LEU A 1 355 ? 3.199 30.469 22.109 1 98.38 355 LEU A N 1
ATOM 2778 C CA . LEU A 1 355 ? 4.547 30.938 21.797 1 98.38 355 LEU A CA 1
ATOM 2779 C C . LEU A 1 355 ? 5.168 31.625 23.016 1 98.38 355 LEU A C 1
ATOM 2781 O O . LEU A 1 355 ? 6.328 31.375 23.344 1 98.38 355 LEU A O 1
ATOM 2785 N N . VAL A 1 356 ? 4.426 32.5 23.578 1 98.25 356 VAL A N 1
ATOM 2786 C CA . VAL A 1 356 ? 4.895 33.281 24.734 1 98.25 356 VAL A CA 1
ATOM 2787 C C . VAL A 1 356 ? 5.289 32.312 25.859 1 98.25 356 VAL A C 1
ATOM 2789 O O . VAL A 1 356 ? 6.238 32.594 26.609 1 98.25 356 VAL A O 1
ATOM 2792 N N . GLN A 1 357 ? 4.656 31.203 25.922 1 97.44 357 GLN A N 1
ATOM 2793 C CA . GLN A 1 357 ? 4.91 30.234 26.969 1 97.44 357 GLN A CA 1
ATOM 2794 C C . GLN A 1 357 ? 6.043 29.281 26.578 1 97.44 357 GLN A C 1
ATOM 2796 O O . GLN A 1 357 ? 6.363 28.359 27.328 1 97.44 357 GLN A O 1
ATOM 2801 N N . GLY A 1 358 ? 6.547 29.453 25.438 1 96.62 358 GLY A N 1
ATOM 2802 C CA . GLY A 1 358 ? 7.746 28.703 25.078 1 96.62 358 GLY A CA 1
ATOM 2803 C C . GLY A 1 358 ? 7.504 27.656 24.016 1 96.62 358 GLY A C 1
ATOM 2804 O O . GLY A 1 358 ? 8.438 26.969 23.594 1 96.62 358 GLY A O 1
ATOM 2805 N N . SER A 1 359 ? 6.273 27.547 23.562 1 97.31 359 SER A N 1
ATOM 2806 C CA . SER A 1 359 ? 5.961 26.562 22.531 1 97.31 359 SER A CA 1
ATOM 2807 C C . SER A 1 359 ? 6.582 26.953 21.188 1 97.31 359 SER A C 1
ATOM 2809 O O . SER A 1 359 ? 6.762 28.141 20.906 1 97.31 359 SER A O 1
ATOM 2811 N N . ARG A 1 360 ? 6.879 25.938 20.375 1 96.88 360 ARG A N 1
ATOM 2812 C CA . ARG A 1 360 ? 7.387 26.172 19.016 1 96.88 360 ARG A CA 1
ATOM 2813 C C . ARG A 1 360 ? 6.379 25.719 17.969 1 96.88 360 ARG A C 1
ATOM 2815 O O . ARG A 1 360 ? 6.742 25.469 16.812 1 96.88 360 ARG A O 1
ATOM 2822 N N . ALA A 1 361 ? 5.137 25.562 18.422 1 98.44 361 ALA A N 1
ATOM 2823 C CA . ALA A 1 361 ? 4.086 25.156 17.484 1 98.44 361 ALA A CA 1
ATOM 2824 C C . ALA A 1 361 ? 3.961 26.156 16.344 1 98.44 361 ALA A C 1
ATOM 2826 O O . ALA A 1 361 ? 4.016 27.375 16.562 1 98.44 361 ALA A O 1
ATOM 2827 N N . PHE A 1 362 ? 3.859 25.641 15.133 1 98.81 362 PHE A N 1
ATOM 2828 C CA . PHE A 1 362 ? 3.73 26.531 13.984 1 98.81 362 PHE A CA 1
ATOM 2829 C C . PHE A 1 362 ? 2.268 26.875 13.734 1 98.81 362 PHE A C 1
ATOM 2831 O O . PHE A 1 362 ? 1.368 26.219 14.258 1 98.81 362 PHE A O 1
ATOM 2838 N N . ALA A 1 363 ? 2.061 27.953 12.953 1 98.88 363 ALA A N 1
ATOM 2839 C CA . ALA A 1 363 ? 0.739 28.344 12.477 1 98.88 363 ALA A CA 1
ATOM 2840 C C . ALA A 1 363 ? 0.61 28.141 10.969 1 98.88 363 ALA A C 1
ATOM 2842 O O . ALA A 1 363 ? 1.548 28.406 10.211 1 98.88 363 ALA A O 1
ATOM 2843 N N . ILE A 1 364 ? -0.531 27.609 10.586 1 98.88 364 ILE A N 1
ATOM 2844 C CA . ILE A 1 364 ? -0.837 27.516 9.164 1 98.88 364 ILE A CA 1
ATOM 2845 C C . ILE A 1 364 ? -2.285 27.938 8.922 1 98.88 364 ILE A C 1
ATOM 2847 O O . ILE A 1 364 ? -3.055 28.109 9.867 1 98.88 364 ILE A O 1
ATOM 2851 N N . GLY A 1 365 ? -2.588 28.25 7.707 1 98.62 365 GLY A N 1
ATOM 2852 C CA . GLY A 1 365 ? -3.947 28.422 7.219 1 98.62 365 GLY A CA 1
ATOM 2853 C C . GLY A 1 365 ? -4.32 27.422 6.141 1 98.62 365 GLY A C 1
ATOM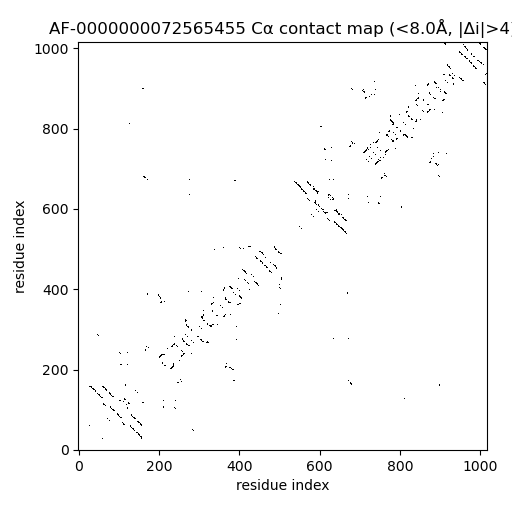 2854 O O . GLY A 1 365 ? -3.447 26.828 5.504 1 98.62 365 GLY A O 1
ATOM 2855 N N . GLY A 1 366 ? -5.59 27.188 5.996 1 98.31 366 GLY A N 1
ATOM 2856 C CA . GLY A 1 366 ? -6.133 26.312 4.969 1 98.31 366 GLY A CA 1
ATOM 2857 C C . GLY A 1 366 ? -7.516 26.734 4.5 1 98.31 366 GLY A C 1
ATOM 2858 O O . GLY A 1 366 ? -8.266 27.359 5.25 1 98.31 366 GLY A O 1
ATOM 2859 N N . SER A 1 367 ? -7.773 26.391 3.283 1 98.31 367 SER A N 1
ATOM 2860 C CA . SER A 1 367 ? -9.039 26.812 2.697 1 98.31 367 SER A CA 1
ATOM 2861 C C . SER A 1 367 ? -10.211 26.016 3.266 1 98.31 367 SER A C 1
ATOM 2863 O O . SER A 1 367 ? -11.344 26.5 3.281 1 98.31 367 SER A O 1
ATOM 2865 N N . ASP A 1 368 ? -9.914 24.812 3.725 1 97.5 368 ASP A N 1
ATOM 2866 C CA . ASP A 1 368 ? -11 23.906 4.09 1 97.5 368 ASP A CA 1
ATOM 2867 C C . ASP A 1 368 ? -12.023 23.797 2.961 1 97.5 368 ASP A C 1
ATOM 2869 O O . ASP A 1 368 ? -13.234 23.844 3.205 1 97.5 368 ASP A O 1
ATOM 2873 N N . TYR A 1 369 ? -11.531 23.688 1.785 1 97.94 369 TYR A N 1
ATOM 2874 C CA . TYR A 1 369 ? -12.375 23.672 0.6 1 97.94 369 TYR A CA 1
ATOM 2875 C C . TYR A 1 369 ? -13.281 22.453 0.584 1 97.94 369 TYR A C 1
ATOM 2877 O O . TYR A 1 369 ? -12.805 21.312 0.662 1 97.94 369 TYR A O 1
ATOM 2885 N N . HIS A 1 370 ? -14.531 22.703 0.46 1 96.38 370 HIS A N 1
ATOM 2886 C CA . HIS A 1 370 ? -15.531 21.656 0.267 1 96.38 370 HIS A CA 1
ATOM 2887 C C . HIS A 1 370 ? -16.266 21.844 -1.058 1 96.38 370 HIS A C 1
ATOM 2889 O O . HIS A 1 370 ? -16.469 20.875 -1.793 1 96.38 370 HIS A O 1
ATOM 2895 N N . ASN A 1 371 ? -16.578 23.062 -1.119 1 94.12 371 ASN A N 1
ATOM 2896 C CA . ASN A 1 371 ? -17.312 23.484 -2.305 1 94.12 371 ASN A CA 1
ATOM 2897 C C . ASN A 1 371 ? -17.344 25 -2.436 1 94.12 371 ASN A C 1
ATOM 2899 O O . ASN A 1 371 ? -17.062 25.719 -1.476 1 94.12 371 ASN A O 1
ATOM 2903 N N . SER A 1 372 ? -17.641 25.375 -3.742 1 89.62 372 SER A N 1
ATOM 2904 C CA . SER A 1 372 ? -17.891 26.797 -3.904 1 89.62 372 SER A CA 1
ATOM 2905 C C . SER A 1 372 ? -18.969 27.281 -2.943 1 89.62 372 SER A C 1
ATOM 2907 O O . SER A 1 372 ? -19.953 26.578 -2.707 1 89.62 372 SER A O 1
ATOM 2909 N N . PRO A 1 373 ? -18.75 28.484 -2.209 1 90.38 373 PRO A N 1
ATOM 2910 C CA . PRO A 1 373 ? -17.875 29.594 -2.615 1 90.38 373 PRO A CA 1
ATOM 2911 C C . PRO A 1 373 ? -16.5 29.531 -1.956 1 90.38 373 PRO A C 1
ATOM 2913 O O . PRO A 1 373 ? -15.656 30.391 -2.217 1 90.38 373 PRO A O 1
ATOM 2916 N N . SER A 1 374 ? -16.375 28.594 -1.091 1 91.75 374 SER A N 1
ATOM 2917 C CA . SER A 1 374 ? -15.008 28.438 -0.613 1 91.75 374 SER A CA 1
ATOM 2918 C C . SER A 1 374 ? -14.031 28.266 -1.774 1 91.75 374 SER A C 1
ATOM 2920 O O . SER A 1 374 ? -14.414 27.797 -2.852 1 91.75 374 SER A O 1
ATOM 2922 N N . ALA A 1 375 ? -12.891 28.781 -1.583 1 95.56 375 ALA A N 1
ATOM 2923 C CA . ALA A 1 375 ? -11.93 28.734 -2.68 1 95.56 375 ALA A CA 1
ATOM 2924 C C . ALA A 1 375 ? -10.609 28.125 -2.227 1 95.56 375 ALA A C 1
ATOM 2926 O O . ALA A 1 375 ? -10.086 28.469 -1.169 1 95.56 375 ALA A O 1
ATOM 2927 N N . VAL A 1 376 ? -10.133 27.234 -3.092 1 97.69 376 VAL A N 1
ATOM 2928 C CA . VAL A 1 376 ? -8.812 26.656 -2.855 1 97.69 376 VAL A CA 1
ATOM 2929 C C . VAL A 1 376 ? -7.766 27.766 -2.799 1 97.69 376 VAL A C 1
ATOM 2931 O O . VAL A 1 376 ? -7.766 28.672 -3.637 1 97.69 376 VAL A O 1
ATOM 2934 N N . GLY A 1 377 ? -6.891 27.75 -1.834 1 98.06 377 GLY A N 1
ATOM 2935 C CA . GLY A 1 377 ? -5.836 28.734 -1.71 1 98.06 377 GLY A CA 1
ATOM 2936 C C . GLY A 1 377 ? -6.27 29.984 -0.951 1 98.06 377 GLY A C 1
ATOM 2937 O O . GLY A 1 377 ? -5.562 30.984 -0.944 1 98.06 377 GLY A O 1
ATOM 2938 N N . MET A 1 378 ? -7.422 29.906 -0.289 1 97.88 378 MET A N 1
ATOM 2939 C CA . MET A 1 378 ? -7.91 31.016 0.527 1 97.88 378 MET A CA 1
ATOM 2940 C C . MET A 1 378 ? -8.211 30.547 1.949 1 97.88 378 MET A C 1
ATOM 2942 O O . MET A 1 378 ? -9.305 30.062 2.23 1 97.88 378 MET A O 1
ATOM 2946 N N . PRO A 1 379 ? -7.309 30.828 2.891 1 98.44 379 PRO A N 1
ATOM 2947 C CA . PRO A 1 379 ? -6.039 31.531 2.695 1 98.44 379 PRO A CA 1
ATOM 2948 C C . PRO A 1 379 ? -4.961 30.656 2.072 1 98.44 379 PRO A C 1
ATOM 2950 O O . PRO A 1 379 ? -5.195 29.469 1.827 1 98.44 379 PRO A O 1
ATOM 2953 N N . THR A 1 380 ? -3.846 31.281 1.746 1 98.56 380 THR A N 1
ATOM 2954 C CA . THR A 1 380 ? -2.662 30.594 1.239 1 98.56 380 THR A CA 1
ATOM 2955 C C . THR A 1 380 ? -1.578 30.531 2.312 1 98.56 380 THR A C 1
ATOM 2957 O O . THR A 1 380 ? -1.262 31.531 2.951 1 98.56 380 THR A O 1
ATOM 2960 N N . THR A 1 381 ? -1.065 29.328 2.566 1 98.81 381 THR A N 1
ATOM 2961 C CA . THR A 1 381 ? 0.139 29.188 3.379 1 98.81 381 THR A CA 1
ATOM 2962 C C . THR A 1 381 ? 1.378 29.094 2.494 1 98.81 381 THR A C 1
ATOM 2964 O O . THR A 1 381 ? 1.446 28.234 1.608 1 98.81 381 THR A O 1
ATOM 2967 N N . VAL A 1 382 ? 2.324 29.938 2.719 1 98.62 382 VAL A N 1
ATOM 2968 C CA . VAL A 1 382 ? 3.564 29.984 1.95 1 98.62 382 VAL A CA 1
ATOM 2969 C C . VAL A 1 382 ? 4.711 29.422 2.789 1 98.62 382 VAL A C 1
ATOM 2971 O O . VAL A 1 382 ? 4.965 29.891 3.898 1 98.62 382 VAL A O 1
ATOM 2974 N N . VAL A 1 383 ? 5.418 28.422 2.26 1 98.25 383 VAL A N 1
ATOM 2975 C CA . VAL A 1 383 ? 6.418 27.688 3.027 1 98.25 383 VAL A CA 1
ATOM 2976 C C . VAL A 1 383 ? 7.789 27.844 2.373 1 98.25 383 VAL A C 1
ATOM 2978 O O . VAL A 1 383 ? 7.918 27.734 1.152 1 98.25 383 VAL A O 1
ATOM 2981 N N . ARG A 1 384 ? 8.75 28.156 3.172 1 97.44 384 ARG A N 1
ATOM 2982 C CA . ARG A 1 384 ? 10.133 28.219 2.697 1 97.44 384 ARG A CA 1
ATOM 2983 C C . ARG A 1 384 ? 10.805 26.859 2.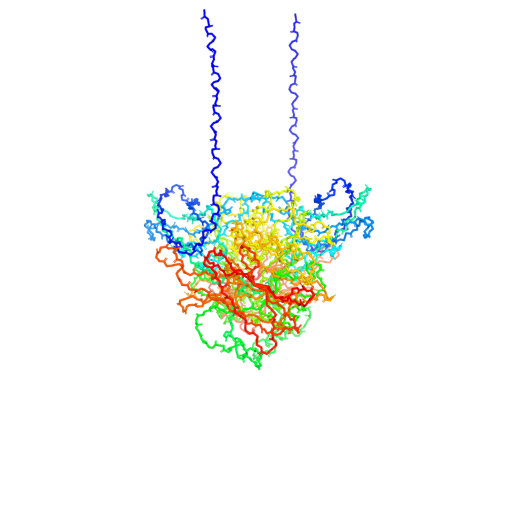82 1 97.44 384 ARG A C 1
ATOM 2985 O O . ARG A 1 384 ? 11.094 26.391 3.928 1 97.44 384 ARG A O 1
ATOM 2992 N N . SER A 1 385 ? 11.031 26.25 1.687 1 94.12 385 SER A N 1
ATOM 2993 C CA . SER A 1 385 ? 11.484 24.859 1.67 1 94.12 385 SER A CA 1
ATOM 2994 C C . SER A 1 385 ? 12.664 24.688 0.713 1 94.12 385 SER A C 1
ATOM 2996 O O . SER A 1 385 ? 12.789 25.406 -0.272 1 94.12 385 SER A O 1
ATOM 2998 N N . GLU A 1 386 ? 13.562 23.688 1.045 1 89.75 386 GLU A N 1
ATOM 2999 C CA . GLU A 1 386 ? 14.727 23.391 0.221 1 89.75 386 GLU A CA 1
ATOM 3000 C C . GLU A 1 386 ? 14.32 22.828 -1.136 1 89.75 386 GLU A C 1
ATOM 3002 O O . GLU A 1 386 ? 14.992 23.062 -2.141 1 89.75 386 GLU A O 1
ATOM 3007 N N . SER A 1 387 ? 13.289 22.031 -1.087 1 90.12 387 SER A N 1
ATOM 3008 C CA . SER A 1 387 ? 12.719 21.469 -2.305 1 90.12 387 SER A CA 1
ATOM 3009 C C . SER A 1 387 ? 11.211 21.312 -2.186 1 90.12 387 SER A C 1
ATOM 3011 O O . SER A 1 387 ? 10.648 21.438 -1.096 1 90.12 387 SER A O 1
ATOM 3013 N N . LEU A 1 388 ? 10.648 21.188 -3.352 1 93.44 388 LEU A N 1
ATOM 3014 C CA . LEU A 1 388 ? 9.211 20.906 -3.367 1 93.44 388 LEU A CA 1
ATOM 3015 C C . LEU A 1 388 ? 8.945 19.422 -3.176 1 93.44 388 LEU A C 1
ATOM 3017 O O . LEU A 1 388 ? 8.648 18.703 -4.137 1 93.44 388 LEU A O 1
ATOM 3021 N N . SER A 1 389 ? 9.078 18.969 -1.974 1 93.25 389 SER A N 1
ATOM 3022 C CA . SER A 1 389 ? 8.797 17.594 -1.549 1 93.25 389 SER A CA 1
ATOM 3023 C C . SER A 1 389 ? 7.988 17.578 -0.256 1 93.25 389 SER A C 1
ATOM 3025 O O . SER A 1 389 ? 8.062 18.516 0.545 1 93.25 389 SER A O 1
ATOM 3027 N N . THR A 1 390 ? 7.211 16.516 -0.114 1 94.56 390 THR A N 1
ATOM 3028 C CA . THR A 1 390 ? 6.406 16.391 1.098 1 94.56 390 THR A CA 1
ATOM 3029 C C . THR A 1 390 ? 7.293 16.438 2.34 1 94.56 390 THR A C 1
ATOM 3031 O O . THR A 1 390 ? 6.98 17.125 3.305 1 94.56 390 THR A O 1
ATOM 3034 N N . ALA A 1 391 ? 8.43 15.734 2.289 1 92 391 ALA A N 1
ATOM 3035 C CA . ALA A 1 391 ? 9.328 15.656 3.438 1 92 391 ALA A CA 1
ATOM 3036 C C . ALA A 1 391 ? 9.883 17.031 3.793 1 92 391 ALA A C 1
ATOM 3038 O O . ALA A 1 391 ? 9.953 17.391 4.973 1 92 391 ALA A O 1
ATOM 3039 N N . GLN A 1 392 ? 10.234 17.844 2.832 1 92.75 392 GLN A N 1
ATOM 3040 C CA . GLN A 1 392 ? 10.867 19.125 3.098 1 92.75 392 GLN A CA 1
ATOM 3041 C C . GLN A 1 392 ? 9.836 20.172 3.488 1 92.75 392 GLN A C 1
ATOM 3043 O O . GLN A 1 392 ? 10.117 21.062 4.301 1 92.75 392 GLN A O 1
ATOM 3048 N N . ILE A 1 393 ? 8.648 20.094 2.916 1 96.75 393 ILE A N 1
ATOM 3049 C CA . ILE A 1 393 ? 7.582 20.984 3.355 1 96.75 393 ILE A CA 1
ATOM 3050 C C . ILE A 1 393 ? 7.254 20.719 4.82 1 96.75 393 ILE A C 1
ATOM 3052 O O . ILE A 1 393 ? 7.113 21.656 5.617 1 96.75 393 ILE A O 1
ATOM 3056 N N . VAL A 1 394 ? 7.188 19.453 5.148 1 95.75 394 VAL A N 1
ATOM 3057 C CA . VAL A 1 394 ? 6.922 19.031 6.523 1 95.75 394 VAL A CA 1
ATOM 3058 C C . VAL A 1 394 ? 8.039 19.531 7.438 1 95.75 394 VAL A C 1
ATOM 3060 O O . VAL A 1 394 ? 7.77 20.125 8.492 1 95.75 394 VAL A O 1
ATOM 3063 N N . ASP A 1 395 ? 9.227 19.344 7 1 93.62 395 ASP A N 1
ATOM 3064 C CA . ASP A 1 395 ? 10.375 19.781 7.781 1 93.62 395 ASP A CA 1
ATOM 3065 C C . ASP A 1 395 ? 10.359 21.297 7.965 1 93.62 395 ASP A C 1
ATOM 3067 O O . ASP A 1 395 ? 10.68 21.812 9.039 1 93.62 395 ASP A O 1
ATOM 3071 N N . SER A 1 396 ? 9.992 22.016 6.965 1 96.75 396 SER A N 1
ATOM 3072 C CA . SER A 1 396 ? 9.945 23.469 7.016 1 96.75 396 SER A CA 1
ATOM 3073 C C . SER A 1 396 ? 8.914 23.953 8.031 1 96.75 396 SER A C 1
ATOM 3075 O O . SER A 1 396 ? 9.18 24.891 8.789 1 96.75 396 SER A O 1
ATOM 3077 N N . LEU A 1 397 ? 7.793 23.344 8.055 1 97.81 397 LEU A N 1
ATOM 3078 C CA . LEU A 1 397 ? 6.773 23.734 9.031 1 97.81 397 LEU A CA 1
ATOM 3079 C C . LEU A 1 397 ? 7.254 23.469 10.453 1 97.81 397 LEU A C 1
ATOM 3081 O O . LEU A 1 397 ? 7.02 24.266 11.352 1 97.81 397 LEU A O 1
ATOM 3085 N N . ARG A 1 398 ? 7.961 22.359 10.594 1 95.06 398 ARG A N 1
ATOM 3086 C CA . ARG A 1 398 ? 8.5 22.031 11.906 1 95.06 398 ARG A CA 1
ATOM 3087 C C . ARG A 1 398 ? 9.398 23.156 12.43 1 95.06 398 ARG A C 1
ATOM 3089 O O . ARG A 1 398 ? 9.531 23.344 13.641 1 95.06 398 ARG A O 1
ATOM 3096 N N . HIS A 1 399 ? 9.922 23.891 11.531 1 95.94 399 HIS A N 1
ATOM 3097 C CA . HIS A 1 399 ? 10.844 24.969 11.891 1 95.94 399 HIS A CA 1
ATOM 3098 C C . HIS A 1 399 ? 10.195 26.328 11.711 1 95.94 399 HIS A C 1
ATOM 3100 O O . HIS A 1 399 ? 10.898 27.344 11.594 1 95.94 399 HIS A O 1
ATOM 3106 N N . ASN A 1 400 ? 8.922 26.359 11.578 1 98.38 400 ASN A N 1
ATOM 3107 C CA . ASN A 1 400 ? 8.125 27.594 11.531 1 98.38 400 ASN A CA 1
ATOM 3108 C C . ASN A 1 400 ? 8.414 28.391 10.266 1 98.38 400 ASN A C 1
ATOM 3110 O O . ASN A 1 400 ? 8.219 29.609 10.242 1 98.38 400 ASN A O 1
ATOM 3114 N N . ARG A 1 401 ? 8.883 27.781 9.227 1 98.19 401 ARG A N 1
ATOM 3115 C CA . ARG A 1 401 ? 9.266 28.484 8.008 1 98.19 401 ARG A CA 1
ATOM 3116 C C . ARG A 1 401 ? 8.062 28.703 7.102 1 98.19 401 ARG A C 1
ATOM 3118 O O . ARG A 1 401 ? 8.062 28.266 5.945 1 98.19 401 ARG A O 1
ATOM 3125 N N . ALA A 1 402 ? 7.094 29.531 7.648 1 98.75 402 ALA A N 1
ATOM 3126 C CA . ALA A 1 402 ? 5.887 29.734 6.855 1 98.75 402 ALA A CA 1
ATOM 3127 C C . ALA A 1 402 ? 5.219 31.062 7.219 1 98.75 402 ALA A C 1
ATOM 3129 O O . ALA A 1 402 ? 5.422 31.594 8.32 1 98.75 402 ALA A O 1
ATOM 3130 N N . TYR A 1 403 ? 4.508 31.625 6.336 1 98.75 403 TYR A N 1
ATOM 3131 C CA . TYR A 1 403 ? 3.574 32.719 6.578 1 98.75 403 TYR A CA 1
ATOM 3132 C C . TYR A 1 403 ? 2.258 32.469 5.848 1 98.75 403 TYR A C 1
ATOM 3134 O O . TYR A 1 403 ? 2.148 31.562 5.031 1 98.75 403 TYR A O 1
ATOM 3142 N N . ILE A 1 404 ? 1.263 33.188 6.211 1 98.88 404 ILE A N 1
ATOM 3143 C CA . ILE A 1 404 ? -0.086 33 5.688 1 98.88 404 ILE A CA 1
ATOM 3144 C C . ILE A 1 404 ? -0.589 34.312 5.078 1 98.88 404 ILE A C 1
ATOM 3146 O O . ILE A 1 404 ? -0.395 35.406 5.648 1 98.88 404 ILE A O 1
ATOM 3150 N N . VAL A 1 405 ? -1.205 34.219 3.891 1 98.69 405 VAL A N 1
ATOM 3151 C CA . VAL A 1 405 ? -1.807 35.406 3.252 1 98.69 405 VAL A CA 1
ATOM 3152 C C . VAL A 1 405 ? -3.254 35.094 2.875 1 98.69 405 VAL A C 1
ATOM 3154 O O . VAL A 1 405 ? -3.617 33.938 2.67 1 98.69 405 VAL A O 1
ATOM 3157 N N . ARG A 1 406 ? -4.062 36.031 2.805 1 98.12 406 ARG A N 1
ATOM 3158 C CA . ARG A 1 406 ? -5.496 35.906 2.586 1 98.12 406 ARG A CA 1
ATOM 3159 C C . ARG A 1 406 ? -5.785 35.156 1.284 1 98.12 406 ARG A C 1
ATOM 3161 O O . ARG A 1 406 ? -6.746 34.375 1.2 1 98.12 406 ARG A O 1
ATOM 3168 N N . ASP A 1 407 ? -5.027 35.438 0.296 1 96.62 407 ASP A N 1
ATOM 3169 C CA . ASP A 1 407 ? -5.23 34.844 -1.016 1 96.62 407 ASP A CA 1
ATOM 3170 C C . ASP A 1 407 ? -3.938 34.844 -1.827 1 96.62 407 ASP A C 1
ATOM 3172 O O . ASP A 1 407 ? -2.959 35.5 -1.447 1 96.62 407 ASP A O 1
ATOM 3176 N N . PRO A 1 408 ? -3.93 34.125 -2.951 1 94.94 408 PRO A N 1
ATOM 3177 C CA . PRO A 1 408 ? -2.68 33.906 -3.684 1 94.94 408 PRO A CA 1
ATOM 3178 C C . PRO A 1 408 ? -2.111 35.188 -4.281 1 94.94 408 PRO A C 1
ATOM 3180 O O . PRO A 1 408 ? -0.955 35.219 -4.711 1 94.94 408 PRO A O 1
ATOM 3183 N N . SER A 1 409 ? -2.742 36.281 -4.301 1 94.44 409 SER A N 1
ATOM 3184 C CA . SER A 1 409 ? -2.27 37.5 -4.93 1 94.44 409 SER A CA 1
ATOM 3185 C C . SER A 1 409 ? -1.434 38.344 -3.959 1 94.44 409 SER A C 1
ATOM 3187 O O . SER A 1 409 ? -0.749 39.281 -4.371 1 94.44 409 SER A O 1
ATOM 3189 N N . ILE A 1 410 ? -1.459 38.031 -2.703 1 95.25 410 ILE A N 1
ATOM 3190 C CA . ILE A 1 410 ? -0.74 38.781 -1.673 1 95.25 410 ILE A CA 1
ATOM 3191 C C . ILE A 1 410 ? 0.611 38.125 -1.408 1 95.25 410 ILE A C 1
ATOM 3193 O O . ILE A 1 410 ? 0.718 36.906 -1.408 1 95.25 410 ILE A O 1
ATOM 3197 N N . ASP A 1 411 ? 1.62 38.938 -1.236 1 94.81 411 ASP A N 1
ATOM 3198 C CA . ASP A 1 411 ? 2.949 38.469 -0.879 1 94.81 411 ASP A CA 1
ATOM 3199 C C . ASP A 1 411 ? 3.594 39.344 0.184 1 94.81 411 ASP A C 1
ATOM 3201 O O . ASP A 1 411 ? 3.367 40.562 0.209 1 94.81 411 ASP A O 1
ATOM 3205 N N . ILE A 1 412 ? 4.352 38.719 1.031 1 95.25 412 ILE A N 1
ATOM 3206 C CA . ILE A 1 412 ? 5.082 39.5 2.023 1 95.25 412 ILE A CA 1
ATOM 3207 C C . ILE A 1 412 ? 6.496 38.938 2.182 1 95.25 412 ILE A C 1
ATOM 3209 O O . ILE A 1 412 ? 6.742 37.75 1.914 1 95.25 412 ILE A O 1
ATOM 3213 N N . GLN A 1 413 ? 7.395 39.781 2.494 1 96.06 413 GLN A N 1
ATOM 3214 C CA . GLN A 1 413 ? 8.75 39.438 2.918 1 96.06 413 GLN A CA 1
ATOM 3215 C C . GLN A 1 413 ? 9.078 40.062 4.27 1 96.06 413 GLN A C 1
ATOM 3217 O O . GLN A 1 413 ? 9.125 41.281 4.398 1 96.06 413 GLN A O 1
ATOM 3222 N N . PHE A 1 414 ? 9.25 39.312 5.258 1 97.44 414 PHE A N 1
ATOM 3223 C CA . PHE A 1 414 ? 9.586 39.75 6.605 1 97.44 414 PHE A CA 1
ATOM 3224 C C . PHE A 1 414 ? 10.922 39.188 7.047 1 97.44 414 PHE A C 1
ATOM 3226 O O . PHE A 1 414 ? 11.102 37.969 7.066 1 97.44 414 PHE A O 1
ATOM 3233 N N . THR A 1 415 ? 11.836 40 7.332 1 97.19 415 THR A N 1
ATOM 3234 C CA . THR A 1 415 ? 13.18 39.562 7.703 1 97.19 415 THR A CA 1
ATOM 3235 C C . THR A 1 415 ? 13.719 40.438 8.852 1 97.19 415 THR A C 1
ATOM 3237 O O . THR A 1 415 ? 13.211 41.5 9.117 1 97.19 415 THR A O 1
ATOM 3240 N N . LEU A 1 416 ? 14.672 39.906 9.578 1 96.12 416 LEU A N 1
ATOM 3241 C CA . LEU A 1 416 ? 15.523 40.656 10.492 1 96.12 416 LEU A CA 1
ATOM 3242 C C . LEU A 1 416 ? 16.938 40.781 9.938 1 96.12 416 LEU A C 1
ATOM 3244 O O . LEU A 1 416 ? 17.406 39.906 9.195 1 96.12 416 LEU A O 1
ATOM 3248 N N . SER A 1 417 ? 17.484 41.844 10.195 1 94.5 417 SER A N 1
ATOM 3249 C CA . SER A 1 417 ? 18.891 42.062 9.906 1 94.5 417 SER A CA 1
ATOM 3250 C C . SER A 1 417 ? 19.703 42.25 11.188 1 94.5 417 SER A C 1
ATOM 3252 O O . SER A 1 417 ? 19.344 43.031 12.047 1 94.5 417 SER A O 1
ATOM 3254 N N . HIS A 1 418 ? 20.734 41.531 11.328 1 92.38 418 HIS A N 1
ATOM 3255 C CA . HIS A 1 418 ? 21.641 41.594 12.469 1 92.38 418 HIS A CA 1
ATOM 3256 C C . HIS A 1 418 ? 23.078 41.25 12.047 1 92.38 418 HIS A C 1
ATOM 3258 O O . HIS A 1 418 ? 23.344 40.188 11.492 1 92.38 418 HIS A O 1
ATOM 3264 N N . GLN A 1 419 ? 24.016 42.188 12.297 1 89 419 GLN A N 1
ATOM 3265 C CA . GLN A 1 419 ? 25.438 42 12.008 1 89 419 GLN A CA 1
ATOM 3266 C C . GLN A 1 419 ? 25.656 41.562 10.562 1 89 419 GLN A C 1
ATOM 3268 O O . GLN A 1 419 ? 26.391 40.594 10.312 1 89 419 GLN A O 1
ATOM 3273 N N . GLY A 1 420 ? 24.891 42.031 9.664 1 87.69 420 GLY A N 1
ATOM 3274 C CA . GLY A 1 420 ? 25.078 41.781 8.242 1 87.69 420 GLY A CA 1
ATOM 3275 C C . GLY A 1 420 ? 24.359 40.531 7.766 1 87.69 420 GLY A C 1
ATOM 3276 O O . GLY A 1 420 ? 24.375 40.219 6.57 1 87.69 420 GLY A O 1
ATOM 3277 N N . GLU A 1 421 ? 23.734 39.844 8.672 1 92 421 GLU A N 1
ATOM 3278 C CA . GLU A 1 421 ? 23.016 38.656 8.297 1 92 421 GLU A CA 1
ATOM 3279 C C . GLU A 1 421 ? 21.516 38.906 8.195 1 92 421 GLU A C 1
ATOM 3281 O O . GLU A 1 421 ? 20.953 39.656 8.984 1 92 421 GLU A O 1
ATOM 3286 N N . THR A 1 422 ? 20.922 38.312 7.238 1 94.62 422 THR A N 1
ATOM 3287 C CA . THR A 1 422 ? 19.469 38.344 7.082 1 94.62 422 THR A CA 1
ATOM 3288 C C . THR A 1 422 ? 18.828 37.094 7.68 1 94.62 422 THR A C 1
ATOM 3290 O O . THR A 1 422 ? 19.203 35.969 7.32 1 94.62 422 THR A O 1
ATOM 3293 N N . ILE A 1 423 ? 17.953 37.25 8.586 1 96.06 423 ILE A N 1
ATOM 3294 C CA . ILE A 1 423 ? 17.25 36.156 9.281 1 96.06 423 ILE A CA 1
ATOM 3295 C C . ILE A 1 423 ? 15.805 36.094 8.812 1 96.06 423 ILE A C 1
ATOM 3297 O O . ILE A 1 423 ? 15.109 37.125 8.797 1 96.06 423 ILE A O 1
ATOM 3301 N N . HIS A 1 424 ? 15.391 34.938 8.453 1 96.75 424 HIS A N 1
ATOM 3302 C CA . HIS A 1 424 ? 14.07 34.781 7.863 1 96.75 424 HIS A CA 1
ATOM 3303 C C . HIS A 1 424 ? 13.086 34.156 8.867 1 96.75 424 HIS A C 1
ATOM 3305 O O . HIS A 1 424 ? 13.492 33.75 9.953 1 96.75 424 HIS A O 1
ATOM 3311 N N . ILE A 1 425 ? 11.82 34.25 8.469 1 98 425 ILE A N 1
ATOM 3312 C CA . ILE A 1 425 ? 10.773 33.625 9.266 1 98 425 ILE A CA 1
ATOM 3313 C C . ILE A 1 425 ? 11.18 32.188 9.625 1 98 425 ILE A C 1
ATOM 3315 O O . ILE A 1 425 ? 11.594 31.406 8.75 1 98 425 ILE A O 1
ATOM 3319 N N . GLY A 1 426 ? 11.031 31.797 10.859 1 97.75 426 GLY A N 1
ATOM 3320 C CA . GLY A 1 426 ? 11.383 30.469 11.336 1 97.75 426 GLY A CA 1
ATOM 3321 C C . GLY A 1 426 ? 12.812 30.375 11.828 1 97.75 426 GLY A C 1
ATOM 3322 O O . GLY A 1 426 ? 13.148 29.484 12.625 1 97.75 426 GLY A O 1
ATOM 3323 N N . ASP A 1 427 ? 13.695 31.234 11.383 1 96.19 427 ASP A N 1
ATOM 3324 C CA . ASP A 1 427 ? 15.102 31.234 11.797 1 96.19 427 ASP A CA 1
ATOM 3325 C C . ASP A 1 427 ? 15.281 31.891 13.156 1 96.19 427 ASP A C 1
ATOM 3327 O O . ASP A 1 427 ? 14.328 32.438 13.727 1 96.19 427 ASP A O 1
ATOM 3331 N N . LYS A 1 428 ? 16.5 31.781 13.617 1 94.94 428 LYS A N 1
ATOM 3332 C CA . LYS A 1 428 ? 16.875 32.375 14.898 1 94.94 428 LYS A CA 1
ATOM 3333 C C . LYS A 1 428 ? 18.094 33.312 14.734 1 94.94 428 LYS A C 1
ATOM 3335 O O . LYS A 1 428 ? 19.031 32.969 14.016 1 94.94 428 LYS A O 1
ATOM 3340 N N . VAL A 1 429 ? 17.953 34.438 15.352 1 92.81 429 VAL A N 1
ATOM 3341 C CA . VAL A 1 429 ? 19.109 35.344 15.398 1 92.81 429 VAL A CA 1
ATOM 3342 C C . VAL A 1 429 ? 20.266 34.656 16.125 1 92.81 429 VAL A C 1
ATOM 3344 O O . VAL A 1 429 ? 20.078 34.094 17.219 1 92.81 429 VAL A O 1
ATOM 3347 N N . LYS A 1 430 ? 21.422 34.531 15.5 1 86.94 430 LYS A N 1
ATOM 3348 C CA . LYS A 1 430 ? 22.578 33.875 16.094 1 86.94 430 LYS A CA 1
ATOM 3349 C C . LYS A 1 430 ? 23.141 34.688 17.25 1 86.94 430 LYS A C 1
ATOM 3351 O O . LYS A 1 430 ? 23.203 35.906 17.188 1 86.94 430 LYS A O 1
ATOM 3356 N N . SER A 1 431 ? 23.328 33.906 18.359 1 78.94 431 SER A N 1
ATOM 3357 C CA . SER A 1 431 ? 23.938 34.562 19.516 1 78.94 431 SER A CA 1
ATOM 3358 C C . SER A 1 431 ? 25.453 34.438 19.469 1 78.94 431 SER A C 1
ATOM 3360 O O . SER A 1 431 ? 26 33.5 18.875 1 78.94 431 SER A O 1
ATOM 3362 N N . GLY A 1 432 ? 26.156 35.406 19.812 1 65.12 432 GLY A N 1
ATOM 3363 C CA . GLY A 1 432 ? 27.609 35.312 19.906 1 65.12 432 GLY A CA 1
ATOM 3364 C C . GLY A 1 432 ? 28.078 34.375 21 1 65.12 432 GLY A C 1
ATOM 3365 O O . GLY A 1 432 ? 27.312 33.562 21.516 1 65.12 432 GLY A O 1
ATOM 3366 N N . LYS A 1 433 ? 29.375 34.281 21.297 1 59.31 433 LYS A N 1
ATOM 3367 C CA . LYS A 1 433 ? 30.125 33.406 22.188 1 59.31 433 LYS A CA 1
ATOM 3368 C C . LYS A 1 433 ? 29.516 33.375 23.594 1 59.31 433 LYS A C 1
ATOM 3370 O O . LYS A 1 433 ? 29.562 32.375 24.281 1 59.31 433 LYS A O 1
ATOM 3375 N N . GLU A 1 434 ? 28.969 34.406 24.109 1 60.62 434 GLU A N 1
ATOM 3376 C CA . GLU A 1 434 ? 28.422 34.438 25.453 1 60.62 434 GLU A CA 1
ATOM 3377 C C . GLU A 1 434 ? 26.906 34.344 25.438 1 60.62 434 GLU A C 1
ATOM 3379 O O . GLU A 1 434 ? 26.234 34.781 26.375 1 60.62 434 GLU A O 1
ATOM 3384 N N . ASN A 1 435 ? 26.281 33.844 24.516 1 66.19 435 ASN A N 1
ATOM 3385 C CA . ASN A 1 435 ? 24.844 33.656 24.375 1 66.19 435 ASN A CA 1
ATOM 3386 C C . ASN A 1 435 ? 24.094 34.969 24.453 1 66.19 435 ASN A C 1
ATOM 3388 O O . ASN A 1 435 ? 22.984 35.031 24.984 1 66.19 435 ASN A O 1
ATOM 3392 N N . LYS A 1 436 ? 25.062 36.062 24.219 1 72.12 436 LYS A N 1
ATOM 3393 C CA . LYS A 1 436 ? 24.453 37.375 24.203 1 72.12 436 LYS A CA 1
ATOM 3394 C C . LYS A 1 436 ? 24.422 37.938 22.797 1 72.12 436 LYS A C 1
ATOM 3396 O O . LYS A 1 436 ? 25.391 37.812 22.031 1 72.12 436 LYS A O 1
ATOM 3401 N N . ILE A 1 437 ? 23.219 38.469 22.422 1 79.81 437 ILE A N 1
ATOM 3402 C CA . ILE A 1 437 ? 23.047 39.125 21.141 1 79.81 437 ILE A CA 1
ATOM 3403 C C . ILE A 1 437 ? 23.516 40.594 21.25 1 79.81 437 ILE A C 1
ATOM 3405 O O . ILE A 1 437 ? 22.984 41.344 22.047 1 79.81 437 ILE A O 1
ATOM 3409 N N . ARG A 1 438 ? 24.641 40.938 20.594 1 78.44 438 ARG A N 1
ATOM 3410 C CA . ARG A 1 438 ? 25.203 42.281 20.609 1 78.44 438 ARG A CA 1
ATOM 3411 C C . ARG A 1 438 ? 24.844 43.031 19.359 1 78.44 438 ARG A C 1
ATOM 3413 O O . ARG A 1 438 ? 24.766 42.469 18.266 1 78.44 438 ARG A O 1
ATOM 3420 N N . GLY A 1 439 ? 24.469 44.312 19.547 1 79.62 439 GLY A N 1
ATOM 3421 C CA . GLY A 1 439 ? 24.203 45.156 18.406 1 79.62 439 GLY A CA 1
ATOM 3422 C C . GLY A 1 439 ? 22.719 45.281 18.094 1 79.62 439 GLY A C 1
ATOM 3423 O O . GLY A 1 439 ? 21.891 44.594 18.672 1 79.62 439 GLY A O 1
ATOM 3424 N N . PRO A 1 440 ? 22.422 46.094 17.188 1 88 440 PRO A N 1
ATOM 3425 C CA . PRO A 1 440 ? 21.016 46.375 16.875 1 88 440 PRO A CA 1
ATOM 3426 C C . PRO A 1 440 ? 20.406 45.312 15.961 1 88 440 PRO A C 1
ATOM 3428 O O . PRO A 1 440 ? 21.109 44.719 15.125 1 88 440 PRO A O 1
ATOM 3431 N N . ILE A 1 441 ? 19.156 44.969 16.172 1 93.81 441 ILE A N 1
ATOM 3432 C CA . ILE A 1 441 ? 18.344 44.125 15.297 1 93.81 441 ILE A CA 1
ATOM 3433 C C . ILE A 1 441 ? 17.281 45 14.609 1 93.81 441 ILE A C 1
AT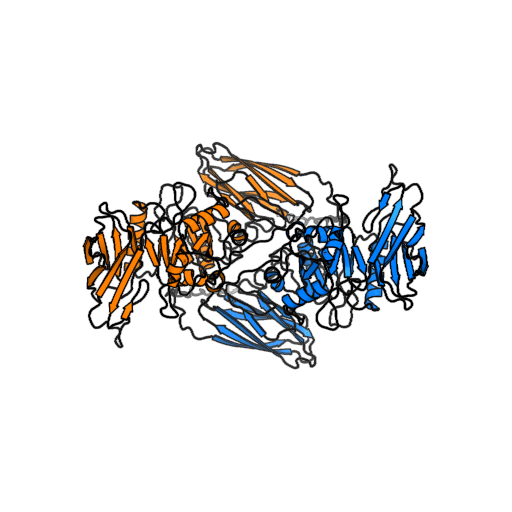OM 3435 O O . ILE A 1 441 ? 16.562 45.719 15.266 1 93.81 441 ILE A O 1
ATOM 3439 N N . SER A 1 442 ? 17.297 44.938 13.305 1 94.56 442 SER A N 1
ATOM 3440 C CA . SER A 1 442 ? 16.297 45.688 12.547 1 94.56 442 SER A CA 1
ATOM 3441 C C . SER A 1 442 ? 15.367 44.75 11.781 1 94.56 442 SER A C 1
ATOM 3443 O O . SER A 1 442 ? 15.812 43.781 11.188 1 94.56 442 SER A O 1
ATOM 3445 N N . ALA A 1 443 ? 14.133 45.031 11.883 1 96.38 443 ALA A N 1
ATOM 3446 C CA . ALA A 1 443 ? 13.125 44.281 11.141 1 96.38 443 ALA A CA 1
ATOM 3447 C C . ALA A 1 443 ? 12.711 45.031 9.875 1 96.38 443 ALA A C 1
ATOM 3449 O O . ALA A 1 443 ? 12.617 46.25 9.867 1 96.38 443 ALA A O 1
ATOM 3450 N N . ALA A 1 444 ? 12.508 44.281 8.82 1 95.94 444 ALA A N 1
ATOM 3451 C CA . ALA A 1 444 ? 11.992 44.844 7.566 1 95.94 444 ALA A CA 1
ATOM 3452 C C . ALA A 1 444 ? 10.805 44 7.066 1 95.94 444 ALA A C 1
ATOM 3454 O O . ALA A 1 444 ? 10.836 42.781 7.105 1 95.94 444 ALA A O 1
ATOM 3455 N N . LEU A 1 445 ? 9.711 44.719 6.703 1 96.5 445 LEU A N 1
ATOM 3456 C CA . LEU A 1 445 ? 8.523 44.094 6.117 1 96.5 445 LEU A CA 1
ATOM 3457 C C . LEU A 1 445 ? 8.219 44.688 4.75 1 96.5 445 LEU A C 1
ATOM 3459 O O . LEU A 1 445 ? 8.047 45.906 4.629 1 96.5 445 LEU A O 1
ATOM 3463 N N . GLU A 1 446 ? 8.25 43.875 3.75 1 95.31 446 GLU A N 1
ATOM 3464 C CA . GLU A 1 446 ? 7.801 44.25 2.412 1 95.31 446 GLU A CA 1
ATOM 3465 C C . GLU A 1 446 ? 6.496 43.562 2.045 1 95.31 446 GLU A C 1
ATOM 3467 O O . GLU A 1 446 ? 6.324 42.375 2.332 1 95.31 446 GLU A O 1
ATOM 3472 N N . VAL A 1 447 ? 5.555 44.281 1.486 1 93.75 447 VAL A N 1
ATOM 3473 C CA . VAL A 1 447 ? 4.246 43.719 1.195 1 93.75 447 VAL A CA 1
ATOM 3474 C C . VAL A 1 447 ? 3.85 44.031 -0.244 1 93.75 447 VAL A C 1
ATOM 3476 O O . VAL A 1 447 ? 4.195 45.094 -0.766 1 93.75 447 VAL A O 1
ATOM 3479 N N . LYS A 1 448 ? 3.182 43.094 -0.883 1 92.25 448 LYS A N 1
ATOM 3480 C CA . LYS A 1 448 ? 2.637 43.25 -2.229 1 92.25 448 LYS A CA 1
ATOM 3481 C C . LYS A 1 448 ? 1.2 42.75 -2.301 1 92.25 448 LYS A C 1
ATOM 3483 O O . LYS A 1 448 ? 0.857 41.75 -1.656 1 92.25 448 LYS A O 1
ATOM 3488 N N . GLY A 1 449 ? 0.354 43.406 -3.074 1 92 449 GLY A N 1
ATOM 3489 C CA . GLY A 1 449 ? -0.987 42.938 -3.377 1 92 449 GLY A CA 1
ATOM 3490 C C . GLY A 1 449 ? -1.994 43.25 -2.289 1 92 449 GLY A C 1
ATOM 3491 O O . GLY A 1 449 ? -3.012 42.562 -2.158 1 92 449 GLY A O 1
ATOM 3492 N N . LEU A 1 450 ? -1.793 44.312 -1.494 1 92.5 450 LEU A N 1
ATOM 3493 C CA . LEU A 1 450 ? -2.678 44.656 -0.388 1 92.5 450 LEU A CA 1
ATOM 3494 C C . LEU A 1 450 ? -3.695 45.719 -0.814 1 92.5 450 LEU A C 1
ATOM 3496 O O . LEU A 1 450 ? -3.418 46.531 -1.699 1 92.5 450 LEU A O 1
ATOM 3500 N N . PRO A 1 451 ? -4.793 45.656 -0.187 1 90.12 451 PRO A N 1
ATOM 3501 C CA . PRO A 1 451 ? -5.711 46.781 -0.367 1 90.12 451 PRO A CA 1
ATOM 3502 C C . PRO A 1 451 ? -5.188 48.094 0.264 1 90.12 451 PRO A C 1
ATOM 3504 O O . PRO A 1 451 ? -4.234 48.062 1.047 1 90.12 451 PRO A O 1
ATOM 3507 N N . ALA A 1 452 ? -5.902 49.156 -0.085 1 89.62 452 ALA A N 1
ATOM 3508 C CA . ALA A 1 452 ? -5.52 50.469 0.458 1 89.62 452 ALA A CA 1
ATOM 3509 C C . ALA A 1 452 ? -5.754 50.531 1.965 1 89.62 452 ALA A C 1
ATOM 3511 O O . ALA A 1 452 ? -6.684 49.906 2.479 1 89.62 452 ALA A O 1
ATOM 3512 N N . ASN A 1 453 ? -4.844 51.25 2.637 1 91.44 453 ASN A N 1
ATOM 3513 C CA . ASN A 1 453 ? -4.953 51.594 4.051 1 91.44 453 ASN A CA 1
ATOM 3514 C C . ASN A 1 453 ? -4.781 50.375 4.941 1 91.44 453 ASN A C 1
ATOM 3516 O O . ASN A 1 453 ? -5.418 50.281 5.988 1 91.44 453 ASN A O 1
ATOM 3520 N N . ALA A 1 454 ? -4.02 49.406 4.445 1 95.06 454 ALA A N 1
ATOM 3521 C CA . ALA A 1 454 ? -3.656 48.281 5.301 1 95.06 454 ALA A CA 1
ATOM 3522 C C . ALA A 1 454 ? -2.701 48.719 6.406 1 95.06 454 ALA A C 1
ATOM 3524 O O . ALA A 1 454 ? -2.062 49.781 6.305 1 95.06 454 ALA A O 1
ATOM 3525 N N . VAL A 1 455 ? -2.709 48 7.48 1 96.06 455 VAL A N 1
ATOM 3526 C CA . VAL A 1 455 ? -1.887 48.312 8.641 1 96.06 455 VAL A CA 1
ATOM 3527 C C . VAL A 1 455 ? -1.027 47.094 9.016 1 96.06 455 VAL A C 1
ATOM 3529 O O . VAL A 1 455 ? -1.492 45.969 8.969 1 96.06 455 VAL A O 1
ATOM 3532 N N . ALA A 1 456 ? 0.215 47.375 9.359 1 97 456 ALA A N 1
ATOM 3533 C CA . ALA A 1 456 ? 1.127 46.344 9.836 1 97 456 ALA A CA 1
ATOM 3534 C C . ALA A 1 456 ? 1.286 46.406 11.359 1 97 456 ALA A C 1
ATOM 3536 O O . ALA A 1 456 ? 1.415 47.5 11.922 1 97 456 ALA A O 1
ATOM 3537 N N . LEU A 1 457 ? 1.188 45.281 11.977 1 97.81 457 LEU A N 1
ATOM 3538 C CA . LEU A 1 457 ? 1.429 45.125 13.406 1 97.81 457 LEU A CA 1
ATOM 3539 C C . LEU A 1 457 ? 2.668 44.281 13.656 1 97.81 457 LEU A C 1
ATOM 3541 O O . LEU A 1 457 ? 2.715 43.125 13.266 1 97.81 457 LEU A O 1
ATOM 3545 N N . PHE A 1 458 ? 3.711 44.812 14.242 1 97.88 458 PHE A N 1
ATOM 3546 C CA . PHE A 1 458 ? 4.867 44.062 14.719 1 97.88 458 PHE A CA 1
ATOM 3547 C C . PHE A 1 458 ? 4.652 43.594 16.156 1 97.88 458 PHE A C 1
ATOM 3549 O O . PHE A 1 458 ? 4.453 44.406 17.062 1 97.88 458 PHE A O 1
ATOM 3556 N N . ILE A 1 459 ? 4.711 42.281 16.359 1 98.19 459 ILE A N 1
ATOM 3557 C CA . ILE A 1 459 ? 4.293 41.719 17.641 1 98.19 459 ILE A CA 1
ATOM 3558 C C . ILE A 1 459 ? 5.414 40.844 18.203 1 98.19 459 ILE A C 1
ATOM 3560 O O . ILE A 1 459 ? 5.984 40.031 17.5 1 98.19 459 ILE A O 1
ATOM 3564 N N . SER A 1 460 ? 5.781 41.031 19.484 1 97.62 460 SER A N 1
ATOM 3565 C CA . SER A 1 460 ? 6.766 40.219 20.188 1 97.62 460 SER A CA 1
ATOM 3566 C C . SER A 1 460 ? 6.125 39.438 21.328 1 97.62 460 SER A C 1
ATOM 3568 O O . SER A 1 460 ? 4.898 39.406 21.453 1 97.62 460 SER A O 1
ATOM 3570 N N . ASP A 1 461 ? 6.906 38.719 22.125 1 97.44 461 ASP A N 1
ATOM 3571 C CA . ASP A 1 461 ? 6.434 38 23.297 1 97.44 461 ASP A CA 1
ATOM 3572 C C . ASP A 1 461 ? 5.891 38.938 24.359 1 97.44 461 ASP A C 1
ATOM 3574 O O . ASP A 1 461 ? 5.16 38.531 25.266 1 97.44 461 ASP A O 1
ATOM 3578 N N . LYS A 1 462 ? 6.191 40.25 24.219 1 96.31 462 LYS A N 1
ATOM 3579 C CA . LYS A 1 462 ? 5.727 41.25 25.172 1 96.31 462 LYS A CA 1
ATOM 3580 C C . LYS A 1 462 ? 4.543 42.031 24.625 1 96.31 462 LYS A C 1
ATOM 3582 O O . LYS A 1 462 ? 4.102 43.031 25.219 1 96.31 462 LYS A O 1
ATOM 3587 N N . GLY A 1 463 ? 4.098 41.594 23.469 1 95.44 463 GLY A N 1
ATOM 3588 C CA . GLY A 1 463 ? 2.932 42.25 22.891 1 95.44 463 GLY A CA 1
ATOM 3589 C C . GLY A 1 463 ? 3.264 43.094 21.688 1 95.44 463 GLY A C 1
ATOM 3590 O O . GLY A 1 463 ? 4.258 42.844 21 1 95.44 463 GLY A O 1
ATOM 3591 N N . LEU A 1 464 ? 2.398 44.062 21.375 1 96.25 464 LEU A N 1
ATOM 3592 C CA . LEU A 1 464 ? 2.518 44.906 20.203 1 96.25 464 LEU A CA 1
ATOM 3593 C C . LEU A 1 464 ? 3.695 45.875 20.344 1 96.25 464 LEU A C 1
ATOM 3595 O O . LEU A 1 464 ? 3.756 46.656 21.297 1 96.25 464 LEU A O 1
ATOM 3599 N N . LEU A 1 465 ? 4.605 45.875 19.453 1 95.06 465 LEU A N 1
ATOM 3600 C CA . LEU A 1 465 ? 5.777 46.75 19.469 1 95.06 465 LEU A CA 1
ATOM 3601 C C . LEU A 1 465 ? 5.527 48 18.625 1 95.06 465 LEU A C 1
ATOM 3603 O O . LEU A 1 465 ? 5.957 49.094 19.016 1 95.06 465 LEU A O 1
ATOM 3607 N N . LYS A 1 466 ? 4.953 47.781 17.531 1 95.31 466 LYS A N 1
ATOM 3608 C CA . LYS A 1 466 ? 4.758 48.875 16.578 1 95.31 466 LYS A CA 1
ATOM 3609 C C . LYS A 1 466 ? 3.545 48.594 15.688 1 95.31 466 LYS A C 1
ATOM 3611 O O . LYS A 1 466 ? 3.324 47.469 15.242 1 95.31 466 LYS A O 1
ATOM 3616 N N . ARG A 1 467 ? 2.73 49.531 15.555 1 95.69 467 ARG A N 1
ATOM 3617 C CA . ARG A 1 467 ? 1.638 49.594 14.586 1 95.69 467 ARG A CA 1
ATOM 3618 C C . ARG A 1 467 ? 1.883 50.656 13.539 1 95.69 467 ARG A C 1
ATOM 3620 O O . ARG A 1 467 ? 2.135 51.844 13.883 1 95.69 467 ARG A O 1
ATOM 3627 N N . GLN A 1 468 ? 1.839 50.312 12.273 1 94.19 468 GLN A N 1
ATOM 3628 C CA . GLN A 1 468 ? 2.172 51.281 11.242 1 94.19 468 GLN A CA 1
ATOM 3629 C C . GLN A 1 468 ? 1.29 51.094 10.008 1 94.19 468 GLN A C 1
ATOM 3631 O O . GLN A 1 468 ? 1.103 49.969 9.531 1 94.19 468 GLN A O 1
ATOM 3636 N N . ALA A 1 469 ? 0.752 52.188 9.508 1 93.38 469 ALA A N 1
ATOM 3637 C CA . ALA A 1 469 ? 0.025 52.156 8.242 1 93.38 469 ALA A CA 1
ATOM 3638 C C . ALA A 1 469 ? 0.962 51.875 7.078 1 93.38 469 ALA A C 1
ATOM 3640 O O . ALA A 1 469 ? 2.1 52.344 7.051 1 93.38 469 ALA A O 1
ATOM 3641 N N . ILE A 1 470 ? 0.467 51.094 6.164 1 92.5 470 ILE A N 1
ATOM 3642 C CA . ILE A 1 470 ? 1.253 50.75 4.984 1 92.5 470 ILE A CA 1
ATOM 3643 C C . ILE A 1 470 ? 0.885 51.688 3.828 1 92.5 470 ILE A C 1
ATOM 3645 O O . ILE A 1 470 ? -0.269 51.719 3.395 1 92.5 470 ILE A O 1
ATOM 3649 N N . SER A 1 471 ? 1.87 52.406 3.385 1 86.69 471 SER A N 1
ATOM 3650 C CA . SER A 1 471 ? 1.641 53.312 2.262 1 86.69 471 SER A CA 1
ATOM 3651 C C . SER A 1 471 ? 1.834 52.594 0.928 1 86.69 471 SER A C 1
ATOM 3653 O O . SER A 1 471 ? 2.711 51.75 0.798 1 86.69 471 SER A O 1
ATOM 3655 N N . GLN A 1 472 ? 1.032 52.906 -0.021 1 79.25 472 GLN A N 1
ATOM 3656 C CA . GLN A 1 472 ? 1.155 52.312 -1.353 1 79.25 472 GLN A CA 1
ATOM 3657 C C . GLN A 1 472 ? 2.449 52.781 -2.029 1 79.25 472 GLN A C 1
ATOM 3659 O O . GLN A 1 472 ? 3.023 52.031 -2.83 1 79.25 472 GLN A O 1
ATOM 3664 N N . ALA A 1 473 ? 2.914 53.906 -1.607 1 77.56 473 ALA A N 1
ATOM 3665 C CA . ALA A 1 473 ? 4.105 54.5 -2.223 1 77.56 473 ALA A CA 1
ATOM 3666 C C . ALA A 1 473 ? 5.375 53.875 -1.64 1 77.56 473 ALA A C 1
ATOM 3668 O O . ALA A 1 473 ? 6.398 53.781 -2.322 1 77.56 473 ALA A O 1
ATOM 3669 N N . ASP A 1 474 ? 5.332 53.531 -0.435 1 78.12 474 ASP A N 1
ATOM 3670 C CA . ASP A 1 474 ? 6.473 52.938 0.253 1 78.12 474 ASP A CA 1
ATOM 3671 C C . ASP A 1 474 ? 6.074 51.625 0.942 1 78.12 474 ASP A C 1
ATOM 3673 O O . ASP A 1 474 ? 5.824 51.625 2.148 1 78.12 474 ASP A O 1
ATOM 3677 N N . PRO A 1 475 ? 6.238 50.562 0.252 1 81.94 475 PRO A N 1
ATOM 3678 C CA . PRO A 1 475 ? 5.703 49.312 0.783 1 81.94 475 PRO A CA 1
ATOM 3679 C C . PRO A 1 475 ? 6.691 48.594 1.695 1 81.94 475 PRO A C 1
ATOM 3681 O O . PRO A 1 475 ? 6.449 47.438 2.092 1 81.94 475 PRO A O 1
ATOM 3684 N N . VAL A 1 476 ? 7.816 49.25 2.053 1 87.56 476 VAL A N 1
ATOM 3685 C CA . VAL A 1 476 ? 8.789 48.656 2.947 1 87.56 476 VAL A CA 1
ATOM 3686 C C . VAL A 1 476 ? 8.742 49.344 4.312 1 87.56 476 VAL A C 1
ATOM 3688 O O . VAL A 1 476 ? 8.922 50.562 4.406 1 87.56 476 VAL A O 1
ATOM 3691 N N . LEU A 1 477 ? 8.469 48.594 5.297 1 89 477 LEU A N 1
ATOM 3692 C CA . LEU A 1 477 ? 8.406 49.094 6.672 1 89 477 LEU A CA 1
ATOM 3693 C C . LEU A 1 477 ? 9.586 48.562 7.488 1 89 477 LEU A C 1
ATOM 3695 O O . LEU A 1 477 ? 10.078 47.469 7.246 1 89 477 LEU A O 1
ATOM 3699 N N . HIS A 1 478 ? 9.984 49.344 8.414 1 91.31 478 HIS A N 1
ATOM 3700 C CA . HIS A 1 478 ? 11.094 48.969 9.289 1 91.31 478 HIS A CA 1
ATOM 3701 C C . HIS A 1 478 ? 10.711 49.125 10.758 1 91.31 478 HIS A C 1
ATOM 3703 O O . HIS A 1 478 ? 9.867 49.938 11.102 1 91.31 478 HIS A O 1
ATOM 3709 N N . ALA A 1 479 ? 11.297 48.344 11.562 1 91.12 479 ALA A N 1
ATOM 3710 C CA . ALA A 1 479 ? 11.148 48.438 13.008 1 91.12 479 ALA A CA 1
ATOM 3711 C C . ALA A 1 479 ? 12.422 48 13.727 1 91.12 479 ALA A C 1
ATOM 3713 O O . ALA A 1 479 ? 13.133 47.125 13.25 1 91.12 479 ALA A O 1
ATOM 3714 N N . ARG A 1 480 ? 12.68 48.625 14.82 1 91.5 480 ARG A N 1
ATOM 3715 C CA . ARG A 1 480 ? 13.773 48.219 15.68 1 91.5 480 ARG A CA 1
ATOM 3716 C C . ARG A 1 480 ? 13.305 47.156 16.672 1 91.5 480 ARG A C 1
ATOM 3718 O O . ARG A 1 480 ? 12.203 47.25 17.219 1 91.5 480 ARG A O 1
ATOM 3725 N N . VAL A 1 481 ? 14.109 46.156 16.812 1 92.12 481 VAL A N 1
ATOM 3726 C CA . VAL A 1 481 ? 13.758 45.062 17.688 1 92.12 481 VAL A CA 1
ATOM 3727 C C . VAL A 1 481 ? 14.805 44.906 18.797 1 92.12 481 VAL A C 1
ATOM 3729 O O . VAL A 1 481 ? 16 44.906 18.516 1 92.12 481 VAL A O 1
ATOM 3732 N N . ASP A 1 482 ? 14.312 44.875 19.984 1 91.31 482 ASP A N 1
ATOM 3733 C CA . ASP A 1 482 ? 15.188 44.688 21.141 1 91.31 482 ASP A CA 1
ATOM 3734 C C . ASP A 1 482 ? 15.578 43.219 21.297 1 91.31 482 ASP A C 1
ATOM 3736 O O . ASP A 1 482 ? 14.75 42.312 21.094 1 91.31 482 ASP A O 1
ATOM 3740 N N . SER A 1 483 ? 16.781 42.938 21.75 1 90.94 483 SER A N 1
ATOM 3741 C CA . SER A 1 483 ? 17.297 41.562 21.891 1 90.94 483 SER A CA 1
ATOM 3742 C C . SER A 1 483 ? 16.656 40.844 23.078 1 90.94 483 SER A C 1
ATOM 3744 O O . SER A 1 483 ? 16.812 39.656 23.234 1 90.94 483 SER A O 1
ATOM 3746 N N . LYS A 1 484 ? 15.93 41.562 23.844 1 90.56 484 LYS A N 1
ATOM 3747 C CA . LYS A 1 484 ? 15.297 40.938 25.016 1 90.56 484 LYS A CA 1
ATOM 3748 C C . LYS A 1 484 ? 14.055 40.156 24.625 1 90.56 484 LYS A C 1
ATOM 3750 O O . LYS A 1 484 ? 13.539 39.375 25.422 1 90.56 484 LYS A O 1
ATOM 3755 N N . HIS A 1 485 ? 13.586 40.469 23.438 1 93.88 485 HIS A N 1
ATOM 3756 C CA . HIS A 1 485 ? 12.414 39.719 22.969 1 93.88 485 HIS A CA 1
ATOM 3757 C C . HIS A 1 485 ? 12.797 38.312 22.531 1 93.88 485 HIS A C 1
ATOM 3759 O O . HIS A 1 485 ? 13.914 38.094 22.078 1 93.88 485 HIS A O 1
ATOM 3765 N N . SER A 1 486 ? 11.883 37.344 22.766 1 95.44 486 SER A N 1
ATOM 3766 C CA . SER A 1 486 ? 12.133 35.969 22.406 1 95.44 486 SER A CA 1
ATOM 3767 C C . SER A 1 486 ? 11.836 35.719 20.922 1 95.44 486 SER A C 1
ATOM 3769 O O . SER A 1 486 ? 12.398 34.781 20.328 1 95.44 486 SER A O 1
ATOM 3771 N N . PHE A 1 487 ? 10.938 36.5 20.422 1 97.81 487 PHE A N 1
ATOM 3772 C CA . PHE A 1 487 ? 10.586 36.375 19.016 1 97.81 487 PHE A CA 1
ATOM 3773 C C . PHE A 1 487 ? 9.875 37.625 18.531 1 97.81 487 PHE A C 1
ATOM 3775 O O . PHE A 1 487 ? 9.5 38.5 19.328 1 97.81 487 PHE A O 1
ATOM 3782 N N . ILE A 1 488 ? 9.742 37.781 17.234 1 98 488 ILE A N 1
ATOM 3783 C CA . ILE A 1 488 ? 8.922 38.812 16.594 1 98 488 ILE A CA 1
ATOM 3784 C C . ILE A 1 488 ? 8.133 38.188 15.438 1 98 488 ILE A C 1
ATOM 3786 O O . ILE A 1 488 ? 8.633 37.312 14.75 1 98 488 ILE A O 1
ATOM 3790 N N . ARG A 1 489 ? 6.93 38.562 15.281 1 98.62 489 ARG A N 1
ATOM 3791 C CA . ARG A 1 489 ? 6.074 38.219 14.148 1 98.62 489 ARG A CA 1
ATOM 3792 C C . ARG A 1 489 ? 5.262 39.438 13.688 1 98.62 489 ARG A C 1
ATOM 3794 O O . ARG A 1 489 ? 5.246 40.469 14.359 1 98.62 489 ARG A O 1
ATOM 3801 N N . VAL A 1 490 ? 4.656 39.281 12.539 1 98.5 490 VAL A N 1
ATOM 3802 C CA . VAL A 1 490 ? 3.924 40.406 11.992 1 98.5 490 VAL A CA 1
ATOM 3803 C C . VAL A 1 490 ? 2.512 39.969 11.602 1 98.5 490 VAL A C 1
ATOM 3805 O O . VAL A 1 490 ? 2.293 38.812 11.234 1 98.5 490 VAL A O 1
ATOM 3808 N N . GLU A 1 491 ? 1.594 40.812 11.781 1 98.62 491 GLU A N 1
ATOM 3809 C CA . GLU A 1 491 ? 0.255 40.75 11.203 1 98.62 491 GLU A CA 1
ATOM 3810 C C . GLU A 1 491 ? -0.027 41.938 10.312 1 98.62 491 GLU A C 1
ATOM 3812 O O . GLU A 1 491 ? 0.383 43.062 10.625 1 98.62 491 GLU A O 1
ATOM 3817 N N . VAL A 1 492 ? -0.614 41.719 9.203 1 98.12 492 VAL A N 1
ATOM 3818 C CA . VAL A 1 492 ? -1.119 42.781 8.328 1 98.12 492 VAL A CA 1
ATOM 3819 C C . VAL A 1 492 ? -2.645 42.719 8.273 1 98.12 492 VAL A C 1
ATOM 3821 O O . VAL A 1 492 ? -3.221 41.688 7.996 1 98.12 492 VAL A O 1
ATOM 3824 N N . GLN A 1 493 ? -3.293 43.812 8.516 1 97.81 493 GLN A N 1
ATOM 3825 C CA . GLN A 1 493 ? -4.75 43.875 8.602 1 97.81 493 GLN A CA 1
ATOM 3826 C C . GLN A 1 493 ? -5.305 44.969 7.68 1 97.81 493 GLN A C 1
ATOM 3828 O O . GLN A 1 493 ? -4.613 45.938 7.359 1 97.81 493 GLN A O 1
ATOM 3833 N N . ASP A 1 494 ? -6.5 44.75 7.27 1 95.69 494 ASP A N 1
ATOM 3834 C CA . ASP A 1 494 ? -7.188 45.844 6.582 1 95.69 494 ASP A CA 1
ATOM 3835 C C . ASP A 1 494 ? -7.762 46.844 7.574 1 95.69 494 ASP A C 1
ATOM 3837 O O . ASP A 1 494 ? -7.602 46.688 8.789 1 95.69 494 ASP A O 1
ATOM 3841 N N . PRO A 1 495 ? -8.359 47.875 7.078 1 90.94 495 PRO A N 1
ATOM 3842 C CA . PRO A 1 495 ? -8.797 48.906 7.992 1 90.94 495 PRO A CA 1
ATOM 3843 C C . PRO A 1 495 ? -9.867 48.438 8.977 1 90.94 495 PRO A C 1
ATOM 3845 O O . PRO A 1 495 ? -10.07 49.062 10.023 1 90.94 495 PRO A O 1
ATOM 3848 N N . THR A 1 496 ? -10.508 47.344 8.656 1 93 496 THR A N 1
ATOM 3849 C CA . THR A 1 496 ? -11.555 46.844 9.523 1 93 496 THR A CA 1
ATOM 3850 C C . THR A 1 496 ? -10.977 45.875 10.578 1 93 496 THR A C 1
ATOM 3852 O O . THR A 1 496 ? -11.68 45.438 11.484 1 93 496 THR A O 1
ATOM 3855 N N . GLY A 1 497 ? -9.781 45.594 10.414 1 94.19 497 GLY A N 1
ATOM 3856 C CA . GLY A 1 497 ? -9.133 44.688 11.352 1 94.19 497 GLY A CA 1
ATOM 3857 C C . GLY A 1 497 ? -9.062 43.25 10.852 1 94.19 497 GLY A C 1
ATOM 3858 O O . GLY A 1 497 ? -8.5 42.375 11.523 1 94.19 497 GLY A O 1
ATOM 3859 N N . SER A 1 498 ? -9.602 43.031 9.734 1 96.81 498 SER A N 1
ATOM 3860 C CA . SER A 1 498 ? -9.547 41.688 9.148 1 96.81 498 SER A CA 1
ATOM 3861 C C . SER A 1 498 ? -8.125 41.344 8.719 1 96.81 498 SER A C 1
ATOM 3863 O O . SER A 1 498 ? -7.402 42.188 8.18 1 96.81 498 SER A O 1
ATOM 3865 N N . MET A 1 499 ? -7.77 40.156 8.922 1 98.5 499 MET A N 1
ATOM 3866 C CA . MET A 1 499 ? -6.414 39.688 8.641 1 98.5 499 MET A CA 1
ATOM 3867 C C . MET A 1 499 ? -6.168 39.594 7.141 1 98.5 499 MET A C 1
ATOM 3869 O O . MET A 1 499 ? -7 39.062 6.406 1 98.5 499 MET A O 1
ATOM 3873 N N . LEU A 1 500 ? -5.027 40.125 6.695 1 98.31 500 LEU A N 1
ATOM 3874 C CA . LEU A 1 500 ? -4.602 40 5.305 1 98.31 500 LEU A CA 1
ATOM 3875 C C . LEU A 1 500 ? -3.375 39.094 5.184 1 98.31 500 LEU A C 1
ATOM 3877 O O . LEU A 1 500 ? -3.178 38.469 4.156 1 98.31 500 LEU A O 1
ATOM 3881 N N . ALA A 1 501 ? -2.543 39.125 6.18 1 98.62 501 ALA A N 1
ATOM 3882 C CA . ALA A 1 501 ? -1.348 38.281 6.238 1 98.62 501 ALA A CA 1
ATOM 3883 C C . ALA A 1 501 ? -0.856 38.125 7.672 1 98.62 501 ALA A C 1
ATOM 3885 O O . ALA A 1 501 ? -1.15 38.969 8.531 1 98.62 501 ALA A O 1
ATOM 3886 N N . MET A 1 502 ? -0.134 37.125 7.953 1 98.81 502 MET A N 1
ATOM 3887 C CA . MET A 1 502 ? 0.556 36.938 9.227 1 98.81 502 MET A CA 1
ATOM 3888 C C . MET A 1 502 ? 1.741 35.969 9.062 1 98.81 502 MET A C 1
ATOM 3890 O O . MET A 1 502 ? 1.752 35.156 8.164 1 98.81 502 MET A O 1
ATOM 3894 N N . THR A 1 503 ? 2.699 36.125 9.914 1 98.81 503 THR A N 1
ATOM 3895 C CA . THR A 1 503 ? 3.881 35.281 9.797 1 98.81 503 THR A CA 1
ATOM 3896 C C . THR A 1 503 ? 4.027 34.375 11.031 1 98.81 503 THR A C 1
ATOM 3898 O O . THR A 1 503 ? 3.555 34.75 12.109 1 98.81 503 THR A O 1
ATOM 3901 N N . ASN A 1 504 ? 4.637 33.25 10.844 1 98.88 504 ASN A N 1
ATOM 3902 C CA . ASN A 1 504 ? 5.285 32.594 11.969 1 98.88 504 ASN A CA 1
ATOM 3903 C C . ASN A 1 504 ? 6.422 33.438 12.539 1 98.88 504 ASN A C 1
ATOM 3905 O O . ASN A 1 504 ? 6.77 34.469 11.969 1 98.88 504 ASN A O 1
ATOM 3909 N N . PRO A 1 505 ? 7 33.094 13.711 1 98.69 505 PRO A N 1
ATOM 3910 C CA . PRO A 1 505 ? 7.969 33.969 14.375 1 98.69 505 PRO A CA 1
ATOM 3911 C C . PRO A 1 505 ? 9.367 33.875 13.758 1 98.69 505 PRO A C 1
ATOM 3913 O O . PRO A 1 505 ? 9.703 32.844 13.148 1 98.69 505 PRO A O 1
ATOM 3916 N N . ILE A 1 506 ? 10.055 34.938 13.781 1 98.12 506 ILE A N 1
ATOM 3917 C CA . ILE A 1 506 ? 11.508 34.906 13.797 1 98.12 506 ILE A CA 1
ATOM 3918 C C . ILE A 1 506 ? 12.008 34.938 15.242 1 98.12 506 ILE A C 1
ATOM 3920 O O . ILE A 1 506 ? 11.641 35.812 16.031 1 98.12 506 ILE A O 1
ATOM 3924 N N . TRP A 1 507 ? 12.812 34 15.523 1 97.25 507 TRP A N 1
ATOM 3925 C CA . TRP A 1 507 ? 13.25 33.812 16.906 1 97.25 507 TRP A CA 1
ATOM 3926 C C . TRP A 1 507 ? 14.453 34.719 17.219 1 97.25 507 TRP A C 1
ATOM 3928 O O . TRP A 1 507 ? 15.297 34.938 16.344 1 97.25 507 TRP A O 1
ATOM 3938 N N . ILE A 1 508 ? 14.461 35.188 18.5 1 94.69 508 ILE A N 1
ATOM 3939 C CA . ILE A 1 508 ? 15.547 36.031 18.938 1 94.69 508 ILE A CA 1
ATOM 3940 C C . ILE A 1 508 ? 16.266 35.406 20.141 1 94.69 508 ILE A C 1
ATOM 3942 O O . ILE A 1 508 ? 15.625 34.812 21.016 1 94.69 508 ILE A O 1
ATOM 3946 N N . MET B 1 1 ? 4.168 -27.812 72.125 1 20.28 1 MET B N 1
ATOM 3947 C CA . MET B 1 1 ? 4.262 -26.359 72.125 1 20.28 1 MET B CA 1
ATOM 3948 C C . MET B 1 1 ? 4.441 -25.781 70.75 1 20.28 1 MET B C 1
ATOM 3950 O O . MET B 1 1 ? 5.547 -25.797 70.188 1 20.28 1 MET B O 1
ATOM 3954 N N . VAL B 1 2 ? 3.553 -26 69.812 1 25.52 2 VAL B N 1
ATOM 3955 C CA . VAL B 1 2 ? 3.51 -25.953 68.375 1 25.52 2 VAL B CA 1
ATOM 3956 C C . VAL B 1 2 ? 3.469 -24.5 67.875 1 25.52 2 VAL B C 1
ATOM 3958 O O . VAL B 1 2 ? 2.508 -23.781 68.188 1 25.52 2 VAL B O 1
ATOM 3961 N N . THR B 1 3 ? 4.605 -23.828 68 1 22.08 3 THR B N 1
ATOM 3962 C CA . THR B 1 3 ? 4.809 -22.391 67.875 1 22.08 3 THR B CA 1
ATOM 3963 C C . THR B 1 3 ? 4.332 -21.875 66.5 1 22.08 3 THR B C 1
ATOM 3965 O O . THR B 1 3 ? 4.641 -22.484 65.5 1 22.08 3 THR B O 1
ATOM 3968 N N . TRP B 1 4 ? 3.209 -21.188 66.5 1 23.05 4 TRP B N 1
ATOM 3969 C CA . TRP B 1 4 ? 2.408 -20.469 65.5 1 23.05 4 TRP B CA 1
ATOM 3970 C C . TRP B 1 4 ? 3.242 -19.422 64.75 1 23.05 4 TRP B C 1
ATOM 3972 O O . TRP B 1 4 ? 3.645 -18.422 65.375 1 23.05 4 TRP B O 1
ATOM 3982 N N . ALA B 1 5 ? 4.305 -19.828 64.062 1 22.11 5 ALA B N 1
ATOM 3983 C CA . ALA B 1 5 ? 5.18 -18.75 63.594 1 22.11 5 ALA B CA 1
ATOM 3984 C C . ALA B 1 5 ? 4.426 -17.75 62.719 1 22.11 5 ALA B C 1
ATOM 3986 O O . ALA B 1 5 ? 3.738 -18.141 61.75 1 22.11 5 ALA B O 1
ATOM 3987 N N . PHE B 1 6 ? 3.914 -16.672 63.25 1 22.33 6 PHE B N 1
ATOM 3988 C CA . PHE B 1 6 ? 3.178 -15.516 62.75 1 22.33 6 PHE B CA 1
ATOM 3989 C C . PHE B 1 6 ? 3.918 -14.852 61.594 1 22.33 6 PHE B C 1
ATOM 3991 O O . PHE B 1 6 ? 5.047 -14.391 61.75 1 22.33 6 PHE B O 1
ATOM 3998 N N . ILE B 1 7 ? 3.926 -15.461 60.406 1 22.39 7 ILE B N 1
ATOM 3999 C CA . ILE B 1 7 ? 4.746 -14.938 59.312 1 22.39 7 ILE B CA 1
ATOM 4000 C C . ILE B 1 7 ? 4.316 -13.508 59 1 22.39 7 ILE B C 1
ATOM 4002 O O . ILE B 1 7 ? 3.141 -13.25 58.719 1 22.39 7 ILE B O 1
ATOM 4006 N N . SER B 1 8 ? 4.938 -12.523 59.562 1 19.8 8 SER B N 1
ATOM 4007 C CA . SER B 1 8 ? 4.777 -11.078 59.5 1 19.8 8 SER B CA 1
ATOM 4008 C C . SER B 1 8 ? 4.734 -10.586 58.062 1 19.8 8 SER B C 1
ATOM 4010 O O . SER B 1 8 ? 5.523 -11.031 57.219 1 19.8 8 SER B O 1
ATOM 4012 N N . PHE B 1 9 ? 3.576 -10.18 57.562 1 23.02 9 PHE B N 1
ATOM 4013 C CA . PHE B 1 9 ? 3.156 -9.57 56.312 1 23.02 9 PHE B CA 1
ATOM 4014 C C . PHE B 1 9 ? 3.949 -8.297 56.031 1 23.02 9 PHE B C 1
ATOM 4016 O O . PHE B 1 9 ? 3.775 -7.289 56.719 1 23.02 9 PHE B O 1
ATOM 4023 N N . ALA B 1 10 ? 5.277 -8.43 55.812 1 19.88 10 ALA B N 1
ATOM 4024 C CA . ALA B 1 10 ? 6.051 -7.203 55.625 1 19.88 10 ALA B CA 1
ATOM 4025 C C . ALA B 1 10 ? 5.398 -6.273 54.625 1 19.88 10 ALA B C 1
ATOM 4027 O O . ALA B 1 10 ? 4.883 -6.73 53.594 1 19.88 10 ALA B O 1
ATOM 4028 N N . VAL B 1 11 ? 4.988 -5.082 55.062 1 21.06 11 VAL B N 1
ATOM 4029 C CA . VAL B 1 11 ? 4.426 -3.857 54.5 1 21.06 11 VAL B CA 1
ATOM 4030 C C . VAL B 1 11 ? 5.27 -3.395 53.312 1 21.06 11 VAL B C 1
ATOM 4032 O O . VAL B 1 11 ? 6.445 -3.061 53.5 1 21.06 11 VAL B O 1
ATOM 4035 N N . LEU B 1 12 ? 5.172 -4.031 52.156 1 20.47 12 LEU B N 1
ATOM 4036 C CA . LEU B 1 12 ? 5.934 -3.594 50.969 1 20.47 12 LEU B CA 1
ATOM 4037 C C . LEU B 1 12 ? 5.766 -2.094 50.75 1 20.47 12 LEU B C 1
ATOM 4039 O O . LEU B 1 12 ? 4.641 -1.6 50.656 1 20.47 12 LEU B O 1
ATOM 4043 N N . ILE B 1 13 ? 6.637 -1.31 51.281 1 20.69 13 ILE B N 1
ATOM 4044 C CA . ILE B 1 13 ? 6.812 0.136 51.188 1 20.69 13 ILE B CA 1
ATOM 4045 C C . ILE B 1 13 ? 6.652 0.588 49.75 1 20.69 13 ILE B C 1
ATOM 4047 O O . ILE B 1 13 ? 7.188 -0.044 48.844 1 20.69 13 ILE B O 1
ATOM 4051 N N . TRP B 1 14 ? 5.703 1.43 49.469 1 21.58 14 TRP B N 1
ATOM 4052 C CA . TRP B 1 14 ? 5.234 2.223 48.344 1 21.58 14 TRP B CA 1
ATOM 4053 C C . TRP B 1 14 ? 6.371 3.039 47.719 1 21.58 14 TRP B C 1
ATOM 4055 O O . TRP B 1 14 ? 6.844 4 48.344 1 21.58 14 TRP B O 1
ATOM 4065 N N . ALA B 1 15 ? 7.445 2.377 47.25 1 20.83 15 ALA B N 1
ATOM 4066 C CA . ALA B 1 15 ? 8.453 3.305 46.75 1 20.83 15 ALA B CA 1
ATOM 4067 C C . ALA B 1 15 ? 7.832 4.301 45.75 1 20.83 15 ALA B C 1
ATOM 4069 O O . ALA B 1 15 ? 7.02 3.924 44.906 1 20.83 15 ALA B O 1
ATOM 4070 N N . ALA B 1 16 ? 7.82 5.566 46.062 1 20.92 16 ALA B N 1
ATOM 4071 C CA . ALA B 1 16 ? 7.492 6.828 45.406 1 20.92 16 ALA B CA 1
ATOM 4072 C C . ALA B 1 16 ? 8.117 6.902 44 1 20.92 16 ALA B C 1
ATOM 4074 O O . ALA B 1 16 ? 9.336 6.918 43.875 1 20.92 16 ALA B O 1
ATOM 4075 N N . VAL B 1 17 ? 7.574 6.188 43.062 1 22.27 17 VAL B N 1
ATOM 4076 C CA . VAL B 1 17 ? 8.117 6.301 41.688 1 22.27 17 VAL B CA 1
ATOM 4077 C C . VAL B 1 17 ? 8.117 7.766 41.281 1 22.27 17 VAL B C 1
ATOM 4079 O O . VAL B 1 17 ? 7.066 8.422 41.281 1 22.27 17 VAL B O 1
ATOM 4082 N N . SER B 1 18 ? 9.18 8.492 41.562 1 22.27 18 SER B N 1
ATOM 4083 C CA . SER B 1 18 ? 9.391 9.859 41.125 1 22.27 18 SER B CA 1
ATOM 4084 C C . SER B 1 18 ? 9.039 10.016 39.656 1 22.27 18 SER B C 1
ATOM 4086 O O . SER B 1 18 ? 9.383 9.164 38.844 1 22.27 18 SER B O 1
ATOM 4088 N N . THR B 1 19 ? 8.008 10.688 39.312 1 24.14 19 THR B N 1
ATOM 4089 C CA . THR B 1 19 ? 7.461 11.164 38.062 1 24.14 19 THR B CA 1
ATOM 4090 C C . THR B 1 19 ? 8.516 11.938 37.281 1 24.14 19 THR B C 1
ATOM 4092 O O . THR B 1 19 ? 8.883 13.055 37.625 1 24.14 19 THR B O 1
ATOM 4095 N N . ALA B 1 20 ? 9.578 11.32 36.812 1 25.98 20 ALA B N 1
ATOM 4096 C CA . ALA B 1 20 ? 10.5 12.125 36 1 25.98 20 ALA B CA 1
ATOM 4097 C C . ALA B 1 20 ? 9.766 12.836 34.875 1 25.98 20 ALA B C 1
ATOM 4099 O O . ALA B 1 20 ? 8.953 12.234 34.188 1 25.98 20 ALA B O 1
ATOM 4100 N N . SER B 1 21 ? 9.578 14.086 35.031 1 24.36 21 SER B N 1
ATOM 4101 C CA . SER B 1 21 ? 9.141 15.062 34.062 1 24.36 21 SER B CA 1
ATOM 4102 C C . SER B 1 21 ? 9.844 14.852 32.719 1 24.36 21 SER B C 1
ATOM 4104 O O . SER B 1 21 ? 11.07 14.914 32.625 1 24.36 21 SER B O 1
ATOM 4106 N N . VAL B 1 22 ? 9.383 13.922 31.969 1 25.12 22 VAL B N 1
ATOM 4107 C CA . VAL B 1 22 ? 9.984 13.758 30.641 1 25.12 22 VAL B CA 1
ATOM 4108 C C . VAL B 1 22 ? 10.008 15.102 29.922 1 25.12 22 VAL B C 1
ATOM 4110 O O . VAL B 1 22 ? 8.953 15.68 29.625 1 25.12 22 VAL B O 1
ATOM 4113 N N . ASP B 1 23 ? 11.008 15.891 30.266 1 24.59 23 ASP B N 1
ATOM 4114 C CA . ASP B 1 23 ? 11.32 17.094 29.484 1 24.59 23 ASP B CA 1
ATOM 4115 C C . ASP B 1 23 ? 11.344 16.781 28 1 24.59 23 ASP B C 1
ATOM 4117 O O . ASP B 1 23 ? 12.188 16.031 27.516 1 24.59 23 ASP B O 1
ATOM 4121 N N . THR B 1 24 ? 10.227 16.656 27.312 1 27.45 24 THR B N 1
ATOM 4122 C CA . THR B 1 24 ? 10.031 16.469 25.891 1 27.45 24 THR B CA 1
ATOM 4123 C C . THR B 1 24 ? 10.75 17.547 25.094 1 27.45 24 THR B C 1
ATOM 4125 O O . THR B 1 24 ? 10.125 18.5 24.625 1 27.45 24 THR B O 1
ATOM 4128 N N . SER B 1 25 ? 11.852 18.141 25.594 1 28.48 25 SER B N 1
ATOM 4129 C CA . SER B 1 25 ? 12.555 19.016 24.672 1 28.48 25 SER B CA 1
ATOM 4130 C C . SER B 1 25 ? 12.719 18.359 23.297 1 28.48 25 SER B C 1
ATOM 4132 O O . SER B 1 25 ? 13.273 17.266 23.188 1 28.48 25 SER B O 1
ATOM 4134 N N . LEU B 1 26 ? 11.773 18.391 22.406 1 31.66 26 LEU B N 1
ATOM 4135 C CA . LEU B 1 26 ? 11.844 18.078 20.984 1 31.66 26 LEU B CA 1
ATOM 4136 C C . LEU B 1 26 ? 13.211 18.422 20.422 1 31.66 26 LEU B C 1
ATOM 4138 O O . LEU B 1 26 ? 13.586 19.609 20.375 1 31.66 26 LEU B O 1
ATOM 4142 N N . LEU B 1 27 ? 14.281 17.703 20.656 1 31.69 27 LEU B N 1
ATOM 4143 C CA . LEU B 1 27 ? 15.672 17.719 20.219 1 31.69 27 LEU B CA 1
ATOM 4144 C C . LEU B 1 27 ? 15.766 17.969 18.719 1 31.69 27 LEU B C 1
ATOM 4146 O O . LEU B 1 27 ? 15.062 17.312 17.938 1 31.69 27 LEU B O 1
ATOM 4150 N N . SER B 1 28 ? 15.945 19.094 18.25 1 35.03 28 SER B N 1
ATOM 4151 C CA . SER B 1 28 ? 16.516 19.375 16.938 1 35.03 28 SER B CA 1
ATOM 4152 C C . SER B 1 28 ? 17.5 18.281 16.516 1 35.03 28 SER B C 1
ATOM 4154 O O . SER B 1 28 ? 18.578 18.156 17.094 1 35.03 28 SER B O 1
ATOM 4156 N N . ILE B 1 29 ? 17.094 17.156 16.234 1 41.41 29 ILE B N 1
ATOM 4157 C CA . ILE B 1 29 ? 17.922 16.016 15.859 1 41.41 29 ILE B CA 1
ATOM 4158 C C . ILE B 1 29 ? 18.938 16.438 14.812 1 41.41 29 ILE B C 1
ATOM 4160 O O . ILE B 1 29 ? 19.438 15.609 14.047 1 41.41 29 ILE B O 1
ATOM 4164 N N . ARG B 1 30 ? 18.984 17.672 14.391 1 45.09 30 ARG B N 1
ATOM 4165 C CA . ARG B 1 30 ? 20.156 18.109 13.648 1 45.09 30 ARG B CA 1
ATOM 4166 C C . ARG B 1 30 ? 21.422 17.969 14.492 1 45.09 30 ARG B C 1
ATOM 4168 O O . ARG B 1 30 ? 21.484 18.484 15.617 1 45.09 30 ARG B O 1
ATOM 4175 N N . GLY B 1 31 ? 22.078 17.047 14.109 1 60.84 31 GLY B N 1
ATOM 4176 C CA . GLY B 1 31 ? 23.469 16.938 14.539 1 60.84 31 GLY B CA 1
ATOM 4177 C C . GLY B 1 31 ? 23.734 15.703 15.367 1 60.84 31 GLY B C 1
ATOM 4178 O O . GLY B 1 31 ? 24.781 15.602 16.016 1 60.84 31 GLY B O 1
ATOM 4179 N N . GLN B 1 32 ? 22.594 14.891 15.43 1 77.81 32 GLN B N 1
ATOM 4180 C CA . GLN B 1 32 ? 22.891 13.688 16.203 1 77.81 32 GLN B CA 1
ATOM 4181 C C . GLN B 1 32 ? 23.891 12.797 15.469 1 77.81 32 GLN B C 1
ATOM 4183 O O . GLN B 1 32 ? 23.828 12.641 14.25 1 77.81 32 GLN B O 1
ATOM 4188 N N . GLN B 1 33 ? 24.875 12.43 16.172 1 89.5 33 GLN B N 1
ATOM 4189 C CA . GLN B 1 33 ? 25.891 11.547 15.625 1 89.5 33 GLN B CA 1
ATOM 4190 C C . GLN B 1 33 ? 25.328 10.156 15.352 1 89.5 33 GLN B C 1
ATOM 4192 O O . GLN B 1 33 ? 24.453 9.68 16.078 1 89.5 33 GLN B O 1
ATOM 4197 N N . PRO B 1 34 ? 25.766 9.555 14.352 1 94.06 34 PRO B N 1
ATOM 4198 C CA . PRO B 1 34 ? 25.344 8.18 14.07 1 94.06 34 PRO B CA 1
ATOM 4199 C C . PRO B 1 34 ? 25.625 7.219 15.227 1 94.06 3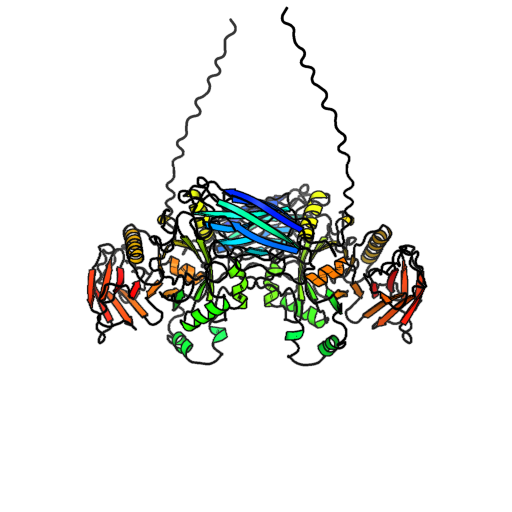4 PRO B C 1
ATOM 4201 O O . PRO B 1 34 ? 26.562 7.449 16 1 94.06 34 PRO B O 1
ATOM 4204 N N . ILE B 1 35 ? 24.812 6.207 15.344 1 96.62 35 ILE B N 1
ATOM 4205 C CA . ILE B 1 35 ? 24.984 5.16 16.344 1 96.62 35 ILE B CA 1
ATOM 4206 C C . ILE B 1 35 ? 25.484 3.885 15.672 1 96.62 35 ILE B C 1
ATOM 4208 O O . ILE B 1 35 ? 24.969 3.477 14.633 1 96.62 35 ILE B O 1
ATOM 4212 N N . HIS B 1 36 ? 26.547 3.285 16.203 1 97.5 36 HIS B N 1
ATOM 4213 C CA . HIS B 1 36 ? 27.109 2.041 15.695 1 97.5 36 HIS B CA 1
ATOM 4214 C C . HIS B 1 36 ? 26.953 0.912 16.703 1 97.5 36 HIS B C 1
ATOM 4216 O O . HIS B 1 36 ? 27.359 1.053 17.875 1 97.5 36 HIS B O 1
ATOM 4222 N N . LEU B 1 37 ? 26.312 -0.162 16.297 1 98 37 LEU B N 1
ATOM 4223 C CA . LEU B 1 37 ? 26.156 -1.354 17.125 1 98 37 LEU B CA 1
ATOM 4224 C C . LEU B 1 37 ? 26.891 -2.545 16.5 1 98 37 LEU B C 1
ATOM 4226 O O . LEU B 1 37 ? 26.891 -2.703 15.281 1 98 37 LEU B O 1
ATOM 4230 N N . ASN B 1 38 ? 27.547 -3.311 17.25 1 98.19 38 ASN B N 1
ATOM 4231 C CA . ASN B 1 38 ? 28.125 -4.598 16.875 1 98.19 38 ASN B CA 1
ATOM 4232 C C . ASN B 1 38 ? 27.547 -5.734 17.719 1 98.19 38 ASN B C 1
ATOM 4234 O O . ASN B 1 38 ? 27.844 -5.84 18.906 1 98.19 38 ASN B O 1
ATOM 4238 N N . LEU B 1 39 ? 26.734 -6.539 17.109 1 98.5 39 LEU B N 1
ATOM 4239 C CA . LEU B 1 39 ? 26.094 -7.645 17.812 1 98.5 39 LEU B CA 1
ATOM 4240 C C . LEU B 1 39 ? 26.641 -8.984 17.328 1 98.5 39 LEU B C 1
ATOM 4242 O O . LEU B 1 39 ? 26.797 -9.203 16.125 1 98.5 39 LEU B O 1
ATOM 4246 N N . THR B 1 40 ? 27 -9.805 18.25 1 98.38 40 THR B N 1
ATOM 4247 C CA . THR B 1 40 ? 27.531 -11.117 17.906 1 98.38 40 THR B CA 1
ATOM 4248 C C . THR B 1 40 ? 26.703 -12.227 18.562 1 98.38 40 THR B C 1
ATOM 4250 O O . THR B 1 40 ? 25.953 -11.977 19.516 1 98.38 40 THR B O 1
ATOM 4253 N N . GLY B 1 41 ? 26.766 -13.391 17.953 1 98.12 41 GLY B N 1
ATOM 4254 C CA . GLY B 1 41 ? 26.078 -14.547 18.516 1 98.12 41 GLY B CA 1
ATOM 4255 C C . GLY B 1 41 ? 26.5 -15.859 17.875 1 98.12 41 GLY B C 1
ATOM 4256 O O . GLY B 1 41 ? 27.422 -15.883 17.062 1 98.12 41 GLY B O 1
ATOM 4257 N N . HIS B 1 42 ? 25.953 -16.906 18.406 1 98 42 HIS B N 1
ATOM 4258 C CA . HIS B 1 42 ? 26.219 -18.266 17.953 1 98 42 HIS B CA 1
ATOM 4259 C C . HIS B 1 42 ? 24.922 -19.047 17.75 1 98 42 HIS B C 1
ATOM 4261 O O . HIS B 1 42 ? 24.047 -19.016 18.609 1 98 42 HIS B O 1
ATOM 4267 N N . ILE B 1 43 ? 24.859 -19.688 16.594 1 97.69 43 ILE B N 1
ATOM 4268 C CA . ILE B 1 43 ? 23.75 -20.594 16.312 1 97.69 43 ILE B CA 1
ATOM 4269 C C . ILE B 1 43 ? 24.234 -22.031 16.328 1 97.69 43 ILE B C 1
ATOM 4271 O O . ILE B 1 43 ? 24.984 -22.453 15.43 1 97.69 43 ILE B O 1
ATOM 4275 N N . PRO B 1 44 ? 23.797 -22.75 17.297 1 96.75 44 PRO B N 1
ATOM 4276 C CA . PRO B 1 44 ? 24.219 -24.156 17.312 1 96.75 44 PRO B CA 1
ATOM 4277 C C . PRO B 1 44 ? 23.656 -24.938 16.125 1 96.75 44 PRO B C 1
ATOM 4279 O O . PRO B 1 44 ? 22.609 -24.594 15.586 1 96.75 44 PRO B O 1
ATOM 4282 N N . ALA B 1 45 ? 24.312 -26.016 15.766 1 94.44 45 ALA B N 1
ATOM 4283 C CA . ALA B 1 45 ? 23.938 -26.828 14.609 1 94.44 45 ALA B CA 1
ATOM 4284 C C . ALA B 1 45 ? 22.531 -27.391 14.773 1 94.44 45 ALA B C 1
ATOM 4286 O O . ALA B 1 45 ? 21.797 -27.531 13.789 1 94.44 45 ALA B O 1
ATOM 4287 N N . GLU B 1 46 ? 22.109 -27.609 15.977 1 91.69 46 GLU B N 1
ATOM 4288 C CA . GLU B 1 46 ? 20.797 -28.203 16.234 1 91.69 46 GLU B CA 1
ATOM 4289 C C . GLU B 1 46 ? 19.688 -27.203 15.945 1 91.69 46 GLU B C 1
ATOM 4291 O O . GLU B 1 46 ? 18.516 -27.594 15.805 1 91.69 46 GLU B O 1
ATOM 4296 N N . LYS B 1 47 ? 20.031 -25.969 15.867 1 89.69 47 LYS B N 1
ATOM 4297 C CA . LYS B 1 47 ? 19.016 -24.938 15.648 1 89.69 47 LYS B CA 1
ATOM 4298 C C . LYS B 1 47 ? 19.016 -24.453 14.203 1 89.69 47 LYS B C 1
ATOM 4300 O O . LYS B 1 47 ? 18.406 -23.438 13.875 1 89.69 47 LYS B O 1
ATOM 4305 N N . VAL B 1 48 ? 19.656 -25.391 13.539 1 84 48 VAL B N 1
ATOM 4306 C CA . VAL B 1 48 ? 19.688 -25.047 12.125 1 84 48 VAL B CA 1
ATOM 4307 C C . VAL B 1 48 ? 18.281 -25.172 11.539 1 84 48 VAL B C 1
ATOM 4309 O O . VAL B 1 48 ? 17.516 -26.047 11.93 1 84 48 VAL B O 1
ATOM 4312 N N . LEU B 1 49 ? 17.656 -24.312 10.93 1 84.19 49 LEU B N 1
ATOM 4313 C CA . LEU B 1 49 ? 16.391 -24.188 10.234 1 84.19 49 LEU B CA 1
ATOM 4314 C C . LEU B 1 49 ? 15.422 -23.312 11.031 1 84.19 49 LEU B C 1
ATOM 4316 O O . LEU B 1 49 ? 14.336 -22.984 10.555 1 84.19 49 LEU B O 1
ATOM 4320 N N . ASP B 1 50 ? 15.969 -23.016 12.273 1 90.56 50 ASP B N 1
ATOM 4321 C CA . ASP B 1 50 ? 15.188 -22.062 13.047 1 90.56 50 ASP B CA 1
ATOM 4322 C C . ASP B 1 50 ? 15.562 -20.625 12.68 1 90.56 50 ASP B C 1
ATOM 4324 O O . ASP B 1 50 ? 16.734 -20.328 12.469 1 90.56 50 ASP B O 1
ATOM 4328 N N . PHE B 1 51 ? 14.562 -19.859 12.609 1 93.69 51 PHE B N 1
ATOM 4329 C CA . PHE B 1 51 ? 14.844 -18.453 12.398 1 93.69 51 PHE B CA 1
ATOM 4330 C C . PHE B 1 51 ? 15.312 -17.797 13.688 1 93.69 51 PHE B C 1
ATOM 4332 O O . PHE B 1 51 ? 14.789 -18.078 14.766 1 93.69 51 PHE B O 1
ATOM 4339 N N . VAL B 1 52 ? 16.328 -17 13.625 1 96.12 52 VAL B N 1
ATOM 4340 C CA . VAL B 1 52 ? 16.891 -16.297 14.758 1 96.12 52 VAL B CA 1
ATOM 4341 C C . VAL B 1 52 ? 16.703 -14.789 14.578 1 96.12 52 VAL B C 1
ATOM 4343 O O . VAL B 1 52 ? 17 -14.242 13.516 1 96.12 52 VAL B O 1
ATOM 4346 N N . PHE B 1 53 ? 16.188 -14.164 15.602 1 96.81 53 PHE B N 1
ATOM 4347 C CA . PHE B 1 53 ? 15.953 -12.727 15.555 1 96.81 53 PHE B CA 1
ATOM 4348 C C . PHE B 1 53 ? 16.859 -12 16.547 1 96.81 53 PHE B C 1
ATOM 4350 O O . PHE B 1 53 ? 16.844 -12.297 17.734 1 96.81 53 PHE B O 1
ATOM 4357 N N . VAL B 1 54 ? 17.641 -11.109 16.016 1 98.44 54 VAL B N 1
ATOM 4358 C CA . VAL B 1 54 ? 18.547 -10.312 16.844 1 98.44 54 VAL B CA 1
ATOM 4359 C C . VAL B 1 54 ? 18 -8.906 17 1 98.44 54 VAL B C 1
ATOM 4361 O O . VAL B 1 54 ? 18.016 -8.109 16.062 1 98.44 54 VAL B O 1
ATOM 4364 N N . ASP B 1 55 ? 17.609 -8.594 18.234 1 98.06 55 ASP B N 1
ATOM 4365 C CA . ASP B 1 55 ? 16.922 -7.34 18.516 1 98.06 55 ASP B CA 1
ATOM 4366 C C . ASP B 1 55 ? 17.922 -6.199 18.719 1 98.06 55 ASP B C 1
ATOM 4368 O O . ASP B 1 55 ? 19.016 -6.414 19.234 1 98.06 55 ASP B O 1
ATOM 4372 N N . PHE B 1 56 ? 17.578 -5.02 18.312 1 98.12 56 PHE B N 1
ATOM 4373 C CA . PHE B 1 56 ? 18.328 -3.805 18.609 1 98.12 56 PHE B CA 1
ATOM 4374 C C . PHE B 1 56 ? 17.391 -2.604 18.734 1 98.12 56 PHE B C 1
ATOM 4376 O O . PHE B 1 56 ? 16.344 -2.562 18.094 1 98.12 56 PHE B O 1
ATOM 4383 N N . ASP B 1 57 ? 17.766 -1.664 19.5 1 97.31 57 ASP B N 1
ATOM 4384 C CA . ASP B 1 57 ? 16.953 -0.481 19.75 1 97.31 57 ASP B CA 1
ATOM 4385 C C . ASP B 1 57 ? 17.188 0.586 18.688 1 97.31 57 ASP B C 1
ATOM 4387 O O . ASP B 1 57 ? 18.328 0.883 18.344 1 97.31 57 ASP B O 1
ATOM 4391 N N . VAL B 1 58 ? 16.125 1.096 18.172 1 96.56 58 VAL B N 1
ATOM 4392 C CA . VAL B 1 58 ? 16.141 2.232 17.25 1 96.56 58 VAL B CA 1
ATOM 4393 C C . VAL B 1 58 ? 15.578 3.469 17.953 1 96.56 58 VAL B C 1
ATOM 4395 O O . VAL B 1 58 ? 14.383 3.516 18.266 1 96.56 58 VAL B O 1
ATOM 4398 N N . PRO B 1 59 ? 16.359 4.414 18.188 1 94.44 59 PRO B N 1
ATOM 4399 C CA . PRO B 1 59 ? 15.891 5.605 18.891 1 94.44 59 PRO B CA 1
ATOM 4400 C C . PRO B 1 59 ? 15.078 6.539 18 1 94.44 59 PRO B C 1
ATOM 4402 O O . PRO B 1 59 ? 15.125 6.406 16.766 1 94.44 59 PRO B O 1
ATOM 4405 N N . GLU B 1 60 ? 14.367 7.418 18.641 1 88.31 60 GLU B N 1
ATOM 4406 C CA . GLU B 1 60 ? 13.602 8.445 17.922 1 88.31 60 GLU B CA 1
ATOM 4407 C C . GLU B 1 60 ? 14.508 9.297 17.047 1 88.31 60 GLU B C 1
ATOM 4409 O O . GLU B 1 60 ? 15.625 9.641 17.438 1 88.31 60 GLU B O 1
ATOM 4414 N N . GLY B 1 61 ? 14.008 9.609 15.875 1 87.88 61 GLY B N 1
ATOM 4415 C CA . GLY B 1 61 ? 14.734 10.492 14.977 1 87.88 61 GLY B CA 1
ATOM 4416 C C . GLY B 1 61 ? 15.602 9.742 13.977 1 87.88 61 GLY B C 1
ATOM 4417 O O . GLY B 1 61 ? 16.172 10.352 13.062 1 87.88 61 GLY B O 1
ATOM 4418 N N . THR B 1 62 ? 15.719 8.383 14.133 1 94.62 62 THR B N 1
ATOM 4419 C CA . THR B 1 62 ? 16.516 7.586 13.195 1 94.62 62 THR B CA 1
ATOM 4420 C C . THR B 1 62 ? 15.953 7.703 11.781 1 94.62 62 THR B C 1
ATOM 4422 O O . THR B 1 62 ? 14.742 7.633 11.578 1 94.62 62 THR B O 1
ATOM 4425 N N . THR B 1 63 ? 16.922 7.949 10.805 1 93.62 63 THR B N 1
ATOM 4426 C CA . THR B 1 63 ? 16.453 8.125 9.438 1 93.62 63 THR B CA 1
ATOM 4427 C C . THR B 1 63 ? 17.141 7.125 8.5 1 93.62 63 THR B C 1
ATOM 4429 O O . THR B 1 63 ? 16.922 7.152 7.289 1 93.62 63 THR B O 1
ATOM 4432 N N . SER B 1 64 ? 18.016 6.289 9.062 1 96.88 64 SER B N 1
ATOM 4433 C CA . SER B 1 64 ? 18.609 5.223 8.266 1 96.88 64 SER B CA 1
ATOM 4434 C C . SER B 1 64 ? 19.062 4.062 9.141 1 96.88 64 SER B C 1
ATOM 4436 O O . SER B 1 64 ? 19.547 4.273 10.258 1 96.88 64 SER B O 1
ATOM 4438 N N . ILE B 1 65 ? 18.875 2.908 8.703 1 98.44 65 ILE B N 1
ATOM 4439 C CA . ILE B 1 65 ? 19.375 1.68 9.312 1 98.44 65 ILE B CA 1
ATOM 4440 C C . ILE B 1 65 ? 20.172 0.88 8.297 1 98.44 65 ILE B C 1
ATOM 4442 O O . ILE B 1 65 ? 19.641 0.465 7.262 1 98.44 65 ILE B O 1
ATOM 4446 N N . SER B 1 66 ? 21.453 0.706 8.531 1 98.69 66 SER B N 1
ATOM 4447 C CA . SER B 1 66 ? 22.312 -0.123 7.699 1 98.69 66 SER B CA 1
ATOM 4448 C C . SER B 1 66 ? 22.875 -1.302 8.484 1 98.69 66 SER B C 1
ATOM 4450 O O . SER B 1 66 ? 23.359 -1.133 9.609 1 98.69 66 SER B O 1
ATOM 4452 N N . VAL B 1 67 ? 22.781 -2.467 7.91 1 98.75 67 VAL B N 1
ATOM 4453 C CA . VAL B 1 67 ? 23.266 -3.688 8.547 1 98.75 67 VAL B CA 1
ATOM 4454 C C . VAL B 1 67 ? 24.266 -4.391 7.637 1 98.75 67 VAL B C 1
ATOM 4456 O O . VAL B 1 67 ? 24.031 -4.492 6.426 1 98.75 67 VAL B O 1
ATOM 4459 N N . LEU B 1 68 ? 25.344 -4.793 8.172 1 98.75 68 LEU B N 1
ATOM 4460 C CA . LEU B 1 68 ? 26.312 -5.676 7.531 1 98.75 68 LEU B CA 1
ATOM 4461 C C . LEU B 1 68 ? 26.438 -6.984 8.297 1 98.75 68 LEU B C 1
ATOM 4463 O O . LEU B 1 68 ? 26.688 -6.977 9.508 1 98.75 68 LEU B O 1
ATOM 4467 N N . GLN B 1 69 ? 26.234 -8.055 7.609 1 98.69 69 GLN B N 1
ATOM 4468 C CA . GLN B 1 69 ? 26.297 -9.383 8.195 1 98.69 69 GLN B CA 1
ATOM 4469 C C . GLN B 1 69 ? 27.609 -10.078 7.848 1 98.69 69 GLN B C 1
ATOM 4471 O O . GLN B 1 69 ? 28.031 -10.094 6.688 1 98.69 69 GLN B O 1
ATOM 4476 N N . LYS B 1 70 ? 28.25 -10.617 8.875 1 98.38 70 LYS B N 1
ATOM 4477 C CA . LYS B 1 70 ? 29.344 -11.57 8.734 1 98.38 70 LYS B CA 1
ATOM 4478 C C . LYS B 1 70 ? 29.062 -12.852 9.516 1 98.38 70 LYS B C 1
ATOM 4480 O O . LYS B 1 70 ? 28.391 -12.828 10.547 1 98.38 70 LYS B O 1
ATOM 4485 N N . TYR B 1 71 ? 29.578 -13.992 8.969 1 98 71 TYR B N 1
ATOM 4486 C CA . TYR B 1 71 ? 29.438 -15.211 9.75 1 98 71 TYR B CA 1
ATOM 4487 C C . TYR B 1 71 ? 30.516 -16.219 9.375 1 98 71 TYR B C 1
ATOM 4489 O O . TYR B 1 71 ? 31.125 -16.125 8.305 1 98 71 TYR B O 1
ATOM 4497 N N . SER B 1 72 ? 30.688 -17.141 10.203 1 97.56 72 SER B N 1
ATOM 4498 C CA . SER B 1 72 ? 31.797 -18.094 10.094 1 97.56 72 SER B CA 1
ATOM 4499 C C . SER B 1 72 ? 31.562 -19.078 8.953 1 97.56 72 SER B C 1
ATOM 4501 O O . SER B 1 72 ? 30.438 -19.5 8.703 1 97.56 72 SER B O 1
ATOM 4503 N N . LEU B 1 73 ? 32.625 -19.406 8.211 1 97.19 73 LEU B N 1
ATOM 4504 C CA . LEU B 1 73 ? 32.719 -20.453 7.199 1 97.19 73 LEU B CA 1
ATOM 4505 C C . LEU B 1 73 ? 31.672 -20.25 6.113 1 97.19 73 LEU B C 1
ATOM 4507 O O . LEU B 1 73 ? 31.078 -21.219 5.625 1 97.19 73 LEU B O 1
ATOM 4511 N N . LYS B 1 74 ? 31.406 -19.031 5.848 1 95.19 74 LYS B N 1
ATOM 4512 C CA . LYS B 1 74 ? 30.562 -18.688 4.711 1 95.19 74 LYS B CA 1
ATOM 4513 C C . LYS B 1 74 ? 31.094 -19.312 3.422 1 95.19 74 LYS B C 1
ATOM 4515 O O . LYS B 1 74 ? 32.281 -19.141 3.082 1 95.19 74 LYS B O 1
ATOM 4520 N N . GLY B 1 75 ? 30.219 -20 2.762 1 90.19 75 GLY B N 1
ATOM 4521 C CA . GLY B 1 75 ? 30.609 -20.688 1.544 1 90.19 75 GLY B CA 1
ATOM 4522 C C . GLY B 1 75 ? 31.344 -21.984 1.806 1 90.19 75 GLY B C 1
ATOM 4523 O O . GLY B 1 75 ? 31.734 -22.688 0.868 1 90.19 75 GLY B O 1
ATOM 4524 N N . LYS B 1 76 ? 31.562 -22.312 3.021 1 94.94 76 LYS B N 1
ATOM 4525 C CA . LYS B 1 76 ? 32.281 -23.531 3.418 1 94.94 76 LYS B CA 1
ATOM 4526 C C . LYS B 1 76 ? 31.453 -24.359 4.387 1 94.94 76 LYS B C 1
ATOM 4528 O O . LYS B 1 76 ? 31.969 -24.844 5.395 1 94.94 76 LYS B O 1
ATOM 4533 N N . GLY B 1 77 ? 30.234 -24.391 4.047 1 93.06 77 GLY B N 1
ATOM 4534 C CA . GLY B 1 77 ? 29.359 -25.266 4.82 1 93.06 77 GLY B CA 1
ATOM 4535 C C . GLY B 1 77 ? 28.266 -24.516 5.566 1 93.06 77 GLY B C 1
ATOM 4536 O O . GLY B 1 77 ? 27.234 -25.078 5.895 1 93.06 77 GLY B O 1
ATOM 4537 N N . ASN B 1 78 ? 28.625 -23.281 5.918 1 95.38 78 ASN B N 1
ATOM 4538 C CA . ASN B 1 78 ? 27.609 -22.484 6.605 1 95.38 78 ASN B CA 1
ATOM 4539 C C . ASN B 1 78 ? 26.859 -21.578 5.633 1 95.38 78 ASN B C 1
ATOM 4541 O O . ASN B 1 78 ? 27.453 -21.031 4.695 1 95.38 78 ASN B O 1
ATOM 4545 N N . ALA B 1 79 ? 25.578 -21.5 5.777 1 94.31 79 ALA B N 1
ATOM 4546 C CA . ALA B 1 79 ? 24.719 -20.578 5.047 1 94.31 79 ALA B CA 1
ATOM 4547 C C . ALA B 1 79 ? 23.734 -19.906 5.984 1 94.31 79 ALA B C 1
ATOM 4549 O O . ALA B 1 79 ? 23.062 -20.562 6.785 1 94.31 79 ALA B O 1
ATOM 4550 N N . LEU B 1 80 ? 23.688 -18.562 5.887 1 96.62 80 LEU B N 1
ATOM 4551 C CA . LEU B 1 80 ? 22.875 -17.766 6.812 1 96.62 80 LEU B CA 1
ATOM 4552 C C . LEU B 1 80 ? 22.156 -16.641 6.082 1 96.62 80 LEU B C 1
ATOM 4554 O O . LEU B 1 80 ? 22.781 -15.656 5.684 1 96.62 80 LEU B O 1
ATOM 4558 N N . ASP B 1 81 ? 20.844 -16.828 5.965 1 96.75 81 ASP B N 1
ATOM 4559 C CA . ASP B 1 81 ? 20.016 -15.844 5.273 1 96.75 81 ASP B CA 1
ATOM 4560 C C . ASP B 1 81 ? 19.844 -14.578 6.113 1 96.75 81 ASP B C 1
ATOM 4562 O O . ASP B 1 81 ? 20.109 -14.586 7.316 1 96.75 81 ASP B O 1
ATOM 4566 N N . LEU B 1 82 ? 19.375 -13.508 5.449 1 98.19 82 LEU B N 1
ATOM 4567 C CA . LEU B 1 82 ? 19.312 -12.195 6.078 1 98.19 82 LEU B CA 1
ATOM 4568 C C . LEU B 1 82 ? 17.969 -11.523 5.801 1 98.19 82 LEU B C 1
ATOM 4570 O O . LEU B 1 82 ? 17.469 -11.57 4.676 1 98.19 82 LEU B O 1
ATOM 4574 N N . GLY B 1 83 ? 17.344 -10.938 6.852 1 98.25 83 GLY B N 1
ATOM 4575 C CA . GLY B 1 83 ? 16.125 -10.164 6.746 1 98.25 83 GLY B CA 1
ATOM 4576 C C . GLY B 1 83 ? 15.969 -9.133 7.852 1 98.25 83 GLY B C 1
ATOM 4577 O O . GLY B 1 83 ? 16.906 -8.883 8.609 1 98.25 83 GLY B O 1
ATOM 4578 N N . CYS B 1 84 ? 14.781 -8.453 7.859 1 98.25 84 CYS B N 1
ATOM 4579 C CA . CYS B 1 84 ? 14.562 -7.395 8.836 1 98.25 84 CYS B CA 1
ATOM 4580 C C . CYS B 1 84 ? 13.078 -7.23 9.148 1 98.25 84 CYS B C 1
ATOM 4582 O O . CYS B 1 84 ? 12.242 -7.273 8.242 1 98.25 84 CYS B O 1
ATOM 4584 N N . TRP B 1 85 ? 12.789 -7.102 10.43 1 96.69 85 TRP B N 1
ATOM 4585 C CA . TRP B 1 85 ? 11.477 -6.691 10.922 1 96.69 85 TRP B CA 1
ATOM 4586 C C . TRP B 1 85 ? 11.578 -5.406 11.734 1 96.69 85 TRP B C 1
ATOM 4588 O O . TRP B 1 85 ? 12.547 -5.207 12.477 1 96.69 85 TRP B O 1
ATOM 4598 N N . ASP B 1 86 ? 10.547 -4.555 11.578 1 94.25 86 ASP B N 1
ATOM 4599 C CA . ASP B 1 86 ? 10.57 -3.291 12.312 1 94.25 86 ASP B CA 1
ATOM 4600 C C . ASP B 1 86 ? 9.922 -3.439 13.688 1 94.25 86 ASP B C 1
ATOM 4602 O O . ASP B 1 86 ? 9.789 -4.555 14.195 1 94.25 86 ASP B O 1
ATOM 4606 N N . GLN B 1 87 ? 9.648 -2.283 14.359 1 89.75 87 GLN B N 1
ATOM 4607 C CA . GLN B 1 87 ? 9.258 -2.248 15.766 1 89.75 87 GLN B CA 1
ATOM 4608 C C . GLN B 1 87 ? 7.898 -2.906 15.969 1 89.75 87 GLN B C 1
ATOM 4610 O O . GLN B 1 87 ? 7.512 -3.205 17.109 1 89.75 87 GLN B O 1
ATOM 4615 N N . ARG B 1 88 ? 7.148 -3.152 14.922 1 86.31 88 ARG B N 1
ATOM 4616 C CA . ARG B 1 88 ? 5.852 -3.805 15.047 1 86.31 88 ARG B CA 1
ATOM 4617 C C . ARG B 1 88 ? 6.008 -5.297 15.32 1 86.31 88 ARG B C 1
ATOM 4619 O O . ARG B 1 88 ? 5.062 -5.961 15.75 1 86.31 88 ARG B O 1
ATOM 4626 N N . GLY B 1 89 ? 7.195 -5.789 15.008 1 86.19 89 GLY B N 1
ATOM 4627 C CA . GLY B 1 89 ? 7.531 -7.113 15.5 1 86.19 89 GLY B CA 1
ATOM 4628 C C . GLY B 1 89 ? 7.426 -8.188 14.438 1 86.19 89 GLY B C 1
ATOM 4629 O O . GLY B 1 89 ? 7.016 -7.914 13.305 1 86.19 89 GLY B O 1
ATOM 4630 N N . HIS B 1 90 ? 7.867 -9.391 14.852 1 89 90 HIS B N 1
ATOM 4631 C CA . HIS B 1 90 ? 7.914 -10.539 13.945 1 89 90 HIS B CA 1
ATOM 4632 C C . HIS B 1 90 ? 6.98 -11.648 14.422 1 89 90 HIS B C 1
ATOM 4634 O O . HIS B 1 90 ? 6.93 -12.719 13.812 1 89 90 HIS B O 1
ATOM 4640 N N . HIS B 1 91 ? 6.234 -11.328 15.445 1 82.88 91 HIS B N 1
ATOM 4641 C CA . HIS B 1 91 ? 5.324 -12.336 15.977 1 82.88 91 HIS B CA 1
ATOM 4642 C C . HIS B 1 91 ? 4.113 -12.516 15.062 1 82.88 91 HIS B C 1
ATOM 4644 O O . HIS B 1 91 ? 3.604 -11.547 14.5 1 82.88 91 HIS B O 1
ATOM 4650 N N . LEU B 1 92 ? 3.736 -13.766 14.922 1 75.94 92 LEU B N 1
ATOM 4651 C CA . LEU B 1 92 ? 2.615 -14.094 14.047 1 75.94 92 LEU B CA 1
ATOM 4652 C C . LEU B 1 92 ? 1.286 -13.797 14.734 1 75.94 92 LEU B C 1
ATOM 4654 O O . LEU B 1 92 ? 1.127 -14.062 15.93 1 75.94 92 LEU B O 1
ATOM 4658 N N . ALA B 1 93 ? 0.478 -12.992 13.984 1 66.62 93 ALA B N 1
ATOM 4659 C CA . ALA B 1 93 ? -0.882 -12.711 14.438 1 66.62 93 ALA B CA 1
ATOM 4660 C C . ALA B 1 93 ? -1.91 -13.367 13.516 1 66.62 93 ALA B C 1
ATOM 4662 O O . ALA B 1 93 ? -1.549 -14.023 12.539 1 66.62 93 ALA B O 1
ATOM 4663 N N . LEU B 1 94 ? -3.219 -13.281 13.844 1 56.34 94 LEU B N 1
ATOM 4664 C CA . LEU B 1 94 ? -4.359 -13.742 13.062 1 56.34 94 LEU B CA 1
ATOM 4665 C C . LEU B 1 94 ? -4.152 -15.188 12.609 1 56.34 94 LEU B C 1
ATOM 4667 O O . LEU B 1 94 ? -4.121 -15.469 11.406 1 56.34 94 LEU B O 1
ATOM 4671 N N . GLU B 1 95 ? -3.965 -16.016 13.453 1 52.25 95 GLU B N 1
ATOM 4672 C CA . GLU B 1 95 ? -3.854 -17.453 13.266 1 52.25 95 GLU B CA 1
ATOM 4673 C C . GLU B 1 95 ? -2.516 -17.828 12.625 1 52.25 95 GLU B C 1
ATOM 4675 O O . GLU B 1 95 ? -2.438 -18.781 11.844 1 52.25 95 GLU B O 1
ATOM 4680 N N . GLY B 1 96 ? -1.562 -16.891 12.836 1 46.53 96 GLY B N 1
ATOM 4681 C CA . GLY B 1 96 ? -0.2 -17.281 12.508 1 46.53 96 GLY B CA 1
ATOM 4682 C C . GLY B 1 96 ? 0.226 -16.844 11.117 1 46.53 96 GLY B C 1
ATOM 4683 O O . GLY B 1 96 ? 1.258 -17.297 10.609 1 46.53 96 GLY B O 1
ATOM 4684 N N . ASN B 1 97 ? -0.553 -16.062 10.469 1 44.56 97 ASN B N 1
ATOM 4685 C CA . ASN B 1 97 ? -0.199 -15.797 9.078 1 44.56 97 ASN B CA 1
ATOM 4686 C C . ASN B 1 97 ? -0.043 -14.305 8.805 1 44.56 97 ASN B C 1
ATOM 4688 O O . ASN B 1 97 ? -0.083 -13.875 7.652 1 44.56 97 ASN B O 1
ATOM 4692 N N . PHE B 1 98 ? 0.029 -13.648 9.906 1 59.03 98 PHE B N 1
ATOM 4693 C CA . PHE B 1 98 ? 0.125 -12.211 9.727 1 59.03 98 PHE B CA 1
ATOM 4694 C C . PHE B 1 98 ? 1.203 -11.617 10.633 1 59.03 98 PHE B C 1
ATOM 4696 O O . PHE B 1 98 ? 1.339 -12.023 11.789 1 59.03 98 PHE B O 1
ATOM 4703 N N . THR B 1 99 ? 2.162 -10.969 9.992 1 64.06 99 THR B N 1
ATOM 4704 C CA . THR B 1 99 ? 3.08 -10.125 10.758 1 64.06 99 THR B CA 1
ATOM 4705 C C . THR B 1 99 ? 3.004 -8.68 10.281 1 64.06 99 THR B C 1
ATOM 4707 O O . THR B 1 99 ? 2.682 -8.414 9.117 1 64.06 99 THR B O 1
ATOM 4710 N N . THR B 1 100 ? 3.236 -7.789 11.133 1 75 100 THR B N 1
ATOM 4711 C CA . THR B 1 100 ? 3.068 -6.387 10.766 1 75 100 THR B CA 1
ATOM 4712 C C . THR B 1 100 ? 4.422 -5.703 10.609 1 75 100 THR B C 1
ATOM 4714 O O . THR B 1 100 ? 4.508 -4.598 10.062 1 75 100 THR B O 1
ATOM 4717 N N . GLY B 1 101 ? 5.512 -6.383 10.898 1 87.94 101 GLY B N 1
ATOM 4718 C CA . GLY B 1 101 ? 6.738 -5.602 10.945 1 87.94 101 GLY B CA 1
ATOM 4719 C C . GLY B 1 101 ? 7.715 -5.953 9.844 1 87.94 101 GLY B C 1
ATOM 4720 O O . GLY B 1 101 ? 8.852 -5.48 9.844 1 87.94 101 GLY B O 1
ATOM 4721 N N . PHE B 1 102 ? 7.254 -6.707 8.812 1 93.94 102 PHE B N 1
ATOM 4722 C CA . PHE B 1 102 ? 8.172 -7.16 7.781 1 93.94 102 PHE B CA 1
ATOM 4723 C C . PHE B 1 102 ? 8.719 -5.98 6.984 1 93.94 102 PHE B C 1
ATOM 4725 O O . PHE B 1 102 ? 7.953 -5.152 6.488 1 93.94 102 PHE B O 1
ATOM 4732 N N . ARG B 1 103 ? 10.117 -5.934 6.824 1 96.5 103 ARG B N 1
ATOM 4733 C CA . ARG B 1 103 ? 10.758 -4.852 6.086 1 96.5 103 ARG B CA 1
ATOM 4734 C C . ARG B 1 103 ? 11.664 -5.395 4.988 1 96.5 103 ARG B C 1
ATOM 4736 O O . ARG B 1 103 ? 12.305 -4.629 4.27 1 96.5 103 ARG B O 1
ATOM 4743 N N . GLY B 1 104 ? 11.805 -6.73 4.953 1 97.31 104 GLY B N 1
ATOM 4744 C CA . GLY B 1 104 ? 12.547 -7.23 3.807 1 97.31 104 GLY B CA 1
ATOM 4745 C C . GLY B 1 104 ? 13.25 -8.547 4.078 1 97.31 104 GLY B C 1
ATOM 4746 O O . GLY B 1 104 ? 13.359 -8.969 5.23 1 97.31 104 GLY B O 1
ATOM 4747 N N . TRP B 1 105 ? 13.695 -9.125 3.018 1 97.94 105 TRP B N 1
ATOM 4748 C CA . TRP B 1 105 ? 14.398 -10.406 2.98 1 97.94 105 TRP B CA 1
ATOM 4749 C C . TRP B 1 105 ? 15.273 -10.508 1.732 1 97.94 105 TRP B C 1
ATOM 4751 O O . TRP B 1 105 ? 14.82 -10.195 0.626 1 97.94 105 TRP B O 1
ATOM 4761 N N . SER B 1 106 ? 16.516 -10.945 1.969 1 96.81 106 SER B N 1
ATOM 4762 C CA . SER B 1 106 ? 17.375 -11.125 0.81 1 96.81 106 SER B CA 1
ATOM 4763 C C . SER B 1 106 ? 17.859 -12.57 0.709 1 96.81 106 SER B C 1
ATOM 4765 O O . SER B 1 106 ? 18.516 -12.945 -0.27 1 96.81 106 SER B O 1
ATOM 4767 N N . GLY B 1 107 ? 17.484 -13.344 1.692 1 94.44 107 GLY B N 1
ATOM 4768 C CA . GLY B 1 107 ? 18.125 -14.648 1.712 1 94.44 107 GLY B CA 1
ATOM 4769 C C . GLY B 1 107 ? 19.641 -14.578 1.756 1 94.44 107 GLY B C 1
ATOM 4770 O O . GLY B 1 107 ? 20.203 -13.766 2.492 1 94.44 107 GLY B O 1
ATOM 4771 N N . GLY B 1 108 ? 20.266 -15.492 1.033 1 93.62 108 GLY B N 1
ATOM 4772 C CA . GLY B 1 108 ? 21.719 -15.5 0.976 1 93.62 108 GLY B CA 1
ATOM 4773 C C . GLY B 1 108 ? 22.266 -14.594 -0.104 1 93.62 108 GLY B C 1
ATOM 4774 O O . GLY B 1 108 ? 23.484 -14.5 -0.282 1 93.62 108 GLY B O 1
ATOM 4775 N N . ALA B 1 109 ? 21.391 -13.812 -0.792 1 94.19 109 ALA B N 1
ATOM 4776 C CA . ALA B 1 109 ? 21.797 -13.023 -1.946 1 94.19 109 ALA B CA 1
ATOM 4777 C C . ALA B 1 109 ? 22.625 -11.812 -1.514 1 94.19 109 ALA B C 1
ATOM 4779 O O . ALA B 1 109 ? 23.438 -11.297 -2.287 1 94.19 109 ALA B O 1
ATOM 4780 N N . ARG B 1 110 ? 22.328 -11.312 -0.259 1 95.38 110 ARG B N 1
ATOM 4781 C CA . ARG B 1 110 ? 23.031 -10.148 0.265 1 95.38 110 ARG B CA 1
ATOM 4782 C C . ARG B 1 110 ? 23.547 -10.406 1.678 1 95.38 110 ARG B C 1
ATOM 4784 O O . ARG B 1 110 ? 23 -11.234 2.402 1 95.38 110 ARG B O 1
ATOM 4791 N N . ASP B 1 111 ? 24.641 -9.688 1.966 1 97.56 111 ASP B N 1
ATOM 4792 C CA . ASP B 1 111 ? 25.125 -9.719 3.342 1 97.56 111 ASP B CA 1
ATOM 4793 C C . ASP B 1 111 ? 24.938 -8.375 4.027 1 97.56 111 ASP B C 1
ATOM 4795 O O . ASP B 1 111 ? 25.5 -8.117 5.094 1 97.56 111 ASP B O 1
ATOM 4799 N N . ASN B 1 112 ? 24.234 -7.551 3.355 1 98.56 112 ASN B N 1
ATOM 4800 C CA . ASN B 1 112 ? 23.953 -6.238 3.922 1 98.56 112 ASN B CA 1
ATOM 4801 C C . ASN B 1 112 ? 22.641 -5.664 3.381 1 98.56 112 ASN B C 1
ATOM 4803 O O . ASN B 1 112 ? 22.141 -6.125 2.357 1 98.56 112 ASN B O 1
ATOM 4807 N N . PHE B 1 113 ? 22.109 -4.703 4.102 1 98.62 113 PHE B N 1
ATOM 4808 C CA . PHE B 1 113 ? 20.984 -3.92 3.605 1 98.62 113 PHE B CA 1
ATOM 4809 C C . PHE B 1 113 ? 20.922 -2.557 4.281 1 98.62 113 PHE B C 1
ATOM 4811 O O . PHE B 1 113 ? 21.547 -2.352 5.328 1 98.62 113 PHE B O 1
ATOM 4818 N N . THR B 1 114 ? 20.297 -1.637 3.605 1 98.56 114 THR B N 1
ATOM 4819 C CA . THR B 1 114 ? 19.969 -0.317 4.137 1 98.56 114 THR B CA 1
ATOM 4820 C C . THR B 1 114 ? 18.484 -0.012 3.961 1 98.56 114 THR B C 1
ATOM 4822 O O . THR B 1 114 ? 17.906 -0.309 2.914 1 98.56 114 THR B O 1
ATOM 4825 N N . ILE B 1 115 ? 17.875 0.535 5 1 97.88 115 ILE B N 1
ATOM 4826 C CA . ILE B 1 115 ? 16.484 0.984 4.965 1 97.88 115 ILE B CA 1
ATOM 4827 C C . ILE B 1 115 ? 16.406 2.457 5.359 1 97.88 115 ILE B C 1
ATOM 4829 O O . ILE B 1 115 ? 16.953 2.859 6.391 1 97.88 115 ILE B O 1
ATOM 4833 N N . THR B 1 116 ? 15.797 3.295 4.516 1 95.31 116 THR B N 1
ATOM 4834 C CA . THR B 1 116 ? 15.531 4.707 4.77 1 95.31 116 THR B CA 1
ATOM 4835 C C . THR B 1 116 ? 14.102 5.066 4.375 1 95.31 116 THR B C 1
ATOM 4837 O O . THR B 1 116 ? 13.414 4.273 3.736 1 95.31 116 THR B O 1
ATOM 4840 N N . PRO B 1 117 ? 13.609 6.211 4.746 1 91.62 117 PRO B N 1
ATOM 4841 C CA . PRO B 1 117 ? 12.289 6.66 4.285 1 91.62 117 PRO B CA 1
ATOM 4842 C C . PRO B 1 117 ? 12.234 6.859 2.771 1 91.62 117 PRO B C 1
ATOM 4844 O O . PRO B 1 117 ? 11.148 6.836 2.18 1 91.62 117 PRO B O 1
ATOM 4847 N N . GLU B 1 118 ? 13.391 7.039 2.109 1 89.5 118 GLU B N 1
ATOM 4848 C CA . GLU B 1 118 ? 13.461 7.383 0.693 1 89.5 118 GLU B CA 1
ATOM 4849 C C . GLU B 1 118 ? 13.75 6.152 -0.162 1 89.5 118 GLU B C 1
ATOM 4851 O O . GLU B 1 118 ? 13.227 6.023 -1.27 1 89.5 118 GLU B O 1
ATOM 4856 N N . TYR B 1 119 ? 14.641 5.32 0.363 1 92.81 119 TYR B N 1
ATOM 4857 C CA . TYR B 1 119 ? 15.055 4.156 -0.416 1 92.81 119 TYR B CA 1
ATOM 4858 C C . TYR B 1 119 ? 15.445 3.002 0.497 1 92.81 119 TYR B C 1
ATOM 4860 O O . TYR B 1 119 ? 15.672 3.195 1.693 1 92.81 119 TYR B O 1
ATOM 4868 N N . ALA B 1 120 ? 15.469 1.814 -0.033 1 97.19 120 ALA B N 1
ATOM 4869 C CA . ALA B 1 120 ? 16 0.623 0.624 1 97.19 120 ALA B CA 1
ATOM 4870 C C . ALA B 1 120 ? 16.75 -0.265 -0.37 1 97.19 120 ALA B C 1
ATOM 4872 O O . ALA B 1 120 ? 16.547 -0.148 -1.582 1 97.19 120 ALA B O 1
ATOM 4873 N N . SER B 1 121 ? 17.641 -1.095 0.171 1 97.44 121 SER B N 1
ATOM 4874 C CA . SER B 1 121 ? 18.281 -2.107 -0.661 1 97.44 121 SER B CA 1
ATOM 4875 C C . SER B 1 121 ? 17.25 -3.008 -1.331 1 97.44 121 SER B C 1
ATOM 4877 O O . SER B 1 121 ? 16.188 -3.295 -0.753 1 97.44 121 SER B O 1
ATOM 4879 N N . PRO B 1 122 ? 17.578 -3.516 -2.611 1 96.75 122 PRO B N 1
ATOM 4880 C CA . PRO B 1 122 ? 16.672 -4.484 -3.223 1 96.75 122 PRO B CA 1
ATOM 4881 C C . PRO B 1 122 ? 16.375 -5.668 -2.309 1 96.75 122 PRO B C 1
ATOM 4883 O O . PRO B 1 122 ? 17.281 -6.227 -1.695 1 96.75 122 PRO B O 1
ATOM 4886 N N . GLY B 1 123 ? 15.133 -5.98 -2.215 1 97.94 123 GLY B N 1
ATOM 4887 C CA . GLY B 1 123 ? 14.688 -7.027 -1.308 1 97.94 123 GLY B CA 1
ATOM 4888 C C . GLY B 1 123 ? 14.086 -6.484 -0.024 1 97.94 123 GLY B C 1
ATOM 4889 O O . GLY B 1 123 ? 13.43 -7.219 0.721 1 97.94 123 GLY B O 1
ATOM 4890 N N . TYR B 1 124 ? 14.32 -5.172 0.224 1 97.75 124 TYR B N 1
ATOM 4891 C CA . TYR B 1 124 ? 13.836 -4.512 1.43 1 97.75 124 TYR B CA 1
ATOM 4892 C C . TYR B 1 124 ? 12.867 -3.387 1.082 1 97.75 124 TYR B C 1
ATOM 4894 O O . TYR B 1 124 ? 12.789 -2.963 -0.074 1 97.75 124 TYR B O 1
ATOM 4902 N N . ILE B 1 125 ? 12.117 -2.984 2.074 1 95.69 125 ILE B N 1
ATOM 4903 C CA . ILE B 1 125 ? 11.031 -2.031 1.845 1 95.69 125 ILE B CA 1
ATOM 4904 C C . ILE B 1 125 ? 11.367 -0.7 2.516 1 95.69 125 ILE B C 1
ATOM 4906 O O . ILE B 1 125 ? 11.539 -0.638 3.734 1 95.69 125 ILE B O 1
ATOM 4910 N N . ALA B 1 126 ? 11.422 0.344 1.7 1 94 126 ALA B N 1
ATOM 4911 C CA . ALA B 1 126 ? 11.648 1.697 2.201 1 94 126 ALA B CA 1
ATOM 4912 C C . ALA B 1 126 ? 10.422 2.221 2.941 1 94 126 ALA B C 1
ATOM 4914 O O . ALA B 1 126 ? 9.328 1.657 2.824 1 94 126 ALA B O 1
ATOM 4915 N N . GLY B 1 127 ? 10.648 3.275 3.701 1 91.06 127 GLY B N 1
ATOM 4916 C CA . GLY B 1 127 ? 9.547 3.906 4.414 1 91.06 127 GLY B CA 1
ATOM 4917 C C . GLY B 1 127 ? 9.938 4.418 5.785 1 91.06 127 GLY B C 1
ATOM 4918 O O . GLY B 1 127 ? 11.117 4.367 6.16 1 91.06 127 GLY B O 1
ATOM 4919 N N . ALA B 1 128 ? 8.984 4.848 6.496 1 88.31 128 ALA B N 1
ATOM 4920 C CA . ALA B 1 128 ? 9.195 5.496 7.785 1 88.31 128 ALA B CA 1
ATOM 4921 C C . ALA B 1 128 ? 9.922 4.562 8.75 1 88.31 128 ALA B C 1
ATOM 4923 O O . ALA B 1 128 ? 9.656 3.361 8.789 1 88.31 128 ALA B O 1
ATOM 4924 N N . ILE B 1 129 ? 10.836 5.129 9.508 1 92.62 129 ILE B N 1
ATOM 4925 C CA . ILE B 1 129 ? 11.523 4.438 10.594 1 92.62 129 ILE B CA 1
ATOM 4926 C C . ILE B 1 129 ? 10.992 4.93 11.938 1 92.62 129 ILE B C 1
ATOM 4928 O O . ILE B 1 129 ? 11.227 6.078 12.32 1 92.62 129 ILE B O 1
ATOM 4932 N N . GLN B 1 130 ? 10.305 4.02 12.594 1 88.19 130 GLN B N 1
ATOM 4933 C CA . GLN B 1 130 ? 9.758 4.367 13.898 1 88.19 130 GLN B CA 1
ATOM 4934 C C . GLN B 1 130 ? 10.641 3.822 15.023 1 88.19 130 GLN B C 1
ATOM 4936 O O . GLN B 1 130 ? 11.242 2.758 14.883 1 88.19 130 GLN B O 1
ATOM 4941 N N . PRO B 1 131 ? 10.672 4.578 16.125 1 91.38 131 PRO B N 1
ATOM 4942 C CA . PRO B 1 131 ? 11.477 4.082 17.234 1 91.38 131 PRO B CA 1
ATOM 4943 C C . PRO B 1 131 ? 10.906 2.807 17.859 1 91.38 131 PRO B C 1
ATOM 4945 O O . PRO B 1 131 ? 9.695 2.572 17.781 1 91.38 131 PRO B O 1
ATOM 4948 N N . GLY B 1 132 ? 11.727 2.051 18.453 1 92.56 132 GLY B N 1
ATOM 4949 C CA . GLY B 1 132 ? 11.359 0.795 19.078 1 92.56 132 GLY B CA 1
ATOM 4950 C C . GLY B 1 132 ? 12.359 -0.319 18.828 1 92.56 132 GLY B C 1
ATOM 4951 O O . GLY B 1 132 ? 13.484 -0.064 18.391 1 92.56 132 GLY B O 1
ATOM 4952 N N . VAL B 1 133 ? 11.938 -1.456 19.109 1 95.25 133 VAL B N 1
ATOM 4953 C CA . VAL B 1 133 ? 12.82 -2.605 18.953 1 95.25 133 VAL B CA 1
ATOM 4954 C C . VAL B 1 133 ? 12.656 -3.197 17.547 1 95.25 133 VAL B C 1
ATOM 4956 O O . VAL B 1 133 ? 11.578 -3.67 17.188 1 95.25 133 VAL B O 1
ATOM 4959 N N . TRP B 1 134 ? 13.688 -3.041 16.75 1 97.56 134 TRP B N 1
ATOM 4960 C CA . TRP B 1 134 ? 13.766 -3.695 15.445 1 97.56 134 TRP B CA 1
ATOM 4961 C C . TRP B 1 134 ? 14.523 -5.016 15.555 1 97.56 134 TRP B C 1
ATOM 4963 O O . TRP B 1 134 ? 15.18 -5.289 16.562 1 97.56 134 TRP B O 1
ATOM 4973 N N . SER B 1 135 ? 14.422 -5.871 14.531 1 98 135 SER B N 1
ATOM 4974 C CA . SER B 1 135 ? 15.102 -7.164 14.562 1 98 135 SER B CA 1
ATOM 4975 C C . SER B 1 135 ? 15.75 -7.473 13.219 1 98 135 SER B C 1
ATOM 4977 O O . SER B 1 135 ? 15.102 -7.398 12.172 1 98 135 SER B O 1
ATOM 4979 N N . VAL B 1 136 ? 17.047 -7.789 13.266 1 98.62 136 VAL B N 1
ATOM 4980 C CA . VAL B 1 136 ? 17.656 -8.492 12.133 1 98.62 136 VAL B CA 1
ATOM 4981 C C . VAL B 1 136 ? 17.25 -9.969 12.172 1 98.62 136 VAL B C 1
ATOM 4983 O O . VAL B 1 136 ? 17.406 -10.625 13.203 1 98.62 136 VAL B O 1
ATOM 4986 N N . ALA B 1 137 ? 16.703 -10.375 11.109 1 97.69 137 ALA B N 1
ATOM 4987 C CA . ALA B 1 137 ? 16.281 -11.773 11.016 1 97.69 137 ALA B CA 1
ATOM 4988 C C . ALA B 1 137 ? 17.359 -12.617 10.328 1 97.69 137 ALA B C 1
ATOM 4990 O O . ALA B 1 137 ? 17.844 -12.258 9.25 1 97.69 137 ALA B O 1
ATOM 4991 N N . LEU B 1 138 ? 17.703 -13.695 10.938 1 97.75 138 LEU B N 1
ATOM 4992 C CA . LEU B 1 138 ? 18.656 -14.664 10.406 1 97.75 138 LEU B CA 1
ATOM 4993 C C . LEU B 1 138 ? 17.984 -16 10.141 1 97.75 138 LEU B C 1
ATOM 4995 O O . LEU B 1 138 ? 17.234 -16.516 10.992 1 97.75 138 LEU B O 1
ATOM 4999 N N . GLY B 1 139 ? 18.219 -16.5 8.922 1 95.62 139 GLY B N 1
ATOM 5000 C CA . GLY B 1 139 ? 17.688 -17.797 8.562 1 95.62 139 GLY B CA 1
ATOM 5001 C C . GLY B 1 139 ? 18.766 -18.812 8.195 1 95.62 139 GLY B C 1
ATOM 5002 O O . GLY B 1 139 ? 19.125 -18.938 7.027 1 95.62 139 GLY B O 1
ATOM 5003 N N . PRO B 1 140 ? 19.281 -19.5 9.188 1 93.69 140 PRO B N 1
ATOM 5004 C CA . PRO B 1 140 ? 20.25 -20.531 8.836 1 93.69 140 PRO B CA 1
ATOM 5005 C C . PRO B 1 140 ? 19.641 -21.672 8.023 1 93.69 140 PRO B C 1
ATOM 5007 O O . PRO B 1 140 ? 18.531 -22.125 8.32 1 93.69 140 PRO B O 1
ATOM 5010 N N . TYR B 1 141 ? 20.344 -22.094 6.969 1 87.19 141 TYR B N 1
ATOM 5011 C CA . TYR B 1 141 ? 19.781 -23.203 6.227 1 87.19 141 TYR B CA 1
ATOM 5012 C C . TYR B 1 141 ? 20.812 -24.328 6.059 1 87.19 141 TYR B C 1
ATOM 5014 O O . TYR B 1 141 ? 20.453 -25.438 5.684 1 87.19 141 TYR B O 1
ATOM 5022 N N . ASN B 1 142 ? 22.031 -24.047 6.34 1 90 142 ASN B N 1
ATOM 5023 C CA . ASN B 1 142 ? 23.078 -25.062 6.434 1 90 142 ASN B CA 1
ATOM 5024 C C . ASN B 1 142 ? 24.125 -24.688 7.469 1 90 142 ASN B C 1
ATOM 5026 O O . ASN B 1 142 ? 24.406 -23.5 7.68 1 90 142 ASN B O 1
ATOM 5030 N N . SER B 1 143 ? 24.703 -25.812 8.148 1 93.44 143 SER B N 1
ATOM 5031 C CA . SER B 1 143 ? 25.703 -25.531 9.164 1 93.44 143 SER B CA 1
ATOM 5032 C C . SER B 1 143 ? 26.703 -26.672 9.281 1 93.44 143 SER B C 1
ATOM 5034 O O . SER B 1 143 ? 26.344 -27.844 9.102 1 93.44 143 SER B O 1
ATOM 5036 N N . VAL B 1 144 ? 27.875 -26.281 9.633 1 95.44 144 VAL B N 1
ATOM 5037 C CA . VAL B 1 144 ? 28.859 -27.266 10.094 1 95.44 144 VAL B CA 1
ATOM 5038 C C . VAL B 1 144 ? 28.5 -27.719 11.508 1 95.44 144 VAL B C 1
ATOM 5040 O O . VAL B 1 144 ? 27.672 -27.094 12.18 1 95.44 144 VAL B O 1
ATOM 5043 N N . PRO B 1 145 ? 29.188 -28.781 11.867 1 95.81 145 PRO B N 1
ATOM 5044 C CA . PRO B 1 145 ? 28.828 -29.328 13.18 1 95.81 145 PRO B CA 1
ATOM 5045 C C . PRO B 1 145 ? 29.062 -28.328 14.312 1 95.81 145 PRO B C 1
ATOM 5047 O O . PRO B 1 145 ? 28.344 -28.359 15.328 1 95.81 145 PRO B O 1
ATOM 5050 N N . GLN B 1 146 ? 29.953 -27.438 14.148 1 96.25 146 GLN B N 1
ATOM 5051 C CA . GLN B 1 146 ? 30.312 -26.484 15.195 1 96.25 146 GLN B CA 1
ATOM 5052 C C . GLN B 1 146 ? 29.297 -25.344 15.266 1 96.25 146 GLN B C 1
ATOM 5054 O O . GLN B 1 146 ? 29.297 -24.562 16.219 1 96.25 146 GLN B O 1
ATOM 5059 N N . GLY B 1 147 ? 28.469 -25.297 14.367 1 97.31 147 GLY B N 1
ATOM 5060 C CA . GLY B 1 147 ? 27.5 -24.203 14.336 1 97.31 147 GLY B CA 1
ATOM 5061 C C . GLY B 1 147 ? 27.984 -23 13.555 1 97.31 147 GLY B C 1
ATOM 5062 O O . GLY B 1 147 ? 28.922 -23.094 12.766 1 97.31 147 GLY B O 1
ATOM 5063 N N . ILE B 1 148 ? 27.25 -21.859 13.703 1 98.12 148 ILE B N 1
ATOM 5064 C CA . ILE B 1 148 ? 27.547 -20.641 12.953 1 98.12 148 ILE B CA 1
ATOM 5065 C C . ILE B 1 148 ? 27.797 -19.484 13.914 1 98.12 148 ILE B C 1
ATOM 5067 O O . ILE B 1 148 ? 26.922 -19.109 14.703 1 98.12 148 ILE B O 1
ATOM 5071 N N . ASP B 1 149 ? 28.969 -18.953 13.898 1 98.44 149 ASP B N 1
ATOM 5072 C CA . ASP B 1 149 ? 29.234 -17.672 14.562 1 98.44 149 ASP B CA 1
ATOM 5073 C C . ASP B 1 149 ? 28.875 -16.5 13.648 1 98.44 149 ASP B C 1
ATOM 5075 O O . ASP B 1 149 ? 29.281 -16.469 12.484 1 98.44 149 ASP B O 1
ATOM 5079 N N . TYR B 1 150 ? 28.062 -15.555 14.188 1 98.44 150 TYR B N 1
ATOM 5080 C CA . TYR B 1 150 ? 27.719 -14.422 13.344 1 98.44 150 TYR B CA 1
ATOM 5081 C C . TYR B 1 150 ? 28.062 -13.102 14.016 1 98.44 150 TYR B C 1
ATOM 5083 O O . TYR B 1 150 ? 28.25 -13.055 15.234 1 98.44 150 TYR B O 1
ATOM 5091 N N . GLU B 1 151 ? 28.25 -12.086 13.211 1 98.69 151 GLU B N 1
ATOM 5092 C CA . GLU B 1 151 ? 28.484 -10.695 13.594 1 98.69 151 GLU B CA 1
ATOM 5093 C C . GLU B 1 151 ? 27.641 -9.75 12.75 1 98.69 151 GLU B C 1
ATOM 5095 O O . GLU B 1 151 ? 27.641 -9.836 11.523 1 98.69 151 GLU B O 1
ATOM 5100 N N . LEU B 1 152 ? 26.891 -8.898 13.43 1 98.81 152 LEU B N 1
ATOM 5101 C CA . LEU B 1 152 ? 26.062 -7.883 12.781 1 98.81 152 LEU B CA 1
ATOM 5102 C C . LEU B 1 152 ? 26.562 -6.484 13.117 1 98.81 152 LEU B C 1
ATOM 5104 O O . LEU B 1 152 ? 26.531 -6.07 14.281 1 98.81 152 LEU B O 1
ATOM 5108 N N . ASN B 1 153 ? 27.047 -5.797 12.102 1 98.75 153 ASN B N 1
ATOM 5109 C CA . ASN B 1 153 ? 27.359 -4.379 12.234 1 98.75 153 ASN B CA 1
ATOM 5110 C C . ASN B 1 153 ? 26.172 -3.506 11.828 1 98.75 153 ASN B C 1
ATOM 5112 O O . ASN B 1 153 ? 25.781 -3.484 10.656 1 98.75 153 ASN B O 1
ATOM 5116 N N . ILE B 1 154 ? 25.609 -2.809 12.789 1 98.75 154 ILE B N 1
ATOM 5117 C CA . ILE B 1 154 ? 24.422 -2 12.562 1 98.75 154 ILE B CA 1
ATOM 5118 C C . ILE B 1 154 ? 24.766 -0.52 12.719 1 98.75 154 ILE B C 1
ATOM 5120 O O . ILE B 1 154 ? 25.312 -0.106 13.734 1 98.75 154 ILE B O 1
ATOM 5124 N N . ASN B 1 155 ? 24.453 0.234 11.703 1 98.44 155 ASN B N 1
ATOM 5125 C CA . ASN B 1 155 ? 24.625 1.682 11.719 1 98.44 155 ASN B CA 1
ATOM 5126 C C . ASN B 1 155 ? 23.297 2.412 11.633 1 98.44 155 ASN B C 1
ATOM 5128 O O . ASN B 1 155 ? 22.531 2.203 10.695 1 98.44 155 ASN B O 1
ATOM 5132 N N . LEU B 1 156 ? 23 3.242 12.625 1 98.12 156 LEU B N 1
ATOM 5133 C CA . LEU B 1 156 ? 21.828 4.098 12.641 1 98.12 156 LEU B CA 1
ATOM 5134 C C . LEU B 1 156 ? 22.188 5.539 12.312 1 98.12 156 LEU B C 1
ATOM 5136 O O . LEU B 1 156 ? 23.062 6.125 12.953 1 98.12 156 LEU B O 1
ATOM 5140 N N . GLY B 1 157 ? 21.547 6.047 11.273 1 96.5 157 GLY B N 1
ATOM 5141 C CA . GLY B 1 157 ? 21.812 7.418 10.859 1 96.5 157 GLY B CA 1
ATOM 5142 C C . GLY B 1 157 ? 20.672 8.359 11.195 1 96.5 157 GLY B C 1
ATOM 5143 O O . GLY B 1 157 ? 19.547 7.922 11.492 1 96.5 157 GLY B O 1
ATOM 5144 N N . PHE B 1 158 ? 20.984 9.648 11.203 1 93.12 158 PHE B N 1
ATOM 5145 C CA . PHE B 1 158 ? 20.031 10.688 11.586 1 93.12 158 PHE B CA 1
ATOM 5146 C C . PHE B 1 158 ? 20.047 11.836 10.586 1 93.12 158 PHE B C 1
ATOM 5148 O O . PHE B 1 158 ? 19.781 12.984 10.945 1 93.12 158 PHE B O 1
ATOM 5155 N N . GLU B 1 159 ? 20.344 11.523 9.367 1 87.88 159 GLU B N 1
ATOM 5156 C CA . GLU B 1 159 ? 20.422 12.539 8.32 1 87.88 159 GLU B CA 1
ATOM 5157 C C . GLU B 1 159 ? 19.031 13.047 7.941 1 87.88 159 GLU B C 1
ATOM 5159 O O . GLU B 1 159 ? 18.047 12.32 8.055 1 87.88 159 GLU B O 1
ATOM 5164 N N . PRO B 1 160 ? 18.938 14.336 7.473 1 84.81 160 PRO B N 1
ATOM 5165 C CA . PRO B 1 160 ? 17.656 14.852 7.012 1 84.81 160 PRO B CA 1
ATOM 5166 C C . PRO B 1 160 ? 17.062 14.023 5.875 1 84.81 160 PRO B C 1
ATOM 5168 O O . PRO B 1 160 ? 17.781 13.539 5.008 1 84.81 160 PRO B O 1
ATOM 5171 N N . VAL B 1 161 ? 15.773 13.852 5.965 1 88.12 161 VAL B N 1
ATOM 5172 C CA . VAL B 1 161 ? 15.047 13.102 4.945 1 88.12 161 VAL B CA 1
ATOM 5173 C C . VAL B 1 161 ? 14.68 14.031 3.789 1 88.12 161 VAL B C 1
ATOM 5175 O O . VAL B 1 161 ? 14.031 15.062 3.994 1 88.12 161 VAL B O 1
ATOM 5178 N N . LYS B 1 162 ? 14.984 13.695 2.605 1 83.31 162 LYS B N 1
ATOM 5179 C CA . LYS B 1 162 ? 14.789 14.578 1.46 1 83.31 162 LYS B CA 1
ATOM 5180 C C . LYS B 1 162 ? 13.461 14.273 0.761 1 83.31 162 LYS B C 1
ATOM 5182 O O . LYS B 1 162 ? 12.875 15.156 0.126 1 83.31 162 LYS B O 1
ATOM 5187 N N . SER B 1 163 ? 13.109 13.055 0.817 1 85.81 163 SER B N 1
ATOM 5188 C CA . SER B 1 163 ? 11.875 12.617 0.178 1 85.81 163 SER B CA 1
ATOM 5189 C C . SER B 1 163 ? 11.375 11.305 0.776 1 85.81 163 SER B C 1
ATOM 5191 O O . SER B 1 163 ? 12.078 10.672 1.565 1 85.81 163 SER B O 1
ATOM 5193 N N . TYR B 1 164 ? 10.109 11.023 0.471 1 87.25 164 TYR B N 1
ATOM 5194 C CA . TYR B 1 164 ? 9.523 9.758 0.9 1 87.25 164 TYR B CA 1
ATOM 5195 C C . TYR B 1 164 ? 9.375 8.797 -0.277 1 87.25 164 TYR B C 1
ATOM 5197 O O . TYR B 1 164 ? 9.055 9.219 -1.392 1 87.25 164 TYR B O 1
ATOM 5205 N N . PHE B 1 165 ? 9.602 7.578 0.081 1 89.75 165 PHE B N 1
ATOM 5206 C CA . PHE B 1 165 ? 9.391 6.535 -0.919 1 89.75 165 PHE B CA 1
ATOM 5207 C C . PHE B 1 165 ? 7.938 6.508 -1.379 1 89.75 165 PHE B C 1
ATOM 5209 O O . PHE B 1 165 ? 7.023 6.648 -0.566 1 89.75 165 PHE B O 1
ATOM 5216 N N . GLN B 1 166 ? 7.773 6.398 -2.668 1 86.75 166 GLN B N 1
ATOM 5217 C CA . GLN B 1 166 ? 6.465 6.184 -3.277 1 86.75 166 GLN B CA 1
ATOM 5218 C C . GLN B 1 166 ? 6.465 4.926 -4.145 1 86.75 166 GLN B C 1
ATOM 5220 O O . GLN B 1 166 ? 7.23 4.824 -5.102 1 86.75 166 GLN B O 1
ATOM 5225 N N . PRO B 1 167 ? 5.582 3.955 -3.785 1 90.12 167 PRO B N 1
ATOM 5226 C CA . PRO B 1 167 ? 5.508 2.791 -4.672 1 90.12 167 PRO B CA 1
ATOM 5227 C C . PRO B 1 167 ? 4.969 3.135 -6.059 1 90.12 167 PRO B C 1
ATOM 5229 O O . PRO B 1 167 ? 4.188 4.078 -6.203 1 90.12 167 PRO B O 1
ATOM 5232 N N . ALA B 1 168 ? 5.441 2.498 -7.043 1 90.62 168 ALA B N 1
ATOM 5233 C CA . ALA B 1 168 ? 4.93 2.523 -8.406 1 90.62 168 ALA B CA 1
ATOM 5234 C C . ALA B 1 168 ? 4.453 1.14 -8.844 1 90.62 168 ALA B C 1
ATOM 5236 O O . ALA B 1 168 ? 5.258 0.301 -9.258 1 90.62 168 ALA B O 1
ATOM 5237 N N . PHE B 1 169 ? 3.188 0.948 -8.812 1 90.56 169 PHE B N 1
ATOM 5238 C CA . PHE B 1 169 ? 2.641 -0.366 -9.125 1 90.56 169 PHE B CA 1
ATOM 5239 C C . PHE B 1 169 ? 2.408 -0.512 -10.625 1 90.56 169 PHE B C 1
ATOM 5241 O O . PHE B 1 169 ? 1.971 0.432 -11.289 1 90.56 169 PHE B O 1
ATOM 5248 N N . ALA B 1 170 ? 2.727 -1.705 -11.086 1 91.5 170 ALA B N 1
ATOM 5249 C CA . ALA B 1 170 ? 2.357 -2.004 -12.469 1 91.5 170 ALA B CA 1
ATOM 5250 C C . ALA B 1 170 ? 0.842 -2.096 -12.625 1 91.5 170 ALA B C 1
ATOM 5252 O O . ALA B 1 170 ? 0.144 -2.553 -11.719 1 91.5 170 ALA B O 1
ATOM 5253 N N . PRO B 1 171 ? 0.365 -1.669 -13.82 1 87.75 171 PRO B N 1
ATOM 5254 C CA . PRO B 1 171 ? -1.072 -1.832 -14.047 1 87.75 171 PRO B CA 1
ATOM 5255 C C . PRO B 1 171 ? -1.52 -3.291 -13.977 1 87.75 171 PRO B C 1
ATOM 5257 O O . PRO B 1 171 ? -0.788 -4.188 -14.406 1 87.75 171 PRO B O 1
ATOM 5260 N N . SER B 1 172 ? -2.715 -3.455 -13.477 1 90.94 172 SER B N 1
ATOM 5261 C CA . SER B 1 172 ? -3.242 -4.809 -13.344 1 90.94 172 SER B CA 1
ATOM 5262 C C . SER B 1 172 ? -3.973 -5.242 -14.609 1 90.94 172 SER B C 1
ATOM 5264 O O . SER B 1 172 ? -4.406 -6.391 -14.727 1 90.94 172 SER B O 1
ATOM 5266 N N . ARG B 1 173 ? -4.156 -4.297 -15.523 1 90.12 173 ARG B N 1
ATOM 5267 C CA . ARG B 1 173 ? -4.789 -4.586 -16.812 1 90.12 173 ARG B CA 1
ATOM 5268 C C . ARG B 1 173 ? -4.16 -3.76 -17.922 1 90.12 173 ARG B C 1
ATOM 5270 O O . ARG B 1 173 ? -3.848 -2.584 -17.734 1 90.12 173 ARG B O 1
ATOM 5277 N N . ILE B 1 174 ? -3.938 -4.414 -19 1 87.62 174 ILE B N 1
ATOM 5278 C CA . ILE B 1 174 ? -3.414 -3.73 -20.172 1 87.62 174 ILE B CA 1
ATOM 5279 C C . ILE B 1 174 ? -4.527 -3.547 -21.203 1 87.62 174 ILE B C 1
ATOM 5281 O O . ILE B 1 174 ? -5.242 -4.496 -21.531 1 87.62 174 ILE B O 1
ATOM 5285 N N . ASP B 1 175 ? -4.852 -2.225 -21.391 1 72 175 ASP B N 1
ATOM 5286 C CA . ASP B 1 175 ? -5.828 -1.948 -22.438 1 72 175 ASP B CA 1
ATOM 5287 C C . ASP B 1 175 ? -5.148 -1.839 -23.797 1 72 175 ASP B C 1
ATOM 5289 O O . ASP B 1 175 ? -4.363 -0.92 -24.031 1 72 175 ASP B O 1
ATOM 5293 N N . SER B 1 176 ? -5.145 -2.854 -24.531 1 54.78 176 SER B N 1
ATOM 5294 C CA . SER B 1 176 ? -4.488 -2.92 -25.828 1 54.78 176 SER B CA 1
ATOM 5295 C C . SER B 1 176 ? -4.977 -1.804 -26.75 1 54.78 176 SER B C 1
ATOM 5297 O O . SER B 1 176 ? -4.332 -1.499 -27.75 1 54.78 176 SER B O 1
ATOM 5299 N N . SER B 1 177 ? -6.234 -1.218 -26.469 1 48.56 177 SER B N 1
ATOM 5300 C CA . SER B 1 177 ? -6.734 -0.198 -27.391 1 48.56 177 SER B CA 1
ATOM 5301 C C . SER B 1 177 ? -5.879 1.062 -27.344 1 48.56 177 SER B C 1
ATOM 5303 O O . SER B 1 177 ? -5.785 1.798 -28.328 1 48.56 177 SER B O 1
ATOM 5305 N N . LEU B 1 178 ? -5.309 1.344 -26.188 1 43.28 178 LEU B N 1
ATOM 5306 C CA . LEU B 1 178 ? -4.598 2.609 -26.031 1 43.28 178 LEU B CA 1
ATOM 5307 C C . LEU B 1 178 ? -3.256 2.572 -26.766 1 43.28 178 LEU B C 1
ATOM 5309 O O . LEU B 1 178 ? -2.684 3.619 -27.062 1 43.28 178 LEU B O 1
ATOM 5313 N N . TYR B 1 179 ? -2.613 1.485 -26.828 1 39.16 179 TYR B N 1
ATOM 5314 C CA . TYR B 1 179 ? -1.293 1.443 -27.453 1 39.16 179 TYR B CA 1
ATOM 5315 C C . TYR B 1 179 ? -1.386 1.025 -28.922 1 39.16 179 TYR B C 1
ATOM 5317 O O . TYR B 1 179 ? -0.367 0.76 -29.562 1 39.16 179 TYR B O 1
ATOM 5325 N N . MET B 1 180 ? -2.535 0.896 -29.406 1 34.53 180 MET B N 1
ATOM 5326 C CA . MET B 1 180 ? -2.621 0.626 -30.828 1 34.53 180 MET B CA 1
ATOM 5327 C C . MET B 1 180 ? -2.016 1.771 -31.641 1 34.53 180 MET B C 1
ATOM 5329 O O . MET B 1 180 ? -1.929 1.693 -32.875 1 34.53 180 MET B O 1
ATOM 5333 N N . ASN B 1 181 ? -1.987 2.949 -31.047 1 30.72 181 ASN B N 1
ATOM 5334 C CA . ASN B 1 181 ? -1.532 3.904 -32.062 1 30.72 181 ASN B CA 1
ATOM 5335 C C . ASN B 1 181 ? -0.02 3.834 -32.25 1 30.72 181 ASN B C 1
ATOM 5337 O O . ASN B 1 181 ? 0.551 4.633 -33 1 30.72 181 ASN B O 1
ATOM 5341 N N . GLU B 1 182 ? 0.826 3.674 -31.281 1 30.98 182 GLU B N 1
ATOM 5342 C CA . GLU B 1 182 ? 2.195 3.809 -31.766 1 30.98 182 GLU B CA 1
ATOM 5343 C C . GLU B 1 182 ? 2.498 2.777 -32.844 1 30.98 182 GLU B C 1
ATOM 5345 O O . GLU B 1 182 ? 1.817 1.755 -32.938 1 30.98 182 GLU B O 1
ATOM 5350 N N . SER B 1 183 ? 3.871 2.779 -33.5 1 28.3 183 SER B N 1
ATOM 5351 C CA . SER B 1 183 ? 4.238 2.273 -34.844 1 28.3 183 SER B CA 1
ATOM 5352 C C . SER B 1 183 ? 3.77 0.833 -35.031 1 28.3 183 SER B C 1
ATOM 5354 O O . SER B 1 183 ? 3.014 0.539 -35.938 1 28.3 183 SER B O 1
ATOM 5356 N N . GLY B 1 184 ? 4.887 -0.091 -35.344 1 26.97 184 GLY B N 1
ATOM 5357 C CA . GLY B 1 184 ? 5.141 -1.108 -36.344 1 26.97 184 GLY B CA 1
ATOM 5358 C C . GLY B 1 184 ? 4.316 -2.365 -36.156 1 26.97 184 GLY B C 1
ATOM 5359 O O . GLY B 1 184 ? 3.488 -2.432 -35.219 1 26.97 184 GLY B O 1
ATOM 5360 N N . SER B 1 185 ? 5.039 -3.654 -36.469 1 30.16 185 SER B N 1
ATOM 5361 C CA . SER B 1 185 ? 4.809 -4.965 -37.062 1 30.16 185 SER B CA 1
ATOM 5362 C C . SER B 1 185 ? 3.977 -5.852 -36.156 1 30.16 185 SER B C 1
ATOM 5364 O O . SER B 1 185 ? 3 -6.465 -36.594 1 30.16 185 SER B O 1
ATOM 5366 N N . ASN B 1 186 ? 4.586 -6.238 -34.969 1 27.94 186 ASN B N 1
ATOM 5367 C CA . ASN B 1 186 ? 4.199 -7.57 -34.5 1 27.94 186 ASN B CA 1
ATOM 5368 C C . ASN B 1 186 ? 2.869 -7.551 -33.781 1 27.94 186 ASN B C 1
ATOM 5370 O O . ASN B 1 186 ? 2.445 -8.57 -33.219 1 27.94 186 ASN B O 1
ATOM 5374 N N . ILE B 1 187 ? 2.365 -6.406 -33.406 1 32.75 187 ILE B N 1
ATOM 5375 C CA . ILE B 1 187 ? 1.049 -6.473 -32.781 1 32.75 187 ILE B CA 1
ATOM 5376 C C . ILE B 1 187 ? -0.01 -6.785 -33.844 1 32.75 187 ILE B C 1
ATOM 5378 O O . ILE B 1 187 ? -1.195 -6.91 -33.531 1 32.75 187 ILE B O 1
ATOM 5382 N N . ASP B 1 188 ? 0.276 -6.371 -35.094 1 32.97 188 ASP B N 1
ATOM 5383 C CA . ASP B 1 188 ? -0.592 -6.816 -36.156 1 32.97 188 ASP B CA 1
ATOM 5384 C C . ASP B 1 188 ? -0.976 -8.281 -36 1 32.97 188 ASP B C 1
ATOM 5386 O O . ASP B 1 188 ? -1.979 -8.734 -36.562 1 32.97 188 ASP B O 1
ATOM 5390 N N . GLN B 1 189 ? 0.097 -9.102 -35.594 1 31.09 189 GLN B N 1
ATOM 5391 C CA . GLN B 1 189 ? -0.22 -10.523 -35.531 1 31.09 189 GLN B CA 1
ATOM 5392 C C . GLN B 1 189 ? -1.232 -10.805 -34.438 1 31.09 189 GLN B C 1
ATOM 5394 O O . GLN B 1 189 ? -1.815 -11.883 -34.375 1 31.09 189 GLN B O 1
ATOM 5399 N N . LEU B 1 190 ? -1.156 -9.883 -33.375 1 31.83 190 LEU B N 1
ATOM 5400 C CA . LEU B 1 190 ? -2.178 -10.188 -32.375 1 31.83 190 LEU B CA 1
ATOM 5401 C C . LEU B 1 190 ? -3.541 -9.664 -32.812 1 31.83 190 LEU B C 1
ATOM 5403 O O . LEU B 1 190 ? -4.543 -9.867 -32.125 1 31.83 190 LEU B O 1
ATOM 5407 N N . LYS B 1 191 ? -3.512 -8.586 -33.625 1 36.66 191 LYS B N 1
ATOM 5408 C CA . LYS B 1 191 ? -4.789 -8.047 -34.094 1 36.66 191 LYS B CA 1
ATOM 5409 C C . LYS B 1 191 ? -5.523 -9.055 -34.969 1 36.66 191 LYS B C 1
ATOM 5411 O O . LYS B 1 191 ? -6.543 -8.727 -35.562 1 36.66 191 LYS B O 1
ATOM 5416 N N . ASN B 1 192 ? -4.633 -9.914 -35.531 1 31.58 192 ASN B N 1
ATOM 5417 C CA . ASN B 1 192 ? -5.297 -10.562 -36.656 1 31.58 192 ASN B CA 1
ATOM 5418 C C . ASN B 1 192 ? -6.684 -11.062 -36.281 1 31.58 192 ASN B C 1
ATOM 5420 O O . ASN B 1 192 ? -7.426 -11.562 -37.125 1 31.58 192 ASN B O 1
ATOM 5424 N N . ARG B 1 193 ? -6.766 -12.141 -35.375 1 29.98 193 ARG B N 1
ATOM 5425 C CA . ARG B 1 193 ? -8.023 -12.812 -35.719 1 29.98 193 ARG B CA 1
ATOM 5426 C C . ARG B 1 193 ? -9.219 -11.969 -35.281 1 29.98 193 ARG B C 1
ATOM 5428 O O . ARG B 1 193 ? -9.352 -11.625 -34.094 1 29.98 193 ARG B O 1
ATOM 5435 N N . PRO B 1 194 ? -9.852 -11 -36.094 1 33.16 194 PRO B N 1
ATOM 5436 C CA . PRO B 1 194 ? -11.109 -10.273 -35.906 1 33.16 194 PRO B CA 1
ATOM 5437 C C . PRO B 1 194 ? -12.07 -10.984 -34.969 1 33.16 194 PRO B C 1
ATOM 5439 O O . PRO B 1 194 ? -13.23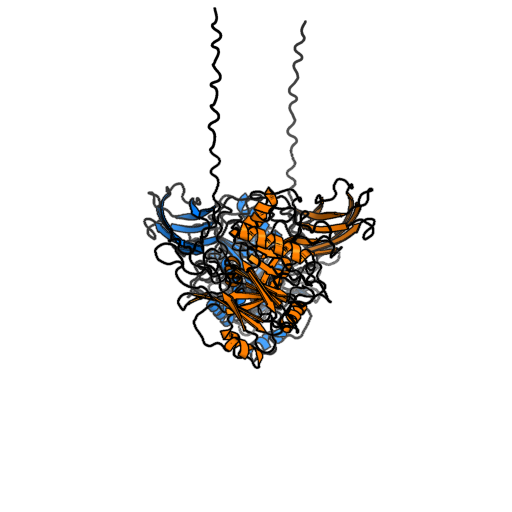4 -10.609 -34.844 1 33.16 194 PRO B O 1
ATOM 5442 N N . GLY B 1 195 ? -12.023 -12.32 -34.906 1 32.84 195 GLY B N 1
ATOM 5443 C CA . GLY B 1 195 ? -13.289 -12.945 -34.531 1 32.84 195 GLY B CA 1
ATOM 5444 C C . GLY B 1 195 ? -13.898 -12.359 -33.281 1 32.84 195 GLY B C 1
ATOM 5445 O O . GLY B 1 195 ? -13.414 -11.359 -32.75 1 32.84 195 GLY B O 1
ATOM 5446 N N . GLN B 1 196 ? -14.75 -13.242 -32.469 1 35.38 196 GLN B N 1
ATOM 5447 C CA . GLN B 1 196 ? -15.742 -13.094 -31.422 1 35.38 196 GLN B CA 1
ATOM 5448 C C . GLN B 1 196 ? -15.195 -12.297 -30.25 1 35.38 196 GLN B C 1
ATOM 5450 O O . GLN B 1 196 ? -14.016 -12.422 -29.891 1 35.38 196 GLN B O 1
ATOM 5455 N N . PRO B 1 197 ? -15.695 -11.219 -29.625 1 49.81 197 PRO B N 1
ATOM 5456 C CA . PRO B 1 197 ? -15.703 -10.781 -28.219 1 49.81 197 PRO B CA 1
ATOM 5457 C C . PRO B 1 197 ? -15.359 -11.906 -27.25 1 49.81 197 PRO B C 1
ATOM 5459 O O . PRO B 1 197 ? -16.109 -12.883 -27.141 1 49.81 197 PRO B O 1
ATOM 5462 N N . GLY B 1 198 ? -14.008 -12.602 -27.172 1 68.44 198 GLY B N 1
ATOM 5463 C CA . GLY B 1 198 ? -13.773 -13.922 -26.594 1 68.44 198 GLY B CA 1
ATOM 5464 C C . GLY B 1 198 ? -12.383 -14.078 -26.031 1 68.44 198 GLY B C 1
ATOM 5465 O O . GLY B 1 198 ? -11.602 -13.125 -25.984 1 68.44 198 GLY B O 1
ATOM 5466 N N . LEU B 1 199 ? -12.023 -15.234 -25.531 1 84.56 199 LEU B N 1
ATOM 5467 C CA . LEU B 1 199 ? -10.781 -15.719 -24.938 1 84.56 199 LEU B CA 1
ATOM 5468 C C . LEU B 1 199 ? -9.648 -15.711 -25.953 1 84.56 199 LEU B C 1
ATOM 5470 O O . LEU B 1 199 ? -9.836 -16.109 -27.094 1 84.56 199 LEU B O 1
ATOM 5474 N N . GLN B 1 200 ? -8.523 -15 -25.734 1 91.5 200 GLN B N 1
ATOM 5475 C CA . GLN B 1 200 ? -7.301 -14.969 -26.531 1 91.5 200 GLN B CA 1
ATOM 5476 C C . GLN B 1 200 ? -6.137 -15.617 -25.781 1 91.5 200 GLN B C 1
ATOM 5478 O O . GLN B 1 200 ? -6.148 -15.688 -24.547 1 91.5 200 GLN B O 1
ATOM 5483 N N . TRP B 1 201 ? -5.207 -16.125 -26.609 1 96.06 201 TRP B N 1
ATOM 5484 C CA . TRP B 1 201 ? -4.035 -16.75 -26.016 1 96.06 201 TRP B CA 1
ATOM 5485 C C . TRP B 1 201 ? -2.934 -15.727 -25.766 1 96.06 201 TRP B C 1
ATOM 5487 O O . TRP B 1 201 ? -2.582 -14.953 -26.656 1 96.06 201 TRP B O 1
ATOM 5497 N N . TYR B 1 202 ? -2.428 -15.664 -24.562 1 96.19 202 TYR B N 1
ATOM 5498 C CA . TYR B 1 202 ? -1.346 -14.766 -24.172 1 96.19 202 TYR B CA 1
ATOM 5499 C C . TYR B 1 202 ? -0.128 -15.547 -23.703 1 96.19 202 TYR B C 1
ATOM 5501 O O . TYR B 1 202 ? -0.25 -16.469 -22.891 1 96.19 202 TYR B O 1
ATOM 5509 N N . ARG B 1 203 ? 1.047 -15.211 -24.25 1 98.06 203 ARG B N 1
ATOM 5510 C CA . ARG B 1 203 ? 2.295 -15.867 -23.875 1 98.06 203 ARG B CA 1
ATOM 5511 C C . ARG B 1 203 ? 2.91 -15.211 -22.641 1 98.06 203 ARG B C 1
ATOM 5513 O O . ARG B 1 203 ? 2.99 -13.984 -22.562 1 98.06 203 ARG B O 1
ATOM 5520 N N . GLY B 1 204 ? 3.326 -16.031 -21.719 1 98.5 204 GLY B N 1
ATOM 5521 C CA . GLY B 1 204 ? 3.871 -15.438 -20.5 1 98.5 204 GLY B CA 1
ATOM 5522 C C . GLY B 1 204 ? 4.82 -16.359 -19.766 1 98.5 204 GLY B C 1
ATOM 5523 O O . GLY B 1 204 ? 5.148 -17.453 -20.266 1 98.5 204 GLY B O 1
ATOM 5524 N N . ASP B 1 205 ? 5.422 -15.891 -18.672 1 98.81 205 ASP B N 1
ATOM 5525 C CA . ASP B 1 205 ? 6.355 -16.562 -17.766 1 98.81 205 ASP B CA 1
ATOM 5526 C C . ASP B 1 205 ? 5.953 -16.359 -16.312 1 98.81 205 ASP B C 1
ATOM 5528 O O . ASP B 1 205 ? 5.855 -15.227 -15.844 1 98.81 205 ASP B O 1
ATOM 5532 N N . PHE B 1 206 ? 5.801 -17.453 -15.562 1 98.69 206 PHE B N 1
ATOM 5533 C CA . PHE B 1 206 ? 5.207 -17.344 -14.227 1 98.69 206 PHE B CA 1
ATOM 5534 C C . PHE B 1 206 ? 6.281 -17.422 -13.156 1 98.69 206 PHE B C 1
ATOM 5536 O O . PHE B 1 206 ? 5.973 -17.469 -11.961 1 98.69 206 PHE B O 1
ATOM 5543 N N . HIS B 1 207 ? 7.562 -17.453 -13.5 1 98.75 207 HIS B N 1
ATOM 5544 C CA . HIS B 1 207 ? 8.633 -17.672 -12.523 1 98.75 207 HIS B CA 1
ATOM 5545 C C . HIS B 1 207 ? 9.883 -16.891 -12.906 1 98.75 207 HIS B C 1
ATOM 5547 O O . HIS B 1 207 ? 10.742 -17.391 -13.633 1 98.75 207 HIS B O 1
ATOM 5553 N N . ILE B 1 208 ? 10.008 -15.664 -12.336 1 98.38 208 ILE B N 1
ATOM 5554 C CA . ILE B 1 208 ? 11.117 -14.789 -12.695 1 98.38 208 ILE B CA 1
ATOM 5555 C C . ILE B 1 208 ? 11.68 -14.125 -11.438 1 98.38 208 ILE B C 1
ATOM 5557 O O . ILE B 1 208 ? 10.922 -13.703 -10.562 1 98.38 208 ILE B O 1
ATOM 5561 N N . HIS B 1 209 ? 13 -14.055 -11.398 1 98.31 209 HIS B N 1
ATOM 5562 C CA . HIS B 1 209 ? 13.664 -13.367 -10.297 1 98.31 209 HIS B CA 1
ATOM 5563 C C . HIS B 1 209 ? 14.43 -12.148 -10.789 1 98.31 209 HIS B C 1
ATOM 5565 O O . HIS B 1 209 ? 14.789 -12.07 -11.969 1 98.31 209 HIS B O 1
ATOM 5571 N N . THR B 1 210 ? 14.656 -11.219 -9.945 1 98.06 210 THR B N 1
ATOM 5572 C CA . THR B 1 210 ? 15.453 -10.023 -10.172 1 98.06 210 THR B CA 1
ATOM 5573 C C . THR B 1 210 ? 16.453 -9.828 -9.039 1 98.06 210 THR B C 1
ATOM 5575 O O . THR B 1 210 ? 16.578 -10.68 -8.156 1 98.06 210 THR B O 1
ATOM 5578 N N . ILE B 1 211 ? 17.156 -8.695 -9.086 1 97.88 211 ILE B N 1
ATOM 5579 C CA . ILE B 1 211 ? 18.141 -8.352 -8.055 1 97.88 211 ILE B CA 1
ATOM 5580 C C . ILE B 1 211 ? 17.422 -8.133 -6.723 1 97.88 211 ILE B C 1
ATOM 5582 O O . ILE B 1 211 ? 18.062 -7.969 -5.684 1 97.88 211 ILE B O 1
ATOM 5586 N N . TYR B 1 212 ? 16.141 -8.148 -6.664 1 97.94 212 TYR B N 1
ATOM 5587 C CA . TYR B 1 212 ? 15.398 -7.961 -5.426 1 97.94 212 TYR B CA 1
ATOM 5588 C C . TYR B 1 212 ? 15.375 -9.242 -4.598 1 97.94 212 TYR B C 1
ATOM 5590 O O . TYR B 1 212 ? 14.922 -9.242 -3.451 1 97.94 212 TYR B O 1
ATOM 5598 N N . SER B 1 213 ? 15.805 -10.266 -5.137 1 97.38 213 SER B N 1
ATOM 5599 C CA . SER B 1 213 ? 16.219 -11.461 -4.402 1 97.38 213 SER B CA 1
ATOM 5600 C C . SER B 1 213 ? 17.547 -11.992 -4.926 1 97.38 213 SER B C 1
ATOM 5602 O O . SER B 1 213 ? 18.594 -11.359 -4.73 1 97.38 213 SER B O 1
ATOM 5604 N N . ASP B 1 214 ? 17.562 -13.141 -5.605 1 96.38 214 ASP B N 1
ATOM 5605 C CA . ASP B 1 214 ? 18.875 -13.68 -5.977 1 96.38 214 ASP B CA 1
ATOM 5606 C C . ASP B 1 214 ? 19.047 -13.688 -7.496 1 96.38 214 ASP B C 1
ATOM 5608 O O . ASP B 1 214 ? 19.984 -14.305 -8.008 1 96.38 214 ASP B O 1
ATOM 5612 N N . GLY B 1 215 ? 18.141 -13.047 -8.227 1 97.44 215 GLY B N 1
ATOM 5613 C CA . GLY B 1 215 ? 18.422 -12.781 -9.633 1 97.44 215 GLY B CA 1
ATOM 5614 C C . GLY B 1 215 ? 19.547 -11.781 -9.844 1 97.44 215 GLY B C 1
ATOM 5615 O O . GLY B 1 215 ? 19.922 -11.062 -8.922 1 97.44 215 GLY B O 1
ATOM 5616 N N . LYS B 1 216 ? 20.031 -11.703 -11.055 1 97.19 216 LYS B N 1
ATOM 5617 C CA . LYS B 1 216 ? 21.219 -10.867 -11.289 1 97.19 216 LYS B CA 1
ATOM 5618 C C . LYS B 1 216 ? 20.859 -9.664 -12.156 1 97.19 216 LYS B C 1
ATOM 5620 O O . LYS B 1 216 ? 21.703 -8.789 -12.383 1 97.19 216 LYS B O 1
ATOM 5625 N N . GLN B 1 217 ? 19.625 -9.602 -12.562 1 96.75 217 GLN B N 1
ATOM 5626 C CA . GLN B 1 217 ? 19.25 -8.492 -13.438 1 96.75 217 GLN B CA 1
ATOM 5627 C C . GLN B 1 217 ? 18.266 -7.551 -12.75 1 96.75 217 GLN B C 1
ATOM 5629 O O . GLN B 1 217 ? 17.5 -7.977 -11.883 1 96.75 217 GLN B O 1
ATOM 5634 N N . THR B 1 218 ? 18.328 -6.309 -13.148 1 96.81 218 THR B N 1
ATOM 5635 C CA . THR B 1 218 ? 17.375 -5.305 -12.664 1 96.81 218 THR B CA 1
ATOM 5636 C C . THR B 1 218 ? 15.992 -5.531 -13.266 1 96.81 218 THR B C 1
ATOM 5638 O O . THR B 1 218 ? 15.859 -6.18 -14.305 1 96.81 218 THR B O 1
ATOM 5641 N N . PRO B 1 219 ? 14.984 -4.977 -12.594 1 96.69 219 PRO B N 1
ATOM 5642 C CA . PRO B 1 219 ? 13.641 -5.035 -13.188 1 96.69 219 PRO B CA 1
ATOM 5643 C C . PRO B 1 219 ? 13.602 -4.484 -14.609 1 96.69 219 PRO B C 1
ATOM 5645 O O . PRO B 1 219 ? 12.953 -5.066 -15.477 1 96.69 219 PRO B O 1
ATOM 5648 N N . GLN B 1 220 ? 14.297 -3.439 -14.867 1 95.56 220 GLN B N 1
ATOM 5649 C CA . GLN B 1 220 ? 14.328 -2.854 -16.203 1 95.56 220 GLN B CA 1
ATOM 5650 C C . GLN B 1 220 ? 14.867 -3.85 -17.234 1 95.56 220 GLN B C 1
ATOM 5652 O O . GLN B 1 220 ? 14.297 -4.004 -18.312 1 95.56 220 GLN B O 1
ATOM 5657 N N . ARG B 1 221 ? 15.93 -4.473 -16.844 1 96.62 221 ARG B N 1
ATOM 5658 C CA . ARG B 1 221 ? 16.531 -5.434 -17.75 1 96.62 221 ARG B CA 1
ATOM 5659 C C . ARG B 1 221 ? 15.617 -6.637 -17.969 1 96.62 221 ARG B C 1
ATOM 5661 O O . ARG B 1 221 ? 15.523 -7.16 -19.078 1 96.62 221 ARG B O 1
ATOM 5668 N N . VAL B 1 222 ? 14.961 -7.098 -17 1 97.75 222 VAL B N 1
ATOM 5669 C CA . VAL B 1 222 ? 14.047 -8.234 -17.109 1 97.75 222 VAL B CA 1
ATOM 5670 C C . VAL B 1 222 ? 12.898 -7.891 -18.047 1 97.75 222 VAL B C 1
ATOM 5672 O O . VAL B 1 222 ? 12.484 -8.719 -18.859 1 97.75 222 VAL B O 1
ATOM 5675 N N . VAL B 1 223 ? 12.422 -6.641 -17.953 1 97.19 223 VAL B N 1
ATOM 5676 C CA . VAL B 1 223 ? 11.383 -6.172 -18.859 1 97.19 223 VAL B CA 1
ATOM 5677 C C . VAL B 1 223 ? 11.875 -6.246 -20.297 1 97.19 223 VAL B C 1
ATOM 5679 O O . VAL B 1 223 ? 11.164 -6.723 -21.188 1 97.19 223 VAL B O 1
ATOM 5682 N N . GLU B 1 224 ? 13.086 -5.84 -20.516 1 96.56 224 GLU B N 1
ATOM 5683 C CA . GLU B 1 224 ? 13.672 -5.891 -21.844 1 96.56 224 GLU B CA 1
ATOM 5684 C C . GLU B 1 224 ? 13.773 -7.324 -22.359 1 96.56 224 GLU B C 1
ATOM 5686 O O . GLU B 1 224 ? 13.461 -7.598 -23.516 1 96.56 224 GLU B O 1
ATOM 5691 N N . LEU B 1 225 ? 14.133 -8.18 -21.5 1 97.56 225 LEU B N 1
ATOM 5692 C CA . LEU B 1 225 ? 14.258 -9.586 -21.875 1 97.56 225 LEU B CA 1
ATOM 5693 C C . LEU B 1 225 ? 12.898 -10.195 -22.188 1 97.56 225 LEU B C 1
ATOM 5695 O O . LEU B 1 225 ? 12.766 -10.984 -23.125 1 97.56 225 LEU B O 1
ATOM 5699 N N . ALA B 1 226 ? 11.891 -9.82 -21.406 1 97.88 226 ALA B N 1
ATOM 5700 C CA . ALA B 1 226 ? 10.539 -10.312 -21.656 1 97.88 226 ALA B CA 1
ATOM 5701 C C . ALA B 1 226 ? 10.008 -9.828 -23 1 97.88 226 ALA B C 1
ATOM 5703 O O . ALA B 1 226 ? 9.375 -10.586 -23.734 1 97.88 226 ALA B O 1
ATOM 5704 N N . GLN B 1 227 ? 10.305 -8.586 -23.25 1 95.62 227 GLN B N 1
ATOM 5705 C CA . GLN B 1 227 ? 9.891 -8.031 -24.547 1 95.62 227 GLN B CA 1
ATOM 5706 C C . GLN B 1 227 ? 10.609 -8.727 -25.688 1 95.62 227 GLN B C 1
ATOM 5708 O O . GLN B 1 227 ? 10 -9.031 -26.719 1 95.62 227 GLN B O 1
ATOM 5713 N N . GLN B 1 228 ? 11.867 -8.984 -25.5 1 95.75 228 GLN B N 1
ATOM 5714 C CA . GLN B 1 228 ? 12.648 -9.695 -26.516 1 95.75 228 GLN B CA 1
ATOM 5715 C C . GLN B 1 228 ? 12.094 -11.094 -26.766 1 95.75 228 GLN B C 1
ATOM 5717 O O . GLN B 1 228 ? 12.141 -11.594 -27.891 1 95.75 228 GLN B O 1
ATOM 5722 N N . ALA B 1 229 ? 11.523 -11.641 -25.781 1 96.62 229 ALA B N 1
ATOM 5723 C CA . ALA B 1 229 ? 10.938 -12.977 -25.891 1 96.62 229 ALA B CA 1
ATOM 5724 C C . ALA B 1 229 ? 9.508 -12.914 -26.391 1 96.62 229 ALA B C 1
ATOM 5726 O O . ALA B 1 229 ? 8.82 -13.938 -26.484 1 96.62 229 ALA B O 1
ATOM 5727 N N . ASN B 1 230 ? 8.992 -11.75 -26.609 1 94.88 230 ASN B N 1
ATOM 5728 C CA . ASN B 1 230 ? 7.648 -11.5 -27.125 1 94.88 230 ASN B CA 1
ATOM 5729 C C . ASN B 1 230 ? 6.582 -12.008 -26.156 1 94.88 230 ASN B C 1
ATOM 5731 O O . ASN B 1 230 ? 5.609 -12.633 -26.578 1 94.88 230 ASN B O 1
ATOM 5735 N N . LEU B 1 231 ? 6.855 -11.773 -24.953 1 97.56 231 LEU B N 1
ATOM 5736 C CA . LEU B 1 231 ? 5.871 -12.141 -23.938 1 97.56 231 LEU B CA 1
ATOM 5737 C C . LEU B 1 231 ? 4.836 -11.031 -23.766 1 97.56 231 LEU B C 1
ATOM 5739 O O . LEU B 1 231 ? 5.16 -9.852 -23.891 1 97.56 231 LEU B O 1
ATOM 5743 N N . SER B 1 232 ? 3.596 -11.461 -23.453 1 96.5 232 SER B N 1
ATOM 5744 C CA . SER B 1 232 ? 2.527 -10.523 -23.109 1 96.5 232 SER B CA 1
ATOM 5745 C C . SER B 1 232 ? 2.516 -10.234 -21.609 1 96.5 232 SER B C 1
ATOM 5747 O O . SER B 1 232 ? 2.045 -9.172 -21.188 1 96.5 232 SER B O 1
ATOM 5749 N N . PHE B 1 233 ? 2.965 -11.164 -20.875 1 97.94 233 PHE B N 1
ATOM 5750 C CA . PHE B 1 233 ? 2.943 -10.953 -19.422 1 97.94 233 PHE B CA 1
ATOM 5751 C C . PHE B 1 233 ? 4.02 -11.789 -18.734 1 97.94 233 PHE B C 1
ATOM 5753 O O . PHE B 1 233 ? 4.547 -12.734 -19.328 1 97.94 233 PHE B O 1
ATOM 5760 N N . PHE B 1 234 ? 4.406 -11.398 -17.562 1 98.5 234 PHE B N 1
ATOM 5761 C CA . PHE B 1 234 ? 5.082 -12.281 -16.625 1 98.5 234 PHE B CA 1
ATOM 5762 C C . PHE B 1 234 ? 4.699 -11.945 -15.18 1 98.5 234 PHE B C 1
ATOM 5764 O O . PHE B 1 234 ? 4.066 -10.922 -14.93 1 98.5 234 PHE B O 1
ATOM 5771 N N . PHE B 1 235 ? 4.918 -12.867 -14.297 1 98.44 235 PHE B N 1
ATOM 5772 C CA . PHE B 1 235 ? 4.75 -12.633 -12.867 1 98.44 235 PHE B CA 1
ATOM 5773 C C . PHE B 1 235 ? 6.102 -12.5 -12.18 1 98.44 235 PHE B C 1
ATOM 5775 O O . PHE B 1 235 ? 7.012 -13.289 -12.43 1 98.44 235 PHE B O 1
ATOM 5782 N N . SER B 1 236 ? 6.246 -11.438 -11.391 1 97.69 236 SER B N 1
ATOM 5783 C CA . SER B 1 236 ? 7.434 -11.211 -10.57 1 97.69 236 SER B CA 1
ATOM 5784 C C . SER B 1 236 ? 7.398 -12.055 -9.305 1 97.69 236 SER B C 1
ATOM 5786 O O . SER B 1 236 ? 6.492 -11.914 -8.484 1 97.69 236 SER B O 1
ATOM 5788 N N . THR B 1 237 ? 8.445 -12.922 -9.125 1 98.5 237 THR B N 1
ATOM 5789 C CA . THR B 1 237 ? 8.352 -13.906 -8.047 1 98.5 237 THR B CA 1
ATOM 5790 C C . THR B 1 237 ? 9.633 -13.938 -7.23 1 98.5 237 THR B C 1
ATOM 5792 O O . THR B 1 237 ? 10.141 -15.016 -6.898 1 98.5 237 THR B O 1
ATOM 5795 N N . ASP B 1 238 ? 10.164 -12.812 -6.867 1 98.5 238 ASP B N 1
ATOM 5796 C CA . ASP B 1 238 ? 11.344 -12.781 -6.012 1 98.5 238 ASP B CA 1
ATOM 5797 C C . ASP B 1 238 ? 11.086 -13.508 -4.695 1 98.5 238 ASP B C 1
ATOM 5799 O O . ASP B 1 238 ? 9.953 -13.539 -4.207 1 98.5 238 ASP B O 1
ATOM 5803 N N . HIS B 1 239 ? 12.164 -14.023 -4.141 1 97.88 239 HIS B N 1
ATOM 5804 C CA . HIS B 1 239 ? 12.062 -14.898 -2.973 1 97.88 239 HIS B CA 1
ATOM 5805 C C . HIS B 1 239 ? 11.625 -14.109 -1.739 1 97.88 239 HIS B C 1
ATOM 5807 O O . HIS B 1 239 ? 12.32 -13.195 -1.3 1 97.88 239 HIS B O 1
ATOM 5813 N N . ASN B 1 240 ? 10.516 -14.445 -1.186 1 97.25 240 ASN B N 1
ATOM 5814 C CA . ASN B 1 240 ? 10.055 -14.141 0.165 1 97.25 240 ASN B CA 1
ATOM 5815 C C . ASN B 1 240 ? 9.945 -12.641 0.397 1 97.25 240 ASN B C 1
ATOM 5817 O O . ASN B 1 240 ? 10.07 -12.172 1.529 1 97.25 240 ASN B O 1
ATOM 5821 N N . THR B 1 241 ? 9.844 -11.867 -0.598 1 96.88 241 THR B N 1
ATOM 5822 C CA . THR B 1 241 ? 9.656 -10.43 -0.479 1 96.88 241 THR B CA 1
ATOM 5823 C C . THR B 1 241 ? 8.727 -9.906 -1.571 1 96.88 241 THR B C 1
ATOM 5825 O O . THR B 1 241 ? 8.688 -10.461 -2.674 1 96.88 241 THR B O 1
ATOM 5828 N N . GLN B 1 242 ? 8.016 -8.875 -1.258 1 94.5 242 GLN B N 1
ATOM 5829 C CA . GLN B 1 242 ? 7.141 -8.219 -2.225 1 94.5 242 GLN B CA 1
ATOM 5830 C C . GLN B 1 242 ? 7.754 -6.914 -2.725 1 94.5 242 GLN B C 1
ATOM 5832 O O . GLN B 1 242 ? 7.098 -6.145 -3.428 1 94.5 242 GLN B O 1
ATOM 5837 N N . SER B 1 243 ? 9.023 -6.648 -2.375 1 95.5 243 SER B N 1
ATOM 5838 C CA . SER B 1 243 ? 9.633 -5.336 -2.594 1 95.5 243 SER B CA 1
ATOM 5839 C C . SER B 1 243 ? 9.711 -5.004 -4.078 1 95.5 243 SER B C 1
ATOM 5841 O O . SER B 1 243 ? 9.547 -3.848 -4.473 1 95.5 243 SER B O 1
ATOM 5843 N N . SER B 1 244 ? 9.93 -6.008 -4.883 1 95 244 SER B N 1
ATOM 5844 C CA . SER B 1 244 ? 9.984 -5.719 -6.312 1 95 244 SER B CA 1
ATOM 5845 C C . SER B 1 244 ? 8.633 -5.266 -6.844 1 95 244 SER B C 1
ATOM 5847 O O . SER B 1 244 ? 8.562 -4.488 -7.797 1 95 244 SER B O 1
ATOM 5849 N N . GLY B 1 245 ? 7.598 -5.773 -6.246 1 93.88 245 GLY B N 1
ATOM 5850 C CA . GLY B 1 245 ? 6.254 -5.383 -6.645 1 93.88 245 GLY B CA 1
ATOM 5851 C C . GLY B 1 245 ? 5.992 -3.898 -6.492 1 93.88 245 GLY B C 1
ATOM 5852 O O . GLY B 1 245 ? 5.066 -3.359 -7.102 1 93.88 245 GLY B O 1
ATOM 5853 N N . LEU B 1 246 ? 6.809 -3.252 -5.77 1 93.19 246 LEU B N 1
ATOM 5854 C CA . LEU B 1 246 ? 6.602 -1.845 -5.445 1 93.19 246 LEU B CA 1
ATOM 5855 C C . LEU B 1 246 ? 7.223 -0.944 -6.508 1 93.19 246 LEU B C 1
ATOM 5857 O O . LEU B 1 246 ? 7.062 0.278 -6.461 1 93.19 246 LEU B O 1
ATOM 5861 N N . ILE B 1 247 ? 7.879 -1.554 -7.555 1 93.38 247 ILE B N 1
ATOM 5862 C CA . ILE B 1 247 ? 8.617 -0.657 -8.438 1 93.38 247 ILE B CA 1
ATOM 5863 C C . ILE B 1 247 ? 8.297 -0.984 -9.891 1 93.38 247 ILE B C 1
ATOM 5865 O O . ILE B 1 247 ? 8.711 -0.261 -10.805 1 93.38 247 ILE B O 1
ATOM 5869 N N . TRP B 1 248 ? 7.562 -1.947 -10.148 1 95.19 248 TRP B N 1
ATOM 5870 C CA . TRP B 1 248 ? 7.359 -2.408 -11.523 1 95.19 248 TRP B CA 1
ATOM 5871 C C . TRP B 1 248 ? 6.648 -1.345 -12.352 1 95.19 248 TRP B C 1
ATOM 5873 O O . TRP B 1 248 ? 6.898 -1.218 -13.555 1 95.19 248 TRP B O 1
ATOM 5883 N N . GLY B 1 249 ? 5.789 -0.579 -11.781 1 91.5 249 GLY B N 1
ATOM 5884 C CA . GLY B 1 249 ? 5.086 0.469 -12.5 1 91.5 249 GLY B CA 1
ATOM 5885 C C . GLY B 1 249 ? 6.012 1.537 -13.055 1 91.5 249 GLY B C 1
ATOM 5886 O O . GLY B 1 249 ? 5.656 2.25 -13.992 1 91.5 249 GLY B O 1
ATOM 5887 N N . ALA B 1 250 ? 7.105 1.617 -12.453 1 88.81 250 ALA B N 1
ATOM 5888 C CA . ALA B 1 250 ? 8.07 2.629 -12.883 1 88.81 250 ALA B CA 1
ATOM 5889 C C . ALA B 1 250 ? 8.828 2.168 -14.125 1 88.81 250 ALA B C 1
ATOM 5891 O O . ALA B 1 250 ? 9.391 2.986 -14.852 1 88.81 250 ALA B O 1
ATOM 5892 N N . VAL B 1 251 ? 8.797 0.8 -14.375 1 92.44 251 VAL B N 1
ATOM 5893 C CA . VAL B 1 251 ? 9.703 0.35 -15.43 1 92.44 251 VAL B CA 1
ATOM 5894 C C . VAL B 1 251 ? 8.93 -0.443 -16.484 1 92.44 251 VAL B C 1
ATOM 5896 O O . VAL B 1 251 ? 9.367 -0.561 -17.625 1 92.44 251 VAL B O 1
ATOM 5899 N N . ALA B 1 252 ? 7.812 -0.981 -16.141 1 92.19 252 ALA B N 1
ATOM 5900 C CA . ALA B 1 252 ? 7.059 -1.808 -17.078 1 92.19 252 ALA B CA 1
ATOM 5901 C C . ALA B 1 252 ? 6.43 -0.956 -18.172 1 92.19 252 ALA B C 1
ATOM 5903 O O . ALA B 1 252 ? 5.781 0.056 -17.891 1 92.19 252 ALA B O 1
ATOM 5904 N N . PRO B 1 253 ? 6.605 -1.313 -19.375 1 91 253 PRO B N 1
ATOM 5905 C CA . PRO B 1 253 ? 5.922 -0.601 -20.469 1 91 253 PRO B CA 1
ATOM 5906 C C . PRO B 1 253 ? 4.422 -0.885 -20.5 1 91 253 PRO B C 1
ATOM 5908 O O . PRO B 1 253 ? 3.963 -1.872 -19.922 1 91 253 PRO B O 1
ATOM 5911 N N . PRO B 1 254 ? 3.615 -0.105 -21.141 1 85.69 254 PRO B N 1
ATOM 5912 C CA . PRO B 1 254 ? 2.16 -0.269 -21.188 1 85.69 254 PRO B CA 1
ATOM 5913 C C . PRO B 1 254 ? 1.729 -1.534 -21.922 1 85.69 254 PRO B C 1
ATOM 5915 O O . PRO B 1 254 ? 0.564 -1.933 -21.844 1 85.69 254 PRO B O 1
ATOM 5918 N N . SER B 1 255 ? 2.619 -2.176 -22.609 1 89.19 255 SER B N 1
ATOM 5919 C CA . SER B 1 255 ? 2.254 -3.336 -23.422 1 89.19 255 SER B CA 1
ATOM 5920 C C . SER B 1 255 ? 2.551 -4.637 -22.672 1 89.19 255 SER B C 1
ATOM 5922 O O . SER B 1 255 ? 2.246 -5.723 -23.172 1 89.19 255 SER B O 1
ATOM 5924 N N . LEU B 1 256 ? 3.127 -4.551 -21.547 1 95 256 LEU B N 1
ATOM 5925 C CA . LEU B 1 256 ? 3.557 -5.746 -20.812 1 95 256 LEU B CA 1
ATOM 5926 C C . LEU B 1 256 ? 2.904 -5.812 -19.438 1 95 256 LEU B C 1
ATOM 5928 O O . LEU B 1 256 ? 3.072 -4.906 -18.625 1 95 256 LEU B O 1
ATOM 5932 N N . LEU B 1 257 ? 2.139 -6.824 -19.266 1 96.06 257 LEU B N 1
ATOM 5933 C CA . LEU B 1 257 ? 1.534 -7.039 -17.953 1 96.06 257 LEU B CA 1
ATOM 5934 C C . LEU B 1 257 ? 2.533 -7.68 -17 1 96.06 257 LEU B C 1
ATOM 5936 O O . LEU B 1 257 ? 3.1 -8.734 -17.297 1 96.06 257 LEU B O 1
ATOM 5940 N N . VAL B 1 258 ? 2.783 -7.035 -15.883 1 97.5 258 VAL B N 1
ATOM 5941 C CA . VAL B 1 258 ? 3.621 -7.613 -14.836 1 97.5 258 VAL B CA 1
ATOM 5942 C C . VAL B 1 258 ? 2.771 -7.918 -13.602 1 97.5 258 VAL B C 1
ATOM 5944 O O . VAL B 1 258 ? 2.408 -7.008 -12.859 1 97.5 258 VAL B O 1
ATOM 5947 N N . GLY B 1 259 ? 2.49 -9.188 -13.469 1 96.75 259 GLY B N 1
ATOM 5948 C CA . GLY B 1 259 ? 1.739 -9.609 -12.297 1 96.75 259 GLY B CA 1
ATOM 5949 C C . GLY B 1 259 ? 2.592 -9.711 -11.047 1 96.75 259 GLY B C 1
ATOM 5950 O O . GLY B 1 259 ? 3.783 -10.016 -11.125 1 96.75 259 GLY B O 1
ATOM 5951 N N . ARG B 1 260 ? 1.958 -9.508 -9.914 1 95.88 260 ARG B N 1
ATOM 5952 C CA . ARG B 1 260 ? 2.652 -9.609 -8.641 1 95.88 260 ARG B CA 1
ATOM 5953 C C . ARG B 1 260 ? 2.646 -11.047 -8.125 1 95.88 260 ARG B C 1
ATOM 5955 O O . ARG B 1 260 ? 1.62 -11.727 -8.18 1 95.88 260 ARG B O 1
ATOM 5962 N N . GLY B 1 261 ? 3.795 -11.43 -7.633 1 97.81 261 GLY B N 1
ATOM 5963 C CA . GLY B 1 261 ? 3.975 -12.734 -7.02 1 97.81 261 GLY B CA 1
ATOM 5964 C C . GLY B 1 261 ? 5.18 -12.797 -6.098 1 97.81 261 GLY B C 1
ATOM 5965 O O . GLY B 1 261 ? 5.938 -11.836 -5.992 1 97.81 261 GLY B O 1
ATOM 5966 N N . ILE B 1 262 ? 5.23 -13.867 -5.359 1 98.25 262 ILE B N 1
ATOM 5967 C CA . ILE B 1 262 ? 6.336 -14.203 -4.469 1 98.25 262 ILE B CA 1
ATOM 5968 C C . ILE B 1 262 ? 6.629 -15.703 -4.551 1 98.25 262 ILE B C 1
ATOM 5970 O O . ILE B 1 262 ? 5.711 -16.516 -4.5 1 98.25 262 ILE B O 1
ATOM 5974 N N . GLU B 1 263 ? 7.879 -15.961 -4.832 1 98.25 263 GLU B N 1
ATOM 5975 C CA . GLU B 1 263 ? 8.242 -17.344 -4.551 1 98.25 263 GLU B CA 1
ATOM 5976 C C . GLU B 1 263 ? 8.484 -17.562 -3.061 1 98.25 263 GLU B C 1
ATOM 5978 O O . GLU B 1 263 ? 9.531 -17.172 -2.535 1 98.25 263 GLU B O 1
ATOM 5983 N N . VAL B 1 264 ? 7.512 -18.125 -2.527 1 97.12 264 VAL B N 1
ATOM 5984 C CA . VAL B 1 264 ? 7.625 -18.422 -1.104 1 97.12 264 VAL B CA 1
ATOM 5985 C C . VAL B 1 264 ? 8.602 -19.578 -0.897 1 97.12 264 VAL B C 1
ATOM 5987 O O . VAL B 1 264 ? 8.297 -20.734 -1.237 1 97.12 264 VAL B O 1
ATOM 5990 N N . THR B 1 265 ? 9.742 -19.219 -0.407 1 95.75 265 THR B N 1
ATOM 5991 C CA . THR B 1 265 ? 10.828 -20.172 -0.174 1 95.75 265 THR B CA 1
ATOM 5992 C C . THR B 1 265 ? 10.852 -20.625 1.283 1 95.75 265 THR B C 1
ATOM 5994 O O . THR B 1 265 ? 11.117 -19.812 2.184 1 95.75 265 THR B O 1
ATOM 5997 N N . THR B 1 266 ? 10.539 -21.891 1.456 1 93.12 266 THR B N 1
ATOM 5998 C CA . THR B 1 266 ? 10.414 -22.453 2.799 1 93.12 266 THR B CA 1
ATOM 5999 C C . THR B 1 266 ? 11.492 -23.5 3.055 1 93.12 266 THR B C 1
ATOM 6001 O O . THR B 1 266 ? 12.43 -23.625 2.271 1 93.12 266 THR B O 1
ATOM 6004 N N . ARG B 1 267 ? 11.305 -24.188 4.211 1 90 267 ARG B N 1
ATOM 6005 C CA . ARG B 1 267 ? 12.219 -25.266 4.559 1 90 267 ARG B CA 1
ATOM 6006 C C . ARG B 1 267 ? 11.703 -26.609 4.051 1 90 267 ARG B C 1
ATOM 6008 O O . ARG B 1 267 ? 12.266 -27.656 4.371 1 90 267 ARG B O 1
ATOM 6015 N N . GLY B 1 268 ? 10.641 -26.609 3.264 1 91.44 268 GLY B N 1
ATOM 6016 C CA . GLY B 1 268 ? 10.047 -27.812 2.717 1 91.44 268 GLY B CA 1
ATOM 6017 C C . GLY B 1 268 ? 9.68 -27.688 1.25 1 91.44 268 GLY B C 1
ATOM 6018 O O . GLY B 1 268 ? 8.781 -28.375 0.768 1 91.44 268 GLY B O 1
ATOM 6019 N N . GLY B 1 269 ? 10.391 -26.812 0.629 1 94.62 269 GLY B N 1
ATOM 6020 C CA . GLY B 1 269 ? 10.109 -26.594 -0.779 1 94.62 269 GLY B CA 1
ATOM 6021 C C . GLY B 1 269 ? 9.672 -25.172 -1.077 1 94.62 269 GLY B C 1
ATOM 6022 O O . GLY B 1 269 ? 9.484 -24.359 -0.16 1 94.62 269 GLY B O 1
ATOM 6023 N N . HIS B 1 270 ? 9.555 -24.875 -2.393 1 96.81 270 HIS B N 1
ATOM 6024 C CA . HIS B 1 270 ? 9.164 -23.562 -2.861 1 96.81 270 HIS B CA 1
ATOM 6025 C C . HIS B 1 270 ? 7.785 -23.578 -3.504 1 96.81 270 HIS B C 1
ATOM 6027 O O . HIS B 1 270 ? 7.387 -24.594 -4.086 1 96.81 270 HIS B O 1
ATOM 6033 N N . TRP B 1 271 ? 7.074 -22.469 -3.311 1 97.69 271 TRP B N 1
ATOM 6034 C CA . TRP B 1 271 ? 5.832 -22.312 -4.059 1 97.69 271 TRP B CA 1
ATOM 6035 C C . TRP B 1 271 ? 5.629 -20.844 -4.453 1 97.69 271 TRP B C 1
ATOM 6037 O O . TRP B 1 271 ? 6.148 -19.938 -3.797 1 97.69 271 TRP B O 1
ATOM 6047 N N . ASN B 1 272 ? 4.973 -20.672 -5.566 1 98.56 272 ASN B N 1
ATOM 6048 C CA . ASN B 1 272 ? 4.648 -19.328 -6.023 1 98.56 272 ASN B CA 1
ATOM 6049 C C . ASN B 1 272 ? 3.268 -18.891 -5.543 1 98.56 272 ASN B C 1
ATOM 6051 O O . ASN B 1 272 ? 2.283 -19.594 -5.75 1 98.56 272 ASN B O 1
ATOM 6055 N N . ALA B 1 273 ? 3.227 -17.797 -4.828 1 98.25 273 ALA B N 1
ATOM 6056 C CA . ALA B 1 273 ? 2 -17.016 -4.664 1 98.25 273 ALA B CA 1
ATOM 6057 C C . ALA B 1 273 ? 1.811 -16.047 -5.824 1 98.25 273 ALA B C 1
ATOM 6059 O O . ALA B 1 273 ? 2.598 -15.117 -5.996 1 98.25 273 ALA B O 1
ATOM 6060 N N . LEU B 1 274 ? 0.753 -16.281 -6.625 1 97.88 274 LEU B N 1
ATOM 6061 C CA . LEU B 1 274 ? 0.543 -15.484 -7.832 1 97.88 274 LEU B CA 1
ATOM 6062 C C . LEU B 1 274 ? -0.743 -14.672 -7.73 1 97.88 274 LEU B C 1
ATOM 6064 O O . LEU B 1 274 ? -1.736 -15.141 -7.172 1 97.88 274 LEU B O 1
ATOM 6068 N N . GLY B 1 275 ? -0.725 -13.5 -8.391 1 95.88 275 GLY B N 1
ATOM 6069 C CA . GLY B 1 275 ? -1.907 -12.656 -8.383 1 95.88 275 GLY B CA 1
ATOM 6070 C C . GLY B 1 275 ? -2.129 -11.945 -7.066 1 95.88 275 GLY B C 1
ATOM 6071 O O . GLY B 1 275 ? -3.266 -11.828 -6.602 1 95.88 275 GLY B O 1
ATOM 6072 N N . LEU B 1 276 ? -1.065 -11.516 -6.414 1 93.25 276 LEU B N 1
ATOM 6073 C CA . LEU B 1 276 ? -1.126 -10.859 -5.109 1 93.25 276 LEU B CA 1
ATOM 6074 C C . LEU B 1 276 ? -1.66 -9.438 -5.238 1 93.25 276 LEU B C 1
ATOM 6076 O O . LEU B 1 276 ? -1.395 -8.758 -6.234 1 93.25 276 LEU B O 1
ATOM 6080 N N . ASN B 1 277 ? -2.371 -9.047 -4.188 1 87.31 277 ASN B N 1
ATOM 6081 C CA . ASN B 1 277 ? -2.791 -7.652 -4.082 1 87.31 277 ASN B CA 1
ATOM 6082 C C . ASN B 1 277 ? -1.605 -6.727 -3.809 1 87.31 277 ASN B C 1
ATOM 6084 O O . ASN B 1 277 ? -0.521 -7.191 -3.451 1 87.31 277 ASN B O 1
ATOM 6088 N N . TRP B 1 278 ? -1.811 -5.441 -3.971 1 85.62 278 TRP B N 1
ATOM 6089 C CA . TRP B 1 278 ? -0.726 -4.465 -3.945 1 85.62 278 TRP B CA 1
ATOM 6090 C C . TRP B 1 278 ? -0.078 -4.406 -2.566 1 85.62 278 TRP B C 1
ATOM 6092 O O . TRP B 1 278 ? 1.099 -4.059 -2.441 1 85.62 278 TRP B O 1
ATOM 6102 N N . ASN B 1 279 ? -0.763 -4.758 -1.577 1 79.31 279 ASN B N 1
ATOM 6103 C CA . ASN B 1 279 ? -0.253 -4.668 -0.214 1 79.31 279 ASN B CA 1
ATOM 6104 C C . ASN B 1 279 ? -0.128 -6.047 0.432 1 79.31 279 ASN B C 1
ATOM 6106 O O . ASN B 1 279 ? -0.075 -6.16 1.658 1 79.31 279 ASN B O 1
ATOM 6110 N N . GLU B 1 280 ? -0.043 -7.031 -0.312 1 85.12 280 GLU B N 1
ATOM 6111 C CA . GLU B 1 280 ? -0.066 -8.391 0.214 1 85.12 280 GLU B CA 1
ATOM 6112 C C . GLU B 1 280 ? 1.344 -8.969 0.317 1 85.12 280 GLU B C 1
ATOM 6114 O O . GLU B 1 280 ? 2.166 -8.773 -0.582 1 85.12 280 GLU B O 1
ATOM 6119 N N . TRP B 1 281 ? 1.644 -9.562 1.42 1 90.06 281 TRP B N 1
ATOM 6120 C CA . TRP B 1 281 ? 2.836 -10.367 1.669 1 90.06 281 TRP B CA 1
ATOM 6121 C C . TRP B 1 281 ? 2.463 -11.742 2.205 1 90.06 281 TRP B C 1
ATOM 6123 O O . TRP B 1 281 ? 1.342 -11.953 2.674 1 90.06 281 TRP B O 1
ATOM 6133 N N . VAL B 1 282 ? 3.383 -12.719 2.062 1 93.12 282 VAL B N 1
ATOM 6134 C CA . VAL B 1 282 ? 3.076 -14.094 2.422 1 93.12 282 VAL B CA 1
ATOM 6135 C C . VAL B 1 282 ? 4.105 -14.609 3.424 1 93.12 282 VAL B C 1
ATOM 6137 O O . VAL B 1 282 ? 5.312 -14.484 3.207 1 93.12 282 VAL B O 1
ATOM 6140 N N . GLU B 1 283 ? 3.59 -15.195 4.484 1 92.44 283 GLU B N 1
ATOM 6141 C CA . GLU B 1 283 ? 4.441 -15.766 5.523 1 92.44 283 GLU B CA 1
ATOM 6142 C C . GLU B 1 283 ? 5.195 -17 5.012 1 92.44 283 GLU B C 1
ATOM 6144 O O . GLU B 1 283 ? 4.633 -17.812 4.285 1 92.44 283 GLU B O 1
ATOM 6149 N N . PHE B 1 284 ? 6.508 -17.078 5.367 1 93.25 284 PHE B N 1
ATOM 6150 C CA . PHE B 1 284 ? 7.328 -18.172 4.852 1 93.25 284 PHE B CA 1
ATOM 6151 C C . PHE B 1 284 ? 8.086 -18.859 5.98 1 93.25 284 PHE B C 1
ATOM 6153 O O . PHE B 1 284 ? 8.758 -19.859 5.758 1 93.25 284 PHE B O 1
ATOM 6160 N N . ARG B 1 285 ? 7.969 -18.391 7.242 1 92.06 285 ARG B N 1
ATOM 6161 C CA . ARG B 1 285 ? 8.773 -18.859 8.359 1 92.06 285 ARG B CA 1
ATOM 6162 C C . ARG B 1 285 ? 8.125 -20.062 9.039 1 92.06 285 ARG B C 1
ATOM 6164 O O . ARG B 1 285 ? 7.711 -19.969 10.203 1 92.06 285 ARG B O 1
ATOM 6171 N N . TYR B 1 286 ? 8.023 -21.109 8.383 1 88.19 286 TYR B N 1
ATOM 6172 C CA . TYR B 1 286 ? 7.508 -22.344 8.945 1 88.19 286 TYR B CA 1
ATOM 6173 C C . TYR B 1 286 ? 8.344 -23.547 8.492 1 88.19 286 TYR B C 1
ATOM 6175 O O . TYR B 1 286 ? 8.984 -23.5 7.445 1 88.19 286 TYR B O 1
ATOM 6183 N N . LYS B 1 287 ? 8.297 -24.578 9.328 1 85.94 287 LYS B N 1
ATOM 6184 C CA . LYS B 1 287 ? 9.094 -25.781 9.109 1 85.94 287 LYS B CA 1
ATOM 6185 C C . LYS B 1 287 ? 8.492 -26.641 8.008 1 85.94 287 LYS B C 1
ATOM 6187 O O . LYS B 1 287 ? 7.324 -26.484 7.652 1 85.94 287 LYS B O 1
ATOM 6192 N N . GLY B 1 288 ? 9.32 -27.547 7.582 1 85.56 288 GLY B N 1
ATOM 6193 C CA . GLY B 1 288 ? 8.914 -28.406 6.477 1 85.56 288 GLY B CA 1
ATOM 6194 C C . GLY B 1 288 ? 7.809 -29.375 6.848 1 85.56 288 GLY B C 1
ATOM 6195 O O . GLY B 1 288 ? 7.133 -29.922 5.969 1 85.56 288 GLY B O 1
ATOM 6196 N N . ASP B 1 289 ? 7.641 -29.562 8.031 1 87.56 289 ASP B N 1
ATOM 6197 C CA . ASP B 1 289 ? 6.617 -30.516 8.461 1 87.56 289 ASP B CA 1
ATOM 6198 C C . ASP B 1 289 ? 5.422 -29.781 9.07 1 87.56 289 ASP B C 1
ATOM 6200 O O . ASP B 1 289 ? 4.523 -30.422 9.633 1 87.56 289 ASP B O 1
ATOM 6204 N N . ASP B 1 290 ? 5.406 -28.516 8.961 1 89.81 290 ASP B N 1
ATOM 6205 C CA . ASP B 1 290 ? 4.316 -27.734 9.539 1 89.81 290 ASP B CA 1
ATOM 6206 C C . ASP B 1 290 ? 3.182 -27.562 8.531 1 89.81 290 ASP B C 1
ATOM 6208 O O . ASP B 1 290 ? 3.035 -26.5 7.93 1 89.81 290 ASP B O 1
ATOM 6212 N N . SER B 1 291 ? 2.318 -28.484 8.469 1 91.75 291 SER B N 1
ATOM 6213 C CA . SER B 1 291 ? 1.231 -28.516 7.496 1 91.75 291 SER B CA 1
ATOM 6214 C C . SER B 1 291 ? 0.204 -27.438 7.785 1 91.75 291 SER B C 1
ATOM 6216 O O . SER B 1 291 ? -0.428 -26.906 6.863 1 91.75 291 SER B O 1
ATOM 6218 N N . THR B 1 292 ? 0.097 -27.109 9.008 1 90.44 292 THR B N 1
ATOM 6219 C CA . THR B 1 292 ? -0.872 -26.078 9.383 1 90.44 292 THR B CA 1
ATOM 6220 C C . THR B 1 292 ? -0.428 -24.719 8.891 1 90.44 292 THR B C 1
ATOM 6222 O O . THR B 1 292 ? -1.216 -23.969 8.297 1 90.44 292 THR B O 1
ATOM 6225 N N . ALA B 1 293 ? 0.789 -24.422 9.086 1 89.19 293 ALA B N 1
ATOM 6226 C CA . ALA B 1 293 ? 1.311 -23.109 8.734 1 89.19 293 ALA B CA 1
ATOM 6227 C C . ALA B 1 293 ? 1.255 -22.875 7.223 1 89.19 293 ALA B C 1
ATOM 6229 O O . ALA B 1 293 ? 0.833 -21.812 6.762 1 89.19 293 ALA B O 1
ATOM 6230 N N . ILE B 1 294 ? 1.651 -23.875 6.469 1 92.69 294 ILE B N 1
ATOM 6231 C CA . ILE B 1 294 ? 1.623 -23.688 5.023 1 92.69 294 ILE B CA 1
ATOM 6232 C C . ILE B 1 294 ? 0.177 -23.578 4.543 1 92.69 294 ILE B C 1
ATOM 6234 O O . ILE B 1 294 ? -0.123 -22.828 3.615 1 92.69 294 ILE B O 1
ATOM 6238 N N . SER B 1 295 ? -0.653 -24.344 5.105 1 92.56 295 SER B N 1
ATOM 6239 C CA . SER B 1 295 ? -2.061 -24.281 4.727 1 92.56 295 SER B CA 1
ATOM 6240 C C . SER B 1 295 ? -2.633 -22.891 4.965 1 92.56 295 SER B C 1
ATOM 6242 O O . SER B 1 295 ? -3.412 -22.391 4.156 1 92.56 295 SER B O 1
ATOM 6244 N N . GLN B 1 296 ? -2.246 -22.297 6.039 1 88.62 296 GLN B N 1
ATOM 6245 C CA . GLN B 1 296 ? -2.711 -20.953 6.352 1 88.62 296 GLN B CA 1
ATOM 6246 C C . GLN B 1 296 ? -2.18 -19.938 5.344 1 88.62 296 GLN B C 1
ATOM 6248 O O . GLN B 1 296 ? -2.916 -19.047 4.891 1 88.62 296 GLN B O 1
ATOM 6253 N N . ALA B 1 297 ? -0.922 -20.047 5.02 1 92.56 297 ALA B N 1
ATOM 6254 C CA . ALA B 1 297 ? -0.317 -19.141 4.043 1 92.56 297 ALA B CA 1
ATOM 6255 C C . ALA B 1 297 ? -0.987 -19.281 2.68 1 92.56 297 ALA B C 1
ATOM 6257 O O . ALA B 1 297 ? -1.33 -18.281 2.043 1 92.56 297 ALA B O 1
ATOM 6258 N N . VAL B 1 298 ? -1.194 -20.484 2.291 1 94.12 298 VAL B N 1
ATOM 6259 C CA . VAL B 1 298 ? -1.816 -20.781 1.006 1 94.12 298 VAL B CA 1
ATOM 6260 C C . VAL B 1 298 ? -3.248 -20.266 0.991 1 94.12 298 VAL B C 1
ATOM 6262 O O . VAL B 1 298 ? -3.668 -19.609 0.028 1 94.12 298 VAL B O 1
ATOM 6265 N N . ARG B 1 299 ? -3.951 -20.469 2.008 1 89.38 299 ARG B N 1
ATOM 6266 C CA . ARG B 1 299 ? -5.34 -20.031 2.102 1 89.38 299 ARG B CA 1
ATOM 6267 C C . ARG B 1 299 ? -5.438 -18.5 2.051 1 89.38 299 ARG B C 1
ATOM 6269 O O . ARG B 1 299 ? -6.387 -17.953 1.487 1 89.38 299 ARG B O 1
ATOM 6276 N N . GLN B 1 300 ? -4.516 -17.875 2.67 1 86.12 300 GLN B N 1
ATOM 6277 C CA . GLN B 1 300 ? -4.496 -16.422 2.609 1 86.12 300 GLN B CA 1
ATOM 6278 C C . GLN B 1 300 ? -4.445 -15.922 1.166 1 86.12 300 GLN B C 1
ATOM 6280 O O . GLN B 1 300 ? -5.211 -15.039 0.78 1 86.12 300 GLN B O 1
ATOM 6285 N N . VAL B 1 301 ? -3.566 -16.5 0.396 1 91.62 301 VAL B N 1
ATOM 6286 C CA . VAL B 1 301 ? -3.389 -16.109 -0.998 1 91.62 301 VAL B CA 1
ATOM 6287 C C . VAL B 1 301 ? -4.66 -16.422 -1.786 1 91.62 301 VAL B C 1
ATOM 6289 O O . VAL B 1 301 ? -5.16 -15.562 -2.527 1 91.62 301 VAL B O 1
ATOM 6292 N N . GLN B 1 302 ? -5.215 -17.562 -1.54 1 89.94 302 GLN B N 1
ATOM 6293 C CA . GLN B 1 302 ? -6.398 -18.016 -2.264 1 89.94 302 GLN B CA 1
ATOM 6294 C C . GLN B 1 302 ? -7.613 -17.156 -1.915 1 89.94 302 GLN B C 1
ATOM 6296 O O . GLN B 1 302 ? -8.406 -16.812 -2.795 1 89.94 302 GLN B O 1
ATOM 6301 N N . ARG B 1 303 ? -7.672 -16.766 -0.696 1 81.88 303 ARG B N 1
ATOM 6302 C CA . ARG B 1 303 ? -8.805 -15.969 -0.234 1 81.88 303 ARG B CA 1
ATOM 6303 C C . ARG B 1 303 ? -8.758 -14.555 -0.815 1 81.88 303 ARG B C 1
ATOM 6305 O O . ARG B 1 303 ? -9.797 -13.906 -0.948 1 81.88 303 ARG B O 1
ATOM 6312 N N . HIS B 1 304 ? -7.602 -14.188 -1.162 1 82.5 304 HIS B N 1
ATOM 6313 C CA . HIS B 1 304 ? -7.445 -12.867 -1.761 1 82.5 304 HIS B CA 1
ATOM 6314 C C . HIS B 1 304 ? -7.598 -12.93 -3.277 1 82.5 304 HIS B C 1
ATOM 6316 O O . HIS B 1 304 ? -7.469 -11.906 -3.959 1 82.5 304 HIS B O 1
ATOM 6322 N N . GLY B 1 305 ? -7.875 -14.125 -3.797 1 85.94 305 GLY B N 1
ATOM 6323 C CA . GLY B 1 305 ? -8.125 -14.297 -5.219 1 85.94 305 GLY B CA 1
ATOM 6324 C C . GLY B 1 305 ? -6.906 -14.781 -5.984 1 85.94 305 GLY B C 1
ATOM 6325 O O . GLY B 1 305 ? -6.973 -14.984 -7.199 1 85.94 305 GLY B O 1
ATOM 6326 N N . GLY B 1 306 ? -5.773 -14.961 -5.258 1 93.75 306 GLY B N 1
ATOM 6327 C CA . GLY B 1 306 ? -4.551 -15.422 -5.898 1 93.75 306 GLY B CA 1
ATOM 6328 C C . GLY B 1 306 ? -4.477 -16.938 -6.023 1 93.75 306 GLY B C 1
ATOM 6329 O O . GLY B 1 306 ? -5.465 -17.641 -5.773 1 93.75 306 GLY B O 1
ATOM 6330 N N . LEU B 1 307 ? -3.316 -17.406 -6.551 1 97.31 307 LEU B N 1
ATOM 6331 C CA . LEU B 1 307 ? -3.074 -18.828 -6.754 1 97.31 307 LEU B CA 1
ATOM 6332 C C . LEU B 1 307 ? -1.816 -19.266 -6.016 1 97.31 307 LEU B C 1
ATOM 6334 O O . LEU B 1 307 ? -0.844 -18.516 -5.93 1 97.31 307 LEU B O 1
ATOM 6338 N N . ALA B 1 308 ? -1.879 -20.469 -5.555 1 98.44 308 ALA B N 1
ATOM 6339 C CA . ALA B 1 308 ? -0.705 -21.141 -5.004 1 98.44 308 ALA B CA 1
ATOM 6340 C C . ALA B 1 308 ? -0.227 -22.25 -5.934 1 98.44 308 ALA B C 1
ATOM 6342 O O . ALA B 1 308 ? -0.997 -23.141 -6.289 1 98.44 308 ALA B O 1
ATOM 6343 N N . VAL B 1 309 ? 1.058 -22.156 -6.293 1 98.75 309 VAL B N 1
ATOM 6344 C CA . VAL B 1 309 ? 1.623 -23.109 -7.23 1 98.75 309 VAL B CA 1
ATOM 6345 C C . VAL B 1 309 ? 2.881 -23.75 -6.633 1 98.75 309 VAL B C 1
ATOM 6347 O O . VAL B 1 309 ? 3.818 -23.031 -6.262 1 98.75 309 VAL B O 1
ATOM 6350 N N . ALA B 1 310 ? 2.967 -25.094 -6.539 1 98.19 310 ALA B N 1
ATOM 6351 C CA . ALA B 1 310 ? 4.207 -25.75 -6.129 1 98.19 310 ALA B CA 1
ATOM 6352 C C . ALA B 1 310 ? 5.281 -25.609 -7.207 1 98.19 310 ALA B C 1
ATOM 6354 O O . ALA B 1 310 ? 5.062 -25.984 -8.359 1 98.19 310 ALA B O 1
ATOM 6355 N N . ASN B 1 311 ? 6.391 -25.109 -6.785 1 97.75 311 ASN B N 1
ATOM 6356 C CA . ASN B 1 311 ? 7.465 -24.859 -7.746 1 97.75 311 ASN B CA 1
ATOM 6357 C C . ASN B 1 311 ? 8.414 -26.062 -7.836 1 97.75 311 ASN B C 1
ATOM 6359 O O . ASN B 1 311 ? 8.789 -26.641 -6.816 1 97.75 311 ASN B O 1
ATOM 6363 N N . HIS B 1 312 ? 8.82 -26.438 -9.016 1 96.75 312 HIS B N 1
ATOM 6364 C CA . HIS B 1 312 ? 9.797 -27.484 -9.273 1 96.75 312 HIS B CA 1
ATOM 6365 C C . HIS B 1 312 ? 9.875 -28.469 -8.109 1 96.75 312 HIS B C 1
ATOM 6367 O O . HIS B 1 312 ? 10.93 -28.641 -7.5 1 96.75 312 HIS B O 1
ATOM 6373 N N . PRO B 1 313 ? 8.797 -29.156 -7.93 1 96.94 313 PRO B N 1
ATOM 6374 C CA . PRO B 1 313 ? 8.586 -29.891 -6.676 1 96.94 313 PRO B CA 1
ATOM 6375 C C . PRO B 1 313 ? 9.562 -31.047 -6.5 1 96.94 313 PRO B C 1
ATOM 6377 O O . PRO B 1 313 ? 9.711 -31.578 -5.395 1 96.94 313 PRO B O 1
ATOM 6380 N N . PHE B 1 314 ? 10.305 -31.438 -7.465 1 95.69 314 PHE B N 1
ATOM 6381 C CA . PHE B 1 314 ? 11.172 -32.594 -7.34 1 95.69 314 PHE B CA 1
ATOM 6382 C C . PHE B 1 314 ? 12.633 -32.219 -7.535 1 95.69 314 PHE B C 1
ATOM 6384 O O . PHE B 1 314 ? 13.5 -33.094 -7.637 1 95.69 314 PHE B O 1
ATOM 6391 N N . ALA B 1 315 ? 12.812 -30.953 -7.664 1 90.38 315 ALA B N 1
ATOM 6392 C CA . ALA B 1 315 ? 14.195 -30.484 -7.77 1 90.38 315 ALA B CA 1
ATOM 6393 C C . ALA B 1 315 ? 14.984 -30.844 -6.52 1 90.38 315 ALA B C 1
ATOM 6395 O O . ALA B 1 315 ? 14.469 -30.766 -5.402 1 90.38 315 ALA B O 1
ATOM 6396 N N . ASN B 1 316 ? 16.203 -31.328 -6.695 1 79.69 316 ASN B N 1
ATOM 6397 C CA . ASN B 1 316 ? 17.016 -31.703 -5.551 1 79.69 316 ASN B CA 1
ATOM 6398 C C . ASN B 1 316 ? 18.422 -31.094 -5.637 1 79.69 316 ASN B C 1
ATOM 6400 O O . ASN B 1 316 ? 19.359 -31.609 -5.023 1 79.69 316 ASN B O 1
ATOM 6404 N N . ASP B 1 317 ? 18.531 -30.109 -6.449 1 78.12 317 ASP B N 1
ATOM 6405 C CA . ASP B 1 317 ? 19.828 -29.484 -6.625 1 78.12 317 ASP B CA 1
ATOM 6406 C C . ASP B 1 317 ? 20.016 -28.297 -5.695 1 78.12 317 ASP B C 1
ATOM 6408 O O . ASP B 1 317 ? 21 -27.562 -5.785 1 78.12 317 ASP B O 1
ATOM 6412 N N . CYS B 1 318 ? 19.031 -28.078 -4.934 1 74.06 318 CYS B N 1
ATOM 6413 C CA . CYS B 1 318 ? 19.141 -27.047 -3.91 1 74.06 318 CYS B CA 1
ATOM 6414 C C . CYS B 1 318 ? 18.656 -27.547 -2.559 1 74.06 318 CYS B C 1
ATOM 6416 O O . CYS B 1 318 ? 17.922 -28.531 -2.492 1 74.06 318 CYS B O 1
ATOM 6418 N N . LEU B 1 319 ? 19.172 -26.875 -1.569 1 71.5 319 LEU B N 1
ATOM 6419 C CA . LEU B 1 319 ? 18.828 -27.312 -0.219 1 71.5 319 LEU B CA 1
ATOM 6420 C C . LEU B 1 319 ? 17.359 -27.031 0.078 1 71.5 319 LEU B C 1
ATOM 6422 O O . LEU B 1 319 ? 16.891 -25.891 -0.091 1 71.5 319 LEU B O 1
ATOM 6426 N N . ALA B 1 320 ? 16.656 -28.016 0.418 1 73 320 ALA B N 1
ATOM 6427 C CA . ALA B 1 320 ? 15.273 -27.953 0.895 1 73 320 ALA B CA 1
ATOM 6428 C C . ALA B 1 320 ? 14.336 -27.5 -0.217 1 73 320 ALA B C 1
ATOM 6430 O O . ALA B 1 320 ? 13.328 -26.828 0.045 1 73 320 ALA B O 1
ATOM 6431 N N . CYS B 1 321 ? 14.695 -27.828 -1.457 1 80.81 321 CYS B N 1
ATOM 6432 C CA . CYS B 1 321 ? 13.859 -27.438 -2.584 1 80.81 321 CYS B CA 1
ATOM 6433 C C . CYS B 1 321 ? 12.805 -28.484 -2.881 1 80.81 321 CYS B C 1
ATOM 6435 O O . CYS B 1 321 ? 11.812 -28.219 -3.551 1 80.81 321 CYS B O 1
ATOM 6437 N N . ASP B 1 322 ? 13.062 -29.625 -2.406 1 86.25 322 ASP B N 1
ATOM 6438 C CA . ASP B 1 322 ? 12.094 -30.688 -2.668 1 86.25 322 ASP B CA 1
ATOM 6439 C C . ASP B 1 322 ? 10.82 -30.484 -1.861 1 86.25 322 ASP B C 1
ATOM 6441 O O . ASP B 1 322 ? 10.875 -30.141 -0.679 1 86.25 322 ASP B O 1
ATOM 6445 N N . TRP B 1 323 ? 9.742 -30.703 -2.561 1 94.06 323 TRP B N 1
ATOM 6446 C CA . TRP B 1 323 ? 8.43 -30.406 -1.988 1 94.06 323 TRP B CA 1
ATOM 6447 C C . TRP B 1 323 ? 8.055 -31.453 -0.941 1 94.06 323 TRP B C 1
ATOM 6449 O O . TRP B 1 323 ? 8.016 -32.656 -1.234 1 94.06 323 TRP B O 1
ATOM 6459 N N . SER B 1 324 ? 7.758 -31 0.276 1 92.44 324 SER B N 1
ATOM 6460 C CA . SER B 1 324 ? 7.465 -31.938 1.361 1 92.44 324 SER B CA 1
ATOM 6461 C C . SER B 1 324 ? 6.023 -31.797 1.837 1 92.44 324 SER B C 1
ATOM 6463 O O . SER B 1 324 ? 5.578 -32.562 2.709 1 92.44 324 SER B O 1
ATOM 6465 N N . PHE B 1 325 ? 5.312 -30.891 1.295 1 94.88 325 PHE B N 1
ATOM 6466 C CA . PHE B 1 325 ? 3.947 -30.625 1.729 1 94.88 325 PHE B CA 1
ATOM 6467 C C . PHE B 1 325 ? 2.945 -31.328 0.818 1 94.88 325 PHE B C 1
ATOM 6469 O O . PHE B 1 325 ? 3.334 -32 -0.132 1 94.88 325 PHE B O 1
ATOM 6476 N N . SER B 1 326 ? 1.719 -31.188 1.217 1 95.81 326 SER B N 1
ATOM 6477 C CA . SER B 1 326 ? 0.666 -31.781 0.4 1 95.81 326 SER B CA 1
ATOM 6478 C C . SER B 1 326 ? 0.461 -31 -0.892 1 95.81 326 SER B C 1
ATOM 6480 O O . SER B 1 326 ? 0.374 -29.781 -0.873 1 95.81 326 SER B O 1
ATOM 6482 N N . PHE B 1 327 ? 0.357 -31.797 -1.993 1 97.25 327 PHE B N 1
ATOM 6483 C CA . PHE B 1 327 ? 0.049 -31.172 -3.271 1 97.25 327 PHE B CA 1
ATOM 6484 C C . PHE B 1 327 ? -1.409 -30.719 -3.322 1 97.25 327 PHE B C 1
ATOM 6486 O O . PHE B 1 327 ? -1.776 -29.859 -4.125 1 97.25 327 PHE B O 1
ATOM 6493 N N . ASN B 1 328 ? -2.246 -31.203 -2.473 1 95.31 328 ASN B N 1
ATOM 6494 C CA . ASN B 1 328 ? -3.691 -31.016 -2.539 1 95.31 328 ASN B CA 1
ATOM 6495 C C . ASN B 1 328 ? -4.09 -29.594 -2.154 1 95.31 328 ASN B C 1
ATOM 6497 O O . ASN B 1 328 ? -5.191 -29.141 -2.467 1 95.31 328 ASN B O 1
ATOM 6501 N N . ILE B 1 329 ? -3.242 -28.891 -1.486 1 96.19 329 ILE B N 1
ATOM 6502 C CA . ILE B 1 329 ? -3.594 -27.547 -1.053 1 96.19 329 ILE B CA 1
ATOM 6503 C C . ILE B 1 329 ? -3.197 -26.531 -2.129 1 96.19 329 ILE B C 1
ATOM 6505 O O . ILE B 1 329 ? -3.527 -25.344 -2.029 1 96.19 329 ILE B O 1
ATOM 6509 N N . MET B 1 330 ? -2.496 -27.016 -3.139 1 97.94 330 MET B N 1
ATOM 6510 C CA . MET B 1 330 ? -2.027 -26.141 -4.211 1 97.94 330 MET B CA 1
ATOM 6511 C C . MET B 1 330 ? -3.053 -26.062 -5.34 1 97.94 330 MET B C 1
ATOM 6513 O O . MET B 1 330 ? -3.752 -27.047 -5.613 1 97.94 330 MET B O 1
ATOM 6517 N N . ASP B 1 331 ? -3.131 -24.875 -5.98 1 98.38 331 ASP B N 1
ATOM 6518 C CA . ASP B 1 331 ? -4.027 -24.703 -7.121 1 98.38 331 ASP B CA 1
ATOM 6519 C C . ASP B 1 331 ? -3.439 -25.328 -8.383 1 98.38 331 ASP B C 1
ATOM 6521 O O . ASP B 1 331 ? -4.176 -25.656 -9.312 1 98.38 331 ASP B O 1
ATOM 6525 N N . GLY B 1 332 ? -2.135 -25.406 -8.453 1 98.69 332 GLY B N 1
ATOM 6526 C CA . GLY B 1 332 ? -1.436 -25.953 -9.609 1 98.69 332 GLY B CA 1
ATOM 6527 C C . GLY B 1 332 ? -0.002 -26.344 -9.305 1 98.69 332 GLY B C 1
ATOM 6528 O O . GLY B 1 332 ? 0.456 -26.219 -8.164 1 98.69 332 GLY B O 1
ATOM 6529 N N . LEU B 1 333 ? 0.665 -26.906 -10.312 1 98.69 333 LEU B N 1
ATOM 6530 C CA . LEU B 1 333 ? 2.059 -27.344 -10.227 1 98.69 333 LEU B CA 1
ATOM 6531 C C . LEU B 1 333 ? 2.879 -26.75 -11.367 1 98.69 333 LEU B C 1
ATOM 6533 O O . LEU B 1 333 ? 2.424 -26.703 -12.508 1 98.69 333 LEU B O 1
ATOM 6537 N N . GLU B 1 334 ? 4.059 -26.297 -10.969 1 98.75 334 GLU B N 1
ATOM 6538 C CA . GLU B 1 334 ? 5.074 -26.031 -11.984 1 98.75 334 GLU B CA 1
ATOM 6539 C C . GLU B 1 334 ? 5.742 -27.328 -12.445 1 98.75 334 GLU B C 1
ATOM 6541 O O . GLU B 1 334 ? 6.664 -27.812 -11.789 1 98.75 334 GLU B O 1
ATOM 6546 N N . VAL B 1 335 ? 5.348 -27.766 -13.562 1 98.75 335 VAL B N 1
ATOM 6547 C CA . VAL B 1 335 ? 5.781 -29.094 -13.992 1 98.75 335 VAL B CA 1
ATOM 6548 C C . VAL B 1 335 ? 6.996 -28.969 -14.906 1 98.75 335 VAL B C 1
ATOM 6550 O O . VAL B 1 335 ? 7.613 -29.984 -15.273 1 98.75 335 VAL B O 1
ATOM 6553 N N . TRP B 1 336 ? 7.238 -27.812 -15.297 1 98.69 336 TRP B N 1
ATOM 6554 C CA . TRP B 1 336 ? 8.352 -27.516 -16.188 1 98.69 336 TRP B CA 1
ATOM 6555 C C . TRP B 1 336 ? 9.094 -26.25 -15.742 1 98.69 336 TRP B C 1
ATOM 6557 O O . TRP B 1 336 ? 8.547 -25.156 -15.805 1 98.69 336 TRP B O 1
ATOM 6567 N N . ASN B 1 337 ? 10.367 -26.359 -15.305 1 97.62 337 ASN B N 1
ATOM 6568 C CA . ASN B 1 337 ? 11.188 -25.266 -14.789 1 97.62 337 ASN B CA 1
ATOM 6569 C C . ASN B 1 337 ? 12.5 -25.156 -15.555 1 97.62 337 ASN B C 1
ATOM 6571 O O . ASN B 1 337 ? 13.398 -25.984 -15.383 1 97.62 337 ASN B O 1
ATOM 6575 N N . GLY B 1 338 ? 12.625 -24.188 -16.328 1 96.81 338 GLY B N 1
ATOM 6576 C CA . GLY B 1 338 ? 13.836 -24.016 -17.109 1 96.81 338 GLY B CA 1
ATOM 6577 C C . GLY B 1 338 ? 14.023 -25.078 -18.172 1 96.81 338 GLY B C 1
ATOM 6578 O O . GLY B 1 338 ? 13.086 -25.406 -18.906 1 96.81 338 GLY B O 1
ATOM 6579 N N . VAL B 1 339 ? 15.172 -25.531 -18.312 1 95.94 339 VAL B N 1
ATOM 6580 C CA . VAL B 1 339 ? 15.484 -26.562 -19.297 1 95.94 339 VAL B CA 1
ATOM 6581 C C . VAL B 1 339 ? 14.891 -27.906 -18.859 1 95.94 339 VAL B C 1
ATOM 6583 O O . VAL B 1 339 ? 15.062 -28.312 -17.703 1 95.94 339 VAL B O 1
ATOM 6586 N N . TRP B 1 340 ? 14.234 -28.531 -19.75 1 97.31 340 TRP B N 1
ATOM 6587 C CA . TRP B 1 340 ? 13.555 -29.797 -19.469 1 97.31 340 TRP B CA 1
ATOM 6588 C C . TRP B 1 340 ? 14.539 -30.828 -18.906 1 97.31 340 TRP B C 1
ATOM 6590 O O . TRP B 1 340 ? 15.641 -30.984 -19.438 1 97.31 340 TRP B O 1
ATOM 6600 N N . ASN B 1 341 ? 14.156 -31.516 -17.844 1 96 341 ASN B N 1
ATOM 6601 C CA . ASN B 1 341 ? 14.984 -32.562 -17.25 1 96 341 ASN B CA 1
ATOM 6602 C C . ASN B 1 341 ? 14.133 -33.594 -16.547 1 96 341 ASN B C 1
ATOM 6604 O O . ASN B 1 341 ? 12.906 -33.625 -16.672 1 96 341 ASN B O 1
ATOM 6608 N N . ASN B 1 342 ? 14.789 -34.469 -15.852 1 95.88 342 ASN B N 1
ATOM 6609 C CA . ASN B 1 342 ? 14.109 -35.594 -15.242 1 95.88 342 ASN B CA 1
ATOM 6610 C C . ASN B 1 342 ? 13.211 -35.156 -14.086 1 95.88 342 ASN B C 1
ATOM 6612 O O . ASN B 1 342 ? 12.188 -35.812 -13.812 1 95.88 342 ASN B O 1
ATOM 6616 N N . PHE B 1 343 ? 13.586 -34.125 -13.398 1 96.19 343 PHE B N 1
ATOM 6617 C CA . PHE B 1 343 ? 12.742 -33.625 -12.32 1 96.19 343 PHE B CA 1
ATOM 6618 C C . PHE B 1 343 ? 11.406 -33.125 -12.875 1 96.19 343 PHE B C 1
ATOM 6620 O O . PHE B 1 343 ? 10.359 -33.312 -12.242 1 96.19 343 PHE B O 1
ATOM 6627 N N . ASP B 1 344 ? 11.445 -32.562 -14.023 1 97.94 344 ASP B N 1
ATOM 6628 C CA . ASP B 1 344 ? 10.227 -32.125 -14.688 1 97.94 344 ASP B CA 1
ATOM 6629 C C . ASP B 1 344 ? 9.336 -33.312 -15.055 1 97.94 344 ASP B C 1
ATOM 6631 O O . ASP B 1 344 ? 8.117 -33.25 -14.859 1 97.94 344 ASP B O 1
ATOM 6635 N N . ARG B 1 345 ? 9.961 -34.312 -15.578 1 98.12 345 ARG B N 1
ATOM 6636 C CA . ARG B 1 345 ? 9.188 -35.5 -15.906 1 98.12 345 ARG B CA 1
ATOM 6637 C C . ARG B 1 345 ? 8.453 -36.031 -14.68 1 98.12 345 ARG B C 1
ATOM 6639 O O . ARG B 1 345 ? 7.27 -36.375 -14.758 1 98.12 345 ARG B O 1
ATOM 6646 N N . LYS B 1 346 ? 9.117 -36.094 -13.578 1 97.69 346 LYS B N 1
ATOM 6647 C CA . LYS B 1 346 ? 8.492 -36.531 -12.336 1 97.69 346 LYS B CA 1
ATOM 6648 C C . LYS B 1 346 ? 7.328 -35.625 -11.953 1 97.69 346 LYS B C 1
ATOM 6650 O O . LYS B 1 346 ? 6.301 -36.094 -11.469 1 97.69 346 LYS B O 1
ATOM 6655 N N . ALA B 1 347 ? 7.543 -34.375 -12.141 1 98.38 347 ALA B N 1
ATOM 6656 C CA . ALA B 1 347 ? 6.484 -33.406 -11.82 1 98.38 347 ALA B CA 1
ATOM 6657 C C . ALA B 1 347 ? 5.262 -33.625 -12.703 1 98.38 347 ALA B C 1
ATOM 6659 O O . ALA B 1 347 ? 4.129 -33.594 -12.227 1 98.38 347 ALA B O 1
ATOM 6660 N N . VAL B 1 348 ? 5.469 -33.781 -14.023 1 98.75 348 VAL B N 1
ATOM 6661 C CA . VAL B 1 348 ? 4.371 -34.062 -14.938 1 98.75 348 VAL B CA 1
ATOM 6662 C C . VAL B 1 348 ? 3.645 -35.344 -14.523 1 98.75 348 VAL B C 1
ATOM 6664 O O . VAL B 1 348 ? 2.412 -35.406 -14.523 1 98.75 348 VAL B O 1
ATOM 6667 N N . ASP B 1 349 ? 4.395 -36.375 -14.188 1 98.5 349 ASP B N 1
ATOM 6668 C CA . ASP B 1 349 ? 3.799 -37.625 -13.781 1 98.5 349 ASP B CA 1
ATOM 6669 C C . ASP B 1 349 ? 2.953 -37.469 -12.523 1 98.5 349 ASP B C 1
ATOM 6671 O O . ASP B 1 349 ? 1.857 -38.031 -12.422 1 98.5 349 ASP B O 1
ATOM 6675 N N . LYS B 1 350 ? 3.496 -36.75 -11.578 1 98.31 350 LYS B N 1
ATOM 6676 C CA . LYS B 1 350 ? 2.738 -36.469 -10.359 1 98.31 350 LYS B CA 1
ATOM 6677 C C . LYS B 1 350 ? 1.455 -35.719 -10.672 1 98.31 350 LYS B C 1
ATOM 6679 O O . LYS B 1 350 ? 0.381 -36.062 -10.18 1 98.31 350 LYS B O 1
ATOM 6684 N N . TRP B 1 351 ? 1.576 -34.719 -11.453 1 98.75 351 TRP B N 1
ATOM 6685 C CA . TRP B 1 351 ? 0.425 -33.906 -11.852 1 98.75 351 TRP B CA 1
ATOM 6686 C C . TRP B 1 351 ? -0.621 -34.75 -12.555 1 98.75 351 TRP B C 1
ATOM 6688 O O . TRP B 1 351 ? -1.813 -34.656 -12.258 1 98.75 351 TRP B O 1
ATOM 6698 N N . HIS B 1 352 ? -0.181 -35.562 -13.477 1 98.69 352 HIS B N 1
ATOM 6699 C CA . HIS B 1 352 ? -1.087 -36.469 -14.188 1 98.69 352 HIS B CA 1
ATOM 6700 C C . HIS B 1 352 ? -1.812 -37.406 -13.227 1 98.69 352 HIS B C 1
ATOM 6702 O O . HIS B 1 352 ? -3.018 -37.625 -13.359 1 98.69 352 HIS B O 1
ATOM 6708 N N . SER B 1 353 ? -1.054 -37.938 -12.336 1 98.44 353 SER B N 1
ATOM 6709 C CA . SER B 1 353 ? -1.657 -38.812 -11.336 1 98.44 353 SER B CA 1
ATOM 6710 C C . SER B 1 353 ? -2.744 -38.094 -10.547 1 98.44 353 SER B C 1
ATOM 6712 O O . SER B 1 353 ? -3.781 -38.656 -10.227 1 98.44 353 SER B O 1
ATOM 6714 N N . MET B 1 354 ? -2.482 -36.875 -10.234 1 98.38 354 MET B N 1
ATOM 6715 C CA . MET B 1 354 ? -3.475 -36.062 -9.531 1 98.38 354 MET B CA 1
ATOM 6716 C C . MET B 1 354 ? -4.734 -35.875 -10.367 1 98.38 354 MET B C 1
ATOM 6718 O O . MET B 1 354 ? -5.852 -36 -9.859 1 98.38 354 MET B O 1
ATOM 6722 N N . LEU B 1 355 ? -4.566 -35.625 -11.633 1 98.38 355 LEU B N 1
ATOM 6723 C CA . LEU B 1 355 ? -5.707 -35.5 -12.531 1 98.38 355 LEU B CA 1
ATOM 6724 C C . LEU B 1 355 ? -6.535 -36.781 -12.539 1 98.38 355 LEU B C 1
ATOM 6726 O O . LEU B 1 355 ? -7.762 -36.75 -12.461 1 98.38 355 LEU B O 1
ATOM 6730 N N . VAL B 1 356 ? -5.871 -37.875 -12.688 1 98.25 356 VAL B N 1
ATOM 6731 C CA . VAL B 1 356 ? -6.527 -39.156 -12.75 1 98.25 356 VAL B CA 1
ATOM 6732 C C . VAL B 1 356 ? -7.336 -39.406 -11.477 1 98.25 356 VAL B C 1
ATOM 6734 O O . VAL B 1 356 ? -8.406 -40 -11.516 1 98.25 356 VAL B O 1
ATOM 6737 N N . GLN B 1 357 ? -6.883 -38.844 -10.414 1 97.44 357 GLN B N 1
ATOM 6738 C CA . GLN B 1 357 ? -7.539 -39 -9.117 1 97.44 357 GLN B CA 1
ATOM 6739 C C . GLN B 1 357 ? -8.641 -37.969 -8.914 1 97.44 357 GLN B C 1
ATOM 6741 O O . GLN B 1 357 ? -9.273 -37.938 -7.859 1 97.44 357 GLN B O 1
ATOM 6746 N N . GLY B 1 358 ? -8.797 -37.125 -9.828 1 96.69 358 GLY B N 1
ATOM 6747 C CA . GLY B 1 358 ? -9.945 -36.219 -9.781 1 96.69 358 GLY B CA 1
ATOM 6748 C C . GLY B 1 358 ? -9.57 -34.781 -9.516 1 96.69 358 GLY B C 1
ATOM 6749 O O . GLY B 1 358 ? -10.43 -33.906 -9.492 1 96.69 358 GLY B O 1
ATOM 6750 N N . SER B 1 359 ? -8.281 -34.531 -9.367 1 97.31 359 SER B N 1
ATOM 6751 C CA . SER B 1 359 ? -7.836 -33.156 -9.117 1 97.31 359 SER B CA 1
ATOM 6752 C C . SER B 1 359 ? -8.023 -32.281 -10.352 1 97.31 359 SER B C 1
ATOM 6754 O O . SER B 1 359 ? -7.961 -32.781 -11.484 1 97.31 359 SER B O 1
ATOM 6756 N N . ARG B 1 360 ? -8.219 -30.984 -10.125 1 96.94 360 ARG B N 1
ATOM 6757 C CA . ARG B 1 360 ? -8.32 -30.016 -11.211 1 96.94 360 ARG B CA 1
ATOM 6758 C C . ARG B 1 360 ? -7.137 -29.062 -11.195 1 96.94 360 ARG B C 1
ATOM 6760 O O . ARG B 1 360 ? -7.207 -27.969 -11.766 1 96.94 360 ARG B O 1
ATOM 6767 N N . ALA B 1 361 ? -6.086 -29.469 -10.484 1 98.44 361 ALA B N 1
ATOM 6768 C CA . ALA B 1 361 ? -4.883 -28.641 -10.438 1 98.44 361 ALA B CA 1
ATOM 6769 C C . ALA B 1 361 ? -4.328 -28.391 -11.836 1 98.44 361 ALA B C 1
ATOM 6771 O O . ALA B 1 361 ? -4.285 -29.297 -12.664 1 98.44 361 ALA B O 1
ATOM 6772 N N . PHE B 1 362 ? -3.973 -27.141 -12.094 1 98.81 362 PHE B N 1
ATOM 6773 C CA . PHE B 1 362 ? -3.424 -26.828 -13.406 1 98.81 362 PHE B CA 1
ATOM 6774 C C . PHE B 1 362 ? -1.915 -27.047 -13.43 1 98.81 362 PHE B C 1
ATOM 6776 O O . PHE B 1 362 ? -1.283 -27.156 -12.375 1 98.81 362 PHE B O 1
ATOM 6783 N N . ALA B 1 363 ? -1.363 -27.125 -14.648 1 98.88 363 ALA B N 1
ATOM 6784 C CA . ALA B 1 363 ? 0.078 -27.188 -14.883 1 98.88 363 ALA B CA 1
ATOM 6785 C C . ALA B 1 363 ? 0.575 -25.906 -15.547 1 98.88 363 ALA B C 1
ATOM 6787 O O . ALA B 1 363 ? -0.082 -25.375 -16.438 1 98.88 363 ALA B O 1
ATOM 6788 N N . ILE B 1 364 ? 1.703 -25.438 -15.055 1 98.88 364 ILE B N 1
ATOM 6789 C CA . ILE B 1 364 ? 2.363 -24.312 -15.727 1 98.88 364 ILE B CA 1
ATOM 6790 C C . ILE B 1 364 ? 3.865 -24.578 -15.797 1 98.88 364 ILE B C 1
ATOM 6792 O O . ILE B 1 364 ? 4.371 -25.516 -15.18 1 98.88 364 ILE B O 1
ATOM 6796 N N . GLY B 1 365 ? 4.52 -23.875 -16.656 1 98.62 365 GLY B N 1
ATOM 6797 C CA . GLY B 1 365 ? 5.969 -23.781 -16.703 1 98.62 365 GLY B CA 1
ATOM 6798 C C . GLY B 1 365 ? 6.48 -22.375 -16.453 1 98.62 365 GLY B C 1
ATOM 6799 O O . GLY B 1 365 ? 5.738 -21.391 -16.609 1 98.62 365 GLY B O 1
ATOM 6800 N N . GLY B 1 366 ? 7.695 -22.281 -16.016 1 98.31 366 GLY B N 1
ATOM 6801 C CA . GLY B 1 366 ? 8.375 -21.016 -15.797 1 98.31 366 GLY B CA 1
ATOM 6802 C C . GLY B 1 366 ? 9.875 -21.094 -16.016 1 98.31 366 GLY B C 1
ATOM 6803 O O . GLY B 1 366 ? 10.477 -22.156 -15.859 1 98.31 366 GLY B O 1
ATOM 6804 N N . SER B 1 367 ? 10.406 -19.969 -16.375 1 98.31 367 SER B N 1
ATOM 6805 C CA . SER B 1 367 ? 11.828 -19.953 -16.703 1 98.31 367 SER B CA 1
ATOM 6806 C C . SER B 1 367 ? 12.688 -20.047 -15.453 1 98.31 367 SER B C 1
ATOM 6808 O O . SER B 1 367 ? 13.828 -20.516 -15.508 1 98.31 367 SER B O 1
ATOM 6810 N N . ASP B 1 368 ? 12.117 -19.609 -14.344 1 97.5 368 ASP B N 1
ATOM 6811 C CA . ASP B 1 368 ? 12.938 -19.469 -13.141 1 97.5 368 ASP B CA 1
ATOM 6812 C C . ASP B 1 368 ? 14.203 -18.656 -13.43 1 97.5 368 ASP B C 1
ATOM 6814 O O . ASP B 1 368 ? 15.297 -19.031 -13 1 97.5 368 ASP B O 1
ATOM 6818 N N . TYR B 1 369 ? 14.023 -17.625 -14.148 1 97.88 369 TYR B N 1
ATOM 6819 C CA . TYR B 1 369 ? 15.148 -16.812 -14.602 1 97.88 369 TYR B CA 1
ATOM 6820 C C . TYR B 1 369 ? 15.859 -16.156 -13.422 1 97.88 369 TYR B C 1
ATOM 6822 O O . TYR B 1 369 ? 15.234 -15.445 -12.633 1 97.88 369 TYR B O 1
ATOM 6830 N N . HIS B 1 370 ? 17.109 -16.391 -13.359 1 96.44 370 HIS B N 1
ATOM 6831 C CA . HIS B 1 370 ? 17.984 -15.719 -12.398 1 96.44 370 HIS B CA 1
ATOM 6832 C C . HIS B 1 370 ? 19.062 -14.906 -13.102 1 96.44 370 HIS B C 1
ATOM 6834 O O . HIS B 1 370 ? 19.328 -13.758 -12.719 1 96.44 370 HIS B O 1
ATOM 6840 N N . ASN B 1 371 ? 19.531 -15.641 -13.992 1 94.12 371 ASN B N 1
ATOM 6841 C CA . ASN B 1 371 ? 20.609 -15.078 -14.797 1 94.12 371 ASN B CA 1
ATOM 6842 C C . ASN B 1 371 ? 20.891 -15.93 -16.031 1 94.12 371 ASN B C 1
ATOM 6844 O O . ASN B 1 371 ? 20.453 -17.078 -16.125 1 94.12 371 ASN B O 1
ATOM 6848 N N . SER B 1 372 ? 21.547 -15.188 -16.984 1 89.88 372 SER B N 1
ATOM 6849 C CA . SER B 1 372 ? 22.031 -15.984 -18.109 1 89.88 372 SER B CA 1
ATOM 6850 C C . SER B 1 372 ? 22.859 -17.172 -17.641 1 89.88 372 SER B C 1
ATOM 6852 O O . SER B 1 372 ? 23.641 -17.047 -16.688 1 89.88 372 SER B O 1
ATOM 6854 N N . PRO B 1 373 ? 22.625 -18.438 -18.219 1 90.38 373 PRO B N 1
ATOM 6855 C CA . PRO B 1 373 ? 22.062 -18.703 -19.531 1 90.38 373 PRO B CA 1
ATOM 6856 C C . PRO B 1 373 ? 20.562 -19 -19.484 1 90.38 373 PRO B C 1
ATOM 6858 O O . PRO B 1 373 ? 19.938 -19.219 -20.531 1 90.38 373 PRO B O 1
ATOM 6861 N N . SER B 1 374 ? 20.094 -19.078 -18.297 1 91.88 374 SER B N 1
ATOM 6862 C CA . SER B 1 374 ? 18.625 -19.172 -18.281 1 91.88 374 SER B CA 1
ATOM 6863 C C . SER B 1 374 ? 17.984 -18.047 -19.078 1 91.88 374 SER B C 1
ATOM 6865 O O . SER B 1 374 ? 18.578 -16.969 -19.25 1 91.88 374 SER B O 1
ATOM 6867 N N . ALA B 1 375 ? 16.906 -18.359 -19.672 1 95.56 375 ALA B N 1
ATOM 6868 C CA . ALA B 1 375 ? 16.266 -17.359 -20.531 1 95.56 375 ALA B CA 1
ATOM 6869 C C . ALA B 1 375 ? 14.805 -17.156 -20.141 1 95.56 375 ALA B C 1
ATOM 6871 O O . ALA B 1 375 ? 14.07 -18.125 -19.922 1 95.56 375 ALA B O 1
ATOM 6872 N N . VAL B 1 376 ? 14.469 -15.875 -20.078 1 97.69 376 VAL B N 1
ATOM 6873 C CA . VAL B 1 376 ? 13.07 -15.531 -19.844 1 97.69 376 VAL B CA 1
ATOM 6874 C C . VAL B 1 376 ? 12.203 -16.141 -20.953 1 97.69 376 VAL B C 1
ATOM 6876 O O . VAL B 1 376 ? 12.547 -16.062 -22.125 1 97.69 376 VAL B O 1
ATOM 6879 N N . GLY B 1 377 ? 11.109 -16.75 -20.609 1 98 377 GLY B N 1
ATOM 6880 C CA . GLY B 1 377 ? 10.195 -17.328 -21.578 1 98 377 GLY B CA 1
ATOM 6881 C C . GLY B 1 377 ? 10.578 -18.734 -21.984 1 98 377 GLY B C 1
ATOM 6882 O O . GLY B 1 377 ? 10.039 -19.266 -22.953 1 98 377 GLY B O 1
ATOM 6883 N N . MET B 1 378 ? 11.492 -19.344 -21.219 1 97.88 378 MET B N 1
ATOM 6884 C CA . MET B 1 378 ? 11.891 -20.719 -21.484 1 97.88 378 MET B CA 1
ATOM 6885 C C . MET B 1 378 ? 11.734 -21.578 -20.219 1 97.88 378 MET B C 1
ATOM 6887 O O . MET B 1 378 ? 12.641 -21.641 -19.391 1 97.88 378 MET B O 1
ATOM 6891 N N . PRO B 1 379 ? 10.656 -22.359 -20.141 1 98.44 379 PRO B N 1
ATOM 6892 C CA . PRO B 1 379 ? 9.594 -22.484 -21.141 1 98.44 379 PRO B CA 1
ATOM 6893 C C . PRO B 1 379 ? 8.617 -21.312 -21.109 1 98.44 379 PRO B C 1
ATOM 6895 O O . PRO B 1 379 ? 8.742 -20.422 -20.266 1 98.44 379 PRO B O 1
ATOM 6898 N N . THR B 1 380 ? 7.727 -21.312 -22.094 1 98.56 380 THR B N 1
ATOM 6899 C CA . THR B 1 380 ? 6.641 -20.344 -22.172 1 98.56 380 THR B CA 1
ATOM 6900 C C . THR B 1 380 ? 5.312 -20.984 -21.797 1 98.56 380 THR B C 1
ATOM 6902 O O . THR B 1 380 ? 4.973 -22.062 -22.281 1 98.56 380 THR B O 1
ATOM 6905 N N . THR B 1 381 ? 4.582 -20.359 -20.859 1 98.81 381 THR B N 1
ATOM 6906 C CA . THR B 1 381 ? 3.197 -20.75 -20.609 1 98.81 381 THR B CA 1
ATOM 6907 C C . THR B 1 381 ? 2.236 -19.844 -21.375 1 98.81 381 THR B C 1
ATOM 6909 O O . THR B 1 381 ? 2.299 -18.609 -21.25 1 98.81 381 THR B O 1
ATOM 6912 N N . VAL B 1 382 ? 1.391 -20.422 -22.156 1 98.62 382 VAL B N 1
ATOM 6913 C CA . VAL B 1 382 ? 0.417 -19.688 -22.969 1 98.62 382 VAL B CA 1
ATOM 6914 C C . VAL B 1 382 ? -0.976 -19.844 -22.359 1 98.62 382 VAL B C 1
ATOM 6916 O O . VAL B 1 382 ? -1.452 -20.969 -22.156 1 98.62 382 VAL B O 1
ATOM 6919 N N . VAL B 1 383 ? -1.643 -18.719 -22.078 1 98.25 383 VAL B N 1
ATOM 6920 C CA . VAL B 1 383 ? -2.902 -18.734 -21.344 1 98.25 383 VAL B CA 1
ATOM 6921 C C . VAL B 1 383 ? -4.012 -18.141 -22.219 1 98.25 383 VAL B C 1
ATOM 6923 O O . VAL B 1 383 ? -3.826 -17.109 -22.859 1 98.25 383 VAL B O 1
ATOM 6926 N N . ARG B 1 384 ? -5.094 -18.828 -22.25 1 97.44 384 ARG B N 1
ATOM 6927 C CA . ARG B 1 384 ? -6.277 -18.312 -22.938 1 97.44 384 ARG B CA 1
ATOM 6928 C C . ARG B 1 384 ? -7.137 -17.484 -21.984 1 97.44 384 ARG B C 1
ATOM 6930 O O . ARG B 1 384 ? -7.766 -18.016 -21.078 1 97.44 384 ARG B O 1
ATOM 6937 N N . SER B 1 385 ? -7.125 -16.203 -22.25 1 94.12 385 SER B N 1
ATOM 6938 C CA . SER B 1 385 ? -7.738 -15.266 -21.297 1 94.12 385 SER B CA 1
ATOM 6939 C C . SER B 1 385 ? -8.625 -14.258 -22.016 1 94.12 385 SER B C 1
ATOM 6941 O O . SER B 1 385 ? -8.383 -13.93 -23.188 1 94.12 385 SER B O 1
ATOM 6943 N N . GLU B 1 386 ? -9.711 -13.773 -21.297 1 89.75 386 GLU B N 1
ATOM 6944 C CA . GLU B 1 386 ? -10.648 -12.805 -21.844 1 89.75 386 GLU B CA 1
ATOM 6945 C C . GLU B 1 386 ? -9.969 -11.453 -22.094 1 89.75 386 GLU B C 1
ATOM 6947 O O . GLU B 1 386 ? -10.312 -10.734 -23.031 1 89.75 386 GLU B O 1
ATOM 6952 N N . SER B 1 387 ? -9.094 -11.141 -21.172 1 90.06 387 SER B N 1
ATOM 6953 C CA . SER B 1 387 ? -8.297 -9.922 -21.281 1 90.06 387 SER B CA 1
ATOM 6954 C C . SER B 1 387 ? -6.91 -10.109 -20.688 1 90.06 387 SER B C 1
ATOM 6956 O O . SER B 1 387 ? -6.648 -11.109 -20.016 1 90.06 387 SER B O 1
ATOM 6958 N N . LEU B 1 388 ? -6.082 -9.203 -21.109 1 93.31 388 LEU B N 1
ATOM 6959 C CA . LEU B 1 388 ? -4.746 -9.203 -20.516 1 93.31 388 LEU B CA 1
ATOM 6960 C C . LEU B 1 388 ? -4.742 -8.461 -19.188 1 93.31 388 LEU B C 1
ATOM 6962 O O . LEU B 1 388 ? -4.293 -7.32 -19.109 1 93.31 388 LEU B O 1
ATOM 6966 N N . SER B 1 389 ? -5.254 -9.102 -18.188 1 93.12 389 SER B N 1
ATOM 6967 C CA . SER B 1 389 ? -5.281 -8.617 -16.812 1 93.12 389 SER B CA 1
ATOM 6968 C C . SER B 1 389 ? -4.859 -9.711 -15.828 1 93.12 389 SER B C 1
ATOM 6970 O O . SER B 1 389 ? -5.02 -10.898 -16.109 1 93.12 389 SER B O 1
ATOM 6972 N N . THR B 1 390 ? -4.293 -9.258 -14.719 1 94.5 390 THR B N 1
ATOM 6973 C CA . THR B 1 390 ? -3.867 -10.219 -13.711 1 94.5 390 THR B CA 1
ATOM 6974 C C . THR B 1 390 ? -5.035 -11.094 -13.266 1 94.5 390 THR B C 1
ATOM 6976 O O . THR B 1 390 ? -4.906 -12.32 -13.18 1 94.5 390 THR B O 1
ATOM 6979 N N . ALA B 1 391 ? -6.199 -10.469 -13.055 1 91.81 391 ALA B N 1
ATOM 6980 C CA . ALA B 1 391 ? -7.371 -11.188 -12.57 1 91.81 391 ALA B CA 1
ATOM 6981 C C . ALA B 1 391 ? -7.812 -12.25 -13.578 1 91.81 391 ALA B C 1
ATOM 6983 O O . ALA B 1 391 ? -8.141 -13.375 -13.195 1 91.81 391 ALA B O 1
ATOM 6984 N N . GLN B 1 392 ? -7.793 -11.953 -14.836 1 92.62 392 GLN B N 1
ATOM 6985 C CA . GLN B 1 392 ? -8.297 -12.875 -15.852 1 92.62 392 GLN B CA 1
ATOM 6986 C C . GLN B 1 392 ? -7.277 -13.961 -16.156 1 92.62 392 GLN B C 1
ATOM 6988 O O . GLN B 1 392 ? -7.648 -15.102 -16.453 1 92.62 392 GLN B O 1
ATOM 6993 N N . ILE B 1 393 ? -6.004 -13.633 -16.125 1 96.81 393 ILE B N 1
ATOM 6994 C CA . ILE B 1 393 ? -4.984 -14.664 -16.281 1 96.81 393 ILE B CA 1
ATOM 6995 C C . ILE B 1 393 ? -5.098 -15.672 -15.133 1 96.81 393 ILE B C 1
ATOM 6997 O O . ILE B 1 393 ? -5.059 -16.891 -15.367 1 96.81 393 ILE B O 1
ATOM 7001 N N . VAL B 1 394 ? -5.293 -15.141 -13.945 1 95.75 394 VAL B N 1
ATOM 7002 C CA . VAL B 1 394 ? -5.461 -15.984 -12.766 1 95.75 394 VAL B CA 1
ATOM 7003 C C . VAL B 1 394 ? -6.703 -16.859 -12.922 1 95.75 394 VAL B C 1
ATOM 7005 O O . VAL B 1 394 ? -6.656 -18.062 -12.695 1 95.75 394 VAL B O 1
ATOM 7008 N N . ASP B 1 395 ? -7.746 -16.234 -13.328 1 93.56 395 ASP B N 1
ATOM 7009 C CA . ASP B 1 395 ? -8.992 -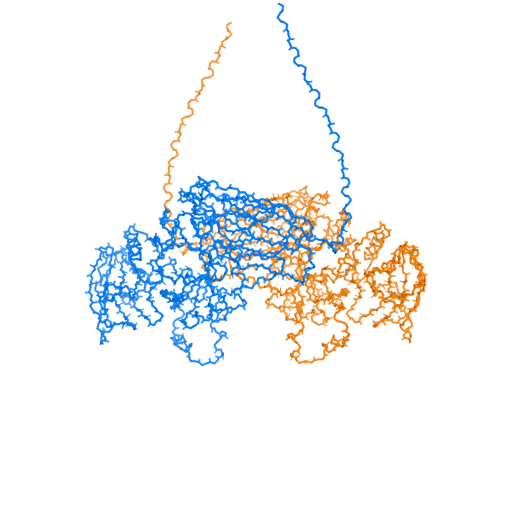16.969 -13.531 1 93.56 395 ASP B CA 1
ATOM 7010 C C . ASP B 1 395 ? -8.828 -18.047 -14.602 1 93.56 395 ASP B C 1
ATOM 7012 O O . ASP B 1 395 ? -9.352 -19.156 -14.453 1 93.56 395 ASP B O 1
ATOM 7016 N N . SER B 1 396 ? -8.125 -17.781 -15.633 1 96.81 396 SER B N 1
ATOM 7017 C CA . SER B 1 396 ? -7.902 -18.719 -16.719 1 96.81 396 SER B CA 1
ATOM 7018 C C . SER B 1 396 ? -7.125 -19.938 -16.234 1 96.81 396 SER B C 1
ATOM 7020 O O . SER B 1 396 ? -7.457 -21.078 -16.594 1 96.81 396 SER B O 1
ATOM 7022 N N . LEU B 1 397 ? -6.133 -19.734 -15.453 1 97.88 397 LEU B N 1
ATOM 7023 C CA . LEU B 1 397 ? -5.375 -20.859 -14.914 1 97.88 397 LEU B CA 1
ATOM 7024 C C . LEU B 1 397 ? -6.25 -21.734 -14.023 1 97.88 397 LEU B C 1
ATOM 7026 O O . LEU B 1 397 ? -6.16 -22.953 -14.07 1 97.88 397 LEU B O 1
ATOM 7030 N N . ARG B 1 398 ? -7.105 -21.047 -13.266 1 95.19 398 ARG B N 1
ATOM 7031 C CA . ARG B 1 398 ? -8.016 -21.797 -12.406 1 95.19 398 ARG B CA 1
ATOM 7032 C C . ARG B 1 398 ? -8.859 -22.781 -13.211 1 95.19 398 ARG B C 1
ATOM 7034 O O . ARG B 1 398 ? -9.289 -23.812 -12.695 1 95.19 398 ARG B O 1
ATOM 7041 N N . HIS B 1 399 ? -9.031 -22.469 -14.438 1 96.06 399 HIS B N 1
ATOM 7042 C CA . HIS B 1 399 ? -9.867 -23.297 -15.305 1 96.06 399 HIS B CA 1
ATOM 7043 C C . HIS B 1 399 ? -9.023 -24.094 -16.297 1 96.06 399 HIS B C 1
ATOM 7045 O O . HIS B 1 399 ? -9.523 -24.531 -17.328 1 96.06 399 HIS B O 1
ATOM 7051 N N . ASN B 1 400 ? -7.754 -24.172 -16.062 1 98.44 400 ASN B N 1
ATOM 7052 C CA . ASN B 1 400 ? -6.824 -25.016 -16.812 1 98.44 400 ASN B CA 1
ATOM 7053 C C . ASN B 1 400 ? -6.648 -24.5 -18.25 1 98.44 400 ASN B C 1
ATOM 7055 O O . ASN B 1 400 ? -6.301 -25.266 -19.141 1 98.44 400 ASN B O 1
ATOM 7059 N N . ARG B 1 401 ? -6.891 -23.25 -18.5 1 98.25 401 ARG B N 1
ATOM 7060 C CA . ARG B 1 401 ? -6.836 -22.703 -19.859 1 98.25 401 ARG B CA 1
ATOM 7061 C C . ARG B 1 401 ? -5.414 -22.297 -20.219 1 98.25 401 ARG B C 1
ATOM 7063 O O . ARG B 1 401 ? -5.164 -21.141 -20.562 1 98.25 401 ARG B O 1
ATOM 7070 N N . ALA B 1 402 ? -4.531 -23.359 -20.281 1 98.75 402 ALA B N 1
ATOM 7071 C CA . ALA B 1 402 ? -3.141 -23.031 -20.578 1 98.75 402 ALA B CA 1
ATOM 7072 C C . ALA B 1 402 ? -2.424 -24.234 -21.203 1 98.75 402 ALA B C 1
ATOM 7074 O O . ALA B 1 402 ? -2.838 -25.375 -21.031 1 98.75 402 ALA B O 1
ATOM 7075 N N . TYR B 1 403 ? -1.433 -23.984 -21.953 1 98.75 403 TYR B N 1
ATOM 7076 C CA . TYR B 1 403 ? -0.46 -24.969 -22.406 1 98.75 403 TYR B CA 1
ATOM 7077 C C . TYR B 1 403 ? 0.96 -24.438 -22.297 1 98.75 403 TYR B C 1
ATOM 7079 O O . TYR B 1 403 ? 1.159 -23.25 -22.031 1 98.75 403 TYR B O 1
ATOM 7087 N N . ILE B 1 404 ? 1.903 -25.297 -22.375 1 98.88 404 ILE B N 1
ATOM 7088 C CA . ILE B 1 404 ? 3.305 -24.953 -22.172 1 98.88 404 ILE B CA 1
ATOM 7089 C C . ILE B 1 404 ? 4.125 -25.359 -23.406 1 98.88 404 ILE B C 1
ATOM 7091 O O . ILE B 1 404 ? 3.928 -26.438 -23.953 1 98.88 404 ILE B O 1
ATOM 7095 N N . VAL B 1 405 ? 5.023 -24.453 -23.844 1 98.69 405 VAL B N 1
ATOM 7096 C CA . VAL B 1 405 ? 5.926 -24.766 -24.953 1 98.69 405 VAL B CA 1
ATOM 7097 C C . VAL B 1 405 ? 7.367 -24.469 -24.531 1 98.69 405 VAL B C 1
ATOM 7099 O O . VAL B 1 405 ? 7.613 -23.641 -23.656 1 98.69 405 VAL B O 1
ATOM 7102 N N . ARG B 1 406 ? 8.281 -25.109 -25.094 1 98.12 406 ARG B N 1
ATOM 7103 C CA . ARG B 1 406 ? 9.695 -25.047 -24.719 1 98.12 406 ARG B CA 1
ATOM 7104 C C . ARG B 1 406 ? 10.219 -23.625 -24.828 1 98.12 406 ARG B C 1
ATOM 7106 O O . ARG B 1 406 ? 11.055 -23.203 -24.031 1 98.12 406 ARG B O 1
ATOM 7113 N N . ASP B 1 407 ? 9.797 -22.938 -25.828 1 96.75 407 ASP B N 1
ATOM 7114 C CA . ASP B 1 407 ? 10.258 -21.562 -26.047 1 96.75 407 ASP B CA 1
ATOM 7115 C C . ASP B 1 407 ? 9.242 -20.766 -26.859 1 96.75 407 ASP B C 1
ATOM 7117 O O . ASP B 1 407 ? 8.297 -21.344 -27.406 1 96.75 407 ASP B O 1
ATOM 7121 N N . PRO B 1 408 ? 9.43 -19.469 -26.969 1 94.94 408 PRO B N 1
ATOM 7122 C CA . PRO B 1 408 ? 8.398 -18.609 -27.547 1 94.94 408 PRO B CA 1
ATOM 7123 C C . PRO B 1 408 ? 8.188 -18.875 -29.047 1 94.94 408 PRO B C 1
ATOM 7125 O O . PRO B 1 408 ? 7.207 -18.406 -29.625 1 94.94 408 PRO B O 1
ATOM 7128 N N . SER B 1 409 ? 8.945 -19.594 -29.719 1 94.44 409 SER B N 1
ATOM 7129 C CA . SER B 1 409 ? 8.828 -19.812 -31.156 1 94.44 409 SER B CA 1
ATOM 7130 C C . SER B 1 409 ? 7.883 -20.969 -31.469 1 94.44 409 SER B C 1
ATOM 7132 O O . SER B 1 409 ? 7.469 -21.141 -32.625 1 94.44 409 SER B O 1
ATOM 7134 N N . ILE B 1 410 ? 7.527 -21.766 -30.5 1 95.25 410 ILE B N 1
ATOM 7135 C CA . ILE B 1 410 ? 6.668 -22.922 -30.688 1 95.25 410 ILE B CA 1
ATOM 7136 C C . ILE B 1 410 ? 5.219 -22.547 -30.375 1 95.25 410 ILE B C 1
ATOM 7138 O O . ILE B 1 410 ? 4.953 -21.766 -29.453 1 95.25 410 ILE B O 1
ATOM 7142 N N . ASP B 1 411 ? 4.328 -23.047 -31.188 1 94.75 411 ASP B N 1
ATOM 7143 C CA . ASP B 1 411 ? 2.898 -22.844 -30.969 1 94.75 411 ASP B CA 1
ATOM 7144 C C . ASP B 1 411 ? 2.117 -24.141 -31.219 1 94.75 411 ASP B C 1
ATOM 7146 O O . ASP B 1 411 ? 2.486 -24.938 -32.062 1 94.75 411 ASP B O 1
ATOM 7150 N N . ILE B 1 412 ? 1.086 -24.297 -30.438 1 95.19 412 ILE B N 1
ATOM 7151 C CA . ILE B 1 412 ? 0.231 -25.453 -30.672 1 95.19 412 ILE B CA 1
ATOM 7152 C C . ILE B 1 412 ? -1.235 -25.062 -30.531 1 95.19 412 ILE B C 1
ATOM 7154 O O . ILE B 1 412 ? -1.557 -24.078 -29.844 1 95.19 412 ILE B O 1
ATOM 7158 N N . GLN B 1 413 ? -2.057 -25.719 -31.25 1 96 413 GLN B N 1
ATOM 7159 C CA . GLN B 1 413 ? -3.508 -25.656 -31.109 1 96 413 GLN B CA 1
ATOM 7160 C C . GLN B 1 413 ? -4.098 -27.047 -30.906 1 96 413 GLN B C 1
ATOM 7162 O O . GLN B 1 413 ? -4.012 -27.906 -31.781 1 96 413 GLN B O 1
ATOM 7167 N N . PHE B 1 414 ? -4.637 -27.297 -29.797 1 97.38 414 PHE B N 1
ATOM 7168 C CA . PHE B 1 414 ? -5.258 -28.578 -29.453 1 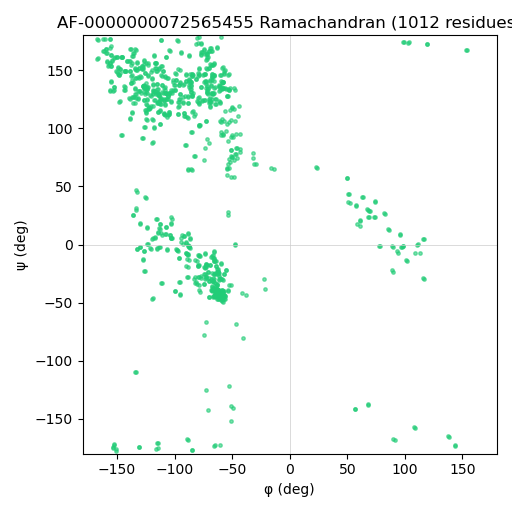97.38 414 PHE B CA 1
ATOM 7169 C C . PHE B 1 414 ? -6.73 -28.391 -29.109 1 97.38 414 PHE B C 1
ATOM 7171 O O . PHE B 1 414 ? -7.074 -27.625 -28.203 1 97.38 414 PHE B O 1
ATOM 7178 N N . THR B 1 415 ? -7.57 -29 -29.844 1 97.19 415 THR B N 1
ATOM 7179 C CA . THR B 1 415 ? -9.008 -28.859 -29.656 1 97.19 415 THR B CA 1
ATOM 7180 C C . THR B 1 415 ? -9.719 -30.203 -29.797 1 97.19 415 THR B C 1
ATOM 7182 O O . THR B 1 415 ? -9.156 -31.141 -30.344 1 97.19 415 THR B O 1
ATOM 7185 N N . LEU B 1 416 ? -10.883 -30.297 -29.234 1 96.12 416 LEU B N 1
ATOM 7186 C CA . LEU B 1 416 ? -11.836 -31.359 -29.516 1 96.12 416 LEU B CA 1
ATOM 7187 C C . LEU B 1 416 ? -13.016 -30.828 -30.312 1 96.12 416 LEU B C 1
ATOM 7189 O O . LEU B 1 416 ? -13.383 -29.656 -30.203 1 96.12 416 LEU B O 1
ATOM 7193 N N . SER B 1 417 ? -13.461 -31.625 -31.141 1 94.44 417 SER B N 1
ATOM 7194 C CA . SER B 1 417 ? -14.703 -31.359 -31.859 1 94.44 417 SER B CA 1
ATOM 7195 C C . SER B 1 417 ? -15.797 -32.344 -31.484 1 94.44 417 SER B C 1
ATOM 7197 O O . SER B 1 417 ? -15.57 -33.562 -31.484 1 94.44 417 SER B O 1
ATOM 7199 N N . HIS B 1 418 ? -16.906 -31.875 -31.125 1 92.25 418 HIS B N 1
ATOM 7200 C CA . HIS B 1 418 ? -18.078 -32.688 -30.766 1 92.25 418 HIS B CA 1
ATOM 7201 C C . HIS B 1 418 ? -19.375 -31.969 -31.141 1 92.25 418 HIS B C 1
ATOM 7203 O O . HIS B 1 418 ? -19.625 -30.844 -30.703 1 92.25 418 HIS B O 1
ATOM 7209 N N . GLN B 1 419 ? -20.219 -32.625 -31.969 1 88.88 419 GLN B N 1
ATOM 7210 C CA . GLN B 1 419 ? -21.516 -32.094 -32.375 1 88.88 419 GLN B CA 1
ATOM 7211 C C . GLN B 1 419 ? -21.391 -30.672 -32.906 1 88.88 419 GLN B C 1
ATOM 7213 O O . GLN B 1 419 ? -22.156 -29.781 -32.531 1 88.88 419 GLN B O 1
ATOM 7218 N N . GLY B 1 420 ? -20.359 -30.359 -33.594 1 87.56 420 GLY B N 1
ATOM 7219 C CA . GLY B 1 420 ? -20.188 -29.078 -34.281 1 87.56 420 GLY B CA 1
ATOM 7220 C C . GLY B 1 420 ? -19.547 -28.031 -33.375 1 87.56 420 GLY B C 1
ATOM 7221 O O . GLY B 1 420 ? -19.266 -26.906 -33.844 1 87.56 420 GLY B O 1
ATOM 7222 N N . GLU B 1 421 ? -19.297 -28.406 -32.188 1 91.88 421 GLU B N 1
ATOM 7223 C CA . GLU B 1 421 ? -18.672 -27.469 -31.266 1 91.88 421 GLU B CA 1
ATOM 7224 C C . GLU B 1 421 ? -17.172 -27.734 -31.109 1 91.88 421 GLU B C 1
ATOM 7226 O O . GLU B 1 421 ? -16.75 -28.891 -31.094 1 91.88 421 GLU B O 1
ATOM 7231 N N . THR B 1 422 ? -16.438 -26.688 -31.047 1 94.56 422 THR B N 1
ATOM 7232 C CA . THR B 1 422 ? -15 -26.766 -30.766 1 94.56 422 THR B CA 1
ATOM 7233 C C . THR B 1 422 ? -14.719 -26.547 -29.281 1 94.56 422 THR B C 1
ATOM 7235 O O . THR B 1 422 ? -15.125 -25.516 -28.719 1 94.56 422 THR B O 1
ATOM 7238 N N . ILE B 1 423 ? -14.102 -27.453 -28.641 1 96.12 423 ILE B N 1
ATOM 7239 C CA . ILE B 1 423 ? -13.773 -27.406 -27.219 1 96.12 423 ILE B CA 1
ATOM 7240 C C . ILE B 1 423 ? -12.273 -27.188 -27.047 1 96.12 423 ILE B C 1
ATOM 7242 O O . ILE B 1 423 ? -11.461 -27.906 -27.641 1 96.12 423 ILE B O 1
ATOM 7246 N N . HIS B 1 424 ? -11.938 -26.25 -26.25 1 96.81 424 HIS B N 1
ATOM 7247 C CA . HIS B 1 424 ? -10.539 -25.859 -26.094 1 96.81 424 HIS B CA 1
ATOM 7248 C C . HIS B 1 424 ? -9.961 -26.391 -24.781 1 96.81 424 HIS B C 1
ATOM 7250 O O . HIS B 1 424 ? -10.695 -26.922 -23.938 1 96.81 424 HIS B O 1
ATOM 7256 N N . ILE B 1 425 ? -8.633 -26.297 -24.734 1 98.06 425 ILE B N 1
ATOM 7257 C CA . ILE B 1 425 ? -7.938 -26.672 -23.5 1 98.06 425 ILE B CA 1
ATOM 7258 C C . ILE B 1 425 ? -8.609 -26 -22.312 1 98.06 425 ILE B C 1
ATOM 7260 O O . ILE B 1 425 ? -8.875 -24.797 -22.328 1 98.06 425 ILE B O 1
ATOM 7264 N N . GLY B 1 426 ? -8.844 -26.734 -21.25 1 97.75 426 GLY B N 1
ATOM 7265 C CA . GLY B 1 426 ? -9.484 -26.234 -20.047 1 97.75 426 GLY B CA 1
ATOM 7266 C C . GLY B 1 426 ? -10.992 -26.359 -20.078 1 97.75 426 GLY B C 1
ATOM 7267 O O . GLY B 1 426 ? -11.641 -26.391 -19.031 1 97.75 426 GLY B O 1
ATOM 7268 N N . ASP B 1 427 ? -11.594 -26.453 -21.234 1 96.25 427 ASP B N 1
ATOM 7269 C CA . ASP B 1 427 ? -13.047 -26.578 -21.375 1 96.25 427 ASP B CA 1
ATOM 7270 C C . ASP B 1 427 ? -13.492 -28.016 -21.156 1 96.25 427 ASP B C 1
ATOM 7272 O O . ASP B 1 427 ? -12.664 -28.906 -20.969 1 96.25 427 ASP B O 1
ATOM 7276 N N . LYS B 1 428 ? -14.805 -28.125 -21.125 1 94.94 428 LYS B N 1
ATOM 7277 C CA . LYS B 1 428 ? -15.422 -29.453 -20.969 1 94.94 428 LYS B CA 1
ATOM 7278 C C . LYS B 1 428 ? -16.406 -29.734 -22.094 1 94.94 428 LYS B C 1
ATOM 7280 O O . LYS B 1 428 ? -17.156 -28.844 -22.516 1 94.94 428 LYS B O 1
ATOM 7285 N N . VAL B 1 429 ? -16.297 -30.938 -22.594 1 92.81 429 VAL B N 1
ATOM 7286 C CA . VAL B 1 429 ? -17.281 -31.375 -23.562 1 92.81 429 VAL B CA 1
ATOM 7287 C C . VAL B 1 429 ? -18.672 -31.359 -22.938 1 92.81 429 VAL B C 1
ATOM 7289 O O . VAL B 1 429 ? -18.875 -31.875 -21.844 1 92.81 429 VAL B O 1
ATOM 7292 N N . LYS B 1 430 ? -19.609 -30.641 -23.516 1 87.19 430 LYS B N 1
ATOM 7293 C CA . LYS B 1 430 ? -20.953 -30.547 -23 1 87.19 430 LYS B CA 1
ATOM 7294 C C . LYS B 1 430 ? -21.703 -31.875 -23.109 1 87.19 430 LYS B C 1
ATOM 7296 O O . LYS B 1 430 ? -21.562 -32.562 -24.109 1 87.19 430 LYS B O 1
ATOM 7301 N N . SER B 1 431 ? -22.297 -32.219 -21.906 1 78.75 431 SER B N 1
ATOM 7302 C CA . SER B 1 431 ? -23.094 -33.438 -21.906 1 78.75 431 SER B CA 1
ATOM 7303 C C . SER B 1 431 ? -24.547 -33.125 -22.25 1 78.75 431 SER B C 1
ATOM 7305 O O . SER B 1 431 ? -25.031 -32.031 -22 1 78.75 431 SER B O 1
ATOM 7307 N N . GLY B 1 432 ? -25.203 -33.906 -23 1 64.88 432 GLY B N 1
ATOM 7308 C CA . GLY B 1 432 ? -26.609 -33.75 -23.266 1 64.88 432 GLY B CA 1
ATOM 7309 C C . GLY B 1 432 ? -27.484 -33.938 -22.047 1 64.88 432 GLY B C 1
ATOM 7310 O O . GLY B 1 432 ? -26.984 -33.969 -20.922 1 64.88 432 GLY B O 1
ATOM 7311 N N . LYS B 1 433 ? -28.812 -33.969 -22.141 1 59.25 433 LYS B N 1
ATOM 7312 C CA . LYS B 1 433 ? -29.891 -34 -21.141 1 59.25 433 LYS B CA 1
ATOM 7313 C C . LYS B 1 433 ? -29.688 -35.125 -20.141 1 59.25 433 LYS B C 1
ATOM 7315 O O . LYS B 1 433 ? -30.047 -35 -18.969 1 59.25 433 LYS B O 1
ATOM 7320 N N . GLU B 1 434 ? -29.172 -36.25 -20.484 1 60.56 434 GLU B N 1
ATOM 7321 C CA . GLU B 1 434 ? -29.016 -37.375 -19.594 1 60.56 434 GLU B CA 1
ATOM 7322 C C . GLU B 1 434 ? -27.578 -37.5 -19.109 1 60.56 434 GLU B C 1
ATOM 7324 O O . GLU B 1 434 ? -27.141 -38.594 -18.719 1 60.56 434 GLU B O 1
ATOM 7329 N N . ASN B 1 435 ? -26.781 -36.562 -19.109 1 66 435 ASN B N 1
ATOM 7330 C CA . ASN B 1 435 ? -25.391 -36.531 -18.656 1 66 435 ASN B CA 1
ATOM 7331 C C . ASN B 1 435 ? -24.516 -37.5 -19.438 1 66 435 ASN B C 1
ATOM 7333 O O . ASN B 1 435 ? -23.594 -38.094 -18.875 1 66 435 ASN B O 1
ATOM 7337 N N . LYS B 1 436 ? -25.25 -37.875 -20.656 1 71.81 436 LYS B N 1
ATOM 7338 C CA . LYS B 1 436 ? -24.5 -38.781 -21.531 1 71.81 436 LYS B CA 1
ATOM 7339 C C . LYS B 1 436 ? -24.016 -38.031 -22.781 1 71.81 436 LYS B C 1
ATOM 7341 O O . LYS B 1 436 ? -24.75 -37.25 -23.359 1 71.81 436 LYS B O 1
ATOM 7346 N N . ILE B 1 437 ? -22.688 -38.219 -23.047 1 79.5 437 ILE B N 1
ATOM 7347 C CA . ILE B 1 437 ? -22.094 -37.656 -24.266 1 79.5 437 ILE B CA 1
ATOM 7348 C C . ILE B 1 437 ? -22.375 -38.594 -25.438 1 79.5 437 ILE B C 1
ATOM 7350 O O . ILE B 1 437 ? -21.969 -39.75 -25.438 1 79.5 437 ILE B O 1
ATOM 7354 N N . ARG B 1 438 ? -23.219 -38.125 -26.391 1 78.12 438 ARG B N 1
ATOM 7355 C CA . ARG B 1 438 ? -23.578 -38.906 -27.578 1 78.12 438 ARG B CA 1
ATOM 7356 C C . ARG B 1 438 ? -22.781 -38.469 -28.797 1 78.12 438 ARG B C 1
ATOM 7358 O O . ARG B 1 438 ? -22.484 -37.281 -28.953 1 78.12 438 ARG B O 1
ATOM 7365 N N . GLY B 1 439 ? -22.328 -39.469 -29.562 1 79.19 439 GLY B N 1
ATOM 7366 C CA . GLY B 1 439 ? -21.641 -39.156 -30.812 1 79.19 439 GLY B CA 1
ATOM 7367 C C . GLY B 1 439 ? -20.141 -39.188 -30.703 1 79.19 439 GLY B C 1
ATOM 7368 O O . GLY B 1 439 ? -19.594 -39.281 -29.594 1 79.19 439 GLY B O 1
ATOM 7369 N N . PRO B 1 440 ? -19.5 -39.031 -31.766 1 87.81 440 PRO B N 1
ATOM 7370 C CA . PRO B 1 440 ? -18.031 -39.156 -31.781 1 87.81 440 PRO B CA 1
ATOM 7371 C C . PRO B 1 440 ? -17.344 -37.875 -31.312 1 87.81 440 PRO B C 1
ATOM 7373 O O . PRO B 1 440 ? -17.859 -36.75 -31.531 1 87.81 440 PRO B O 1
ATOM 7376 N N . ILE B 1 441 ? -16.266 -37.969 -30.594 1 93.56 441 ILE B N 1
ATOM 7377 C CA . ILE B 1 441 ? -15.367 -36.875 -30.219 1 93.56 441 ILE B CA 1
ATOM 7378 C C . ILE B 1 441 ? -14.055 -37.031 -30.984 1 93.56 441 ILE B C 1
ATOM 7380 O O . ILE B 1 441 ? -13.438 -38.094 -31 1 93.56 441 ILE B O 1
ATOM 7384 N N . SER B 1 442 ? -13.711 -36 -31.703 1 94.5 442 SER B N 1
ATOM 7385 C CA . SER B 1 442 ? -12.453 -36 -32.438 1 94.5 442 SER B CA 1
ATOM 7386 C C . SER B 1 442 ? -11.484 -34.938 -31.906 1 94.5 442 SER B C 1
ATOM 7388 O O . SER B 1 442 ? -11.891 -33.812 -31.609 1 94.5 442 SER B O 1
ATOM 7390 N N . ALA B 1 443 ? -10.297 -35.344 -31.734 1 96.31 443 ALA B N 1
ATOM 7391 C CA . ALA B 1 443 ? -9.234 -34.438 -31.312 1 96.31 443 ALA B CA 1
ATOM 7392 C C . ALA B 1 443 ? -8.398 -33.969 -32.5 1 96.31 443 ALA B C 1
ATOM 7394 O O . ALA B 1 443 ? -8.141 -34.75 -33.406 1 96.31 443 ALA B O 1
ATOM 7395 N N . ALA B 1 444 ? -8.023 -32.75 -32.469 1 95.88 444 ALA B N 1
ATOM 7396 C CA . ALA B 1 444 ? -7.125 -32.156 -33.469 1 95.88 444 ALA B CA 1
ATOM 7397 C C . ALA B 1 444 ? -5.969 -31.422 -32.812 1 95.88 444 ALA B C 1
ATOM 7399 O O . ALA B 1 444 ? -6.176 -30.672 -31.844 1 95.88 444 ALA B O 1
ATOM 7400 N N . LEU B 1 445 ? -4.73 -31.719 -33.281 1 96.44 445 LEU B N 1
ATOM 7401 C CA . LEU B 1 445 ? -3.521 -31.047 -32.812 1 96.44 445 LEU B CA 1
ATOM 7402 C C . LEU B 1 445 ? -2.783 -30.406 -33.969 1 96.44 445 LEU B C 1
ATOM 7404 O O . LEU B 1 445 ? -2.426 -31.078 -34.938 1 96.44 445 LEU B O 1
ATOM 7408 N N . GLU B 1 446 ? -2.662 -29.109 -33.938 1 95.25 446 GLU B N 1
ATOM 7409 C CA . GLU B 1 446 ? -1.828 -28.375 -34.875 1 95.25 446 GLU B CA 1
ATOM 7410 C C . GLU B 1 446 ? -0.579 -27.828 -34.188 1 95.25 446 GLU B C 1
ATOM 7412 O O . GLU B 1 446 ? -0.646 -27.344 -33.062 1 95.25 446 GLU B O 1
ATOM 7417 N N . VAL B 1 447 ? 0.575 -27.969 -34.844 1 93.62 447 VAL B N 1
ATOM 7418 C CA . VAL B 1 447 ? 1.826 -27.547 -34.188 1 93.62 447 VAL B CA 1
ATOM 7419 C C . VAL B 1 447 ? 2.633 -26.688 -35.156 1 93.62 447 VAL B C 1
ATOM 7421 O O . VAL B 1 447 ? 2.586 -26.906 -36.375 1 93.62 447 VAL B O 1
ATOM 7424 N N . LYS B 1 448 ? 3.307 -25.703 -34.625 1 92.19 448 LYS B N 1
ATOM 7425 C CA . LYS B 1 448 ? 4.211 -24.828 -35.375 1 92.19 448 LYS B CA 1
ATOM 7426 C C . LYS B 1 448 ? 5.531 -24.641 -34.625 1 92.19 448 LYS B C 1
ATOM 7428 O O . LYS B 1 448 ? 5.555 -24.562 -33.406 1 92.19 448 LYS B O 1
ATOM 7433 N N . GLY B 1 449 ? 6.637 -24.578 -35.375 1 91.88 449 GLY B N 1
ATOM 7434 C CA . GLY B 1 449 ? 7.934 -24.219 -34.812 1 91.88 449 GLY B CA 1
ATOM 7435 C C . GLY B 1 449 ? 8.641 -25.391 -34.156 1 91.88 449 GLY B C 1
ATOM 7436 O O . GLY B 1 449 ? 9.484 -25.203 -33.281 1 91.88 449 GLY B O 1
ATOM 7437 N N . LEU B 1 450 ? 8.375 -26.625 -34.562 1 92.38 450 LEU B N 1
ATOM 7438 C CA . LEU B 1 450 ? 8.969 -27.812 -33.969 1 92.38 450 LEU B CA 1
ATOM 7439 C C . LEU B 1 450 ? 10.195 -28.281 -34.75 1 92.38 450 LEU B C 1
ATOM 7441 O O . LEU B 1 450 ? 10.281 -28.062 -35.969 1 92.38 450 LEU B O 1
ATOM 7445 N N . PRO B 1 451 ? 11.078 -28.875 -34.031 1 89.88 451 PRO B N 1
ATOM 7446 C CA . PRO B 1 451 ? 12.156 -29.562 -34.781 1 89.88 451 PRO B CA 1
ATOM 7447 C C . PRO B 1 451 ? 11.656 -30.781 -35.531 1 89.88 451 PRO B C 1
ATOM 7449 O O . PRO B 1 451 ? 10.539 -31.234 -35.312 1 89.88 451 PRO B O 1
ATOM 7452 N N . ALA B 1 452 ? 12.57 -31.281 -36.406 1 89.56 452 ALA B N 1
ATOM 7453 C CA . ALA B 1 452 ? 12.234 -32.469 -37.188 1 89.56 452 ALA B CA 1
ATOM 7454 C C . ALA B 1 452 ? 12.062 -33.688 -36.312 1 89.56 452 ALA B C 1
ATOM 7456 O O . ALA B 1 452 ? 12.727 -33.812 -35.281 1 89.56 452 ALA B O 1
ATOM 7457 N N . ASN B 1 453 ? 11.117 -34.562 -36.719 1 91.31 453 ASN B N 1
ATOM 7458 C CA . ASN B 1 453 ? 10.891 -35.875 -36.156 1 91.31 453 ASN B CA 1
ATOM 7459 C C . ASN B 1 453 ? 10.328 -35.781 -34.75 1 91.31 453 ASN B C 1
ATOM 7461 O O . ASN B 1 453 ? 10.641 -36.594 -33.875 1 91.31 453 ASN B O 1
ATOM 7465 N N . ALA B 1 454 ? 9.602 -34.688 -34.5 1 95.06 454 ALA B N 1
ATOM 7466 C CA . ALA B 1 454 ? 8.875 -34.594 -33.219 1 95.06 454 ALA B CA 1
ATOM 7467 C C . ALA B 1 454 ? 7.723 -35.594 -33.188 1 95.06 454 ALA B C 1
ATOM 7469 O O . ALA B 1 454 ? 7.281 -36.094 -34.219 1 95.06 454 ALA B O 1
ATOM 7470 N N . VAL B 1 455 ? 7.332 -35.969 -31.984 1 96.06 455 VAL B N 1
ATOM 7471 C CA . VAL B 1 455 ? 6.281 -36.969 -31.797 1 96.06 455 VAL B CA 1
ATOM 7472 C C . VAL B 1 455 ? 5.199 -36.406 -30.875 1 96.06 455 VAL B C 1
ATOM 7474 O O . VAL B 1 455 ? 5.5 -35.719 -29.906 1 96.06 455 VAL B O 1
ATOM 7477 N N . ALA B 1 456 ? 3.961 -36.656 -31.234 1 96.94 456 ALA B N 1
ATOM 7478 C CA . ALA B 1 456 ? 2.824 -36.281 -30.406 1 96.94 456 ALA B CA 1
ATOM 7479 C C . ALA B 1 456 ? 2.275 -37.469 -29.625 1 96.94 456 ALA B C 1
ATOM 7481 O O . ALA B 1 456 ? 2.141 -38.562 -30.172 1 96.94 456 ALA B O 1
ATOM 7482 N N . LEU B 1 457 ? 2.055 -37.25 -28.375 1 97.75 457 LEU B N 1
ATOM 7483 C CA . LEU B 1 457 ? 1.422 -38.219 -27.5 1 97.75 457 LEU B CA 1
ATOM 7484 C C . LEU B 1 457 ? 0.058 -37.75 -27.031 1 97.75 457 LEU B C 1
ATOM 7486 O O . LEU B 1 457 ? -0.038 -36.688 -26.375 1 97.75 457 LEU B O 1
ATOM 7490 N N . PHE B 1 458 ? -1.025 -38.406 -27.391 1 97.81 458 PHE B N 1
ATOM 7491 C CA . PHE B 1 458 ? -2.357 -38.156 -26.844 1 97.81 458 PHE B CA 1
ATOM 7492 C C . PHE B 1 458 ? -2.602 -39 -25.594 1 97.81 458 PHE B C 1
ATOM 7494 O O . PHE B 1 458 ? -2.543 -40.219 -25.656 1 97.81 458 PHE B O 1
ATOM 7501 N N . ILE B 1 459 ? -2.891 -38.344 -24.484 1 98.19 459 ILE B N 1
ATOM 7502 C CA . ILE B 1 459 ? -2.91 -39 -23.203 1 98.19 459 ILE B CA 1
ATOM 7503 C C . ILE B 1 459 ? -4.246 -38.781 -22.5 1 98.19 459 ILE B C 1
ATOM 7505 O O . ILE B 1 459 ? -4.711 -37.625 -22.422 1 98.19 459 ILE B O 1
ATOM 7509 N N . SER B 1 460 ? -4.91 -39.812 -22 1 97.62 460 SER B N 1
ATOM 7510 C CA . SER B 1 460 ? -6.152 -39.719 -21.234 1 97.62 460 SER B CA 1
ATOM 7511 C C . SER B 1 460 ? -5.949 -40.219 -19.812 1 97.62 460 SER B C 1
ATOM 7513 O O . SER B 1 460 ? -4.82 -40.469 -19.375 1 97.62 460 SER B O 1
ATOM 7515 N N . ASP B 1 461 ? -7.004 -40.281 -19 1 97.5 461 ASP B N 1
ATOM 7516 C CA . ASP B 1 461 ? -6.965 -40.781 -17.625 1 97.5 461 ASP B CA 1
ATOM 7517 C C . ASP B 1 461 ? -6.605 -42.281 -17.625 1 97.5 461 ASP B C 1
ATOM 7519 O O . ASP B 1 461 ? -6.211 -42.812 -16.578 1 97.5 461 ASP B O 1
ATOM 7523 N N . LYS B 1 462 ? -6.68 -42.938 -18.797 1 96.25 462 LYS B N 1
ATOM 7524 C CA . LYS B 1 462 ? -6.363 -44.375 -18.891 1 96.25 462 LYS B CA 1
ATOM 7525 C C . LYS B 1 462 ? -4.98 -44.594 -19.5 1 96.25 462 LYS B C 1
ATOM 7527 O O . LYS B 1 462 ? -4.59 -45.719 -19.781 1 96.25 462 LYS B O 1
ATOM 7532 N N . GLY B 1 463 ? -4.301 -43.469 -19.703 1 95.38 463 GLY B N 1
ATOM 7533 C CA . GLY B 1 463 ? -2.945 -43.562 -20.219 1 95.38 463 GLY B CA 1
ATOM 7534 C C . GLY B 1 463 ? -2.822 -43.125 -21.656 1 95.38 463 GLY B C 1
ATOM 7535 O O . GLY B 1 463 ? -3.609 -42.312 -22.141 1 95.38 463 GLY B O 1
ATOM 7536 N N . LEU B 1 464 ? -1.782 -43.594 -22.328 1 96.19 464 LEU B N 1
ATOM 7537 C CA . LEU B 1 464 ? -1.464 -43.219 -23.703 1 96.19 464 LEU B CA 1
ATOM 7538 C C . LEU B 1 464 ? -2.498 -43.75 -24.688 1 96.19 464 LEU B C 1
ATOM 7540 O O . LEU B 1 464 ? -2.705 -44.969 -24.75 1 96.19 464 LEU B O 1
ATOM 7544 N N . LEU B 1 465 ? -3.131 -42.969 -25.453 1 94.94 465 LEU B N 1
ATOM 7545 C CA . LEU B 1 465 ? -4.133 -43.375 -26.438 1 94.94 465 LEU B CA 1
ATOM 7546 C C . LEU B 1 465 ? -3.504 -43.531 -27.812 1 94.94 465 LEU B C 1
ATOM 7548 O O . LEU B 1 465 ? -3.857 -44.469 -28.562 1 94.94 465 LEU B O 1
ATOM 7552 N N . LYS B 1 466 ? -2.699 -42.594 -28.125 1 95.31 466 LYS B N 1
ATOM 7553 C CA . LYS B 1 466 ? -2.109 -42.594 -29.453 1 95.31 466 LYS B CA 1
ATOM 7554 C C . LYS B 1 466 ? -0.749 -41.875 -29.438 1 95.31 466 LYS B C 1
ATOM 7556 O O . LYS B 1 466 ? -0.569 -40.875 -28.766 1 95.31 466 LYS B O 1
ATOM 7561 N N . ARG B 1 467 ? 0.196 -42.469 -30.016 1 95.62 467 ARG B N 1
ATOM 7562 C CA . ARG B 1 467 ? 1.505 -41.906 -30.312 1 95.62 467 ARG B CA 1
ATOM 7563 C C . ARG B 1 467 ? 1.7 -41.719 -31.812 1 95.62 467 ARG B C 1
ATOM 7565 O O . ARG B 1 467 ? 1.533 -42.688 -32.594 1 95.62 467 ARG B O 1
ATOM 7572 N N . GLN B 1 468 ? 2.025 -40.531 -32.25 1 94.06 468 GLN B N 1
ATOM 7573 C CA . GLN B 1 468 ? 2.115 -40.312 -33.688 1 94.06 468 GLN B CA 1
ATOM 7574 C C . GLN B 1 468 ? 3.264 -39.344 -34.031 1 94.06 468 GLN B C 1
ATOM 7576 O O . GLN B 1 468 ? 3.42 -38.312 -33.406 1 94.06 468 GLN B O 1
ATOM 7581 N N . ALA B 1 469 ? 4.07 -39.688 -35 1 93.25 469 ALA B N 1
ATOM 7582 C CA . ALA B 1 469 ? 5.102 -38.812 -35.531 1 93.25 469 ALA B CA 1
ATOM 7583 C C . ALA B 1 469 ? 4.48 -37.594 -36.219 1 93.25 469 ALA B C 1
ATOM 7585 O O . ALA B 1 469 ? 3.467 -37.719 -36.906 1 93.25 469 ALA B O 1
ATOM 7586 N N . ILE B 1 470 ? 5.086 -36.5 -36.031 1 92.19 470 ILE B N 1
ATOM 7587 C CA . ILE B 1 470 ? 4.605 -35.25 -36.625 1 92.19 470 ILE B CA 1
ATOM 7588 C C . ILE B 1 470 ? 5.395 -35 -37.906 1 92.19 470 ILE B C 1
ATOM 7590 O O . ILE B 1 470 ? 6.613 -34.812 -37.875 1 92.19 470 ILE B O 1
ATOM 7594 N N . SER B 1 471 ? 4.684 -34.969 -39 1 86.25 471 SER B N 1
ATOM 7595 C CA . SER B 1 471 ? 5.324 -34.688 -40.281 1 86.25 471 SER B CA 1
ATOM 7596 C C . SER B 1 471 ? 5.398 -33.188 -40.562 1 86.25 471 SER B C 1
ATOM 7598 O O . SER B 1 471 ? 4.484 -32.438 -40.188 1 86.25 471 SER B O 1
ATOM 7600 N N . GLN B 1 472 ? 6.457 -32.75 -41.125 1 79.12 472 GLN B N 1
ATOM 7601 C CA . GLN B 1 472 ? 6.613 -31.344 -41.469 1 79.12 472 GLN B CA 1
ATOM 7602 C C . GLN B 1 472 ? 5.617 -30.922 -42.562 1 79.12 472 GLN B C 1
ATOM 7604 O O . GLN B 1 472 ? 5.188 -29.766 -42.594 1 79.12 472 GLN B O 1
ATOM 7609 N N . ALA B 1 473 ? 5.211 -31.906 -43.344 1 77.56 473 ALA B N 1
ATOM 7610 C CA . ALA B 1 473 ? 4.316 -31.641 -44.438 1 77.56 473 ALA B CA 1
ATOM 7611 C C . ALA B 1 473 ? 2.867 -31.547 -43.969 1 77.56 473 ALA B C 1
ATOM 7613 O O . ALA B 1 473 ? 2.061 -30.828 -44.594 1 77.56 473 ALA B O 1
ATOM 7614 N N . ASP B 1 474 ? 2.539 -32.25 -43 1 78.06 474 ASP B N 1
ATOM 7615 C CA . ASP B 1 474 ? 1.188 -32.281 -42.469 1 78.06 474 ASP B CA 1
ATOM 7616 C C . ASP B 1 474 ? 1.209 -32.031 -40.938 1 78.06 474 ASP B C 1
ATOM 7618 O O . ASP B 1 474 ? 1.143 -33 -40.156 1 78.06 474 ASP B O 1
ATOM 7622 N N . PRO B 1 475 ? 1.085 -30.828 -40.562 1 81.69 475 PRO B N 1
ATOM 7623 C CA . PRO B 1 475 ? 1.284 -30.531 -39.156 1 81.69 475 PRO B CA 1
ATOM 7624 C C . PRO B 1 475 ? -0 -30.656 -38.344 1 81.69 475 PRO B C 1
ATOM 7626 O O . PRO B 1 475 ? -0.029 -30.281 -37.156 1 81.69 475 PRO B O 1
ATOM 7629 N N . VAL B 1 476 ? -1.065 -31.203 -38.938 1 87.19 476 VAL B N 1
ATOM 7630 C CA . VAL B 1 476 ? -2.318 -31.391 -38.219 1 87.19 476 VAL B CA 1
ATOM 7631 C C . VAL B 1 476 ? -2.549 -32.875 -37.938 1 87.19 476 VAL B C 1
ATOM 7633 O O . VAL B 1 476 ? -2.578 -33.688 -38.875 1 87.19 476 VAL B O 1
ATOM 7636 N N . LEU B 1 477 ? -2.662 -33.219 -36.719 1 88.38 477 LEU B N 1
ATOM 7637 C CA . LEU B 1 477 ? -2.902 -34.594 -36.312 1 88.38 477 LEU B CA 1
ATOM 7638 C C . LEU B 1 477 ? -4.316 -34.75 -35.75 1 88.38 477 LEU B C 1
ATOM 7640 O O . LEU B 1 477 ? -4.867 -33.812 -35.156 1 88.38 477 LEU B O 1
ATOM 7644 N N . HIS B 1 478 ? -4.832 -35.906 -35.938 1 91.12 478 HIS B N 1
ATOM 7645 C CA . HIS B 1 478 ? -6.168 -36.188 -35.438 1 91.12 478 HIS B CA 1
ATOM 7646 C C . HIS B 1 478 ? -6.184 -37.469 -34.594 1 91.12 478 HIS B C 1
ATOM 7648 O O . HIS B 1 478 ? -5.355 -38.344 -34.812 1 91.12 478 HIS B O 1
ATOM 7654 N N . ALA B 1 479 ? -7.066 -37.531 -33.688 1 90.88 479 ALA B N 1
ATOM 7655 C CA . ALA B 1 479 ? -7.301 -38.719 -32.906 1 90.88 479 ALA B CA 1
ATOM 7656 C C . ALA B 1 479 ? -8.766 -38.844 -32.5 1 90.88 479 ALA B C 1
ATOM 7658 O O . ALA B 1 479 ? -9.438 -37.844 -32.281 1 90.88 479 ALA B O 1
ATOM 7659 N N . ARG B 1 480 ? -9.219 -40.031 -32.438 1 91.31 480 ARG B N 1
ATOM 7660 C CA . ARG B 1 480 ? -10.555 -40.312 -31.891 1 91.31 480 ARG B CA 1
ATOM 7661 C C . ARG B 1 480 ? -10.516 -40.469 -30.375 1 91.31 480 ARG B C 1
ATOM 7663 O O . ARG B 1 480 ? -9.602 -41.094 -29.844 1 91.31 480 ARG B O 1
ATOM 7670 N N . VAL B 1 481 ? -11.461 -39.875 -29.766 1 91.94 481 VAL B N 1
ATOM 7671 C CA . VAL B 1 481 ? -11.508 -39.906 -28.312 1 91.94 481 VAL B CA 1
ATOM 7672 C C . VAL B 1 481 ? -12.82 -40.531 -27.859 1 91.94 481 VAL B C 1
ATOM 7674 O O . VAL B 1 481 ? -13.898 -40.156 -28.328 1 91.94 481 VAL B O 1
ATOM 7677 N N . ASP B 1 482 ? -12.688 -41.5 -26.984 1 91.19 482 ASP B N 1
ATOM 7678 C CA . ASP B 1 482 ? -13.859 -42.156 -26.422 1 91.19 482 ASP B CA 1
ATOM 7679 C C . ASP B 1 482 ? -14.469 -41.312 -25.297 1 91.19 482 ASP B C 1
ATOM 7681 O O . ASP B 1 482 ? -13.742 -40.719 -24.5 1 91.19 482 ASP B O 1
ATOM 7685 N N . SER B 1 483 ? -15.773 -41.312 -25.141 1 90.81 483 SER B N 1
ATOM 7686 C CA . SER B 1 483 ? -16.484 -40.5 -24.156 1 90.81 483 SER B CA 1
ATOM 7687 C C . SER B 1 483 ? -16.297 -41.062 -22.75 1 90.81 483 SER B C 1
ATOM 7689 O O . SER B 1 483 ? -16.641 -40.406 -21.766 1 90.81 483 SER B O 1
ATOM 7691 N N . LYS B 1 484 ? -15.703 -42.188 -22.641 1 90.31 484 LYS B N 1
ATOM 7692 C CA . LYS B 1 484 ? -15.5 -42.781 -21.328 1 90.31 484 LYS B CA 1
ATOM 7693 C C . LYS B 1 484 ? -14.32 -42.156 -20.609 1 90.31 484 LYS B C 1
ATOM 7695 O O . LYS B 1 484 ? -14.133 -42.375 -19.406 1 90.31 484 LYS B O 1
ATOM 7700 N N . HIS B 1 485 ? -13.5 -41.5 -21.406 1 93.81 485 HIS B N 1
ATOM 7701 C CA . HIS B 1 485 ? -12.359 -40.844 -20.781 1 93.81 485 HIS B CA 1
ATOM 7702 C C . HIS B 1 485 ? -12.797 -39.594 -20.047 1 93.81 485 HIS B C 1
ATOM 7704 O O . HIS B 1 485 ? -13.766 -38.938 -20.438 1 93.81 485 HIS B O 1
ATOM 7710 N N . SER B 1 486 ? -12.125 -39.25 -18.922 1 95.44 486 SER B N 1
ATOM 7711 C CA . SER B 1 486 ? -12.445 -38.094 -18.125 1 95.44 486 SER B CA 1
ATOM 7712 C C . SER B 1 486 ? -11.805 -36.844 -18.703 1 95.44 486 SER B C 1
ATOM 7714 O O . SER B 1 486 ? -12.297 -35.719 -18.484 1 95.44 486 SER B O 1
ATOM 7716 N N . PHE B 1 487 ? -10.695 -37.062 -19.344 1 97.75 487 PHE B N 1
ATOM 7717 C CA . PHE B 1 487 ? -9.992 -35.938 -19.984 1 97.75 487 PHE B CA 1
ATOM 7718 C C . PHE B 1 487 ? -9.023 -36.438 -21.031 1 97.75 487 PHE B C 1
ATOM 7720 O O . PHE B 1 487 ? -8.758 -37.656 -21.125 1 97.75 487 PHE B O 1
ATOM 7727 N N . ILE B 1 488 ? -8.531 -35.531 -21.875 1 97.94 488 ILE B N 1
ATOM 7728 C CA . ILE B 1 488 ? -7.438 -35.812 -22.797 1 97.94 488 ILE B CA 1
ATOM 7729 C C . ILE B 1 488 ? -6.461 -34.625 -22.781 1 97.94 488 ILE B C 1
ATOM 7731 O O . ILE B 1 488 ? -6.871 -33.469 -22.625 1 97.94 488 ILE B O 1
ATOM 7735 N N . ARG B 1 489 ? -5.223 -34.906 -22.844 1 98.56 489 ARG B N 1
ATOM 7736 C CA . ARG B 1 489 ? -4.148 -33.938 -23 1 98.56 489 ARG B CA 1
ATOM 7737 C C . ARG B 1 489 ? -3.09 -34.438 -23.969 1 98.56 489 ARG B C 1
ATOM 7739 O O . ARG B 1 489 ? -3.113 -35.594 -24.391 1 98.56 489 ARG B O 1
ATOM 7746 N N . VAL B 1 490 ? -2.219 -33.5 -24.344 1 98.44 490 VAL B N 1
ATOM 7747 C CA . VAL B 1 490 ? -1.22 -33.906 -25.344 1 98.44 490 VAL B CA 1
ATOM 7748 C C . VAL B 1 490 ? 0.173 -33.5 -24.859 1 98.44 490 VAL B C 1
ATOM 7750 O O . VAL B 1 490 ? 0.327 -32.531 -24.109 1 98.44 490 VAL B O 1
ATOM 7753 N N . GLU B 1 491 ? 1.116 -34.281 -25.156 1 98.62 491 GLU B N 1
ATOM 7754 C CA . GLU B 1 491 ? 2.539 -33.969 -25.078 1 98.62 491 GLU B CA 1
ATOM 7755 C C . GLU B 1 491 ? 3.211 -34.062 -26.438 1 98.62 491 GLU B C 1
ATOM 7757 O O . GLU B 1 491 ? 2.893 -34.969 -27.234 1 98.62 491 GLU B O 1
ATOM 7762 N N . VAL B 1 492 ? 4.039 -33.156 -26.734 1 98.06 492 VAL B N 1
ATOM 7763 C CA . VAL B 1 492 ? 4.895 -33.188 -27.922 1 98.06 492 VAL B CA 1
ATOM 7764 C C . VAL B 1 492 ? 6.355 -33.312 -27.484 1 98.06 492 VAL B C 1
ATOM 7766 O O . VAL B 1 492 ? 6.84 -32.531 -26.688 1 98.06 492 VAL B O 1
ATOM 7769 N N . GLN B 1 493 ? 7.062 -34.25 -28.016 1 97.81 493 GLN B N 1
ATOM 7770 C CA . GLN B 1 493 ? 8.438 -34.562 -27.625 1 97.81 493 GLN B CA 1
ATOM 7771 C C . GLN B 1 493 ? 9.359 -34.594 -28.844 1 97.81 493 GLN B C 1
ATOM 7773 O O . GLN B 1 493 ? 8.914 -34.844 -29.953 1 97.81 493 GLN B O 1
ATOM 7778 N N . ASP B 1 494 ? 10.578 -34.281 -28.594 1 95.69 494 ASP B N 1
ATOM 7779 C CA . ASP B 1 494 ? 11.57 -34.531 -29.641 1 95.69 494 ASP B CA 1
ATOM 7780 C C . ASP B 1 494 ? 11.984 -36 -29.688 1 95.69 494 ASP B C 1
ATOM 7782 O O . ASP B 1 494 ? 11.492 -36.812 -28.906 1 95.69 494 ASP B O 1
ATOM 7786 N N . PRO B 1 495 ? 12.836 -36.312 -30.609 1 90.88 495 PRO B N 1
ATOM 7787 C CA . PRO B 1 495 ? 13.156 -37.719 -30.781 1 90.88 495 PRO B CA 1
ATOM 7788 C C . PRO B 1 495 ? 13.844 -38.344 -29.562 1 90.88 495 PRO B C 1
ATOM 7790 O O . PRO B 1 495 ? 13.844 -39.562 -29.375 1 90.88 495 PRO B O 1
ATOM 7793 N N . THR B 1 496 ? 14.391 -37.5 -28.719 1 92.94 496 THR B N 1
ATOM 7794 C CA . THR B 1 496 ? 15.094 -37.969 -27.547 1 92.94 496 THR B CA 1
ATOM 7795 C C . THR B 1 496 ? 14.133 -38.125 -26.359 1 92.94 496 THR B C 1
ATOM 7797 O O . THR B 1 496 ? 14.5 -38.656 -25.312 1 92.94 496 THR B O 1
ATOM 7800 N N . GLY B 1 497 ? 12.992 -37.688 -26.547 1 94.12 497 GLY B N 1
ATOM 7801 C CA . GLY B 1 497 ? 12.008 -37.75 -25.484 1 94.12 497 GLY B CA 1
ATOM 7802 C C . GLY B 1 497 ? 11.875 -36.469 -24.688 1 94.12 497 GLY B C 1
ATOM 7803 O O . GLY B 1 497 ? 11.047 -36.375 -23.781 1 94.12 497 GLY B O 1
ATOM 7804 N N . SER B 1 498 ? 12.664 -35.531 -25.016 1 96.81 498 SER B N 1
ATOM 7805 C CA . SER B 1 498 ? 12.586 -34.25 -24.344 1 96.81 498 SER B CA 1
ATOM 7806 C C . SER B 1 498 ? 11.305 -33.5 -24.688 1 96.81 498 SER B C 1
ATOM 7808 O O . SER B 1 498 ? 10.867 -33.531 -25.844 1 96.81 498 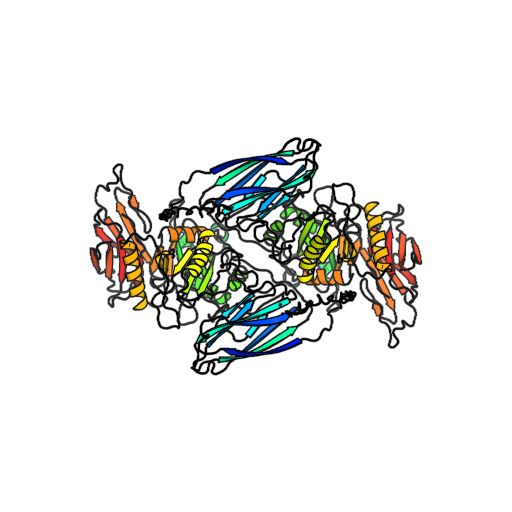SER B O 1
ATOM 7810 N N . MET B 1 499 ? 10.742 -32.875 -23.75 1 98.44 499 MET B N 1
ATOM 7811 C CA . MET B 1 499 ? 9.453 -32.188 -23.922 1 98.44 499 MET B CA 1
ATOM 7812 C C . MET B 1 499 ? 9.609 -30.938 -24.781 1 98.44 499 MET B C 1
ATOM 7814 O O . MET B 1 499 ? 10.531 -30.156 -24.562 1 98.44 499 MET B O 1
ATOM 7818 N N . LEU B 1 500 ? 8.703 -30.781 -25.75 1 98.31 500 LEU B N 1
ATOM 7819 C CA . LEU B 1 500 ? 8.656 -29.578 -26.578 1 98.31 500 LEU B CA 1
ATOM 7820 C C . LEU B 1 500 ? 7.398 -28.766 -26.281 1 98.31 500 LEU B C 1
ATOM 7822 O O . LEU B 1 500 ? 7.398 -27.547 -26.406 1 98.31 500 LEU B O 1
ATOM 7826 N N . ALA B 1 501 ? 6.336 -29.453 -25.953 1 98.62 501 ALA B N 1
ATOM 7827 C CA . ALA B 1 501 ? 5.07 -28.828 -25.594 1 98.62 501 ALA B CA 1
ATOM 7828 C C . ALA B 1 501 ? 4.195 -29.781 -24.781 1 98.62 501 ALA B C 1
ATOM 7830 O O . ALA B 1 501 ? 4.359 -31 -24.844 1 98.62 501 ALA B O 1
ATOM 7831 N N . MET B 1 502 ? 3.299 -29.25 -24.031 1 98.81 502 MET B N 1
ATOM 7832 C CA . MET B 1 502 ? 2.273 -30.031 -23.344 1 98.81 502 MET B CA 1
ATOM 7833 C C . MET B 1 502 ? 1.062 -29.156 -23.016 1 98.81 502 MET B C 1
ATOM 7835 O O . MET B 1 502 ? 1.183 -27.938 -22.891 1 98.81 502 MET B O 1
ATOM 7839 N N . THR B 1 503 ? -0.062 -29.781 -22.891 1 98.81 503 THR B N 1
ATOM 7840 C CA . THR B 1 503 ? -1.271 -29.016 -22.625 1 98.81 503 THR B CA 1
ATOM 7841 C C . THR B 1 503 ? -1.859 -29.391 -21.266 1 98.81 503 THR B C 1
ATOM 7843 O O . THR B 1 503 ? -1.65 -30.516 -20.781 1 98.81 503 THR B O 1
ATOM 7846 N N . ASN B 1 504 ? -2.551 -28.453 -20.656 1 98.88 504 ASN B N 1
ATOM 7847 C CA . ASN B 1 504 ? -3.561 -28.828 -19.672 1 98.88 504 ASN B CA 1
ATOM 7848 C C . ASN B 1 504 ? -4.684 -29.641 -20.312 1 98.88 504 ASN B C 1
ATOM 7850 O O . ASN B 1 504 ? -4.727 -29.797 -21.531 1 98.88 504 ASN B O 1
ATOM 7854 N N . PRO B 1 505 ? -5.59 -30.266 -19.516 1 98.69 505 PRO B N 1
ATOM 7855 C CA . PRO B 1 505 ? -6.578 -31.188 -20.078 1 98.69 505 PRO B CA 1
ATOM 7856 C C . PRO B 1 505 ? -7.758 -30.484 -20.734 1 98.69 505 PRO B C 1
ATOM 7858 O O . PRO B 1 505 ? -8.055 -29.328 -20.391 1 98.69 505 PRO B O 1
ATOM 7861 N N . ILE B 1 506 ? -8.273 -31.062 -21.734 1 98.12 506 ILE B N 1
ATOM 7862 C CA . ILE B 1 506 ? -9.672 -30.875 -22.094 1 98.12 506 ILE B CA 1
ATOM 7863 C C . ILE B 1 506 ? -10.531 -31.938 -21.406 1 98.12 506 ILE B C 1
ATOM 7865 O O . ILE B 1 506 ? -10.273 -33.125 -21.531 1 98.12 506 ILE B O 1
ATOM 7869 N N . TRP B 1 507 ? -11.508 -31.469 -20.75 1 97.25 507 TRP B N 1
ATOM 7870 C CA . TRP B 1 507 ? -12.32 -32.375 -19.938 1 97.25 507 TRP B CA 1
ATOM 7871 C C . TRP B 1 507 ? -13.43 -33 -20.781 1 97.25 507 TRP B C 1
ATOM 7873 O O . TRP B 1 507 ? -13.969 -32.375 -21.688 1 97.25 507 TRP B O 1
ATOM 7883 N N . ILE B 1 508 ? -13.727 -34.281 -20.391 1 94.69 508 ILE B N 1
ATOM 7884 C CA . ILE B 1 508 ? -14.758 -35.031 -21.109 1 94.69 508 ILE B CA 1
ATOM 7885 C C . ILE B 1 508 ? -15.852 -35.469 -20.125 1 94.69 508 ILE B C 1
ATOM 7887 O O . ILE B 1 508 ? -15.555 -35.844 -19 1 94.69 508 ILE B O 1
#

Secondary structure (DSSP, 8-state):
-----------------------------TTPPPEEEEEEEEE-GGGTTS-EEEEEEE-TT--EEEEEEEETTBTTTBEEEEEEE-TT-S--BTTTTB-S-EEEEEETS-SEEEE-SS-B-TTB------SEEEEEEEEEEE--TT-EEEEEEEEEE-PPP-------PPPSB--TTGGGGS--STTTTTS-----S--EEEEEEEEE--TTTT-SS-HHHHHHHHHHTT-SEEEE--BT--GGGGTHHHH--TT-EEEEEEEEE-SS-EEEEES--TT--------TT-HHHHHHHHHHHHHTT-EEEE-STT--SSTT-S--S-GGG-SEEEEEESS--HHHHHHHHHHHHHHHTT---EEEEE--BSSTTS-TTSSEEEEEESSSBHHHHHHHHHTT-EEEESSTT-EEEEEEEETTEEEETT-BPPP-TTS---S-EEEEEEEESPPTT-EEEEEETTEEEEEEEPPSS--EEEEEE-TT-SEEEEEEE-TTS-EEEEEPPEE-/-----------------------------TTPPPEEEEEEEEE-GGGTTS-EEEEEEE-TT--EEEEEEEETTBTTTBEEEEEEE-TT-S--BTTTTB-S-EEEEEETS-SEEEE-SS-B-TTB------SEEEEEEEEEEE--TT-EEEEEEEEEE-PPP-------PPPSB--TTTTTTS--GGGTTTS-----S--EEEEEEEEE--TTTT-SS-HHHHHHHHHHTT-SEEEE--BT--GGGGTHHHH--TT-EEEEEEEEE-SS-EEEEES--TT--------TT-HHHHHHHHHHHHHTT-EEEE-STT--SSTT-S--S-GGG-SEEEEEESS--HHHHHHHHHHHHHHHTT---EEEEE--B-STTS-TTSSEEEEEESSSBHHHHHHHHHTT-EEEESSTT-EEEEEEEETTEEEETT-BPPP-TTS---S-EEEEEEEESPPTT-EEEEEETTEEEEEEEPPSS--EEEEEE-TT-SEEEEEEE-TTS-EEEEEPPEE-

Foldseek 3Di:
DPDPPPPPPPDPDPPPPPPPPPPPPVPPLVPDDKDKDKDKDWDAQVCAQAKDKDKDWDDPLWFKKKKAKDKPCVVNWWFKWKFKFAQQDDAADDLRKDGDTGFFTAGRQDRMKMEGQADIFQGGHHRDHDTHMMIIMMHIQTADNRGMIMMMIMMTDNDDDDDGHAFQAFDQFFDPVVPVPDDDDDCCVVPPPVDDLFWDKFKEFEAEEDSSYQFDHHLLVVLVQCVVQVGQEYEYAHAQGQRSRRYNNVRHDSRYYYWYWYFQDELQATKIWTRDDSPDGFDRSDHNPCQSRVLVRQVVSVVRLTFIEGELQQDDPDHNHHHRYDPQSGLAYALAEAFFDDSSVVSVVVRLVCVLVPDQREYDHHQNHRDPPGGGPQKMKMFTFSGRGRNGSRVRNSLQRIKIFRGSQKDKFKWKDAPRDTFGGSEEDDAPPVSHRDDWIKMKMAMGDDDAFKKKFKAFSVGTDDIGTADPVHRMDMDTDDRVTQWIKMFIAHPVRTTGMIGHTHGD/DPDPPPPDPPPPDPPPPPPPPPPPPVPPLVPDDKDKDKDKDFDAQVCAQAKDKDKDWDDPLWFKKKKAKDKPCVVNWWFKWKFKFAQQDDAADDQRKDGDTGFFTAGRQDRMKMEGQADIFQGGHHRDHDTHMMIIMMHIQTADNRGMIMMMIMMTDNDDDDDGDAFAAADQFFDPVVPVPDDDDDCCVVPPPPDDLFWDKFKEFEAEEDSSYNFDHHLLVVLVQCVVQVGQEYEYAHAQGQRSRRYNNVRHDSRYYYWYWYFQDELQATKIWTRDDSPDGFDRSDHNPCQSRVLVRQVVSVVRLTFIEGELQQDDPDHNHHHRYDPQSGLAYALAEAFFDDSSVVSVVVRLVCVLVPDQREYDHHQNHRDPPGGGPQKMKMFTFSGRGRNGSRVRNSLQRIKIFRGSQKDKFKWKDAPRDTFGGSEEDDAPPVSHRDDWIKMKMAMGDDDAFKKKFKAFSVGTDDIGTADPVHRMDMDTDDPPTQWIKMFIAHPVRTTGMIGHTHGD

Nearest PDB structures (foldseek):
  7ug9-assembly1_A  TM=6.219E-01  e=1.198E-07  Escherichia coli
  2vsd-assembly1_A-2  TM=5.860E-01  e=3.295E-01  Gallus gallus
  5eiq-assembly1_A  TM=5.923E-01  e=5.156E-01  Homo sapiens
  5cjb-assembly1_A  TM=3.970E-01  e=1.781E-01  Homo sapiens
  8v29-assembly1_C  TM=3.944E-01  e=1.335E+00  Homo sapiens

pLDDT: mean 86.51, std 20.89, range [18.98, 98.88]

InterPro domains:
  IPR016195 Polymerase/histidinol phosphatase-like [SSF89550] (200-405)
  IPR052018 PHP domain-containing protein [PTHR42924] (192-428)

Radius of gyration: 33.47 Å; Cα contacts (8 Å, |Δi|>4): 2546; chains: 2; bounding box: 69×99×117 Å

Sequence (1016 aa):
MVTWAFISFAVLIWAAVSTASVDTSLLSIRGQQPIHLNLTGHIPAEKVLDFVFVDFDVPEGTTSISVLQKYSLKGKGNALDLGCWDQRGHHLALEGNFTTGFRGWSGGARDNFTITPEYASPGYIAGAIQPGVWSVALGPYNSVPQGIDYELNINLGFEPVKSYFQPAFAPSRIDSSLYMNESGSNIDQLKNRPGQPGLQWYRGDFHIHTIYSDGKQTPQRVVELAQQANLSFFFSTDHNTQSSGLIWGAVAPPSLLVGRGIEVTTRGGHWNALGLNWNEWVEFRYKGDDSTAISQAVRQVQRHGGLAVANHPFANDCLACDWSFSFNIMDGLEVWNGVWNNFDRKAVDKWHSMLVQGSRAFAIGGSDYHNSPSAVGMPTTVVRSESLSTAQIVDSLRHNRAYIVRDPSIDIQFTLSHQGETIHIGDKVKSGKENKIRGPISAALEVKGLPANAVALFISDKGLLKRQAISQADPVLHARVDSKHSFIRVEVQDPTGSMLAMTNPIWIMVTWAFISFAVLIWAAVSTASVDTSLLSIRGQQPIHLNLTGHIPAEKVLDFVFVDFDVPEGTTSISVLQKYSLKGKGNALDLGCWDQRGHHLALEGNFTTGFRGWSGGARDNFTITPEYASPGYIAGAIQPGVWSVALGPYNSVPQGIDYELNINLGFEPVKSYFQPAFAPSRIDSSLYMNESGSNIDQLKNRPGQPGLQWYRGDFHIHTIYSDGKQTPQRVVELAQQANLSFFFSTDHNTQSSGLIWGAVAPPSLLVGRGIEVTTRGGHWNALGLNWNEWVEFRYKGDDSTAISQAVRQVQRHGGLAVANHPFANDCLACDWSFSFNIMDGLEVWNGVWNNFDRKAVDKWHSMLVQGSRAFAIGGSDYHNSPSAVGMPTTVVRSESLSTAQIVDSLRHNRAYIVRDPSIDIQFTLSHQGETIHIGDKVKSGKENKIRGPISAALEVKGLPANAVALFISDKGLLKRQAISQADPVLHARVDSKHSFIRVEVQDPTGSMLAMTNPIWI

Solvent-accessible surface area (backbone atoms only — not comparable to full-atom values): 52553 Å² total; per-residue (Å²): 135,82,78,75,78,75,78,76,78,75,78,79,76,78,74,80,76,77,78,73,74,76,75,76,71,80,68,72,53,79,78,53,73,65,47,80,45,79,48,71,53,74,44,51,42,89,50,56,65,43,73,44,71,48,73,46,81,38,59,79,72,38,41,31,42,33,41,39,57,47,54,49,52,64,86,65,53,26,40,63,19,36,34,33,24,36,50,72,28,78,62,61,36,88,90,60,52,34,61,78,9,77,35,32,20,29,38,73,58,40,54,57,46,40,39,18,32,52,46,39,36,69,9,29,49,46,33,64,53,53,52,38,52,27,27,44,33,34,40,33,75,41,56,37,86,86,25,40,44,37,38,38,42,35,39,39,31,38,61,87,64,69,36,49,49,68,64,27,51,39,60,35,55,44,64,69,77,74,61,62,72,57,89,80,71,76,59,54,69,72,56,48,79,78,68,75,97,54,68,42,79,41,39,21,22,64,27,32,40,24,43,32,17,74,14,74,36,49,69,58,54,49,49,52,45,34,52,74,44,64,36,41,30,35,25,42,24,23,45,58,25,51,38,57,54,37,44,38,35,74,58,52,54,82,76,43,37,52,34,34,26,23,23,35,58,37,57,23,14,36,28,34,40,34,48,49,58,93,85,54,77,71,66,45,93,49,58,42,81,39,65,65,58,52,50,46,36,43,46,53,40,43,45,49,66,20,42,33,27,40,34,46,42,54,37,74,88,48,89,43,28,36,51,58,64,72,72,82,78,33,52,24,37,30,28,36,58,30,73,84,48,70,44,26,53,53,34,44,51,52,50,49,52,39,43,60,72,66,47,70,56,22,62,44,23,13,12,60,20,34,46,85,86,50,40,61,32,24,14,18,22,34,33,42,17,71,47,63,17,41,40,26,46,49,53,19,44,69,44,20,16,30,35,32,23,48,34,70,71,41,48,73,47,58,36,36,38,44,94,90,39,79,38,42,46,31,35,61,60,78,54,50,96,78,74,46,68,80,79,72,36,37,35,40,39,36,59,42,71,73,66,84,61,23,32,37,36,37,33,38,65,89,38,79,75,46,77,45,76,48,44,90,87,50,44,65,45,74,45,81,47,67,75,83,35,55,30,40,29,41,39,29,22,39,80,86,61,49,69,44,31,37,44,29,44,27,35,74,134,82,76,76,77,76,78,76,79,76,76,80,73,78,76,77,75,75,78,73,75,75,75,73,71,81,68,72,53,77,77,54,72,66,46,80,46,78,48,72,53,75,44,53,43,87,51,56,66,44,72,44,72,50,73,46,81,38,57,78,72,40,42,31,44,35,41,39,57,46,54,50,52,63,86,66,52,25,41,64,20,36,34,34,25,36,49,72,27,77,62,62,36,89,89,62,53,35,62,77,9,76,35,32,19,28,38,74,61,42,54,56,46,39,40,20,29,52,47,38,35,69,9,29,51,45,31,65,52,53,52,38,52,28,29,46,33,32,39,35,75,41,56,38,86,86,25,38,46,37,38,38,43,35,39,38,31,38,60,84,65,68,35,48,49,67,66,26,52,37,60,36,54,45,63,67,78,74,60,60,71,62,88,83,70,75,58,55,70,70,58,48,79,77,67,74,100,54,68,40,78,39,39,21,24,65,27,33,38,24,45,31,16,74,13,74,36,49,69,59,54,49,50,51,44,35,52,74,43,64,36,43,31,36,25,43,25,23,45,56,26,51,38,58,52,37,44,39,35,74,58,53,53,81,75,43,35,52,33,34,26,24,23,37,58,38,56,25,14,35,26,34,42,34,48,50,58,92,85,55,78,71,64,45,94,48,58,40,81,38,64,65,58,52,49,46,34,42,46,53,39,43,44,49,67,21,41,35,26,38,33,47,42,55,37,74,90,49,88,44,28,36,54,58,64,73,70,82,77,34,53,24,36,29,28,34,58,31,73,82,49,71,44,26,51,52,33,44,51,51,52,49,52,39,42,59,73,67,47,72,57,24,63,44,22,13,13,59,20,33,46,86,86,50,40,62,32,25,12,18,23,35,34,41,17,72,46,62,16,43,40,26,45,50,52,20,45,68,45,19,16,30,32,32,23,47,34,69,72,40,47,74,47,58,38,37,38,44,94,90,39,79,37,42,46,31,33,61,59,77,54,48,97,77,76,45,68,78,78,72,34,37,35,41,38,36,59,42,68,70,68,83,62,22,34,38,34,37,34,37,65,88,38,81,77,46,77,44,76,47,43,92,88,53,44,66,46,75,45,80,48,66,76,84,37,56,29,41,29,42,38,31,22,39,80,85,61,48,70,44,32,39,44,29,44,27,35,74